Protein AF-0000000068577351 (afdb_homodimer)

Organism: Arachis hypogaea (NCBI:txid3818)

InterPro domains:
  IPR002495 Glycosyl transferase, family 8 [PF01501] (113-368)
  IPR029044 Nucleotide-diphospho-sugar transferases [G3DSA:3.90.550.10] (113-378)
  IPR029044 Nucleotide-diphospho-sugar transferases [SSF53448] (112-387)
  IPR050748 Glycosyltransferase 8 domain-containing [PTHR13778] (58-389)

Solvent-accessible surface area (backbone atoms only — not comparable to full-atom values): 47765 Å² total; per-residue (Å²): 135,85,80,80,82,81,83,81,82,81,82,82,82,83,81,78,81,82,84,78,83,76,80,79,77,79,80,79,74,90,78,75,87,73,88,74,88,69,86,81,79,88,93,77,91,82,89,81,89,78,84,84,77,84,80,85,79,80,72,86,78,85,76,88,85,81,78,75,68,81,68,78,73,73,77,73,81,70,72,77,69,76,66,71,70,65,74,74,62,79,82,71,77,50,56,52,68,54,60,44,52,39,40,72,93,79,58,70,89,65,71,45,42,36,33,34,68,54,44,84,92,42,42,68,36,36,51,17,23,52,49,25,37,39,66,35,24,70,47,31,80,29,44,34,40,41,32,37,23,70,64,93,47,69,66,60,54,51,46,49,42,61,20,37,73,82,62,47,67,50,80,41,82,40,67,54,71,78,47,58,90,44,70,57,85,32,84,43,71,78,45,55,39,56,70,63,48,47,76,62,43,44,61,78,68,51,59,87,88,55,48,50,36,36,40,39,56,36,54,35,40,31,51,26,42,56,62,63,68,69,64,58,77,38,84,88,35,46,33,27,25,35,57,40,71,83,54,71,59,69,74,60,40,31,66,66,29,62,71,30,83,68,60,50,49,67,56,67,94,43,71,64,33,46,59,49,84,49,37,32,40,34,34,29,55,52,35,52,76,64,40,44,50,57,56,34,49,52,45,32,48,47,40,68,76,43,70,30,49,50,61,45,60,58,50,37,51,44,72,73,34,35,50,60,51,27,73,37,67,58,25,63,49,43,60,45,51,13,14,54,89,48,85,90,44,68,44,76,87,66,78,56,64,52,31,19,45,24,33,44,60,71,37,45,53,73,58,27,52,72,69,72,61,58,44,52,63,34,28,75,52,51,56,39,56,43,73,46,79,82,67,73,76,72,82,120,135,86,78,80,82,80,86,82,84,82,81,83,82,85,80,79,80,82,82,79,82,76,79,78,78,78,74,80,79,78,79,71,87,76,90,78,87,71,90,76,83,88,82,87,83,86,89,79,90,78,86,73,88,78,88,82,91,77,88,79,88,84,86,87,85,89,78,86,71,88,69,83,76,73,81,70,82,70,72,77,69,76,67,73,70,69,73,75,63,77,80,71,79,50,53,52,67,54,61,44,52,38,41,72,95,79,58,69,90,66,70,44,42,36,33,34,70,54,43,84,93,42,42,68,36,35,53,18,25,52,48,25,37,38,64,34,24,70,47,30,78,29,43,33,40,42,31,35,24,71,64,94,48,69,65,60,54,49,45,50,42,62,20,37,74,82,63,46,68,49,78,41,82,41,66,54,69,80,48,57,91,44,69,55,86,33,86,43,71,78,44,54,39,57,69,64,48,48,76,60,44,44,58,78,68,50,59,88,85,57,48,52,37,34,39,40,54,36,54,35,40,32,52,27,43,56,62,64,66,67,64,58,77,40,83,90,33,45,34,28,25,35,59,40,72,85,55,73,59,68,74,59,40,32,66,65,28,63,71,28,85,69,61,50,49,68,55,66,96,44,70,62,32,47,59,49,85,48,38,32,41,35,34,28,54,52,35,53,76,64,41,45,49,57,55,35,49,52,45,31,49,47,38,68,76,43,70,30,50,50,62,44,60,58,52,37,51,43,70,74,35,35,49,60,51,25,73,38,67,59,26,63,48,44,60,46,51,12,12,55,86,50,89,86,47,67,44,77,84,65,80,55,64,51,30,18,44,25,33,44,60,71,36,43,52,72,58,28,52,72,67,72,61,57,46,51,65,33,28,74,50,51,56,40,56,44,71,46,78,82,69,74,74,72,81,120

Foldseek 3Di:
DDDPDPPPPPPPPDDDDDDDPPPPPDDDDDDDDDDDDDDDDDDDDDDDDDDDDDDDDPDDDPDDDDPPPPPPVPPPPPPPPPPPPPPPPPPQFAFAAADDQADPPPDDQAAAEEEEEDDSVLLLLQLLQLNLQLVAANHSLRYEYEYEYQDDDVVSVVRSCRNYVSHHYDYWYDDLVVCVVLWDAAPDPVLRRSSVQSLLCCLVTDDPVCQKYKAAYSQKGFNHHCVVVVPDDFVPFFKEFAWDLVDDPQQQWDPQQCVDPVNVCLQPPFSFTATDPRTMMGRSVCCVVVVSSVQLSVVSVVCSVPVTGRGHNRVSCRSRPGRNTHHDDCLQDQDQQLDELDPQDGDDTDDDHHRMYGNPHDHGLVVCVVVVRHHPCSVVSVVSRRGDPPPPPPPD/DDPPDDDPPPPPPDDDDDDDPPPPPDDPDPDPDDDDDDDDDDDDDDDDDDDDDDDDDDDDDDDYDDDDDDDPPPPPPPPPPPPPPPPPPPPQFAFAAADDQADPPPDDQAAAEEEEEDDSVLLLLQLLQLNLQLVAANHSLRYEYEYEYQDDDVVSVVRSCRNYVSHHYDYWYDHLVVCVVLWDAFPDPVLRRSSVQSLLCCLVTDDPVCQKYKAAYSQKGFNHHCVVVVPDDFVPFFKEFAWDLPDDPQQFWDPQQCVDPVNVCLQPPFSFTATDPRTMMGRSVCCVVVVSSVQLSVVSVVCSVPVTGRGHNRVSCRSRPGRNTHHDDCLQDQDQQLDELDPQDGDDTDDDHHRMYGNPYDHGLVVCVVVVRHHPVSVVSVVSRRGDPPPPPPPD

pLDDT: mean 74.97, std 31.44, range [14.06, 98.88]

Structure (mmCIF, N/CA/C/O backbone):
data_AF-0000000068577351-model_v1
#
loop_
_entity.id
_entity.type
_entity.pdbx_description
1 polymer Hexosyltransferase
#
loop_
_atom_site.group_PDB
_atom_site.id
_atom_site.type_symbol
_atom_site.label_atom_id
_atom_site.label_alt_id
_atom_site.label_comp_id
_atom_site.label_asym_id
_atom_site.label_entity_id
_atom_site.label_seq_id
_atom_site.pdbx_PDB_ins_code
_atom_site.Cartn_x
_atom_site.Cartn_y
_atom_site.Cartn_z
_atom_site.occupancy
_atom_site.B_iso_or_equiv
_atom_site.auth_seq_id
_atom_site.auth_comp_id
_atom_site.auth_asym_id
_atom_site.auth_atom_id
_atom_site.pdbx_PDB_model_num
ATOM 1 N N . MET A 1 1 ? 3.373 46.938 -46.312 1 23.11 1 MET A N 1
ATOM 2 C CA . MET A 1 1 ? 3.389 47.188 -44.844 1 23.11 1 MET A CA 1
ATOM 3 C C . MET A 1 1 ? 2.025 46.906 -44.25 1 23.11 1 MET A C 1
ATOM 5 O O . MET A 1 1 ? 1.623 47.531 -43.281 1 23.11 1 MET A O 1
ATOM 9 N N . THR A 1 2 ? 1.152 46.031 -44.781 1 24.95 2 THR A N 1
ATOM 10 C CA . THR A 1 2 ? -0.294 45.906 -44.656 1 24.95 2 THR A CA 1
ATOM 11 C C . THR A 1 2 ? -0.651 45.344 -43.281 1 24.95 2 THR A C 1
ATOM 13 O O . THR A 1 2 ? -0.135 44.312 -42.875 1 24.95 2 THR A O 1
ATOM 16 N N . THR A 1 3 ? -1.242 46.219 -42.344 1 23.98 3 THR A N 1
ATOM 17 C CA . THR A 1 3 ? -1.594 46.219 -40.938 1 23.98 3 THR A CA 1
ATOM 18 C C . THR A 1 3 ? -2.727 45.25 -40.625 1 23.98 3 THR A C 1
ATOM 20 O O . THR A 1 3 ? -3.854 45.438 -41.094 1 23.98 3 THR A O 1
ATOM 23 N N . LEU A 1 4 ? -2.541 43.938 -40.688 1 24.52 4 LEU A N 1
ATOM 24 C CA . LEU A 1 4 ? -3.564 42.906 -40.469 1 24.52 4 LEU A CA 1
ATOM 25 C C . LEU A 1 4 ? -4.18 43.062 -39.062 1 24.52 4 LEU A C 1
ATOM 27 O O . LEU A 1 4 ? -3.467 43.031 -38.062 1 24.52 4 LEU A O 1
A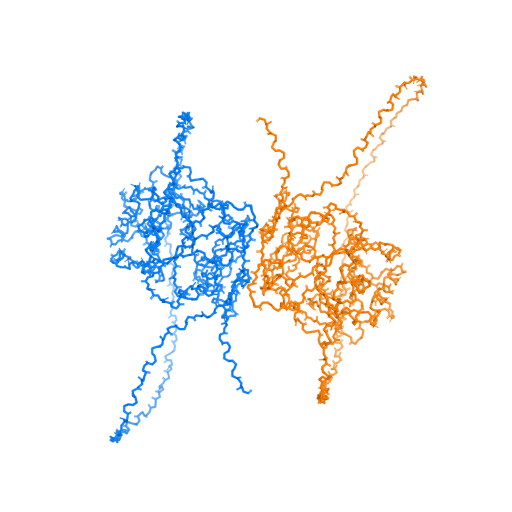TOM 31 N N . SER A 1 5 ? -5.395 43.719 -38.875 1 20.69 5 SER A N 1
ATOM 32 C CA . SER A 1 5 ? -6.211 44.156 -37.75 1 20.69 5 SER A CA 1
ATOM 33 C C . SER A 1 5 ? -6.703 42.938 -36.938 1 20.69 5 SER A C 1
ATOM 35 O O . SER A 1 5 ? -7.199 41.969 -37.531 1 20.69 5 SER A O 1
ATOM 37 N N . ALA A 1 6 ? -6.117 42.625 -35.719 1 23.81 6 ALA A N 1
ATOM 38 C CA . ALA A 1 6 ? -6.223 41.625 -34.625 1 23.81 6 ALA A CA 1
ATOM 39 C C . ALA A 1 6 ? -7.613 41.656 -34 1 23.81 6 ALA A C 1
ATOM 41 O O . ALA A 1 6 ? -8.031 42.656 -33.438 1 23.81 6 ALA A O 1
ATOM 42 N N . ILE A 1 7 ? -8.703 41.031 -34.594 1 20.5 7 ILE A N 1
ATOM 43 C CA . ILE A 1 7 ? -10.086 41.188 -34.156 1 20.5 7 ILE A CA 1
ATOM 44 C C . ILE A 1 7 ? -10.258 40.531 -32.781 1 20.5 7 ILE A C 1
ATOM 46 O O . ILE A 1 7 ? -9.961 39.344 -32.625 1 20.5 7 ILE A O 1
ATOM 50 N N . GLN A 1 8 ? -10.289 41.281 -31.562 1 20.86 8 GLN A N 1
ATOM 51 C CA . GLN A 1 8 ? -10.398 41.031 -30.125 1 20.86 8 GLN A CA 1
ATOM 52 C C . GLN A 1 8 ? -11.781 40.5 -29.766 1 20.86 8 GLN A C 1
ATOM 54 O O . GLN A 1 8 ? -12.789 41.188 -29.938 1 20.86 8 GLN A O 1
ATOM 59 N N . ILE A 1 9 ? -12.234 39.219 -30.031 1 19.89 9 ILE A N 1
ATOM 60 C CA . ILE A 1 9 ? -13.617 38.812 -29.812 1 19.89 9 ILE A CA 1
ATOM 61 C C . ILE A 1 9 ? -13.883 38.688 -28.312 1 19.89 9 ILE A C 1
ATOM 63 O O . ILE A 1 9 ? -13.203 37.938 -27.609 1 19.89 9 ILE A O 1
ATOM 67 N N . THR A 1 10 ? -14.5 39.719 -27.562 1 21.75 10 THR A N 1
ATOM 68 C CA . THR A 1 10 ? -14.875 39.938 -26.172 1 21.75 10 THR A CA 1
ATOM 69 C C . THR A 1 10 ? -16.047 39.031 -25.781 1 21.75 10 THR A C 1
ATOM 71 O O . THR A 1 10 ? -17.156 39.219 -26.297 1 21.75 10 THR A O 1
ATOM 74 N N . ILE A 1 11 ? -15.977 37.688 -25.656 1 20.8 11 ILE A N 1
ATOM 75 C CA . ILE A 1 11 ? -17.172 36.906 -25.406 1 20.8 11 ILE A CA 1
ATOM 76 C C . ILE A 1 11 ? -17.656 37.156 -23.969 1 20.8 11 ILE A C 1
ATOM 78 O O . ILE A 1 11 ? -16.906 36.969 -23.016 1 20.8 11 ILE A O 1
ATOM 82 N N . PHE A 1 12 ? -18.781 37.938 -23.641 1 21.67 12 PHE A N 1
ATOM 83 C CA . PHE A 1 12 ? -19.453 38.406 -22.438 1 21.67 12 PHE A CA 1
ATOM 84 C C . PHE A 1 12 ? -20.25 37.281 -21.797 1 21.67 12 PHE A C 1
ATOM 86 O O . PHE A 1 12 ? -21.266 36.844 -22.344 1 21.67 12 PHE A O 1
ATOM 93 N N . VAL A 1 13 ? -19.703 36.156 -21.281 1 21.66 13 VAL A N 1
ATOM 94 C CA . VAL A 1 13 ? -20.547 35.094 -20.734 1 21.66 13 VAL A CA 1
ATOM 95 C C . VAL A 1 13 ? -21.234 35.594 -19.469 1 21.66 13 VAL A C 1
ATOM 97 O O . VAL A 1 13 ? -20.578 36.062 -18.547 1 21.66 13 VAL A O 1
ATOM 100 N N . SER A 1 14 ? -22.578 35.906 -19.453 1 20.06 14 SER A N 1
ATOM 101 C CA . SER A 1 14 ? -23.531 36.406 -18.484 1 20.06 14 SER A CA 1
ATOM 102 C C . SER A 1 14 ? -23.781 35.406 -17.359 1 20.06 14 SER A C 1
ATOM 104 O O . SER A 1 14 ? -24.078 34.25 -17.625 1 20.06 14 SER A O 1
ATOM 106 N N . PHE A 1 15 ? -23.219 35.562 -16.109 1 21.3 15 PHE A N 1
ATOM 107 C CA . PHE A 1 15 ? -23.188 34.875 -14.82 1 21.3 15 PHE A CA 1
ATOM 108 C C . PHE A 1 15 ? -24.547 34.969 -14.125 1 21.3 15 PHE A C 1
ATOM 110 O O . PHE A 1 15 ? -24.969 36.062 -13.727 1 21.3 15 PHE A O 1
ATOM 117 N N . SER A 1 16 ? -25.562 34.219 -14.562 1 19.92 16 SER A N 1
ATOM 118 C CA . SER A 1 16 ? -26.844 34.375 -13.906 1 19.92 16 SER A CA 1
ATOM 119 C C . SER A 1 16 ? -26.781 34 -12.438 1 19.92 16 SER A C 1
ATOM 121 O O . SER A 1 16 ? -26.078 33.062 -12.062 1 19.92 16 SER A O 1
ATOM 123 N N . PRO A 1 17 ? -27.391 34.812 -11.477 1 20.81 17 PRO A N 1
ATOM 124 C CA . PRO A 1 17 ? -27.438 35 -10.023 1 20.81 17 PRO A CA 1
ATOM 125 C C . PRO A 1 17 ? -28.281 33.938 -9.32 1 20.81 17 PRO A C 1
ATOM 127 O O . PRO A 1 17 ? -29.484 33.812 -9.586 1 20.81 17 PRO A O 1
ATOM 130 N N . LEU A 1 18 ? -27.844 32.656 -9.328 1 18.2 18 LEU A N 1
ATOM 131 C CA . LEU A 1 18 ? -28.734 31.688 -8.703 1 18.2 18 LEU A CA 1
ATOM 132 C C . LEU A 1 18 ? -29.141 32.125 -7.305 1 18.2 18 LEU A C 1
ATOM 134 O O . LEU A 1 18 ? -28.375 32.812 -6.617 1 18.2 18 LEU A O 1
ATOM 138 N N . LYS A 1 19 ? -30.516 31.812 -6.996 1 18.88 19 LYS A N 1
ATOM 139 C CA . LYS A 1 19 ? -31.547 32.062 -5.992 1 18.88 19 LYS A CA 1
ATOM 140 C C . LYS A 1 19 ? -31.141 31.453 -4.645 1 18.88 19 LYS A C 1
ATOM 142 O O . LYS A 1 19 ? -30.75 30.297 -4.566 1 18.88 19 LYS A O 1
ATOM 147 N N . ARG A 1 20 ? -31.031 32.219 -3.502 1 18.75 20 ARG A N 1
ATOM 148 C CA . ARG A 1 20 ? -30.672 32.281 -2.092 1 18.75 20 ARG A CA 1
ATOM 149 C C . ARG A 1 20 ? -31.625 31.469 -1.231 1 18.75 20 ARG A C 1
ATOM 151 O O . ARG A 1 20 ? -32.094 31.953 -0.203 1 18.75 20 ARG A O 1
ATOM 158 N N . SER A 1 21 ? -32.156 30.297 -1.656 1 17.89 21 SER A N 1
ATOM 159 C CA . SER A 1 21 ? -33.219 29.938 -0.737 1 17.89 21 SER A CA 1
ATOM 160 C C . SER A 1 21 ? -32.688 29.625 0.652 1 17.89 21 SER A C 1
ATOM 162 O O . SER A 1 21 ? -31.625 29.016 0.785 1 17.89 21 SER A O 1
ATOM 164 N N . PHE A 1 22 ? -33.219 30.297 1.724 1 17.92 22 PHE A N 1
ATOM 165 C CA . PHE A 1 22 ? -33.125 30.609 3.145 1 17.92 22 PHE A CA 1
ATOM 166 C C . PHE A 1 22 ? -33.469 29.391 3.994 1 17.92 22 PHE A C 1
ATOM 168 O O . PHE A 1 22 ? -34.625 29.234 4.395 1 17.92 22 PHE A O 1
ATOM 175 N N . TYR A 1 23 ? -33.094 28.125 3.59 1 17.42 23 TYR A N 1
ATOM 176 C CA . TYR A 1 23 ? -33.688 27.141 4.484 1 17.42 23 TYR A CA 1
ATOM 177 C C . TYR A 1 23 ? -33.219 27.328 5.918 1 17.42 23 TYR A C 1
ATOM 179 O O . TYR A 1 23 ? -32.031 27.531 6.152 1 17.42 23 TYR A O 1
ATOM 187 N N . GLN A 1 24 ? -34.125 27.703 6.852 1 16.5 24 GLN A N 1
ATOM 188 C CA . GLN A 1 24 ? -34.281 27.953 8.281 1 16.5 24 GLN A CA 1
ATOM 189 C C . GLN A 1 24 ? -33.969 26.719 9.102 1 16.5 24 GLN A C 1
ATOM 191 O O . GLN A 1 24 ? -34.656 25.719 9.047 1 16.5 24 GLN A O 1
ATOM 196 N N . LYS A 1 25 ? -32.75 26.281 9.102 1 18.17 25 LYS A N 1
ATOM 197 C CA . LYS A 1 25 ? -32.375 25.125 9.914 1 18.17 25 LYS A CA 1
ATOM 198 C C . LYS A 1 25 ? -32.719 25.359 11.383 1 18.17 25 LYS A C 1
ATOM 200 O O . LYS A 1 25 ? -32.281 26.328 11.992 1 18.17 25 LYS A O 1
ATOM 205 N N . GLU A 1 26 ? -33.812 24.812 11.852 1 16.84 26 GLU A N 1
ATOM 206 C CA . GLU A 1 26 ? -34.312 24.781 13.219 1 16.84 26 GLU A CA 1
ATOM 207 C C . GLU A 1 26 ? -33.312 24.172 14.172 1 16.84 26 GLU A C 1
ATOM 209 O O . GLU A 1 26 ? -32.562 23.266 13.797 1 16.84 26 GLU A O 1
ATOM 214 N N . LYS A 1 27 ? -33 24.797 15.312 1 18.16 27 LYS A N 1
ATOM 215 C CA . LYS A 1 27 ? -32.156 24.859 16.5 1 18.16 27 LYS A CA 1
ATOM 216 C C . LYS A 1 27 ? -32.438 23.672 17.422 1 18.16 27 LYS A C 1
ATOM 218 O O . LYS A 1 27 ? -33.406 23.656 18.172 1 18.16 27 LYS A O 1
ATOM 223 N N . MET A 1 28 ? -32.344 22.422 16.906 1 15.6 28 MET A N 1
ATOM 224 C CA . MET A 1 28 ? -32.844 21.531 17.969 1 15.6 28 MET A CA 1
ATOM 225 C C . MET A 1 28 ? -31.953 21.656 19.219 1 15.6 28 MET A C 1
ATOM 227 O O . MET A 1 28 ? -30.812 22.094 19.125 1 15.6 28 MET A O 1
ATOM 231 N N . ALA A 1 29 ? -32.438 20.922 20.359 1 16.2 29 ALA A N 1
ATOM 232 C CA . ALA A 1 29 ? -32.688 20.953 21.797 1 16.2 29 ALA A CA 1
ATOM 233 C C . ALA A 1 29 ? -31.531 20.328 22.562 1 16.2 29 ALA A C 1
ATOM 235 O O . ALA A 1 29 ? -31.406 20.531 23.781 1 16.2 29 ALA A O 1
ATOM 236 N N . PHE A 1 30 ? -30.531 19.578 21.906 1 17.45 30 PHE A N 1
ATOM 237 C CA . PHE A 1 30 ? -30.25 18.547 22.891 1 17.45 30 PHE A CA 1
ATOM 238 C C . PHE A 1 30 ? -29.547 19.125 24.109 1 17.45 30 PHE A C 1
ATOM 240 O O . PHE A 1 30 ? -28.75 20.062 23.984 1 17.45 30 PHE A O 1
ATOM 247 N N . ARG A 1 31 ? -30.031 18.719 25.359 1 15.95 31 ARG A N 1
ATOM 248 C CA . ARG A 1 31 ? -29.938 18.969 26.797 1 15.95 31 ARG A CA 1
ATOM 249 C C . ARG A 1 31 ? -28.578 18.547 27.328 1 15.95 31 ARG A C 1
ATOM 251 O O . ARG A 1 31 ? -28.016 17.531 26.922 1 15.95 31 ARG A O 1
ATOM 258 N N . ASN A 1 32 ? -27.984 19.422 28.156 1 16.12 32 ASN A N 1
ATOM 259 C CA . ASN A 1 32 ? -26.75 19.766 28.859 1 16.12 32 ASN A CA 1
ATOM 260 C C . ASN A 1 32 ? -26.469 18.797 30 1 16.12 32 ASN A C 1
ATOM 262 O O . ASN A 1 32 ? -25.594 19.047 30.828 1 16.12 32 ASN A O 1
ATOM 266 N N . ASN A 1 33 ? -26.938 17.469 29.984 1 16.27 33 ASN A N 1
ATOM 267 C CA . ASN A 1 33 ? -26.891 17.109 31.406 1 16.27 33 ASN A CA 1
ATOM 268 C C . ASN A 1 33 ? -25.469 17.125 31.953 1 16.27 33 ASN A C 1
ATOM 270 O O . ASN A 1 33 ? -24.516 16.812 31.234 1 16.27 33 ASN A O 1
ATOM 274 N N . THR A 1 34 ? -25.25 17.531 33.281 1 15.84 34 THR A N 1
ATOM 275 C CA . THR A 1 34 ? -24.344 18.156 34.25 1 15.84 34 THR A CA 1
ATOM 276 C C . THR A 1 34 ? -23.391 17.125 34.844 1 15.84 34 THR A C 1
ATOM 278 O O . THR A 1 34 ? -22.25 17.438 35.156 1 15.84 34 THR A O 1
ATOM 281 N N . PRO A 1 35 ? -23.469 15.703 34.875 1 16.98 35 PRO A N 1
ATOM 282 C CA . PRO A 1 35 ? -23.188 15.445 36.281 1 16.98 35 PRO A CA 1
ATOM 283 C C . PRO A 1 35 ? -21.703 15.57 36.625 1 16.98 35 PRO A C 1
ATOM 285 O O . PRO A 1 35 ? -20.844 15.422 35.719 1 16.98 35 PRO A O 1
ATOM 288 N N . ILE A 1 36 ? -21.344 15.867 37.938 1 16.03 36 ILE A N 1
ATOM 289 C CA . ILE A 1 36 ? -20.391 16.484 38.844 1 16.03 36 ILE A CA 1
ATOM 290 C C . ILE A 1 36 ? -19.312 15.477 39.25 1 16.03 36 ILE A C 1
ATOM 292 O O . ILE A 1 36 ? -18.156 15.844 39.5 1 16.03 36 ILE A O 1
ATOM 296 N N . LEU A 1 37 ? -19.422 14.07 39.156 1 16.83 37 LEU A N 1
ATOM 297 C CA . LEU A 1 37 ? -18.953 13.562 40.438 1 16.83 37 LEU A CA 1
ATOM 298 C C . LEU A 1 37 ? -17.422 13.617 40.5 1 16.83 37 LEU A C 1
ATOM 300 O O . LEU A 1 37 ? -16.734 13.234 39.562 1 16.83 37 LEU A O 1
ATOM 304 N N . GLY A 1 38 ? -16.859 14.266 41.562 1 15.98 38 GLY A N 1
ATOM 305 C CA . GLY A 1 38 ? -15.641 14.766 42.188 1 15.98 38 GLY A CA 1
ATOM 306 C C . GLY A 1 38 ? -14.695 13.672 42.625 1 15.98 38 GLY A C 1
ATOM 307 O O . GLY A 1 38 ? -13.711 13.93 43.312 1 15.98 38 GLY A O 1
ATOM 308 N N . LEU A 1 39 ? -14.484 12.594 41.938 1 16.56 39 LEU A N 1
ATOM 309 C CA . LEU A 1 39 ? -13.797 11.625 42.781 1 16.56 39 LEU A CA 1
ATOM 310 C C . LEU A 1 39 ? -12.414 12.141 43.188 1 16.56 39 LEU A C 1
ATOM 312 O O . LEU A 1 39 ? -11.617 12.523 42.312 1 16.56 39 LEU A O 1
ATOM 316 N N . LEU A 1 40 ? -12.219 12.219 44.531 1 14.76 40 LEU A N 1
ATOM 317 C CA . LEU A 1 40 ? -11.297 12.766 45.531 1 14.76 40 LEU A CA 1
ATOM 318 C C . LEU A 1 40 ? -9.898 12.18 45.344 1 14.76 40 LEU A C 1
ATOM 320 O O . LEU A 1 40 ? -9.727 11.188 44.625 1 14.76 40 LEU A O 1
ATOM 324 N N . SER A 1 41 ? -9.289 11.75 46.531 1 14.29 41 SER A N 1
ATOM 325 C CA . SER A 1 41 ? -8.219 12.312 47.344 1 14.29 41 SER A CA 1
ATOM 326 C C . SER A 1 41 ? -6.914 11.539 47.156 1 14.29 41 SER A C 1
ATOM 328 O O . SER A 1 41 ? -5.863 12.133 46.906 1 14.29 41 SER A O 1
ATOM 330 N N . LEU A 1 42 ? -6.684 10.203 47.625 1 15.3 42 LEU A N 1
ATOM 331 C CA . LEU A 1 42 ? -5.816 10.156 48.781 1 15.3 42 LEU A CA 1
ATOM 332 C C . LEU A 1 42 ? -4.348 10.172 48.375 1 15.3 42 LEU A C 1
ATOM 334 O O . LEU A 1 42 ? -4.016 9.836 47.25 1 15.3 42 LEU A O 1
ATOM 338 N N . PRO A 1 43 ? -3.369 9.812 49.469 1 15.87 43 PRO A N 1
ATOM 339 C CA . PRO A 1 43 ? -2.195 10.383 50.125 1 15.87 43 PRO A CA 1
ATOM 340 C C . PRO A 1 43 ? -0.88 9.922 49.5 1 15.87 43 PRO A C 1
ATOM 342 O O . PRO A 1 43 ? -0.869 8.977 48.688 1 15.87 43 PRO A O 1
ATOM 345 N N . PHE A 1 44 ? 0.259 10.195 50.281 1 15.3 44 PHE A N 1
ATOM 346 C CA . PHE A 1 44 ? 1.603 10.758 50.312 1 15.3 44 PHE A CA 1
ATOM 347 C C . PHE A 1 44 ? 2.654 9.656 50.25 1 15.3 44 PHE A C 1
ATOM 349 O O . PHE A 1 44 ? 3.725 9.844 49.688 1 15.3 44 PHE A O 1
ATOM 356 N N . PRO A 1 45 ? 2.574 8.391 50.875 1 15.95 45 PRO A N 1
ATOM 357 C CA . PRO A 1 45 ? 3.684 8.375 51.812 1 15.95 45 PRO A CA 1
ATOM 358 C C . PRO A 1 45 ? 5.047 8.328 51.156 1 15.95 45 PRO A C 1
ATOM 360 O O . PRO A 1 45 ? 5.137 8.016 49.969 1 15.95 45 PRO A O 1
ATOM 363 N N . LEU A 1 46 ? 6.164 8.008 52.125 1 14.85 46 LEU A N 1
ATOM 364 C CA . LEU A 1 46 ? 7.426 8.398 52.719 1 14.85 46 LEU A CA 1
ATOM 365 C C . LEU A 1 46 ? 8.594 7.652 52.094 1 14.85 46 LEU A C 1
ATOM 367 O O . LEU A 1 46 ? 9.633 8.25 51.781 1 14.85 46 LEU A O 1
ATOM 371 N N . LEU A 1 47 ? 8.695 6.203 52.188 1 14.91 47 LEU A N 1
ATOM 372 C CA . LEU A 1 47 ? 9.812 5.781 53 1 14.91 47 LEU A CA 1
ATOM 373 C C . LEU A 1 47 ? 11.133 5.93 52.25 1 14.91 47 LEU A C 1
ATOM 375 O O . LEU A 1 47 ? 11.156 5.98 51.031 1 14.91 47 LEU A O 1
ATOM 379 N N . LEU A 1 48 ? 12.086 4.918 52.594 1 14.91 48 LEU A N 1
ATOM 380 C CA . LEU A 1 48 ? 13.312 4.816 53.375 1 14.91 48 LEU A CA 1
ATOM 381 C C . LEU A 1 48 ? 14.531 4.809 52.469 1 14.91 48 LEU A C 1
ATOM 383 O O . LEU A 1 48 ? 15.469 5.594 52.656 1 14.91 48 LEU A O 1
ATOM 387 N N . PHE A 1 49 ? 15.148 3.584 52.219 1 15.8 49 PHE A N 1
ATOM 388 C CA . PHE A 1 49 ? 16.391 3.205 52.844 1 15.8 49 PHE A CA 1
ATOM 389 C C . PHE A 1 49 ? 17.594 3.627 52 1 15.8 49 PHE A C 1
ATOM 391 O O . PHE A 1 49 ? 17.469 3.84 50.812 1 15.8 49 PHE A O 1
ATOM 398 N N . LEU A 1 50 ? 18.734 3.225 52.5 1 15.45 50 LEU A N 1
ATOM 399 C CA . LEU A 1 50 ? 20.062 3.541 53 1 15.45 50 LEU A CA 1
ATOM 400 C C . LEU A 1 50 ? 21.094 3.393 51.906 1 15.45 50 LEU A C 1
ATOM 402 O O . LEU A 1 50 ? 21.891 4.301 51.656 1 15.45 50 LEU A O 1
ATOM 406 N N . VAL A 1 51 ? 21.5 2.135 51.656 1 15.64 51 VAL A N 1
ATOM 407 C CA . VAL A 1 51 ? 22.844 1.857 52.156 1 15.64 51 VAL A CA 1
ATOM 408 C C . VAL A 1 51 ? 23.875 2.307 51.125 1 15.64 51 VAL A C 1
ATOM 410 O O . VAL A 1 51 ? 23.531 2.549 49.969 1 15.64 51 VAL A O 1
ATOM 413 N N . THR A 1 52 ? 24.891 1.521 51.031 1 15.66 52 THR A N 1
ATOM 414 C CA . THR A 1 52 ? 26.297 1.548 51.438 1 15.66 52 THR A CA 1
ATOM 415 C C . THR A 1 52 ? 27.188 1.872 50.25 1 15.66 52 THR A C 1
ATOM 417 O O . THR A 1 52 ? 26.734 1.841 49.094 1 15.66 52 THR A O 1
ATOM 420 N N . THR A 1 53 ? 28.328 1.295 50.281 1 16.14 53 THR A N 1
ATOM 421 C CA . THR A 1 53 ? 29.734 1.655 50.5 1 16.14 53 THR A CA 1
ATOM 422 C C . THR A 1 53 ? 30.516 1.585 49.188 1 16.14 53 THR A C 1
ATOM 424 O O . THR A 1 53 ? 31.391 2.408 48.938 1 16.14 53 THR A O 1
ATOM 427 N N . THR A 1 54 ? 30.125 0.645 48.188 1 15.66 54 THR A N 1
ATOM 428 C CA . THR A 1 54 ? 31.391 -0.041 48 1 15.66 54 THR A CA 1
ATOM 429 C C . THR A 1 54 ? 32.375 0.861 47.25 1 15.66 54 THR A C 1
ATOM 431 O O . THR A 1 54 ? 31.984 1.858 46.656 1 15.66 54 THR A O 1
ATOM 434 N N . PRO A 1 55 ? 33.188 0.075 46.469 1 16.75 55 PRO A N 1
ATOM 435 C CA . PRO A 1 55 ? 34.625 -0.158 46.469 1 16.75 55 PRO A CA 1
ATOM 436 C C . PRO A 1 55 ? 35.406 0.812 45.594 1 16.75 55 PRO A C 1
ATOM 438 O O . PRO A 1 55 ? 36.312 1.477 46.062 1 16.75 55 PRO A O 1
ATOM 441 N N . GLN A 1 56 ? 35.594 0.344 44.406 1 16.23 56 GLN A N 1
ATOM 442 C CA . GLN A 1 56 ? 36.906 -0.143 43.969 1 16.23 56 GLN A CA 1
ATOM 443 C C . GLN A 1 56 ? 37.719 0.964 43.281 1 16.23 56 GLN A C 1
ATOM 445 O O . GLN A 1 56 ? 37.156 1.989 42.906 1 16.23 56 GLN A O 1
ATOM 450 N N . HIS A 1 57 ? 38.656 0.488 42.469 1 18.03 57 HIS A N 1
ATOM 451 C CA . HIS A 1 57 ? 40.094 0.484 42.188 1 18.03 57 HIS A CA 1
ATOM 452 C C . HIS A 1 57 ? 40.438 1.499 41.125 1 18.03 57 HIS A C 1
ATOM 454 O O . HIS A 1 57 ? 39.656 1.723 40.188 1 18.03 57 HIS A O 1
ATOM 460 N N . ALA A 1 58 ? 41.312 2.307 41.438 1 18.03 58 ALA A N 1
ATOM 461 C CA . ALA A 1 58 ? 42 3.484 40.906 1 18.03 58 ALA A CA 1
ATOM 462 C C . ALA A 1 58 ? 42.875 3.127 39.688 1 18.03 58 ALA A C 1
ATOM 464 O O . ALA A 1 58 ? 43.656 3.943 39.219 1 18.03 58 ALA A O 1
ATOM 465 N N . ILE A 1 59 ? 42.438 2.076 38.844 1 15.62 59 ILE A N 1
ATOM 466 C CA . ILE A 1 59 ? 43.656 1.637 38.188 1 15.62 59 ILE A CA 1
ATOM 467 C C . ILE A 1 59 ? 44.219 2.771 37.312 1 15.62 59 ILE A C 1
ATOM 469 O O . ILE A 1 59 ? 45.406 3.113 37.406 1 15.62 59 ILE A O 1
ATOM 473 N N . ILE A 1 60 ? 43.562 3.09 36.156 1 15.21 60 ILE A N 1
ATOM 474 C CA . ILE A 1 60 ? 44.312 2.748 34.969 1 15.21 60 ILE A CA 1
ATOM 475 C C . ILE A 1 60 ? 45.375 3.826 34.688 1 15.21 60 ILE A C 1
ATOM 477 O O . ILE A 1 60 ? 45.25 4.945 35.188 1 15.21 60 ILE A O 1
ATOM 481 N N . SER A 1 61 ? 45.594 4.047 33.312 1 15.62 61 SER A N 1
ATOM 482 C CA . SER A 1 61 ? 46.625 3.828 32.281 1 15.62 61 SER A CA 1
ATOM 483 C C . SER A 1 61 ? 47.312 5.137 31.906 1 15.62 61 SER A C 1
ATOM 485 O O . SER A 1 61 ? 46.625 6.141 31.656 1 15.62 61 SER A O 1
ATOM 487 N N . ALA A 1 62 ? 48.562 5.309 32.344 1 18.75 62 ALA A N 1
ATOM 488 C CA . ALA A 1 62 ? 49.594 6.309 32.219 1 18.75 62 ALA A CA 1
ATOM 489 C C . ALA A 1 62 ? 49.938 6.551 30.75 1 18.75 62 ALA A C 1
ATOM 491 O O . ALA A 1 62 ? 50.969 7.152 30.422 1 18.75 62 ALA A O 1
ATOM 492 N N . VAL A 1 63 ? 48.875 6.48 29.781 1 15.55 63 VAL A N 1
ATOM 493 C CA . VAL A 1 63 ? 49.469 6.316 28.469 1 15.55 63 VAL A CA 1
ATOM 494 C C . VAL A 1 63 ? 50.469 7.434 28.203 1 15.55 63 VAL A C 1
ATOM 496 O O . VAL A 1 63 ? 50.469 8.445 28.906 1 15.55 63 VAL A O 1
ATOM 499 N N . ILE A 1 64 ? 50.406 7.988 26.859 1 16.11 64 ILE A N 1
ATOM 500 C CA . ILE A 1 64 ? 51.188 7.879 25.641 1 16.11 64 ILE A CA 1
ATOM 501 C C . ILE A 1 64 ? 52.094 9.109 25.484 1 16.11 64 ILE A C 1
ATOM 503 O O . ILE A 1 64 ? 51.812 10.156 26.078 1 16.11 64 ILE A O 1
ATOM 507 N N . ALA A 1 65 ? 52.656 9.344 24.219 1 17.88 65 ALA A N 1
ATOM 508 C CA . ALA A 1 65 ? 53.875 9.414 23.391 1 17.88 65 ALA A CA 1
ATOM 509 C C . ALA A 1 65 ? 54.281 10.867 23.156 1 17.88 65 ALA A C 1
ATOM 511 O O . ALA A 1 65 ? 53.438 11.781 23.25 1 17.88 65 ALA A O 1
ATOM 512 N N . ALA A 1 66 ? 55.5 10.984 22.859 1 20.42 66 ALA A N 1
ATOM 513 C CA . ALA A 1 66 ? 56.719 11.805 22.719 1 20.42 66 ALA A CA 1
ATOM 514 C C . ALA A 1 66 ? 56.594 12.773 21.547 1 20.42 66 ALA A C 1
ATOM 516 O O . ALA A 1 66 ? 56.594 12.359 20.391 1 20.42 66 ALA A O 1
ATOM 517 N N . THR A 1 67 ? 55.594 13.664 21.484 1 19.62 67 THR A N 1
ATOM 518 C CA . THR A 1 67 ? 55.438 14.453 20.281 1 19.62 67 THR A CA 1
ATOM 519 C C . THR A 1 67 ? 56.656 15.336 20.031 1 19.62 67 THR A C 1
ATOM 521 O O . THR A 1 67 ? 57 16.156 20.859 1 19.62 67 THR A O 1
ATOM 524 N N . THR A 1 68 ? 57.688 14.734 19.484 1 20.75 68 THR A N 1
ATOM 525 C CA . THR A 1 68 ? 58.906 15.445 19.062 1 20.75 68 THR A CA 1
ATOM 526 C C . THR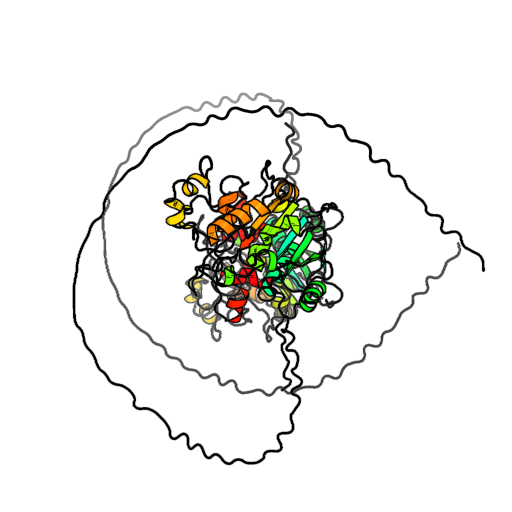 A 1 68 ? 58.562 16.562 18.094 1 20.75 68 THR A C 1
ATOM 528 O O . THR A 1 68 ? 57.906 16.344 17.078 1 20.75 68 THR A O 1
ATOM 531 N N . THR A 1 69 ? 58.469 17.797 18.469 1 21.72 69 THR A N 1
ATOM 532 C CA . THR A 1 69 ? 58.062 19.016 17.781 1 21.72 69 THR A CA 1
ATOM 533 C C . THR A 1 69 ? 59.156 19.453 16.781 1 21.72 69 THR A C 1
ATOM 535 O O . THR A 1 69 ? 59.031 20.531 16.188 1 21.72 69 THR A O 1
ATOM 538 N N . THR A 1 70 ? 59.844 18.516 16.078 1 21.8 70 THR A N 1
ATOM 539 C CA . THR A 1 70 ? 60.906 19.188 15.344 1 21.8 70 THR A CA 1
ATOM 540 C C . THR A 1 70 ? 60.312 20.266 14.43 1 21.8 70 THR A C 1
ATOM 542 O O . THR A 1 70 ? 59.344 20.016 13.703 1 21.8 70 THR A O 1
ATOM 545 N N . THR A 1 71 ? 60.594 21.516 14.68 1 22.36 71 THR A N 1
ATOM 546 C CA . THR A 1 71 ? 60.156 22.812 14.188 1 22.36 71 THR A CA 1
ATOM 547 C C . THR A 1 71 ? 60.719 23.078 12.781 1 22.36 71 THR A C 1
ATOM 549 O O . THR A 1 71 ? 60.375 24.078 12.156 1 22.36 71 THR A O 1
ATOM 552 N N . THR A 1 72 ? 61.156 22.031 12.016 1 23.73 72 THR A N 1
ATOM 553 C CA . THR A 1 72 ? 61.938 22.594 10.914 1 23.73 72 THR A CA 1
ATOM 554 C C . THR A 1 72 ? 61.062 23.531 10.078 1 23.73 72 THR A C 1
ATOM 556 O O . THR A 1 72 ? 59.938 23.219 9.734 1 23.73 72 THR A O 1
ATOM 559 N N . THR A 1 73 ? 61.438 24.766 10.055 1 24.08 73 THR A N 1
ATOM 560 C CA . THR A 1 73 ? 60.875 25.969 9.469 1 24.08 73 THR A CA 1
ATOM 561 C C . THR A 1 73 ? 60.875 25.891 7.949 1 24.08 73 THR A C 1
ATOM 563 O O . THR A 1 73 ? 60.406 26.812 7.273 1 24.08 73 THR A O 1
ATOM 566 N N . SER A 1 74 ? 60.875 24.625 7.32 1 24.84 74 SER A N 1
ATOM 567 C CA . SER A 1 74 ? 61.188 24.797 5.902 1 24.84 74 SER A CA 1
ATOM 568 C C . SER A 1 74 ? 60.188 25.703 5.223 1 24.84 74 SER A C 1
ATOM 570 O O . SER A 1 74 ? 59.031 25.797 5.648 1 24.84 74 SER A O 1
ATOM 572 N N . THR A 1 75 ? 60.688 26.641 4.496 1 27.77 75 THR A N 1
ATOM 573 C CA . THR A 1 75 ? 60.156 27.75 3.689 1 27.77 75 THR A CA 1
ATOM 574 C C . THR A 1 75 ? 59.219 27.234 2.598 1 27.77 75 THR A C 1
ATOM 576 O O . THR A 1 75 ? 58.781 28 1.742 1 27.77 75 THR A O 1
ATOM 579 N N . ASP A 1 76 ? 58.312 26.188 2.904 1 24.23 76 ASP A N 1
ATOM 580 C CA . ASP A 1 76 ? 57.688 25.594 1.729 1 24.23 76 ASP A CA 1
ATOM 581 C C . ASP A 1 76 ? 56.812 26.641 0.994 1 24.23 76 ASP A C 1
ATOM 583 O O . ASP A 1 76 ? 56.125 27.438 1.622 1 24.23 76 ASP A O 1
ATOM 587 N N . ASN A 1 77 ? 57.312 27.062 -0.177 1 29.23 77 ASN A N 1
ATOM 588 C CA . ASN A 1 77 ? 56.625 27.766 -1.257 1 29.23 77 ASN A CA 1
ATOM 589 C C . ASN A 1 77 ? 55.25 27.188 -1.532 1 29.23 77 ASN A C 1
ATOM 591 O O . ASN A 1 77 ? 55.125 26.188 -2.236 1 29.23 77 ASN A O 1
ATOM 595 N N . SER A 1 78 ? 54.375 27.109 -0.447 1 26.77 78 SER A N 1
ATOM 596 C CA . SER A 1 78 ? 53.062 26.469 -0.616 1 26.77 78 SER A CA 1
ATOM 597 C C . SER A 1 78 ? 52.219 27.203 -1.648 1 26.77 78 SER A C 1
ATOM 599 O O . SER A 1 78 ? 51.938 28.391 -1.503 1 26.77 78 SER A O 1
ATOM 601 N N . GLY A 1 79 ? 52.406 26.797 -2.949 1 30.09 79 GLY A N 1
ATOM 602 C CA . GLY A 1 79 ? 51.438 27.172 -3.973 1 30.09 79 GLY A CA 1
ATOM 603 C C . GLY A 1 79 ? 50 27.109 -3.49 1 30.09 79 GLY A C 1
ATOM 604 O O . GLY A 1 79 ? 49.594 26.141 -2.84 1 30.09 79 GLY A O 1
ATOM 605 N N . VAL A 1 80 ? 49.469 28.281 -3.107 1 29.78 80 VAL A N 1
ATOM 606 C CA . VAL A 1 80 ? 48.094 28.438 -2.734 1 29.78 80 VAL A CA 1
ATOM 607 C C . VAL A 1 80 ? 47.188 27.75 -3.762 1 29.78 80 VAL A C 1
ATOM 609 O O . VAL A 1 80 ? 47.156 28.141 -4.93 1 29.78 80 VAL A O 1
ATOM 612 N N . HIS A 1 81 ? 47.219 26.359 -3.658 1 28.98 81 HIS A N 1
ATOM 613 C CA . HIS A 1 81 ? 46.156 25.766 -4.453 1 28.98 81 HIS A CA 1
ATOM 614 C C . HIS A 1 81 ? 44.812 2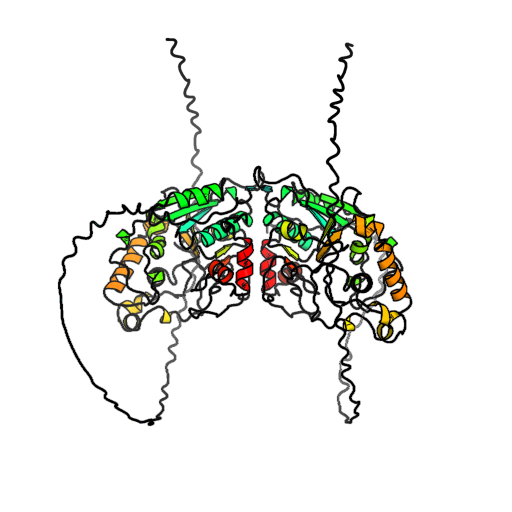6.391 -4.117 1 28.98 81 HIS A C 1
ATOM 616 O O . HIS A 1 81 ? 44.438 26.5 -2.947 1 28.98 81 HIS A O 1
ATOM 622 N N . PHE A 1 82 ? 44.375 27.422 -4.883 1 30.66 82 PHE A N 1
ATOM 623 C CA . PHE A 1 82 ? 42.969 27.828 -4.852 1 30.66 82 PHE A CA 1
ATOM 624 C C . PHE A 1 82 ? 42.062 26.609 -4.812 1 30.66 82 PHE A C 1
ATOM 626 O O . PHE A 1 82 ? 42.031 25.828 -5.758 1 30.66 82 PHE A O 1
ATOM 633 N N . ASP A 1 83 ? 42.062 26.094 -3.609 1 28.38 83 ASP A N 1
ATOM 634 C CA . ASP A 1 83 ? 41 25.109 -3.477 1 28.38 83 ASP A CA 1
ATOM 635 C C . ASP A 1 83 ? 39.688 25.688 -3.988 1 28.38 83 ASP A C 1
ATOM 637 O O . ASP A 1 83 ? 39.188 26.672 -3.461 1 28.38 83 ASP A O 1
ATOM 641 N N . VAL A 1 84 ? 39.531 25.656 -5.309 1 34.06 84 VAL A N 1
ATOM 642 C CA . VAL A 1 84 ? 38.156 25.859 -5.762 1 34.06 84 VAL A CA 1
ATOM 643 C C . VAL A 1 84 ? 37.188 25.25 -4.754 1 34.06 84 VAL A C 1
ATOM 645 O O . VAL A 1 84 ? 37.188 24.031 -4.539 1 34.06 84 VAL A O 1
ATOM 648 N N . ILE A 1 85 ? 37.062 25.953 -3.758 1 32.72 85 ILE A N 1
ATOM 649 C CA . ILE A 1 85 ? 35.938 25.562 -2.922 1 32.72 85 ILE A CA 1
ATOM 650 C C . ILE A 1 85 ? 34.75 25.109 -3.805 1 32.72 85 ILE A C 1
ATOM 652 O O . ILE A 1 85 ? 34.156 25.938 -4.512 1 32.72 85 ILE A O 1
ATOM 656 N N . LYS A 1 86 ? 34.844 23.906 -4.332 1 35.59 86 LYS A N 1
ATOM 657 C CA . LYS A 1 86 ? 33.625 23.359 -4.879 1 35.59 86 LYS A CA 1
ATOM 658 C C . LYS A 1 86 ? 32.438 23.688 -3.986 1 35.59 86 LYS A C 1
ATOM 660 O O . LYS A 1 86 ? 32.438 23.359 -2.801 1 35.59 86 LYS A O 1
ATOM 665 N N . LYS A 1 87 ? 31.828 24.656 -4.301 1 35.22 87 LYS A N 1
ATOM 666 C CA . LYS A 1 87 ? 30.5 24.781 -3.713 1 35.22 87 LYS A CA 1
ATOM 667 C C . LYS A 1 87 ? 29.828 23.406 -3.562 1 35.22 87 LYS A C 1
ATOM 669 O O . LYS A 1 87 ? 29.609 22.719 -4.551 1 35.22 87 LYS A O 1
ATOM 674 N N . ILE A 1 88 ? 30.109 22.766 -2.438 1 35.84 88 ILE A N 1
ATOM 675 C CA . ILE A 1 88 ? 29.328 21.562 -2.141 1 35.84 88 ILE A CA 1
ATOM 676 C C . ILE A 1 88 ? 27.844 21.828 -2.391 1 35.84 88 ILE A C 1
ATOM 678 O O . ILE A 1 88 ? 27.219 22.594 -1.65 1 35.84 88 ILE A O 1
ATOM 682 N N . VAL A 1 89 ? 27.469 22.031 -3.512 1 40.5 89 VAL A N 1
ATOM 683 C CA . VAL A 1 89 ? 26.031 21.984 -3.74 1 40.5 89 VAL A CA 1
ATOM 684 C C . VAL A 1 89 ? 25.422 20.812 -2.975 1 40.5 89 VAL A C 1
ATOM 686 O O . VAL A 1 89 ? 25.922 19.688 -3.047 1 40.5 89 VAL A O 1
ATOM 689 N N . PRO A 1 90 ? 24.734 21.094 -1.898 1 49.72 90 PRO A N 1
ATOM 690 C CA . PRO A 1 90 ? 24.141 19.938 -1.224 1 49.72 90 PRO A CA 1
ATOM 691 C C . PRO A 1 90 ? 23.562 18.922 -2.203 1 49.72 90 PRO A C 1
ATOM 693 O O . PRO A 1 90 ? 22.922 19.297 -3.184 1 49.72 90 PRO A O 1
ATOM 696 N N . ASP A 1 91 ? 24.141 17.781 -2.32 1 58.53 91 ASP A N 1
ATOM 697 C CA . ASP A 1 91 ? 23.766 16.703 -3.242 1 58.53 91 ASP A CA 1
ATOM 698 C C . ASP A 1 91 ? 22.312 16.281 -3.043 1 58.53 91 ASP A C 1
ATOM 700 O O . ASP A 1 91 ? 21.953 15.758 -1.992 1 58.53 91 ASP A O 1
ATOM 704 N N . ILE A 1 92 ? 21.469 17.016 -3.686 1 66 92 ILE A N 1
ATOM 705 C CA . ILE A 1 92 ? 20.062 16.609 -3.711 1 66 92 ILE A CA 1
ATOM 706 C C . ILE A 1 92 ? 19.938 15.234 -4.363 1 66 92 ILE A C 1
ATOM 708 O O . ILE A 1 92 ? 20.5 14.992 -5.43 1 66 92 ILE A O 1
ATOM 712 N N . PRO A 1 93 ? 19.297 14.391 -3.633 1 70.81 93 PRO A N 1
ATOM 713 C CA . PRO A 1 93 ? 19.141 13.039 -4.172 1 70.81 93 PRO A CA 1
ATOM 714 C C . PRO A 1 93 ? 18.406 13.016 -5.512 1 70.81 93 PRO A C 1
ATOM 716 O O . PRO A 1 93 ? 17.562 13.875 -5.773 1 70.81 93 PRO A O 1
ATOM 719 N N . SER A 1 94 ? 18.812 12.109 -6.367 1 74.12 94 SER A N 1
ATOM 720 C CA . SER A 1 94 ? 18.125 11.859 -7.629 1 74.12 94 SER A CA 1
ATOM 721 C C . SER A 1 94 ? 16.984 10.859 -7.445 1 74.12 94 SER A C 1
ATOM 723 O O . SER A 1 94 ? 17.094 9.922 -6.648 1 74.12 94 SER A O 1
ATOM 725 N N . PHE A 1 95 ? 15.812 11.172 -8.133 1 80.88 95 PHE A N 1
ATOM 726 C CA . PHE A 1 95 ? 14.641 10.312 -8.047 1 80.88 95 PHE A CA 1
ATOM 727 C C . PHE A 1 95 ? 14.227 9.828 -9.43 1 80.88 95 PHE A C 1
ATOM 729 O O . PHE A 1 95 ? 14.406 10.531 -10.422 1 80.88 95 PHE A O 1
ATOM 736 N N . ARG A 1 96 ? 13.719 8.609 -9.578 1 77.25 96 ARG A N 1
ATOM 737 C CA . ARG A 1 96 ? 13.109 8.102 -10.805 1 77.25 96 ARG A CA 1
ATOM 738 C C . ARG A 1 96 ? 11.836 8.859 -11.148 1 77.25 96 ARG A C 1
ATOM 740 O O . ARG A 1 96 ? 11.109 9.297 -10.25 1 77.25 96 ARG A O 1
ATOM 747 N N . GLU A 1 97 ? 11.602 8.891 -12.445 1 77.31 97 GLU A N 1
ATOM 748 C CA . GLU A 1 97 ? 10.367 9.516 -12.906 1 77.31 97 GLU A CA 1
ATOM 749 C C . GLU A 1 97 ? 9.141 8.727 -12.453 1 77.31 97 GLU A C 1
ATOM 751 O O . GLU A 1 97 ? 9.109 7.496 -12.57 1 77.31 97 GLU A O 1
ATOM 756 N N . ALA A 1 98 ? 8.211 9.469 -11.93 1 77.5 98 ALA A N 1
ATOM 757 C CA . ALA A 1 98 ? 6.965 8.836 -11.5 1 77.5 98 ALA A CA 1
ATOM 758 C C . ALA A 1 98 ? 6.043 8.57 -12.688 1 77.5 98 ALA A C 1
ATOM 760 O O . ALA A 1 98 ? 6.094 9.289 -13.688 1 77.5 98 ALA A O 1
ATOM 761 N N . PRO A 1 99 ? 5.098 7.504 -12.633 1 76.5 99 PRO A N 1
ATOM 762 C CA . PRO A 1 99 ? 4.102 7.262 -13.68 1 76.5 99 PRO A CA 1
ATOM 763 C C . PRO A 1 99 ? 3.092 8.398 -13.805 1 76.5 99 PRO A C 1
ATOM 765 O O . PRO A 1 99 ? 2.83 9.109 -12.836 1 76.5 99 PRO A O 1
ATOM 768 N N . GLU A 1 100 ? 2.574 8.477 -15.031 1 80.56 100 GLU A N 1
ATOM 769 C CA . GLU A 1 100 ? 1.436 9.359 -15.242 1 80.56 100 GLU A CA 1
ATOM 770 C C . GLU A 1 100 ? 0.133 8.711 -14.789 1 80.56 100 GLU A C 1
ATOM 772 O O . GLU A 1 100 ? -0.188 7.598 -15.211 1 80.56 100 GLU A O 1
ATOM 777 N N . PHE A 1 101 ? -0.514 9.195 -13.805 1 80.31 101 PHE A N 1
ATOM 778 C CA . PHE A 1 101 ? -1.78 8.688 -13.289 1 80.31 101 PHE A CA 1
ATOM 779 C C . PHE A 1 101 ? -2.951 9.492 -13.836 1 80.31 101 PHE A C 1
ATOM 781 O O . PHE A 1 101 ? -3.145 10.656 -13.453 1 80.31 101 PHE A O 1
ATOM 788 N N . ARG A 1 102 ? -3.744 8.977 -14.836 1 79.12 102 ARG A N 1
ATOM 789 C CA . ARG A 1 102 ? -4.887 9.688 -15.406 1 79.12 102 ARG A CA 1
ATOM 790 C C . ARG A 1 102 ? -6.145 8.828 -15.367 1 79.12 102 ARG A C 1
ATOM 792 O O . ARG A 1 102 ? -6.07 7.605 -15.539 1 79.12 102 ARG A O 1
ATOM 799 N N . ASN A 1 103 ? -7.094 9.453 -14.852 1 71.62 103 ASN A N 1
ATOM 800 C CA . ASN A 1 103 ? -8.391 8.805 -15.016 1 71.62 103 ASN A CA 1
ATOM 801 C C . ASN A 1 103 ? -9.188 9.43 -16.156 1 71.62 103 ASN A C 1
ATOM 803 O O . ASN A 1 103 ? -8.961 10.586 -16.516 1 71.62 103 ASN A O 1
ATOM 807 N N . GLY A 1 104 ? -9.867 8.742 -16.953 1 58.75 104 GLY A N 1
ATOM 808 C CA . GLY A 1 104 ? -10.641 9.172 -18.109 1 58.75 104 GLY A CA 1
ATOM 809 C C . GLY A 1 104 ? -11.547 10.352 -17.812 1 58.75 104 GLY A C 1
ATOM 810 O O . GLY A 1 104 ? -11.266 11.148 -16.906 1 58.75 104 GLY A O 1
ATOM 811 N N . ASP A 1 105 ? -12.609 10.641 -18.469 1 62.91 105 ASP A N 1
ATOM 812 C CA . ASP A 1 105 ? -13.578 11.719 -18.656 1 62.91 105 ASP A CA 1
ATOM 813 C C . ASP A 1 105 ? -14.477 11.852 -17.422 1 62.91 105 ASP A C 1
ATOM 815 O O . ASP A 1 105 ? -15.312 12.758 -17.359 1 62.91 105 ASP A O 1
ATOM 819 N N . THR A 1 106 ? -14.07 11.125 -16.297 1 72 106 THR A N 1
ATOM 820 C CA . THR A 1 106 ? -15.039 11.109 -15.203 1 72 106 THR A CA 1
ATOM 821 C C . THR A 1 106 ? -14.656 12.117 -14.125 1 72 106 THR A C 1
ATOM 823 O O . THR A 1 106 ? -15.469 12.453 -13.266 1 72 106 THR A O 1
ATOM 826 N N . CYS A 1 107 ? -13.484 12.695 -14.195 1 83.38 107 CYS A N 1
ATOM 827 C CA . CYS A 1 107 ? -13.047 13.602 -13.133 1 83.38 107 CYS A CA 1
ATOM 828 C C . CYS A 1 107 ? -13.5 15.031 -13.414 1 83.38 107 CYS A C 1
ATOM 830 O O . CYS A 1 107 ? -13.414 15.5 -14.555 1 83.38 107 CYS A O 1
ATOM 832 N N . ASN A 1 108 ? -14.133 15.625 -12.406 1 81.06 108 ASN A N 1
ATOM 833 C CA . ASN A 1 108 ? -14.5 17.031 -12.531 1 81.06 108 ASN A CA 1
ATOM 834 C C . ASN A 1 108 ? -13.273 17.938 -12.43 1 81.06 108 ASN A C 1
ATOM 836 O O . ASN A 1 108 ? -12.148 17.453 -12.312 1 81.06 108 ASN A O 1
ATOM 840 N N . GLN A 1 109 ? -13.523 19.25 -12.523 1 77.88 109 GLN A N 1
ATOM 841 C CA . GLN A 1 109 ? -12.406 20.172 -12.562 1 77.88 109 GLN A CA 1
ATOM 842 C C . GLN A 1 109 ? -12.141 20.766 -11.18 1 77.88 109 GLN A C 1
ATOM 844 O O . GLN A 1 109 ? -11.281 21.641 -11.023 1 77.88 109 GLN A O 1
ATOM 849 N N . ASP A 1 110 ? -12.758 20.203 -10.188 1 89.5 110 ASP A N 1
ATOM 850 C CA . ASP A 1 110 ? -12.523 20.75 -8.844 1 89.5 110 ASP A CA 1
ATOM 851 C C . ASP A 1 110 ? -11.164 20.312 -8.312 1 89.5 110 ASP A C 1
ATOM 853 O O . ASP A 1 110 ? -10.789 19.141 -8.414 1 89.5 110 ASP A O 1
ATOM 857 N N . ARG A 1 111 ? -10.461 21.281 -7.734 1 95.19 111 ARG A N 1
ATOM 858 C CA . ARG A 1 111 ? -9.102 21.031 -7.285 1 95.19 111 ARG A CA 1
ATOM 859 C C . ARG A 1 111 ? -9.07 20.609 -5.82 1 95.19 111 ARG A C 1
ATOM 861 O O . ARG A 1 111 ? -9.836 21.125 -5.008 1 95.19 111 ARG A O 1
ATOM 868 N N . ILE A 1 112 ? -8.25 19.656 -5.586 1 97.94 112 ILE A N 1
ATOM 869 C CA . ILE A 1 112 ? -7.879 19.297 -4.223 1 97.94 112 ILE A CA 1
ATOM 870 C C . ILE A 1 112 ? -6.523 19.906 -3.877 1 97.94 112 ILE A C 1
ATOM 872 O O . ILE A 1 112 ? -5.508 19.578 -4.492 1 97.94 112 ILE A O 1
ATOM 876 N N . HIS A 1 113 ? -6.543 20.875 -2.918 1 98.81 113 HIS A N 1
ATOM 877 C CA . HIS A 1 113 ? -5.316 21.562 -2.535 1 98.81 113 HIS A CA 1
ATOM 878 C C . HIS A 1 113 ? -4.645 20.875 -1.349 1 98.81 113 HIS A C 1
ATOM 880 O O . HIS A 1 113 ? -5.281 20.656 -0.319 1 98.81 113 HIS A O 1
ATOM 886 N N . ILE A 1 114 ? -3.361 20.516 -1.518 1 98.88 114 ILE A N 1
ATOM 887 C CA . ILE A 1 114 ? -2.574 19.891 -0.465 1 98.88 114 ILE A CA 1
ATOM 888 C C . ILE A 1 114 ? -1.329 20.719 -0.178 1 98.88 114 ILE A C 1
ATOM 890 O O . ILE A 1 114 ? -0.625 21.125 -1.103 1 98.88 114 ILE A O 1
ATOM 894 N N . SER A 1 115 ? -1.08 21.047 1.08 1 98.81 115 SER A N 1
ATOM 895 C CA . SER A 1 115 ? 0.123 21.766 1.465 1 98.81 115 SER A CA 1
ATOM 896 C C . SER A 1 115 ? 1.061 20.891 2.291 1 98.81 115 SER A C 1
ATOM 898 O O . SER A 1 115 ? 0.612 20.141 3.15 1 98.81 115 SER A O 1
ATOM 900 N N . MET A 1 116 ? 2.326 20.984 2.016 1 98.19 116 MET A N 1
ATOM 901 C CA . MET A 1 116 ? 3.395 20.312 2.748 1 98.19 116 MET A CA 1
ATOM 902 C C . MET A 1 116 ? 4.605 21.234 2.906 1 98.19 116 MET A C 1
ATOM 904 O O . MET A 1 116 ? 4.828 22.125 2.082 1 98.19 116 MET A O 1
ATOM 908 N N . THR A 1 117 ? 5.312 21 3.988 1 95.94 117 THR A N 1
ATOM 909 C CA . THR A 1 117 ? 6.602 21.672 4.105 1 95.94 117 THR A CA 1
ATOM 910 C C . THR A 1 117 ? 7.676 20.922 3.326 1 95.94 117 THR A C 1
ATOM 912 O O . THR A 1 117 ? 7.645 19.688 3.25 1 95.94 117 THR A O 1
ATOM 915 N N . LEU A 1 118 ? 8.523 21.703 2.754 1 92.75 118 LEU A N 1
ATOM 916 C CA . LEU A 1 118 ? 9.617 21.141 1.974 1 92.75 118 LEU A CA 1
ATOM 917 C C . LEU A 1 118 ? 10.953 21.344 2.684 1 92.75 118 LEU A C 1
ATOM 919 O O . LEU A 1 118 ? 11.508 22.453 2.668 1 92.75 118 LEU A O 1
ATOM 923 N N . ASP A 1 119 ? 11.367 20.297 3.316 1 86.44 119 ASP A 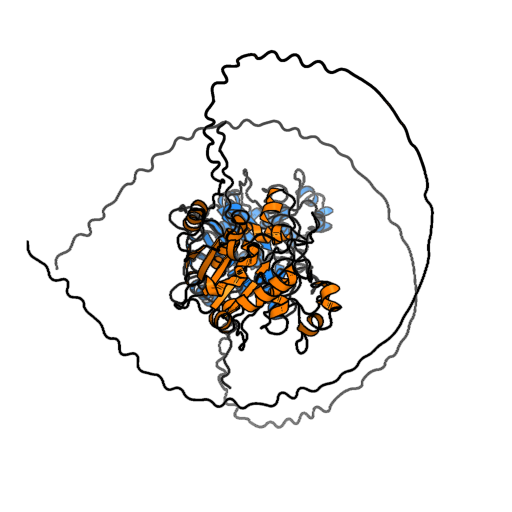N 1
ATOM 924 C CA . ASP A 1 119 ? 12.68 20.219 3.943 1 86.44 119 ASP A CA 1
ATOM 925 C C . ASP A 1 119 ? 13.602 19.281 3.172 1 86.44 119 ASP A C 1
ATOM 927 O O . ASP A 1 119 ? 13.227 18.156 2.861 1 86.44 119 ASP A O 1
ATOM 931 N N . SER A 1 120 ? 14.844 19.75 2.893 1 83.25 120 SER A N 1
ATOM 932 C CA . SER A 1 120 ? 15.766 18.938 2.092 1 83.25 120 SER A CA 1
ATOM 933 C C . SER A 1 120 ? 16.062 17.609 2.773 1 83.25 120 SER A C 1
ATOM 935 O O . SER A 1 120 ? 16.266 16.594 2.104 1 83.25 120 SER A O 1
ATOM 937 N N . ASN A 1 121 ? 16.031 17.625 4.059 1 84.06 121 ASN A N 1
ATOM 938 C CA . ASN A 1 121 ? 16.328 16.406 4.805 1 84.06 121 ASN A CA 1
ATOM 93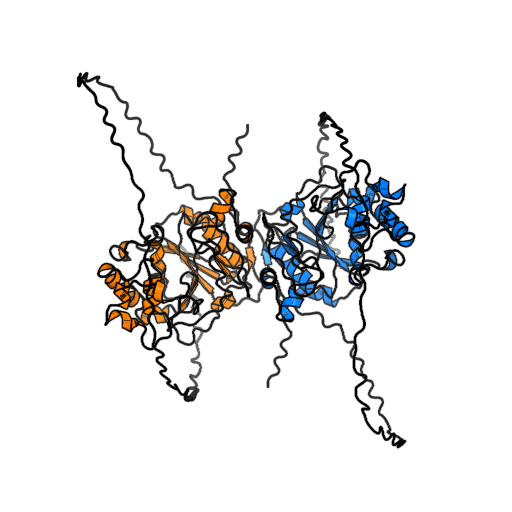9 C C . ASN A 1 121 ? 15.18 15.406 4.73 1 84.06 121 ASN A C 1
ATOM 941 O O . ASN A 1 121 ? 15.359 14.227 5.023 1 84.06 121 ASN A O 1
ATOM 945 N N . TYR A 1 122 ? 14.062 15.938 4.332 1 90.88 122 TYR A N 1
ATOM 946 C CA . TYR A 1 122 ? 12.875 15.078 4.293 1 90.88 122 TYR A CA 1
ATOM 947 C C . TYR A 1 122 ? 12.352 14.953 2.869 1 90.88 122 TYR A C 1
ATOM 949 O O . TYR A 1 122 ? 11.227 14.477 2.658 1 90.88 122 TYR A O 1
ATOM 957 N N . LEU A 1 123 ? 13.156 15.391 1.904 1 93.94 123 LEU A N 1
ATOM 958 C CA . LEU A 1 123 ? 12.688 15.422 0.523 1 93.94 123 LEU A CA 1
ATOM 959 C C . LEU A 1 123 ? 12.281 14.031 0.051 1 93.94 123 LEU A C 1
ATOM 961 O O . LEU A 1 123 ? 11.273 13.875 -0.639 1 93.94 123 LEU A O 1
ATOM 965 N N . ARG A 1 124 ? 13.078 13.047 0.448 1 95.12 124 ARG A N 1
ATOM 966 C CA . ARG A 1 124 ? 12.789 11.672 0.06 1 95.12 124 ARG A CA 1
ATOM 967 C C . ARG A 1 124 ? 11.422 11.234 0.572 1 95.12 124 ARG A C 1
ATOM 969 O O . ARG A 1 124 ? 10.656 10.594 -0.153 1 95.12 124 ARG A O 1
ATOM 976 N N . GLY A 1 125 ? 11.086 11.562 1.807 1 97.31 125 GLY A N 1
ATOM 977 C CA . GLY A 1 125 ? 9.758 11.312 2.35 1 97.31 125 GLY A CA 1
ATOM 978 C C . GLY A 1 125 ? 8.664 12.062 1.618 1 97.31 125 GLY A C 1
ATOM 979 O O . GLY A 1 125 ? 7.598 11.508 1.344 1 97.31 125 GLY A O 1
ATOM 980 N N . THR A 1 126 ? 8.945 13.297 1.273 1 97.44 126 THR A N 1
ATOM 981 C CA . THR A 1 126 ? 7.984 14.109 0.541 1 97.44 126 THR A CA 1
ATOM 982 C C . THR A 1 126 ? 7.66 13.484 -0.81 1 97.44 126 THR A C 1
ATOM 984 O O . THR A 1 126 ? 6.488 13.383 -1.187 1 97.44 126 THR A O 1
ATOM 987 N N . MET A 1 127 ? 8.734 13.023 -1.523 1 96.75 127 MET A N 1
ATOM 988 C CA . MET A 1 127 ? 8.539 12.406 -2.83 1 96.75 127 MET A CA 1
ATOM 989 C C . MET A 1 127 ? 7.672 11.164 -2.717 1 96.75 127 MET A C 1
ATOM 991 O O . MET A 1 127 ? 6.766 10.953 -3.527 1 96.75 127 MET A O 1
ATOM 995 N N . ALA A 1 128 ? 7.934 10.398 -1.699 1 97.62 128 ALA A N 1
ATOM 996 C CA . ALA A 1 128 ? 7.152 9.188 -1.479 1 97.62 128 ALA A CA 1
ATOM 997 C C . ALA A 1 128 ? 5.699 9.523 -1.157 1 97.62 128 ALA A C 1
ATOM 999 O O . ALA A 1 128 ? 4.781 8.852 -1.637 1 97.62 128 ALA A O 1
ATOM 1000 N N . ALA A 1 129 ? 5.477 10.531 -0.33 1 98.5 129 ALA A N 1
ATOM 1001 C CA . ALA A 1 129 ? 4.129 10.969 0.019 1 98.5 129 ALA A CA 1
ATOM 1002 C C . ALA A 1 129 ? 3.361 11.422 -1.22 1 98.5 129 ALA A C 1
ATOM 1004 O O . ALA A 1 129 ? 2.221 11.008 -1.436 1 98.5 129 ALA A O 1
ATOM 1005 N N . VAL A 1 130 ? 4 12.211 -2.027 1 98.06 130 VAL A N 1
ATOM 1006 C CA . VAL A 1 130 ? 3.379 12.703 -3.25 1 98.06 130 VAL A CA 1
ATOM 1007 C C . VAL A 1 130 ? 2.996 11.531 -4.148 1 98.06 130 VAL A C 1
ATOM 1009 O O . VAL A 1 130 ? 1.862 11.453 -4.629 1 98.06 130 VAL A O 1
ATOM 1012 N N . LEU A 1 131 ? 3.941 10.641 -4.348 1 96.38 131 LEU A N 1
ATOM 1013 C CA . LEU A 1 131 ? 3.676 9.484 -5.195 1 96.38 131 LEU A CA 1
ATOM 1014 C C . LEU A 1 131 ? 2.482 8.688 -4.676 1 96.38 131 LEU A C 1
ATOM 1016 O O . LEU A 1 131 ? 1.592 8.32 -5.445 1 96.38 131 LEU A O 1
ATOM 1020 N N . SER A 1 132 ? 2.449 8.414 -3.383 1 97.44 132 SER A N 1
ATOM 1021 C CA . SER A 1 132 ? 1.375 7.617 -2.797 1 97.44 132 SER A CA 1
ATOM 1022 C C . SER A 1 132 ? 0.021 8.289 -2.988 1 97.44 132 SER A C 1
ATOM 1024 O O . SER A 1 132 ? -0.974 7.629 -3.287 1 97.44 132 SER A O 1
ATOM 1026 N N . ILE A 1 133 ? -0.048 9.594 -2.832 1 97.88 133 ILE A N 1
ATOM 1027 C CA . ILE A 1 133 ? -1.287 10.344 -2.99 1 97.88 133 ILE A CA 1
ATOM 1028 C C . ILE A 1 133 ? -1.774 10.234 -4.434 1 97.88 133 ILE A C 1
ATOM 1030 O O . ILE A 1 133 ? -2.943 9.93 -4.68 1 97.88 133 ILE A O 1
ATOM 1034 N N . LEU A 1 134 ? -0.91 10.469 -5.332 1 94.94 134 LEU A N 1
ATOM 1035 C CA . LEU A 1 134 ? -1.287 10.422 -6.738 1 94.94 134 LEU A CA 1
ATOM 1036 C C . LEU A 1 134 ? -1.732 9.016 -7.133 1 94.94 134 LEU A C 1
ATOM 1038 O O . LEU A 1 134 ? -2.76 8.852 -7.793 1 94.94 134 LEU A O 1
ATOM 1042 N N . GLN A 1 135 ? -1.019 8.047 -6.711 1 92.75 135 GLN A N 1
ATOM 1043 C CA . GLN A 1 135 ? -1.261 6.656 -7.078 1 92.75 135 GLN A CA 1
ATOM 1044 C C . GLN A 1 135 ? -2.625 6.184 -6.578 1 92.75 135 GLN A C 1
ATOM 1046 O O . GLN A 1 135 ? -3.289 5.383 -7.238 1 92.75 135 GLN A O 1
ATOM 1051 N N . HIS A 1 136 ? -3.08 6.668 -5.473 1 94 136 HIS A N 1
ATOM 1052 C CA . HIS A 1 136 ? -4.289 6.137 -4.852 1 94 136 HIS A CA 1
ATOM 1053 C C . HIS A 1 136 ? -5.473 7.078 -5.059 1 94 136 HIS A C 1
ATOM 1055 O O . HIS A 1 136 ? -6.574 6.809 -4.574 1 94 136 HIS A O 1
ATOM 1061 N N . SER A 1 137 ? -5.254 8.141 -5.754 1 93.31 137 SER A N 1
ATOM 1062 C CA . SER A 1 137 ? -6.344 9.055 -6.07 1 93.31 137 SER A CA 1
ATOM 1063 C C . SER A 1 137 ? -7.125 8.586 -7.293 1 93.31 137 SER A C 1
ATOM 1065 O O . SER A 1 137 ? -6.535 8.172 -8.289 1 93.31 137 SER A O 1
ATOM 1067 N N . ALA A 1 138 ? -8.469 8.672 -7.184 1 87.25 138 ALA A N 1
ATOM 1068 C CA . ALA A 1 138 ? -9.297 8.375 -8.344 1 87.25 138 ALA A CA 1
ATOM 1069 C C . ALA A 1 138 ? -9.086 9.406 -9.453 1 87.25 138 ALA A C 1
ATOM 1071 O O . ALA A 1 138 ? -9.086 9.062 -10.641 1 87.25 138 ALA A O 1
ATOM 1072 N N . CYS A 1 139 ? -8.891 10.664 -9.055 1 91.19 139 CYS A N 1
ATOM 1073 C CA . CYS A 1 139 ? -8.648 11.758 -9.984 1 91.19 139 CYS A CA 1
ATOM 1074 C C . CYS A 1 139 ? -7.355 12.492 -9.641 1 91.19 139 CYS A C 1
ATOM 1076 O O . CYS A 1 139 ? -7.391 13.641 -9.188 1 91.19 139 CYS A O 1
ATOM 1078 N N . PRO A 1 140 ? -6.188 11.852 -9.953 1 92.38 140 PRO A N 1
ATOM 1079 C CA . PRO A 1 140 ? -4.902 12.438 -9.562 1 92.38 140 PRO A CA 1
ATOM 1080 C C . PRO A 1 140 ? -4.641 13.789 -10.227 1 92.38 140 PRO A C 1
ATOM 1082 O O . PRO A 1 140 ? -3.922 14.625 -9.68 1 92.38 140 PRO A O 1
ATOM 1085 N N . GLU A 1 141 ? -5.262 14.07 -11.352 1 91.12 141 GLU A N 1
ATOM 1086 C CA . GLU A 1 141 ? -5.055 15.32 -12.07 1 91.12 141 GLU A CA 1
ATOM 1087 C C . GLU A 1 141 ? -5.688 16.5 -11.336 1 91.12 141 GLU A C 1
ATOM 1089 O O . GLU A 1 141 ? -5.395 17.656 -11.641 1 91.12 141 GLU A O 1
ATOM 1094 N N . ASN A 1 142 ? -6.551 16.172 -10.383 1 93.75 142 ASN A N 1
ATOM 1095 C CA . ASN A 1 142 ? -7.234 17.219 -9.625 1 93.75 142 ASN A CA 1
ATOM 1096 C C . ASN A 1 142 ? -6.402 17.688 -8.438 1 93.75 142 ASN A C 1
ATOM 1098 O O . ASN A 1 142 ? -6.727 18.688 -7.797 1 93.75 142 ASN A O 1
ATOM 1102 N N . VAL A 1 143 ? -5.332 17.062 -8.172 1 96.81 143 VAL A N 1
ATOM 1103 C CA . VAL A 1 143 ? -4.551 17.359 -6.98 1 96.81 143 VAL A CA 1
ATOM 1104 C C . VAL A 1 143 ? -3.539 18.453 -7.289 1 96.81 143 VAL A C 1
ATOM 1106 O O . VAL A 1 143 ? -2.814 18.391 -8.281 1 96.81 143 VAL A O 1
ATOM 1109 N N . GLU A 1 144 ? -3.539 19.516 -6.508 1 98.06 144 GLU A N 1
ATOM 1110 C CA . GLU A 1 144 ? -2.564 20.594 -6.602 1 98.06 144 GLU A CA 1
ATOM 1111 C C . GLU A 1 144 ? -1.8 20.766 -5.293 1 98.06 144 GLU A C 1
ATOM 1113 O O . GLU A 1 144 ? -2.4 21.016 -4.246 1 98.06 144 GLU A O 1
ATOM 1118 N N . PHE A 1 145 ? -0.482 20.672 -5.402 1 98.62 145 PHE A N 1
ATOM 1119 C CA . PHE A 1 145 ? 0.347 20.766 -4.207 1 98.62 145 PHE A CA 1
ATOM 1120 C C . PHE A 1 145 ? 0.848 22.188 -4.004 1 98.62 145 PHE A C 1
ATOM 1122 O O . PHE A 1 145 ? 1.201 22.875 -4.969 1 98.62 145 PHE A O 1
ATOM 1129 N N . HIS A 1 146 ? 0.819 22.656 -2.762 1 98.56 146 HIS A N 1
ATOM 1130 C CA . HIS A 1 146 ? 1.411 23.906 -2.283 1 98.56 146 HIS A CA 1
ATOM 1131 C C . HIS A 1 146 ? 2.52 23.625 -1.271 1 98.56 146 HIS A C 1
ATOM 1133 O O . HIS A 1 146 ? 2.244 23.344 -0.105 1 98.56 146 HIS A O 1
ATOM 1139 N N . PHE A 1 147 ? 3.773 23.781 -1.722 1 97.81 147 PHE A N 1
ATOM 1140 C CA . PHE A 1 147 ? 4.91 23.469 -0.862 1 97.81 147 PHE A CA 1
ATOM 1141 C C . PHE A 1 147 ? 5.441 24.734 -0.195 1 97.81 147 PHE A C 1
ATOM 1143 O O . PHE A 1 147 ? 5.508 25.797 -0.824 1 97.81 147 PHE A O 1
ATOM 1150 N N . LEU A 1 148 ? 5.762 24.578 1.112 1 96.75 148 LEU A N 1
ATOM 1151 C CA . LEU A 1 148 ? 6.387 25.656 1.862 1 96.75 148 LEU A CA 1
ATOM 1152 C C . LEU A 1 148 ? 7.863 25.375 2.107 1 96.75 148 LEU A C 1
ATOM 1154 O O . LEU A 1 148 ? 8.211 24.312 2.637 1 96.75 148 LEU A O 1
ATOM 1158 N N . TRP A 1 149 ? 8.695 26.266 1.73 1 92.94 149 TRP A N 1
ATOM 1159 C CA . TRP A 1 149 ? 10.125 26.062 1.95 1 92.94 149 TRP A CA 1
ATOM 1160 C C . TRP A 1 149 ? 10.734 27.266 2.678 1 92.94 149 TRP A C 1
ATOM 1162 O O . TRP A 1 149 ? 10.242 28.391 2.564 1 92.94 149 TRP A O 1
ATOM 1172 N N . SER A 1 150 ? 11.766 27.016 3.484 1 86.94 150 SER A N 1
ATOM 1173 C CA . SER A 1 150 ? 12.453 28.094 4.199 1 86.94 150 SER A CA 1
ATOM 1174 C C . SER A 1 150 ? 13.5 28.766 3.322 1 86.94 150 SER A C 1
ATOM 1176 O O . SER A 1 150 ? 13.75 29.969 3.455 1 86.94 150 SER A O 1
ATOM 1178 N N . ARG A 1 151 ? 14.156 27.953 2.51 1 82.38 151 ARG A N 1
ATOM 1179 C CA . ARG A 1 151 ? 15.164 28.453 1.583 1 82.38 151 ARG A CA 1
ATOM 1180 C C . ARG A 1 151 ? 14.977 27.859 0.193 1 82.38 151 ARG A C 1
ATOM 1182 O O . ARG A 1 151 ? 14.789 26.641 0.053 1 82.38 151 ARG A O 1
ATOM 1189 N N . PHE A 1 152 ? 14.93 28.844 -0.663 1 77.81 152 PHE A N 1
ATOM 1190 C CA . PHE A 1 152 ? 14.75 28.359 -2.025 1 77.81 152 PHE A CA 1
ATOM 1191 C C . PHE A 1 152 ? 15.992 27.625 -2.512 1 77.81 152 PHE A C 1
ATOM 1193 O O . PHE A 1 152 ? 17.094 28.188 -2.52 1 77.81 152 PHE A O 1
ATOM 1200 N N . GLU A 1 153 ? 15.75 26.453 -2.781 1 82.25 153 GLU A N 1
ATOM 1201 C CA . GLU A 1 153 ? 16.766 25.625 -3.418 1 82.25 153 GLU A CA 1
ATOM 1202 C C . GLU A 1 153 ? 16.297 25.141 -4.789 1 82.25 153 GLU A C 1
ATOM 1204 O O . GLU A 1 153 ? 15.539 24.172 -4.891 1 82.25 153 GLU A O 1
ATOM 1209 N N . PRO A 1 154 ? 16.781 25.766 -5.82 1 86.31 154 PRO A N 1
ATOM 1210 C CA . PRO A 1 154 ? 16.344 25.422 -7.172 1 86.31 154 PRO A CA 1
ATOM 1211 C C . PRO A 1 154 ? 16.453 23.938 -7.473 1 86.31 154 PRO A C 1
ATOM 1213 O O . PRO A 1 154 ? 15.625 23.391 -8.219 1 86.31 154 PRO A O 1
ATOM 1216 N N . GLN A 1 155 ? 17.438 23.359 -6.91 1 86.69 155 GLN A N 1
ATOM 1217 C CA . GLN A 1 155 ? 17.656 21.953 -7.184 1 86.69 155 GLN A CA 1
ATOM 1218 C C . GLN A 1 155 ? 16.484 21.109 -6.691 1 86.69 155 GLN A C 1
ATOM 1220 O O . GLN A 1 155 ? 16.141 20.109 -7.316 1 86.69 155 GLN A O 1
ATOM 1225 N N . VAL A 1 156 ? 15.961 21.547 -5.586 1 88.69 156 VAL A N 1
ATOM 1226 C CA . VAL A 1 156 ? 14.812 20.812 -5.055 1 88.69 156 VAL A CA 1
ATOM 1227 C C . VAL A 1 156 ? 13.617 20.984 -5.992 1 88.69 156 VAL A C 1
ATOM 1229 O O . VAL A 1 156 ? 12.906 20.016 -6.273 1 88.69 156 VAL A O 1
ATOM 1232 N N . PHE A 1 157 ? 13.438 22.125 -6.523 1 90.62 157 PHE A N 1
ATOM 1233 C CA . PHE A 1 157 ? 12.359 22.391 -7.477 1 90.62 157 PHE A CA 1
ATOM 1234 C C . PHE A 1 157 ? 12.5 21.5 -8.703 1 90.62 157 PHE A C 1
ATOM 1236 O O . PHE A 1 157 ? 11.531 20.859 -9.125 1 90.62 157 PHE A O 1
ATOM 1243 N N . PHE A 1 158 ? 13.641 21.453 -9.203 1 90.25 158 PHE A N 1
ATOM 1244 C CA . PHE A 1 158 ? 13.891 20.672 -10.414 1 90.25 158 PHE A CA 1
ATOM 1245 C C . PHE A 1 158 ? 13.719 19.188 -10.141 1 90.25 158 PHE A C 1
ATOM 1247 O O . PHE A 1 158 ? 13.25 18.438 -11.008 1 90.25 158 PHE A O 1
ATOM 1254 N N . SER A 1 159 ? 14.133 18.828 -8.953 1 90.81 159 SER A N 1
ATOM 1255 C CA . SER A 1 159 ? 13.977 17.422 -8.578 1 90.81 159 SER A CA 1
ATOM 1256 C C . SER A 1 159 ? 12.5 17.016 -8.578 1 90.81 159 SER A C 1
ATOM 1258 O O . SER A 1 159 ? 12.141 15.961 -9.109 1 90.81 159 SER A O 1
ATOM 1260 N N . ILE A 1 160 ? 11.656 17.859 -8.031 1 93.75 160 ILE A N 1
ATOM 1261 C CA . ILE A 1 160 ? 10.227 17.562 -7.984 1 93.75 160 ILE A CA 1
ATOM 1262 C C . ILE A 1 160 ? 9.656 17.547 -9.398 1 93.75 160 ILE A C 1
ATOM 1264 O O . ILE A 1 160 ? 8.938 16.625 -9.781 1 93.75 160 ILE A O 1
ATOM 1268 N N . LYS A 1 161 ? 10.023 18.484 -10.188 1 93.19 161 LYS A N 1
ATOM 1269 C CA . LYS A 1 161 ? 9.5 18.625 -11.547 1 93.19 161 LYS A CA 1
ATOM 1270 C C . LYS A 1 161 ? 9.922 17.438 -12.414 1 93.19 161 LYS A C 1
ATOM 1272 O O . LYS A 1 161 ? 9.133 16.953 -13.227 1 93.19 161 LYS A O 1
ATOM 1277 N N . SER A 1 162 ? 11.141 17.062 -12.234 1 91.12 162 SER A N 1
ATOM 1278 C CA . SER A 1 162 ? 11.641 15.961 -13.047 1 91.12 162 SER A CA 1
ATOM 1279 C C . SER A 1 162 ? 11.023 14.633 -12.609 1 91.12 162 SER A C 1
ATOM 1281 O O . SER A 1 162 ? 10.758 13.766 -13.445 1 91.12 162 SER A O 1
ATOM 1283 N N . THR A 1 163 ? 10.805 14.508 -11.312 1 92.31 163 THR A N 1
ATOM 1284 C CA . THR A 1 163 ? 10.25 13.273 -10.766 1 92.31 163 THR A CA 1
ATOM 1285 C C . THR A 1 163 ? 8.758 13.172 -11.086 1 92.31 163 THR A C 1
ATOM 1287 O O . THR A 1 163 ? 8.258 12.086 -11.383 1 92.31 163 THR A O 1
ATOM 1290 N N . PHE A 1 164 ? 8.109 14.289 -11.023 1 94.25 164 PHE A N 1
ATOM 1291 C CA . PHE A 1 164 ? 6.676 14.375 -11.305 1 94.25 164 PHE A CA 1
ATOM 1292 C C . PHE A 1 164 ? 6.395 15.406 -12.391 1 94.25 164 PHE A C 1
ATOM 1294 O O . PHE A 1 164 ? 5.832 16.469 -12.117 1 94.25 164 PHE A O 1
ATOM 1301 N N . PRO A 1 165 ? 6.57 15.055 -13.602 1 90.44 165 PRO A N 1
ATOM 1302 C CA . PRO A 1 165 ? 6.488 16.031 -14.688 1 90.44 165 PRO A CA 1
ATOM 1303 C C . PRO A 1 165 ? 5.074 16.562 -14.898 1 90.44 165 PRO A C 1
ATOM 1305 O O . PRO A 1 165 ? 4.895 17.656 -15.445 1 90.44 165 PRO A O 1
ATOM 1308 N N . TYR A 1 166 ? 4.004 15.898 -14.414 1 90.31 166 TYR A N 1
ATOM 1309 C CA . TYR A 1 166 ? 2.629 16.312 -14.672 1 90.31 166 TYR A CA 1
ATOM 1310 C C . TYR A 1 166 ? 1.966 16.828 -13.406 1 90.31 166 TYR A C 1
ATOM 1312 O O . TYR A 1 166 ? 0.764 17.109 -13.391 1 90.31 166 TYR A O 1
ATOM 1320 N N . LEU A 1 167 ? 2.713 16.859 -12.391 1 94.31 167 LEU A N 1
ATOM 1321 C CA . LEU A 1 167 ? 2.188 17.328 -11.109 1 94.31 167 LEU A CA 1
ATOM 1322 C C . LEU A 1 167 ? 1.88 18.812 -11.156 1 94.31 167 LEU A C 1
ATOM 1324 O O . LEU A 1 167 ? 2.701 19.609 -11.625 1 94.31 167 LEU A O 1
ATOM 1328 N N . LYS A 1 168 ? 0.686 19.234 -10.758 1 95.44 168 LYS A N 1
ATOM 1329 C CA . LYS A 1 168 ? 0.387 20.625 -10.477 1 95.44 168 LYS A CA 1
ATOM 1330 C C . LYS A 1 168 ? 0.894 21.047 -9.102 1 95.44 168 LYS A C 1
ATOM 1332 O O . LYS A 1 168 ? 0.413 20.531 -8.086 1 95.44 168 LYS A O 1
ATOM 1337 N N . PHE A 1 169 ? 1.903 21.922 -9.086 1 97.06 169 PHE A N 1
ATOM 1338 C CA . PHE A 1 169 ? 2.4 22.328 -7.781 1 97.06 169 PHE A CA 1
ATOM 1339 C C . PHE A 1 169 ? 3 23.734 -7.844 1 97.06 169 PHE A C 1
ATOM 1341 O O . PHE A 1 169 ? 3.344 24.219 -8.922 1 97.06 169 PHE A O 1
ATOM 1348 N N . LYS A 1 170 ? 2.971 24.406 -6.719 1 96.69 170 LYS A N 1
ATOM 1349 C CA . LYS A 1 170 ? 3.646 25.688 -6.469 1 96.69 170 LYS A CA 1
ATOM 1350 C C . LYS A 1 170 ? 4.488 25.609 -5.199 1 96.69 170 LYS A C 1
ATOM 1352 O O . LYS A 1 170 ? 4.219 24.797 -4.309 1 96.69 170 LYS A O 1
ATOM 1357 N N . ILE A 1 171 ? 5.539 26.438 -5.152 1 96.06 171 ILE A N 1
ATOM 1358 C CA . ILE A 1 171 ? 6.395 26.531 -3.977 1 96.06 171 ILE A CA 1
ATOM 1359 C C . ILE A 1 171 ? 6.375 27.953 -3.43 1 96.06 171 ILE A C 1
ATOM 1361 O O . ILE A 1 171 ? 6.504 28.922 -4.188 1 96.06 171 ILE A O 1
ATOM 1365 N N . TYR A 1 172 ? 6.176 28.062 -2.135 1 96.31 172 TYR A N 1
ATOM 1366 C CA . TYR A 1 172 ? 6.109 29.344 -1.448 1 96.31 172 TYR A CA 1
ATOM 1367 C C . TYR A 1 172 ? 7.227 29.469 -0.418 1 96.31 172 TYR A C 1
ATOM 1369 O O . TYR A 1 172 ? 7.562 28.5 0.262 1 96.31 172 TYR A O 1
ATOM 1377 N N . ARG A 1 173 ? 7.684 30.656 -0.343 1 93.5 173 ARG A N 1
ATOM 1378 C CA . ARG A 1 173 ? 8.695 30.922 0.675 1 93.5 173 ARG A CA 1
ATOM 1379 C C . ARG A 1 173 ? 8.055 31.172 2.035 1 93.5 173 ARG A C 1
ATOM 1381 O O . ARG A 1 173 ? 7.117 31.969 2.146 1 93.5 173 ARG A O 1
ATOM 1388 N N . PHE A 1 174 ? 8.555 30.438 3.027 1 95.31 174 PHE A N 1
ATOM 1389 C CA . PHE A 1 174 ? 8.25 30.734 4.418 1 95.31 174 PHE A CA 1
ATOM 1390 C C . PHE A 1 174 ? 9.375 31.562 5.051 1 95.31 174 PHE A C 1
ATOM 1392 O O . PHE A 1 174 ? 10.516 31.094 5.145 1 95.31 174 PHE A O 1
ATOM 1399 N N . GLU A 1 175 ? 9 32.75 5.488 1 92.88 175 GLU A N 1
ATOM 1400 C CA . GLU A 1 175 ? 9.992 33.625 6.133 1 92.88 175 GLU A CA 1
ATOM 1401 C C . GLU A 1 175 ? 10.242 33.188 7.574 1 92.88 175 GLU A C 1
ATOM 1403 O O . GLU A 1 175 ? 9.422 33.438 8.453 1 92.88 175 GLU A O 1
ATOM 1408 N N . ALA A 1 176 ? 11.414 32.688 7.785 1 90.38 176 ALA A N 1
ATOM 1409 C CA . ALA A 1 176 ? 11.766 32.156 9.109 1 90.38 176 ALA A CA 1
ATOM 1410 C C . ALA A 1 176 ? 11.711 33.281 10.156 1 90.38 176 ALA A C 1
ATOM 1412 O O . ALA A 1 176 ? 11.477 33.031 11.336 1 90.38 176 ALA A O 1
ATOM 1413 N N . ASN A 1 177 ? 11.875 34.469 9.711 1 91.12 177 ASN A N 1
ATOM 1414 C CA . ASN A 1 177 ? 11.867 35.625 10.625 1 91.12 177 ASN A CA 1
ATOM 1415 C C . ASN A 1 177 ? 10.508 35.781 11.297 1 91.12 177 ASN A C 1
ATOM 1417 O O . ASN A 1 177 ? 10.414 36.375 12.367 1 91.12 177 ASN A O 1
ATOM 1421 N N . ARG A 1 178 ? 9.5 35.25 10.734 1 90.94 178 ARG A N 1
ATOM 1422 C CA . ARG A 1 178 ? 8.156 35.344 11.289 1 90.94 178 ARG A CA 1
ATOM 1423 C C . ARG A 1 178 ? 8.086 34.688 12.664 1 90.94 178 ARG A C 1
ATOM 1425 O O . ARG A 1 178 ? 7.266 35.094 13.5 1 90.94 178 ARG A O 1
ATOM 1432 N N . VAL A 1 179 ? 8.961 33.719 12.828 1 92.88 179 VAL A N 1
ATOM 1433 C CA . VAL A 1 179 ? 8.875 32.969 14.078 1 92.88 179 VAL A CA 1
ATOM 1434 C C . VAL A 1 179 ? 10.156 33.188 14.891 1 92.88 179 VAL A C 1
ATOM 1436 O O . VAL A 1 179 ? 10.344 32.531 15.93 1 92.88 179 VAL A O 1
ATOM 1439 N N . ARG A 1 180 ? 10.938 34.094 14.359 1 89.31 180 ARG A N 1
ATOM 1440 C CA . ARG A 1 180 ? 12.133 34.406 15.125 1 89.31 180 ARG A CA 1
ATOM 1441 C C . ARG A 1 180 ? 11.773 35.031 16.484 1 89.31 180 ARG A C 1
ATOM 1443 O O . ARG A 1 180 ? 10.953 35.938 16.562 1 89.31 180 ARG A O 1
ATOM 1450 N N . GLY A 1 181 ? 12.312 34.531 17.516 1 90.69 181 GLY A N 1
ATOM 1451 C CA . GLY A 1 181 ? 12.039 35.031 18.844 1 90.69 181 GLY A CA 1
ATOM 1452 C C . GLY A 1 181 ? 10.758 34.469 19.453 1 90.69 181 GLY A C 1
ATOM 1453 O O . GLY A 1 181 ? 10.43 34.75 20.594 1 90.69 181 GLY A O 1
ATOM 1454 N N . LYS A 1 182 ? 10.031 33.781 18.688 1 93.12 182 LYS A N 1
ATOM 1455 C CA . LYS A 1 182 ? 8.766 33.219 19.172 1 93.12 182 LYS A CA 1
ATOM 1456 C C . LYS A 1 182 ? 8.906 31.75 19.531 1 93.12 182 LYS A C 1
ATOM 1458 O O . LYS A 1 182 ? 8.062 31.203 20.25 1 93.12 182 LYS A O 1
ATOM 1463 N N . ILE A 1 183 ? 9.883 31.094 19.031 1 92.44 183 ILE A N 1
ATOM 1464 C CA . ILE A 1 183 ? 10.117 29.672 19.281 1 92.44 183 ILE A CA 1
ATOM 1465 C C . ILE A 1 183 ? 10.875 29.484 20.578 1 92.44 183 ILE A C 1
ATOM 1467 O O . ILE A 1 183 ? 11.875 30.172 20.828 1 92.44 183 ILE A O 1
ATOM 1471 N N . SER A 1 184 ? 10.367 28.656 21.453 1 88.25 184 SER A N 1
ATOM 1472 C CA . SER A 1 184 ? 11.07 28.25 22.656 1 88.25 184 SER A CA 1
ATOM 1473 C C . SER A 1 184 ? 11.695 26.875 22.5 1 88.25 184 SER A C 1
ATOM 1475 O O . SER A 1 184 ? 11.211 26.062 21.719 1 88.25 184 SER A O 1
ATOM 1477 N N . LYS A 1 185 ? 12.719 26.641 23.25 1 84 185 LYS A N 1
ATOM 1478 C CA . LYS A 1 185 ? 13.398 25.359 23.188 1 84 185 LYS A CA 1
ATOM 1479 C C . LYS A 1 185 ? 12.469 24.219 23.594 1 84 185 LYS A C 1
ATOM 1481 O O . LYS A 1 185 ? 11.719 24.344 24.562 1 84 185 LYS A O 1
ATOM 1486 N N . SER A 1 186 ? 12.438 23.188 22.75 1 82.31 186 SER A N 1
ATOM 1487 C CA . SER A 1 186 ? 11.617 22.016 23.031 1 82.31 186 SER A CA 1
ATOM 1488 C C . SER A 1 186 ? 12.477 20.828 23.469 1 82.31 186 SER A C 1
ATOM 1490 O O . SER A 1 186 ? 13.695 20.953 23.578 1 82.31 186 SER A O 1
ATOM 1492 N N . ILE A 1 187 ? 11.773 19.734 23.781 1 77.88 187 ILE A N 1
ATOM 1493 C CA . ILE A 1 187 ? 12.445 18.531 24.25 1 77.88 187 ILE A CA 1
ATOM 1494 C C . ILE A 1 187 ? 13.242 17.906 23.109 1 77.88 187 ILE A C 1
ATOM 1496 O O . ILE A 1 187 ? 14.125 17.078 23.328 1 77.88 187 ILE A O 1
ATOM 1500 N N . ARG A 1 188 ? 12.883 18.328 21.891 1 74.75 188 ARG A N 1
ATOM 1501 C CA . ARG A 1 188 ? 13.602 17.875 20.703 1 74.75 188 ARG A CA 1
ATOM 1502 C C . ARG A 1 188 ? 13.992 19.047 19.812 1 74.75 188 ARG A C 1
ATOM 1504 O O . ARG A 1 188 ? 13.125 19.828 19.375 1 74.75 188 ARG A O 1
ATOM 1511 N N . GLN A 1 189 ? 15.273 19.078 19.469 1 76.06 189 GLN A N 1
ATOM 1512 C CA . GLN A 1 189 ? 15.797 20.172 18.672 1 76.06 189 GLN A CA 1
ATOM 1513 C C . GLN A 1 189 ? 15.086 20.266 17.328 1 76.06 189 GLN A C 1
ATOM 1515 O O . GLN A 1 189 ? 14.852 21.359 16.812 1 76.06 189 GLN A O 1
ATOM 1520 N N . ALA A 1 190 ? 14.766 19.109 16.766 1 76.62 190 ALA A N 1
ATOM 1521 C CA . ALA A 1 190 ? 14.109 19.078 15.469 1 76.62 190 ALA A CA 1
ATOM 1522 C C . ALA A 1 190 ? 12.789 19.844 15.492 1 76.62 190 ALA A C 1
ATOM 1524 O O . ALA A 1 190 ? 12.391 20.438 14.492 1 76.62 190 ALA A O 1
ATOM 1525 N N . LEU A 1 191 ? 12.195 19.969 16.562 1 79.06 191 LEU A N 1
ATOM 1526 C CA . LEU A 1 191 ? 10.891 20.609 16.703 1 79.06 191 LEU A CA 1
ATOM 1527 C C . LEU A 1 191 ? 11.039 22.125 16.734 1 79.06 191 LEU A C 1
ATOM 1529 O O . LEU A 1 191 ? 10.062 22.859 16.547 1 79.06 191 LEU A O 1
ATOM 1533 N N . ASP A 1 192 ? 12.312 22.594 16.922 1 85.5 192 ASP A N 1
ATOM 1534 C CA . ASP A 1 192 ? 12.539 24.031 17.094 1 85.5 192 ASP A CA 1
ATOM 1535 C C . ASP A 1 192 ? 12.891 24.688 15.758 1 85.5 192 ASP A C 1
ATOM 1537 O O . ASP A 1 192 ? 13.078 25.906 15.695 1 85.5 192 ASP A O 1
ATOM 1541 N N . GLN A 1 193 ? 12.883 23.812 14.758 1 87.88 193 GLN A N 1
ATOM 1542 C CA . GLN A 1 193 ? 13.164 24.375 13.438 1 87.88 193 GLN A CA 1
ATOM 1543 C C . GLN A 1 193 ? 12.008 25.234 12.953 1 87.88 193 GLN A C 1
ATOM 1545 O O . GLN A 1 193 ? 10.844 24.875 13.102 1 87.88 193 GLN A O 1
ATOM 1550 N N . PRO A 1 194 ? 12.312 26.438 12.383 1 91.81 194 PRO A N 1
ATOM 1551 C CA . PRO A 1 194 ? 11.273 27.375 11.969 1 91.81 194 PRO A CA 1
ATOM 1552 C C . PRO A 1 194 ? 10.234 26.734 11.055 1 91.81 194 PRO A C 1
ATOM 1554 O O . PRO A 1 194 ? 9.039 27.016 11.18 1 91.81 194 PRO A O 1
ATOM 1557 N N . LEU A 1 195 ? 10.688 25.859 10.203 1 92.44 195 LEU A N 1
ATOM 1558 C CA . LEU A 1 195 ? 9.789 25.266 9.219 1 92.44 195 LEU A CA 1
ATOM 1559 C C . LEU A 1 195 ? 8.703 24.438 9.906 1 92.44 195 LEU A C 1
ATOM 1561 O O . LEU A 1 195 ? 7.617 24.25 9.352 1 92.44 195 LEU A O 1
ATOM 1565 N N . ASN A 1 196 ? 8.961 23.906 11.07 1 92.56 196 ASN A N 1
ATOM 1566 C CA . ASN A 1 196 ? 7.977 23.172 11.852 1 92.56 196 ASN A CA 1
ATOM 1567 C C . ASN A 1 196 ? 6.797 24.062 12.25 1 92.56 196 ASN A C 1
ATOM 1569 O O . ASN A 1 196 ? 5.738 23.547 12.625 1 92.56 196 ASN A O 1
ATOM 1573 N N . TYR A 1 197 ? 6.922 25.375 12.164 1 96 197 TYR A N 1
ATOM 1574 C CA . TYR A 1 197 ? 5.895 26.328 12.562 1 96 197 TYR A CA 1
ATOM 1575 C C . TYR A 1 197 ? 5.207 26.922 11.336 1 96 197 TYR A C 1
ATOM 1577 O O . TYR A 1 197 ? 4.262 27.703 11.469 1 96 197 TYR A O 1
ATOM 1585 N N . ALA A 1 198 ? 5.617 26.516 10.18 1 96.62 198 ALA A N 1
ATOM 1586 C CA . ALA A 1 198 ? 5.125 27.125 8.945 1 96.62 198 ALA A CA 1
ATOM 1587 C C . ALA A 1 198 ? 3.627 26.891 8.773 1 96.62 198 ALA A C 1
ATOM 1589 O O . ALA A 1 198 ? 2.92 27.734 8.219 1 96.62 198 ALA A O 1
ATOM 1590 N N . ARG A 1 199 ? 3.1 25.797 9.289 1 96.69 199 ARG A N 1
ATOM 1591 C CA . ARG A 1 199 ? 1.697 25.438 9.117 1 96.69 199 ARG A CA 1
ATOM 1592 C C . ARG A 1 199 ? 0.78 26.438 9.812 1 96.69 199 ARG A C 1
ATOM 1594 O O . ARG A 1 199 ? -0.404 26.531 9.484 1 96.69 199 ARG A O 1
ATOM 1601 N N . ILE A 1 200 ? 1.289 27.234 10.742 1 97.69 200 ILE A N 1
ATOM 1602 C CA . ILE A 1 200 ? 0.54 28.297 11.414 1 97.69 200 ILE A CA 1
ATOM 1603 C C . ILE A 1 200 ? 0.163 29.375 10.406 1 97.69 200 ILE A C 1
ATOM 1605 O O . ILE A 1 200 ? -0.875 30.031 10.555 1 97.69 200 ILE A O 1
ATOM 1609 N N . TYR A 1 201 ? 0.919 29.5 9.367 1 97.88 201 TYR A N 1
ATOM 1610 C CA . TYR A 1 201 ? 0.846 30.672 8.508 1 97.88 201 TYR A CA 1
ATOM 1611 C C . TYR A 1 201 ? 0.304 30.312 7.129 1 97.88 201 TYR A C 1
ATOM 1613 O O . TYR A 1 201 ? 0.512 31.047 6.16 1 97.88 201 TYR A O 1
ATOM 1621 N N . LEU A 1 202 ? -0.344 29.188 7.02 1 97.94 202 LEU A N 1
ATOM 1622 C CA . LEU A 1 202 ? -0.86 28.75 5.73 1 97.94 202 LEU A CA 1
ATOM 1623 C C . LEU A 1 202 ? -1.761 29.812 5.109 1 97.94 202 LEU A C 1
ATOM 1625 O O . LEU A 1 202 ? -1.614 30.141 3.93 1 97.94 202 LEU A O 1
ATOM 1629 N N . SER A 1 203 ? -2.645 30.375 5.898 1 97.25 203 SER A N 1
ATOM 1630 C CA . SER A 1 203 ? -3.611 31.344 5.383 1 97.25 203 SER A CA 1
ATOM 1631 C C . SER A 1 203 ? -2.918 32.594 4.863 1 97.25 203 SER A C 1
ATOM 1633 O O . SER A 1 203 ? -3.418 33.25 3.945 1 97.25 203 SER A O 1
ATOM 1635 N N . ASP A 1 204 ? -1.789 32.906 5.367 1 96.81 204 ASP A N 1
ATOM 1636 C CA . ASP A 1 204 ? -1.026 34.094 4.953 1 96.81 204 ASP A CA 1
ATOM 1637 C C . ASP A 1 204 ? -0.236 33.812 3.676 1 96.81 204 ASP A C 1
ATOM 1639 O O . ASP A 1 204 ? 0.012 34.719 2.881 1 96.81 204 ASP A O 1
ATOM 1643 N N . ILE A 1 205 ? 0.153 32.594 3.518 1 97.19 205 ILE A N 1
ATOM 1644 C CA . ILE A 1 205 ? 1.104 32.219 2.473 1 97.19 205 ILE A CA 1
ATOM 1645 C C . ILE A 1 205 ? 0.35 31.812 1.211 1 97.19 205 ILE A C 1
ATOM 1647 O O . ILE A 1 205 ? 0.751 32.156 0.098 1 97.19 205 ILE A O 1
ATOM 1651 N N . LEU A 1 206 ? -0.71 31.109 1.343 1 97.81 206 LEU A N 1
ATOM 1652 C CA . LEU A 1 206 ? -1.434 30.547 0.21 1 97.81 206 LEU A CA 1
ATOM 1653 C C . LEU A 1 206 ? -2.174 31.625 -0.562 1 97.81 206 LEU A C 1
ATOM 1655 O O . LEU A 1 206 ? -2.637 32.594 0.027 1 97.81 206 LEU A O 1
ATOM 1659 N N . PRO A 1 207 ? -2.262 31.469 -1.843 1 96.81 207 PRO A N 1
ATOM 1660 C CA . PRO A 1 207 ? -2.996 32.469 -2.629 1 96.81 207 PRO A CA 1
ATOM 1661 C C . PRO A 1 207 ? -4.48 32.531 -2.271 1 96.81 207 PRO A C 1
ATOM 1663 O O . PRO A 1 207 ? -5.027 31.547 -1.735 1 96.81 207 PRO A O 1
ATOM 1666 N N . GLY A 1 208 ? -5.109 33.594 -2.648 1 95.62 208 GLY A N 1
ATOM 1667 C CA . GLY A 1 208 ? -6.477 33.875 -2.258 1 95.62 208 GLY A CA 1
ATOM 1668 C C . GLY A 1 208 ? -7.48 32.906 -2.805 1 95.62 208 GLY A C 1
ATOM 1669 O O . GLY A 1 208 ? -8.555 32.719 -2.23 1 95.62 208 GLY A O 1
ATOM 1670 N N . TYR A 1 209 ? -7.129 32.219 -3.879 1 96.19 209 TYR A N 1
ATOM 1671 C CA . TYR A 1 209 ? -8.086 31.297 -4.496 1 96.19 209 TYR A CA 1
ATOM 1672 C C . TYR A 1 209 ? -8.141 29.984 -3.746 1 96.19 209 TYR A C 1
ATOM 1674 O O . TYR A 1 209 ? -9.055 29.172 -3.959 1 96.19 209 TYR A O 1
ATOM 1682 N N . VAL A 1 210 ? -7.176 29.75 -2.873 1 97.94 210 VAL A N 1
ATOM 1683 C CA . VAL A 1 210 ? -7.203 28.547 -2.053 1 97.94 210 VAL A CA 1
ATOM 1684 C C . VAL A 1 210 ? -8.062 28.781 -0.811 1 97.94 210 VAL A C 1
ATOM 1686 O O . VAL A 1 210 ? -7.613 29.438 0.142 1 97.94 210 VAL A O 1
ATOM 1689 N N . LYS A 1 211 ? -9.211 28.281 -0.786 1 97.88 211 LYS A N 1
ATOM 1690 C CA . LYS A 1 211 ? -10.164 28.516 0.294 1 97.88 211 LYS A CA 1
ATOM 1691 C C . LYS A 1 211 ? -10.156 27.375 1.3 1 97.88 211 LYS A C 1
ATOM 1693 O O . LYS A 1 211 ? -10.648 27.516 2.422 1 97.88 211 LYS A O 1
ATOM 1698 N N . ARG A 1 212 ? -9.719 26.25 0.881 1 98.25 212 ARG A N 1
ATOM 1699 C CA . ARG A 1 212 ? -9.609 25.016 1.664 1 98.25 212 ARG A CA 1
ATOM 1700 C C . ARG A 1 212 ? -8.312 24.281 1.341 1 98.25 212 ARG A C 1
ATOM 1702 O O . ARG A 1 212 ? -7.844 24.312 0.202 1 98.25 212 ARG A O 1
ATOM 1709 N N . VAL A 1 213 ? -7.734 23.672 2.361 1 98.81 213 VAL A N 1
ATOM 1710 C CA . VAL A 1 213 ? -6.473 22.984 2.104 1 98.81 213 VAL A CA 1
ATOM 1711 C C . VAL A 1 213 ? -6.309 21.812 3.07 1 98.81 213 VAL A C 1
ATOM 1713 O O . VAL A 1 213 ? -6.781 21.875 4.211 1 98.81 213 VAL A O 1
ATOM 1716 N N . ILE A 1 214 ? -5.754 20.719 2.553 1 98.88 214 ILE A N 1
ATOM 1717 C CA . ILE A 1 214 ? -5.266 19.641 3.41 1 98.88 214 ILE A CA 1
ATOM 1718 C C . ILE A 1 214 ? -3.783 19.859 3.711 1 98.88 214 ILE A C 1
ATOM 1720 O O . ILE A 1 214 ? -2.979 20.062 2.797 1 98.88 214 ILE A O 1
ATOM 1724 N N . TYR A 1 215 ? -3.438 19.953 4.98 1 98.81 215 TYR A N 1
ATOM 1725 C CA . TYR A 1 215 ? -2.033 19.969 5.371 1 98.81 215 TYR A CA 1
ATOM 1726 C C . TYR A 1 215 ? -1.553 18.578 5.754 1 98.81 215 TYR A C 1
ATOM 1728 O O . TYR A 1 215 ? -2.209 17.875 6.527 1 98.81 215 TYR A O 1
ATOM 1736 N N . LEU A 1 216 ? -0.394 18.141 5.215 1 98.69 216 LEU A N 1
ATOM 1737 C CA . LEU A 1 216 ? 0.179 16.828 5.504 1 98.69 216 LEU A CA 1
ATOM 1738 C C . LEU A 1 216 ? 1.664 16.938 5.828 1 98.69 216 LEU A C 1
ATOM 1740 O O . LEU A 1 216 ? 2.389 17.703 5.18 1 98.69 216 LEU A O 1
ATOM 1744 N N . ASP A 1 217 ? 2.139 16.172 6.863 1 97.06 217 ASP A N 1
ATOM 1745 C CA . ASP A 1 217 ? 3.57 15.969 7.066 1 97.06 217 ASP A CA 1
ATOM 1746 C C . ASP A 1 217 ? 4.176 15.148 5.926 1 97.06 217 ASP A C 1
ATOM 1748 O O . ASP A 1 217 ? 3.451 14.609 5.09 1 97.06 217 ASP A O 1
ATOM 1752 N N . SER A 1 218 ? 5.52 15.094 5.957 1 96.25 218 SER A N 1
ATOM 1753 C CA . SER A 1 218 ? 6.211 14.445 4.852 1 96.25 218 SER A CA 1
ATOM 1754 C C . SER A 1 218 ? 6.434 12.961 5.137 1 96.25 218 SER A C 1
ATOM 1756 O O . SER A 1 218 ? 6.746 12.188 4.23 1 96.25 218 SER A O 1
ATOM 1758 N N . ASP A 1 219 ? 6.355 12.578 6.391 1 96.25 219 ASP A N 1
ATOM 1759 C CA . ASP A 1 219 ? 6.672 11.195 6.766 1 96.25 219 ASP A CA 1
ATOM 1760 C C . ASP A 1 219 ? 5.41 10.344 6.805 1 96.25 219 ASP A C 1
ATOM 1762 O O . ASP A 1 219 ? 5.145 9.664 7.801 1 96.25 219 ASP A O 1
ATOM 1766 N N . ILE A 1 220 ? 4.719 10.359 5.652 1 98.44 220 ILE A N 1
ATOM 1767 C CA . ILE A 1 220 ? 3.457 9.633 5.547 1 98.44 220 ILE A CA 1
ATOM 1768 C C . ILE A 1 220 ? 3.389 8.906 4.203 1 98.44 220 ILE A C 1
ATOM 1770 O O . ILE A 1 220 ? 4.156 9.211 3.289 1 98.44 220 ILE A O 1
ATOM 1774 N N . VAL A 1 221 ? 2.506 7.949 4.121 1 98 221 VAL A N 1
ATOM 1775 C CA . VAL A 1 221 ? 2.006 7.375 2.877 1 98 221 VAL A CA 1
ATOM 1776 C C . VAL A 1 221 ? 0.48 7.332 2.904 1 98 221 VAL A C 1
ATOM 1778 O O . VAL A 1 221 ? -0.117 6.914 3.9 1 98 221 VAL A O 1
ATOM 1781 N N . VAL A 1 222 ? -0.11 7.824 1.842 1 98.31 222 VAL A N 1
ATOM 1782 C CA . VAL A 1 222 ? -1.561 7.77 1.699 1 98.31 222 VAL A CA 1
ATOM 1783 C C . VAL A 1 222 ? -1.952 6.574 0.836 1 98.31 222 VAL A C 1
ATOM 1785 O O . VAL A 1 222 ? -1.523 6.465 -0.315 1 98.31 222 VAL A O 1
ATOM 1788 N N . VAL A 1 223 ? -2.777 5.66 1.395 1 96.44 223 VAL A N 1
ATOM 1789 C CA . VAL A 1 223 ? -3.078 4.422 0.688 1 96.44 223 VAL A CA 1
ATOM 1790 C C . VAL A 1 223 ? -4.559 4.379 0.324 1 96.44 223 VAL A C 1
ATOM 1792 O O . VAL A 1 223 ? -5.141 3.299 0.184 1 96.44 223 VAL A O 1
ATOM 1795 N N . ASP A 1 224 ? -5.23 5.492 0.339 1 95.44 224 ASP A N 1
ATOM 1796 C CA . ASP A 1 224 ? -6.637 5.684 -0.009 1 95.44 224 ASP A CA 1
ATOM 1797 C C . ASP A 1 224 ? -6.832 6.957 -0.829 1 95.44 224 ASP A C 1
ATOM 1799 O O . ASP A 1 224 ? -5.895 7.738 -1.004 1 95.44 224 ASP A O 1
ATOM 1803 N N . ASP A 1 225 ? -8.039 7.113 -1.404 1 93.94 225 ASP A N 1
ATOM 1804 C CA . ASP A 1 225 ? -8.32 8.312 -2.191 1 93.94 225 ASP A CA 1
ATOM 1805 C C . ASP A 1 225 ? -8.359 9.555 -1.307 1 93.94 225 ASP A C 1
ATOM 1807 O O . ASP A 1 225 ? -9.219 9.672 -0.434 1 93.94 225 ASP A O 1
ATOM 1811 N N . ILE A 1 226 ? -7.449 10.492 -1.542 1 97.88 226 ILE A N 1
ATOM 1812 C CA . ILE A 1 226 ? -7.297 11.703 -0.737 1 97.88 226 ILE A CA 1
ATOM 1813 C C . ILE A 1 226 ? -8.562 12.547 -0.833 1 97.88 226 ILE A C 1
ATOM 1815 O O . ILE A 1 226 ? -8.828 13.383 0.039 1 97.88 226 ILE A O 1
ATOM 1819 N N . ALA A 1 227 ? -9.383 12.336 -1.852 1 96.25 227 ALA A N 1
ATOM 1820 C CA . ALA A 1 227 ? -10.641 13.062 -2.012 1 96.25 227 ALA A CA 1
ATOM 1821 C C . ALA A 1 227 ? -11.578 12.797 -0.843 1 96.25 227 ALA A C 1
ATOM 1823 O O . ALA A 1 227 ? -12.359 13.664 -0.455 1 96.25 227 ALA A O 1
ATOM 1824 N N . LYS A 1 228 ? -11.453 11.586 -0.294 1 96.56 228 LYS A N 1
ATOM 1825 C CA . LYS A 1 228 ? -12.305 11.25 0.845 1 96.56 228 LYS A CA 1
ATOM 1826 C C . LYS A 1 228 ? -11.992 12.133 2.047 1 96.56 228 LYS A C 1
ATOM 1828 O O . LYS A 1 228 ? -12.898 12.555 2.768 1 96.56 228 LYS A O 1
ATOM 1833 N N . LEU A 1 229 ? -10.719 12.414 2.291 1 98.38 229 LEU A N 1
ATOM 1834 C CA . LEU A 1 229 ? -10.328 13.344 3.348 1 98.38 229 LEU A CA 1
ATOM 1835 C C . LEU A 1 229 ? -10.734 14.766 2.998 1 98.38 229 LEU A C 1
ATOM 1837 O O . LEU A 1 229 ? -11.219 15.508 3.855 1 98.38 229 LEU A O 1
ATOM 1841 N N . TRP A 1 230 ? -10.617 15.133 1.771 1 98 230 TRP A N 1
ATOM 1842 C CA . TRP A 1 230 ? -10.969 16.453 1.261 1 98 230 TRP A CA 1
ATOM 1843 C C . TRP A 1 230 ? -12.445 16.75 1.488 1 98 230 TRP A C 1
ATOM 1845 O O . TRP A 1 230 ? -12.812 17.891 1.807 1 98 230 TRP A O 1
ATOM 1855 N N . GLU A 1 231 ? -13.258 15.773 1.425 1 96.81 231 GLU A N 1
ATOM 1856 C CA . GLU A 1 231 ? -14.711 15.953 1.407 1 96.81 231 GLU A CA 1
ATOM 1857 C C . GLU A 1 231 ? -15.281 15.953 2.822 1 96.81 231 GLU A C 1
ATOM 1859 O O . GLU A 1 231 ? -16.484 16.125 3.008 1 96.81 231 GLU A O 1
ATOM 1864 N N . VAL A 1 232 ? -14.414 15.828 3.754 1 97.5 232 VAL A N 1
ATOM 1865 C CA . VAL A 1 232 ? -14.898 15.875 5.129 1 97.5 232 VAL A CA 1
ATOM 1866 C C . VAL A 1 232 ? -15.633 17.188 5.379 1 97.5 232 VAL A C 1
ATOM 1868 O O . VAL A 1 232 ? -15.133 18.266 5.039 1 97.5 232 VAL A O 1
ATOM 1871 N N . ASP A 1 233 ? -16.844 17.109 5.918 1 97.75 233 ASP A N 1
ATOM 1872 C CA . ASP A 1 233 ? -17.609 18.297 6.293 1 97.75 233 ASP A CA 1
ATOM 1873 C C . ASP A 1 233 ? -17.094 18.891 7.602 1 97.75 233 ASP A C 1
ATOM 1875 O O . ASP A 1 233 ? -17.172 18.25 8.648 1 97.75 233 ASP A O 1
ATOM 1879 N N . LEU A 1 234 ? -16.688 20.094 7.574 1 98.31 234 LEU A N 1
ATOM 1880 C CA . LEU A 1 234 ? -16.109 20.734 8.75 1 98.31 234 LEU A CA 1
ATOM 1881 C C . LEU A 1 234 ? -17.203 21.141 9.734 1 98.31 234 LEU A C 1
ATOM 1883 O O . LEU A 1 234 ? -16.906 21.438 10.898 1 98.31 234 LEU A O 1
ATOM 1887 N N . GLU A 1 235 ? -18.438 21.156 9.258 1 97.62 235 GLU A N 1
ATOM 1888 C CA . GLU A 1 235 ? -19.594 21.469 10.102 1 97.62 235 GLU A CA 1
ATOM 1889 C C . GLU A 1 235 ? -19.406 22.812 10.812 1 97.62 235 GLU A C 1
ATOM 1891 O O . GLU A 1 235 ? -19.641 22.906 12.023 1 97.62 235 GLU A O 1
ATOM 1896 N N . GLY A 1 236 ? -18.906 23.75 10.094 1 97.12 236 GLY A N 1
ATOM 1897 C CA . GLY A 1 236 ? -18.781 25.109 10.594 1 97.12 236 GLY A CA 1
ATOM 1898 C C . GLY A 1 236 ? -17.484 25.344 11.359 1 97.12 236 GLY A C 1
ATOM 1899 O O . GLY A 1 236 ? -17.172 26.469 11.734 1 97.12 236 GLY A O 1
ATOM 1900 N N . LYS A 1 237 ? -16.703 24.297 11.594 1 98.31 237 LYS A N 1
ATOM 1901 C CA . LYS A 1 237 ? -15.43 24.438 12.281 1 98.31 237 LYS A CA 1
ATOM 1902 C C . LYS A 1 237 ? -14.32 24.875 11.32 1 98.31 237 LYS A C 1
ATOM 1904 O O . LYS A 1 237 ? -14.438 24.688 10.109 1 98.31 237 LYS A O 1
ATOM 1909 N N . VAL A 1 238 ? -13.273 25.453 11.852 1 98.56 238 VAL A N 1
ATOM 1910 C CA . VAL A 1 238 ? -12.195 26 11.039 1 98.56 238 VAL A CA 1
ATOM 1911 C C . VAL A 1 238 ? -11.242 24.891 10.617 1 98.56 238 VAL A C 1
ATOM 1913 O O . VAL A 1 238 ? -10.547 25.016 9.602 1 98.56 238 VAL A O 1
ATOM 1916 N N . LEU A 1 239 ? -11.219 23.844 11.453 1 98.44 239 LEU A N 1
ATOM 1917 C CA . LEU A 1 239 ? -10.219 22.797 11.266 1 98.44 239 LEU A CA 1
ATOM 1918 C C . LEU A 1 239 ? -10.812 21.422 11.547 1 98.44 239 LEU A C 1
ATOM 1920 O O . LEU A 1 239 ? -11.711 21.281 12.383 1 98.44 239 LEU A O 1
ATOM 1924 N N . ALA A 1 240 ? -10.391 20.406 10.758 1 98.75 240 ALA A N 1
ATOM 1925 C CA . ALA A 1 240 ? -10.625 19 11.062 1 98.75 240 ALA A CA 1
ATOM 1926 C C . ALA A 1 2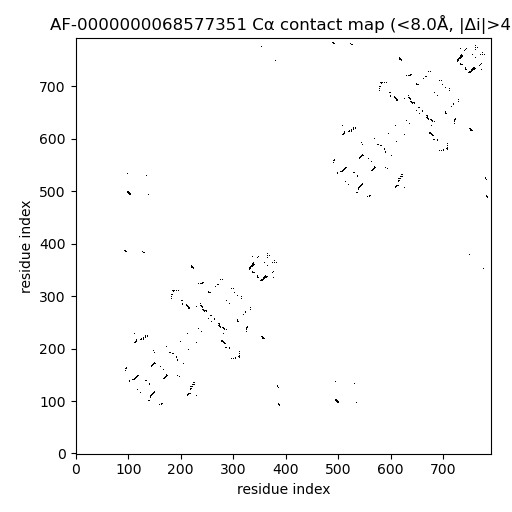40 ? -9.305 18.234 11.172 1 98.75 240 ALA A C 1
ATOM 1928 O O . ALA A 1 240 ? -8.359 18.516 10.43 1 98.75 240 ALA A O 1
ATOM 1929 N N . ALA A 1 241 ? -9.219 17.375 12.102 1 98.69 241 ALA A N 1
ATOM 1930 C CA . ALA A 1 241 ? -8.031 16.547 12.312 1 98.69 241 ALA A CA 1
ATOM 1931 C C . ALA A 1 241 ? -8.367 15.289 13.102 1 98.69 241 ALA A C 1
ATOM 1933 O O . ALA A 1 241 ? -9.398 15.227 13.773 1 98.69 241 ALA A O 1
ATOM 1934 N N . PRO A 1 242 ? -7.504 14.219 12.953 1 97.5 242 PRO A N 1
ATOM 1935 C CA . PRO A 1 242 ? -7.707 13.062 13.828 1 97.5 242 PRO A CA 1
ATOM 1936 C C . PRO A 1 242 ? -7.531 13.398 15.312 1 97.5 242 PRO A C 1
ATOM 1938 O O . PRO A 1 242 ? -6.484 13.922 15.711 1 97.5 242 PRO A O 1
ATOM 1941 N N . GLU A 1 243 ? -8.57 13.078 16.109 1 96.19 243 GLU A N 1
ATOM 1942 C CA . GLU A 1 243 ? -8.547 13.344 17.547 1 96.19 243 GLU A CA 1
ATOM 1943 C C . GLU A 1 243 ? -8.367 12.055 18.344 1 96.19 243 GLU A C 1
ATOM 1945 O O . GLU A 1 243 ? -8.844 11 17.938 1 96.19 243 GLU A O 1
ATOM 1950 N N . TYR A 1 244 ? -7.668 12.172 19.438 1 94 244 TYR A N 1
ATOM 1951 C CA . TYR A 1 244 ? -7.465 11.062 20.359 1 94 244 TYR A CA 1
ATOM 1952 C C . TYR A 1 244 ? -7.844 11.453 21.781 1 94 244 TYR A C 1
ATOM 1954 O O . TYR A 1 244 ? -7.031 12.031 22.516 1 94 244 TYR A O 1
ATOM 1962 N N . CYS A 1 245 ? -8.945 11.016 22.172 1 93.5 245 CYS A N 1
ATOM 1963 C CA . CYS A 1 245 ? -9.516 11.508 23.422 1 93.5 245 CYS A CA 1
ATOM 1964 C C . CYS A 1 245 ? -9.18 10.578 24.578 1 93.5 245 CYS A C 1
ATOM 1966 O O . CYS A 1 245 ? -9.414 10.914 25.75 1 93.5 245 CYS A O 1
ATOM 1968 N N . HIS A 1 246 ? -8.555 9.508 24.297 1 88.94 246 HIS A N 1
ATOM 1969 C CA . HIS A 1 246 ? -8.156 8.594 25.375 1 88.94 246 HIS A CA 1
ATOM 1970 C C . HIS A 1 246 ? -6.746 8.914 25.859 1 88.94 246 HIS A C 1
ATOM 1972 O O . HIS A 1 246 ? -6.309 8.383 26.891 1 88.94 246 HIS A O 1
ATOM 1978 N N . ALA A 1 247 ? -6.102 9.742 25.109 1 83.88 247 ALA A N 1
ATOM 1979 C CA . ALA A 1 247 ? -4.785 10.195 25.547 1 83.88 247 ALA A CA 1
ATOM 1980 C C . ALA A 1 247 ? -4.895 11.102 26.781 1 83.88 247 ALA A C 1
ATOM 1982 O O . ALA A 1 247 ? -5.895 11.805 26.938 1 83.88 247 ALA A O 1
ATOM 1983 N N . ASN A 1 248 ? -3.859 11.016 27.625 1 89.38 248 ASN A N 1
ATOM 1984 C CA . ASN A 1 248 ? -3.803 11.93 28.766 1 89.38 248 ASN A CA 1
ATOM 1985 C C . ASN A 1 248 ? -3.477 13.359 28.312 1 89.38 248 ASN A C 1
ATOM 1987 O O . ASN A 1 248 ? -2.307 13.719 28.203 1 89.38 248 ASN A O 1
ATOM 1991 N N . PHE A 1 249 ? -4.434 14.148 28.234 1 93.62 249 PHE A N 1
ATOM 1992 C CA . PHE A 1 249 ? -4.336 15.5 27.688 1 93.62 249 PHE A CA 1
ATOM 1993 C C . PHE A 1 249 ? -3.484 16.375 28.594 1 93.62 249 PHE A C 1
ATOM 1995 O O . PHE A 1 249 ? -2.814 17.297 28.125 1 93.62 249 PHE A O 1
ATOM 2002 N N . THR A 1 250 ? -3.422 16.062 29.859 1 92.31 250 THR A N 1
ATOM 2003 C CA . THR A 1 250 ? -2.742 16.922 30.828 1 92.31 250 THR A CA 1
ATOM 2004 C C . THR A 1 250 ? -1.234 16.922 30.578 1 92.31 250 THR A C 1
ATOM 2006 O O . THR A 1 250 ? -0.542 17.875 30.938 1 92.31 250 THR A O 1
ATOM 2009 N N . GLU A 1 251 ? -0.758 15.898 29.906 1 93.62 251 GLU A N 1
ATOM 2010 C CA . GLU A 1 251 ? 0.679 15.703 29.734 1 93.62 251 GLU A CA 1
ATOM 2011 C C . GLU A 1 251 ? 1.244 16.656 28.688 1 93.62 251 GLU A C 1
ATOM 2013 O O . GLU A 1 251 ? 2.461 16.828 28.578 1 93.62 251 GLU A O 1
ATOM 2018 N N . TYR A 1 252 ? 0.366 17.312 28.016 1 95 252 TYR A N 1
ATOM 2019 C CA . TYR A 1 252 ? 0.844 18.172 26.938 1 95 252 TYR A CA 1
ATOM 2020 C C . TYR A 1 252 ? 1.209 19.547 27.469 1 95 252 TYR A C 1
ATOM 2022 O O . TYR A 1 252 ? 1.799 20.359 26.75 1 95 252 TYR A O 1
ATOM 2030 N N . PHE A 1 253 ? 0.915 19.797 28.719 1 97.44 253 PHE A N 1
ATOM 2031 C CA . PHE A 1 253 ? 1.212 21.078 29.344 1 97.44 253 PHE A CA 1
ATOM 2032 C C . PHE A 1 253 ? 1.895 20.875 30.688 1 97.44 253 PHE A C 1
ATOM 2034 O O . PHE A 1 253 ? 1.803 19.797 31.281 1 97.44 253 PHE A O 1
ATOM 2041 N N . THR A 1 254 ? 2.582 21.938 31.172 1 97.44 254 THR A N 1
ATOM 2042 C CA . THR A 1 254 ? 3.371 21.859 32.375 1 97.44 254 THR A CA 1
ATOM 2043 C C . THR A 1 254 ? 2.504 22.125 33.625 1 97.44 254 THR A C 1
ATOM 2045 O O . THR A 1 254 ? 1.359 22.578 33.469 1 97.44 254 THR A O 1
ATOM 2048 N N . ASP A 1 255 ? 3.162 21.891 34.75 1 96.94 255 ASP A N 1
ATOM 2049 C CA . ASP A 1 255 ? 2.512 22.25 36 1 96.94 255 ASP A CA 1
ATOM 2050 C C . ASP A 1 255 ? 2.27 23.75 36.094 1 96.94 255 ASP A C 1
ATOM 2052 O O . ASP A 1 255 ? 1.281 24.188 36.688 1 96.94 255 ASP A O 1
ATOM 2056 N N . LEU A 1 256 ? 3.156 24.531 35.531 1 97.25 256 LEU A N 1
ATOM 2057 C CA . LEU A 1 256 ? 3.002 25.984 35.531 1 97.25 256 LEU A CA 1
ATOM 2058 C C . LEU A 1 256 ? 1.701 26.391 34.844 1 97.25 256 LEU A C 1
ATOM 2060 O O . LEU A 1 256 ? 1.043 27.344 35.281 1 97.25 256 LEU A O 1
ATOM 2064 N N . PHE A 1 257 ? 1.415 25.656 33.812 1 97.88 257 PHE A N 1
ATOM 2065 C CA . PHE A 1 257 ? 0.157 25.906 33.125 1 97.88 257 PHE A CA 1
ATOM 2066 C C . PHE A 1 257 ? -1.029 25.531 34 1 97.88 257 PHE A C 1
ATOM 2068 O O . PHE A 1 257 ? -1.928 26.344 34.219 1 97.88 257 PHE A O 1
ATOM 2075 N N . TRP A 1 258 ? -1.028 24.359 34.594 1 97.19 258 TRP A N 1
ATOM 2076 C CA . TRP A 1 258 ? -2.193 23.797 35.281 1 97.19 258 TRP A CA 1
ATOM 2077 C C . TRP A 1 258 ? -2.379 24.453 36.625 1 97.19 258 TRP A C 1
ATOM 2079 O O . TRP A 1 258 ? -3.502 24.547 37.125 1 97.19 258 TRP A O 1
ATOM 2089 N N . ASN A 1 259 ? -1.34 24.953 37.188 1 97.25 259 ASN A N 1
ATOM 2090 C CA . ASN A 1 259 ? -1.425 25.562 38.5 1 97.25 259 ASN A CA 1
ATOM 2091 C C . ASN A 1 259 ? -1.741 27.047 38.406 1 97.25 259 ASN A C 1
ATOM 2093 O O . ASN A 1 259 ? -2.025 27.703 39.438 1 97.25 259 ASN A O 1
ATOM 2097 N N . ASP A 1 260 ? -1.663 27.594 37.219 1 97.06 260 ASP A N 1
ATOM 2098 C CA . ASP A 1 260 ? -2.021 29 37.031 1 97.06 260 ASP A CA 1
ATOM 2099 C C . ASP A 1 260 ? -3.537 29.172 37 1 97.06 260 ASP A C 1
ATOM 2101 O O . ASP A 1 260 ? -4.227 28.578 36.188 1 97.06 260 ASP A O 1
ATOM 2105 N N . PRO A 1 261 ? -4.105 30 37.812 1 96.25 261 PRO A N 1
ATOM 2106 C CA . PRO A 1 261 ? -5.562 30.125 37.938 1 96.25 261 PRO A CA 1
ATOM 2107 C C . PRO A 1 261 ? -6.219 30.656 36.688 1 96.25 261 PRO A C 1
ATOM 2109 O O . PRO A 1 261 ? -7.398 30.391 36.438 1 96.25 261 PRO A O 1
ATOM 2112 N N . VAL A 1 262 ? -5.5 31.375 35.875 1 96.88 262 VAL A N 1
ATOM 2113 C CA . VAL A 1 262 ? -6.043 31.953 34.625 1 96.88 262 VAL A CA 1
ATOM 2114 C C . VAL A 1 262 ? -5.824 30.984 33.469 1 96.88 262 VAL A C 1
ATOM 2116 O O . VAL A 1 262 ? -6.766 30.625 32.75 1 96.88 262 VAL A O 1
ATOM 2119 N N . LEU A 1 263 ? -4.578 30.453 33.344 1 97.44 263 LEU A N 1
ATOM 2120 C CA . LEU A 1 263 ? -4.227 29.594 32.219 1 97.44 263 LEU A CA 1
ATOM 2121 C C . LEU A 1 263 ? -4.969 28.266 32.281 1 97.44 263 LEU A C 1
ATOM 2123 O O . LEU A 1 263 ? -5.367 27.734 31.234 1 97.44 263 LEU A O 1
ATOM 2127 N N . SER A 1 264 ? -5.172 27.781 33.438 1 95.31 264 SER A N 1
ATOM 2128 C CA . SER A 1 264 ? -5.801 26.469 33.594 1 95.31 264 SER A CA 1
ATOM 2129 C C . SER A 1 264 ? -7.254 26.484 33.156 1 95.31 264 SER A C 1
ATOM 2131 O O . SER A 1 264 ? -7.855 25.438 32.938 1 95.31 264 SER A O 1
ATOM 2133 N N . LYS A 1 265 ? -7.836 27.656 32.969 1 97 265 LYS A N 1
ATOM 2134 C CA . LYS A 1 265 ? -9.234 27.781 32.594 1 97 265 LYS A CA 1
ATOM 2135 C C . LYS A 1 265 ? -9.383 27.859 31.062 1 97 265 LYS A C 1
ATOM 2137 O O . LYS A 1 265 ? -10.484 28.016 30.547 1 97 265 LYS A O 1
ATOM 2142 N N . THR A 1 266 ? -8.266 27.719 30.359 1 97.12 266 THR A N 1
ATOM 2143 C CA . THR A 1 266 ? -8.219 27.875 28.906 1 97.12 266 THR A CA 1
ATOM 2144 C C . THR A 1 266 ? -9.203 26.938 28.219 1 97.12 266 THR A C 1
ATOM 2146 O O . THR A 1 266 ? -9.828 27.297 27.234 1 97.12 266 THR A O 1
ATOM 2149 N N . PHE A 1 267 ? -9.391 25.766 28.781 1 97.06 267 PHE A N 1
ATOM 2150 C CA . PHE A 1 267 ? -10.18 24.75 28.094 1 97.06 267 PHE A CA 1
ATOM 2151 C C . PHE A 1 267 ? -11.57 24.625 28.719 1 97.06 267 PHE A C 1
ATOM 2153 O O . PHE A 1 267 ? -12.305 23.688 28.422 1 97.06 267 PHE A O 1
ATOM 2160 N N . GLU A 1 268 ? -11.945 25.578 29.594 1 95.75 268 GLU A N 1
ATOM 2161 C CA . GLU A 1 268 ? -13.266 25.547 30.219 1 95.75 268 GLU A CA 1
ATOM 2162 C C . GLU A 1 268 ? -14.375 25.594 29.172 1 95.75 268 GLU A C 1
ATOM 2164 O O . GLU A 1 268 ? -14.328 26.406 28.25 1 95.75 268 GLU A O 1
ATOM 2169 N N . GLY A 1 269 ? -15.32 24.734 29.328 1 94.69 269 GLY A N 1
ATOM 2170 C CA . GLY A 1 269 ? -16.453 24.688 28.422 1 94.69 269 GLY A CA 1
ATOM 2171 C C . GLY A 1 269 ? -16.203 23.891 27.156 1 94.69 269 GLY A C 1
ATOM 2172 O O . GLY A 1 269 ? -17.078 23.766 26.297 1 94.69 269 GLY A O 1
ATOM 2173 N N . ARG A 1 270 ? -14.969 23.438 27.094 1 94 270 ARG A N 1
ATOM 2174 C CA . ARG A 1 270 ? -14.594 22.609 25.953 1 94 270 ARG A CA 1
ATOM 2175 C C . ARG A 1 270 ? -14.32 21.172 26.391 1 94 270 ARG A C 1
ATOM 2177 O O . ARG A 1 270 ? -14.266 20.875 27.594 1 94 270 ARG A O 1
ATOM 2184 N N . LYS A 1 271 ? -14.344 20.188 25.656 1 94.06 271 LYS A N 1
ATOM 2185 C CA . LYS A 1 271 ? -13.891 18.812 25.844 1 94.06 271 LYS A CA 1
ATOM 2186 C C . LYS A 1 271 ? -12.633 18.531 25.031 1 94.06 271 LYS A C 1
ATOM 2188 O O . LYS A 1 271 ? -12.688 17.844 24 1 94.06 271 LYS A O 1
ATOM 2193 N N . PRO A 1 272 ? -11.5 19.062 25.578 1 96.44 272 PRO A N 1
ATOM 2194 C CA . PRO A 1 272 ? -10.289 19.031 24.766 1 96.44 272 PRO A CA 1
ATOM 2195 C C . PRO A 1 272 ? -9.719 17.625 24.625 1 96.44 272 PRO A C 1
ATOM 2197 O O . PRO A 1 272 ? -9.711 16.859 25.578 1 96.44 272 PRO A O 1
ATOM 2200 N N . CYS A 1 273 ? -9.312 17.25 23.422 1 96.44 273 CYS A N 1
ATOM 2201 C CA . CYS A 1 273 ? -8.555 16.047 23.094 1 96.44 273 CYS A CA 1
ATOM 2202 C C . CYS A 1 273 ? -7.32 16.391 22.266 1 96.44 273 CYS A C 1
ATOM 2204 O O . CYS A 1 273 ? -7.301 17.406 21.562 1 96.44 273 CYS A O 1
ATOM 2206 N N . TYR A 1 274 ? -6.348 15.539 22.469 1 96.31 274 TYR A N 1
ATOM 2207 C CA . TYR A 1 274 ? -5.219 15.641 21.562 1 96.31 274 TYR A CA 1
ATOM 2208 C C . TYR A 1 274 ? -5.676 15.469 20.109 1 96.31 274 TYR A C 1
ATOM 2210 O O . TYR A 1 274 ? -6.543 14.641 19.828 1 96.31 274 TYR A O 1
ATOM 2218 N N . PHE A 1 275 ? -5.125 16.219 19.172 1 97.19 275 PHE A N 1
ATOM 2219 C CA . PHE A 1 275 ? -5.309 15.977 17.75 1 97.19 275 PHE A CA 1
ATOM 2220 C C . PHE A 1 275 ? -3.99 16.141 17 1 97.19 275 PHE A C 1
ATOM 2222 O O . PHE A 1 275 ? -3.117 16.906 17.422 1 97.19 275 PHE A O 1
ATOM 2229 N N . ASN A 1 276 ? -3.832 15.375 15.969 1 95.81 276 ASN A N 1
ATOM 2230 C CA . ASN A 1 276 ? -2.596 15.383 15.188 1 95.81 276 ASN A CA 1
ATOM 2231 C C . ASN A 1 276 ? -2.529 16.594 14.258 1 95.81 276 ASN A C 1
ATOM 2233 O O . ASN A 1 276 ? -3.453 16.828 13.477 1 95.81 276 ASN A O 1
ATOM 2237 N N . THR A 1 277 ? -1.441 17.328 14.312 1 97.31 277 THR A N 1
ATOM 2238 C CA . THR A 1 277 ? -1.303 18.531 13.508 1 97.31 277 THR A CA 1
ATOM 2239 C C . THR A 1 277 ? -0.518 18.25 12.227 1 97.31 277 THR A C 1
ATOM 2241 O O . THR A 1 277 ? -0.157 19.156 11.492 1 97.31 277 THR A O 1
ATOM 2244 N N . GLY A 1 278 ? -0.197 16.984 11.984 1 97.38 278 GLY A N 1
ATOM 2245 C CA . GLY A 1 278 ? 0.469 16.594 10.758 1 97.38 278 GLY A CA 1
ATOM 2246 C C . GLY A 1 278 ? -0.494 16.141 9.68 1 97.38 278 GLY A C 1
ATOM 2247 O O . GLY A 1 278 ? -0.081 15.836 8.555 1 97.38 278 GLY A O 1
ATOM 2248 N N . VAL A 1 279 ? -1.708 16.031 10.062 1 98.5 279 VAL A N 1
ATOM 2249 C CA . VAL A 1 279 ? -2.82 15.766 9.156 1 98.5 279 VAL A CA 1
ATOM 2250 C C . VAL A 1 279 ? -4.008 16.656 9.516 1 98.5 279 VAL A C 1
ATOM 2252 O O . VAL A 1 279 ? -4.707 16.406 10.492 1 98.5 279 VAL A O 1
ATOM 2255 N N . MET A 1 280 ? -4.285 17.688 8.633 1 98.75 280 MET A N 1
ATOM 2256 C CA . MET A 1 280 ? -5.352 18.641 8.93 1 98.75 280 MET A CA 1
ATOM 2257 C C . MET A 1 280 ? -6.098 19.031 7.66 1 98.75 280 MET A C 1
ATOM 2259 O O . MET A 1 280 ? -5.496 19.156 6.594 1 98.75 280 MET A O 1
ATOM 2263 N N . VAL A 1 281 ? -7.375 19.203 7.801 1 98.81 281 VAL A N 1
ATOM 2264 C CA . VAL A 1 281 ? -8.18 19.906 6.801 1 98.81 281 VAL A CA 1
ATOM 2265 C C . VAL A 1 281 ? -8.555 21.297 7.32 1 98.81 281 VAL A C 1
ATOM 2267 O O . VAL A 1 281 ? -9.172 21.422 8.375 1 98.81 281 VAL A O 1
ATOM 2270 N N . MET A 1 282 ? -8.227 22.328 6.574 1 98.69 282 MET A N 1
ATOM 2271 C CA . MET A 1 282 ? -8.367 23.703 7.078 1 98.69 282 MET A CA 1
ATOM 2272 C C . MET A 1 282 ? -9.258 24.531 6.156 1 98.69 282 MET A C 1
ATOM 2274 O O . MET A 1 282 ? -9.078 24.516 4.938 1 98.69 282 MET A O 1
ATOM 2278 N N . ASP A 1 283 ? -10.211 25.156 6.715 1 98.75 283 ASP A N 1
ATOM 2279 C CA . ASP A 1 283 ? -10.875 26.266 6.031 1 98.75 283 ASP A CA 1
ATOM 2280 C C . ASP A 1 283 ? -10.016 27.531 6.07 1 98.75 283 ASP A C 1
ATOM 2282 O O . ASP A 1 283 ? -9.953 28.219 7.09 1 98.75 283 ASP A O 1
ATOM 2286 N N . VAL A 1 284 ? -9.438 27.812 4.949 1 98.62 284 VAL A N 1
ATOM 2287 C CA . VAL A 1 284 ? -8.43 28.859 4.902 1 98.62 284 VAL A CA 1
ATOM 2288 C C . VAL A 1 284 ? -9.094 30.219 5.117 1 98.62 284 VAL A C 1
ATOM 2290 O O . VAL A 1 284 ? -8.555 31.078 5.824 1 98.62 284 VAL A O 1
ATOM 2293 N N . ASP A 1 285 ? -10.234 30.406 4.602 1 97.44 285 ASP A N 1
ATOM 2294 C CA . ASP A 1 285 ? -10.961 31.672 4.758 1 97.44 285 ASP A CA 1
ATOM 2295 C C . ASP A 1 285 ? -11.367 31.891 6.215 1 97.44 285 ASP A C 1
ATOM 2297 O O . ASP A 1 285 ? -11.164 32.969 6.758 1 97.44 285 ASP A O 1
ATOM 2301 N N . GLN A 1 286 ? -11.875 30.906 6.82 1 98 286 GLN A N 1
ATOM 2302 C CA . GLN A 1 286 ? -12.266 31.031 8.219 1 98 286 GLN A CA 1
ATOM 2303 C C . GLN A 1 286 ? -11.055 31.266 9.109 1 98 286 GLN A C 1
ATOM 2305 O O . GLN A 1 286 ? -11.133 32 10.094 1 98 286 GLN A O 1
ATOM 2310 N N . TRP A 1 287 ? -9.969 30.594 8.805 1 98.56 287 TRP A N 1
ATOM 2311 C CA . TRP A 1 287 ? -8.734 30.797 9.555 1 98.56 287 TRP A CA 1
ATOM 2312 C C . TRP A 1 287 ? -8.297 32.25 9.5 1 98.56 287 TRP A C 1
ATOM 2314 O O . TRP A 1 287 ? -7.922 32.844 10.516 1 98.56 287 TRP A O 1
ATOM 2324 N N . ARG A 1 288 ? -8.406 32.812 8.359 1 96.38 288 ARG A N 1
ATOM 2325 C CA . ARG A 1 288 ? -8.031 34.188 8.133 1 96.38 288 ARG A CA 1
ATOM 2326 C C . ARG A 1 288 ? -8.984 35.125 8.852 1 96.38 288 ARG A C 1
ATOM 2328 O O . ARG A 1 288 ? -8.539 36.031 9.594 1 96.38 288 ARG A O 1
ATOM 2335 N N . GLU A 1 289 ? -10.219 34.969 8.664 1 96.75 289 GLU A N 1
ATOM 2336 C CA . GLU A 1 289 ? -11.234 35.844 9.234 1 96.75 289 GLU A CA 1
ATOM 2337 C C . GLU A 1 289 ? -11.227 35.75 10.766 1 96.75 289 GLU A C 1
ATOM 2339 O O . GLU A 1 289 ? -11.414 36.781 11.438 1 96.75 289 GLU A O 1
ATOM 2344 N N . GLY A 1 290 ? -10.969 34.562 11.195 1 97.75 290 GLY A N 1
ATOM 2345 C CA . GLY A 1 290 ? -10.961 34.375 12.633 1 97.75 290 GLY A CA 1
ATOM 2346 C C . GLY A 1 290 ? -9.641 34.75 13.281 1 97.75 290 GLY A C 1
ATOM 2347 O O . GLY A 1 290 ? -9.5 34.625 14.508 1 97.75 290 GLY A O 1
ATOM 2348 N N . LYS A 1 291 ? -8.656 35.156 12.531 1 98.19 291 LYS A N 1
ATOM 2349 C CA . LYS A 1 291 ? -7.34 35.562 12.992 1 98.19 291 LYS A CA 1
ATOM 2350 C C . LYS A 1 291 ? -6.676 34.469 13.828 1 98.19 291 LYS A C 1
ATOM 2352 O O . LYS A 1 291 ? -6.168 34.75 14.914 1 98.19 291 LYS A O 1
ATOM 2357 N N . TYR A 1 292 ? -6.777 33.281 13.344 1 98.62 292 TYR A N 1
ATOM 2358 C CA . TYR A 1 292 ? -6.254 32.156 14.086 1 98.62 292 TYR A CA 1
ATOM 2359 C C . TYR A 1 292 ? -4.73 32.188 14.141 1 98.62 292 TYR A C 1
ATOM 2361 O O . TYR A 1 292 ? -4.125 31.719 15.117 1 98.62 292 TYR A O 1
ATOM 2369 N N . THR A 1 293 ? -4.074 32.75 13.102 1 98.38 293 THR A N 1
ATOM 2370 C CA . THR A 1 293 ? -2.629 32.938 13.156 1 98.38 293 THR A CA 1
ATOM 2371 C C . THR A 1 293 ? -2.23 33.719 14.391 1 98.38 293 THR A C 1
ATOM 2373 O O . THR A 1 293 ? -1.352 33.312 15.148 1 98.38 293 THR A O 1
ATOM 2376 N N . GLN A 1 294 ? -2.928 34.781 14.57 1 98.12 294 GLN A N 1
ATOM 2377 C CA . GLN A 1 294 ? -2.641 35.656 15.703 1 98.12 294 GLN A CA 1
ATOM 2378 C C . GLN A 1 294 ? -2.91 34.938 17.031 1 98.12 294 GLN A C 1
ATOM 2380 O O . GLN A 1 294 ? -2.145 35.094 17.984 1 98.12 294 GLN A O 1
ATOM 2385 N N . LYS A 1 295 ? -3.982 34.219 17.062 1 98.44 295 LYS A N 1
ATOM 2386 C CA . LYS A 1 295 ? -4.328 33.469 18.281 1 98.44 295 LYS A CA 1
ATOM 2387 C C . LYS A 1 295 ? -3.232 32.469 18.641 1 98.44 295 LYS A C 1
ATOM 2389 O O . LYS A 1 295 ? -2.865 32.344 19.812 1 98.44 295 LYS A O 1
ATOM 2394 N N . VAL A 1 296 ? -2.691 31.781 17.688 1 98.38 296 VAL A N 1
ATOM 2395 C CA . VAL A 1 296 ? -1.62 30.812 17.922 1 98.38 296 VAL A CA 1
ATOM 2396 C C . VAL A 1 296 ? -0.357 31.547 18.375 1 98.38 296 VAL A C 1
ATOM 2398 O O . VAL A 1 296 ? 0.292 31.125 19.344 1 98.38 296 VAL A O 1
ATOM 2401 N N . GLU A 1 297 ? -0.069 32.688 17.766 1 97.44 297 GLU A N 1
ATOM 2402 C CA . GLU A 1 297 ? 1.115 33.469 18.109 1 97.44 297 GLU A CA 1
ATOM 2403 C C . GLU A 1 297 ? 1.034 34 19.547 1 97.44 297 GLU A C 1
ATOM 2405 O O . GLU A 1 297 ? 2.053 34.094 20.234 1 97.44 297 GLU A O 1
ATOM 2410 N N . GLU A 1 298 ? -0.122 34.344 19.922 1 97.69 298 GLU A N 1
ATOM 2411 C CA . GLU A 1 298 ? -0.305 34.844 21.297 1 97.69 298 GLU A CA 1
ATOM 2412 C C . GLU A 1 298 ? 0.093 33.781 22.312 1 97.69 298 GLU A C 1
ATOM 2414 O O . GLU A 1 298 ? 0.728 34.125 23.328 1 97.69 298 GLU A O 1
ATOM 2419 N N . TRP A 1 299 ? -0.283 32.562 22.016 1 97.75 299 TRP A N 1
ATOM 2420 C CA . TRP A 1 299 ? 0.085 31.5 22.938 1 97.75 299 TRP A CA 1
ATOM 2421 C C . TRP A 1 299 ? 1.582 31.203 22.875 1 97.75 299 TRP A C 1
ATOM 2423 O O . TRP A 1 299 ? 2.199 30.859 23.891 1 97.75 299 TRP A O 1
ATOM 2433 N N . MET A 1 300 ? 2.178 31.359 21.703 1 97.06 300 MET A N 1
ATOM 2434 C CA . MET A 1 300 ? 3.629 31.234 21.594 1 97.06 300 MET A CA 1
ATOM 2435 C C . MET A 1 300 ? 4.328 32.312 22.438 1 97.06 300 MET A C 1
ATOM 2437 O O . MET A 1 300 ? 5.359 32.031 23.047 1 97.06 300 MET A O 1
ATOM 2441 N N . ALA A 1 301 ? 3.736 33.469 22.484 1 96.38 301 ALA A N 1
ATOM 2442 C CA . ALA A 1 301 ? 4.289 34.531 23.312 1 96.38 301 ALA A CA 1
ATOM 2443 C C . ALA A 1 301 ? 4.184 34.219 24.797 1 96.38 301 ALA A C 1
ATOM 2445 O O . ALA A 1 301 ? 5.113 34.469 25.562 1 96.38 301 ALA A O 1
ATOM 2446 N N . VAL A 1 302 ? 3.066 33.656 25.219 1 97.12 302 VAL A N 1
ATOM 2447 C CA . VAL A 1 302 ? 2.898 33.219 26.609 1 97.12 302 VAL A CA 1
ATOM 2448 C C . VAL A 1 302 ? 3.963 32.188 26.953 1 97.12 302 VAL A C 1
ATOM 2450 O O . VAL A 1 302 ? 4.57 32.281 28.031 1 97.12 302 VAL A O 1
ATOM 2453 N N . GLN A 1 303 ? 4.176 31.234 26.016 1 96.38 303 GLN A N 1
ATOM 2454 C CA . GLN A 1 303 ? 5.188 30.188 26.203 1 96.38 303 GLN A CA 1
ATOM 2455 C C . GLN A 1 303 ? 6.57 30.797 26.406 1 96.38 303 GLN A C 1
ATOM 2457 O O . GLN A 1 303 ? 7.367 30.297 27.203 1 96.38 303 GLN A O 1
ATOM 2462 N N . LYS A 1 304 ? 6.898 31.891 25.734 1 93.94 304 LYS A N 1
ATOM 2463 C CA . LYS A 1 304 ? 8.188 32.562 25.859 1 93.94 304 LYS A CA 1
ATOM 2464 C C . LYS A 1 304 ? 8.359 33.188 27.234 1 93.94 304 LYS A C 1
ATOM 2466 O O . LYS A 1 304 ? 9.469 33.25 27.781 1 93.94 304 LYS A O 1
ATOM 2471 N N . GLN A 1 305 ? 7.289 33.562 27.812 1 93.62 305 GLN A N 1
ATOM 2472 C CA . GLN A 1 305 ? 7.312 34.219 29.109 1 93.62 305 GLN A CA 1
ATOM 2473 C C . GLN A 1 305 ? 7.238 33.219 30.234 1 93.62 305 GLN A C 1
ATOM 2475 O O . GLN A 1 305 ? 7.895 33.375 31.266 1 93.62 305 GLN A O 1
ATOM 2480 N N . LYS A 1 306 ? 6.355 32.25 30.047 1 94.12 306 LYS A N 1
ATOM 2481 C CA . LYS A 1 306 ? 6.094 31.188 31 1 94.12 306 LYS A CA 1
ATOM 2482 C C . LYS A 1 306 ? 6.113 29.828 30.297 1 94.12 306 LYS A C 1
ATOM 2484 O O . LYS A 1 306 ? 5.27 29.547 29.453 1 94.12 306 LYS A O 1
ATOM 2489 N N . ARG A 1 307 ? 7.035 28.984 30.641 1 95.19 307 ARG A N 1
ATOM 2490 C CA . ARG A 1 307 ? 7.191 27.703 29.984 1 95.19 307 ARG A CA 1
ATOM 2491 C C . ARG A 1 307 ? 6.012 26.781 30.297 1 95.19 307 ARG A C 1
ATOM 2493 O O . ARG A 1 307 ? 6.102 25.922 31.188 1 95.19 307 ARG A O 1
ATOM 2500 N N . ILE A 1 308 ? 5.051 26.844 29.453 1 97.25 308 ILE A N 1
ATOM 2501 C CA . ILE A 1 308 ? 3.795 26.172 29.781 1 97.25 308 ILE A CA 1
ATOM 2502 C C . ILE A 1 308 ? 3.695 24.859 29.016 1 97.25 308 ILE A C 1
ATOM 2504 O O . ILE A 1 308 ? 2.752 24.094 29.219 1 97.25 308 ILE A O 1
ATOM 2508 N N . TYR A 1 309 ? 4.57 24.5 28.109 1 96.5 309 TYR A N 1
ATOM 2509 C CA . TYR A 1 309 ? 4.652 23.203 27.469 1 96.5 309 TYR A CA 1
ATOM 2510 C C . TYR A 1 309 ? 6.09 22.875 27.078 1 96.5 309 TYR A C 1
ATOM 2512 O O . TYR A 1 309 ? 6.961 23.75 27.109 1 96.5 309 TYR A O 1
ATOM 2520 N N . HIS A 1 310 ? 6.363 21.625 26.719 1 93.25 310 HIS A N 1
ATOM 2521 C CA . HIS A 1 310 ? 7.723 21.172 26.422 1 93.25 310 HIS A CA 1
ATOM 2522 C C . HIS A 1 310 ? 7.879 20.797 24.953 1 93.25 310 HIS A C 1
ATOM 2524 O O . HIS A 1 310 ? 9 20.609 24.469 1 93.25 310 HIS A O 1
ATOM 2530 N N . LEU A 1 311 ? 6.805 20.703 24.219 1 91.88 311 LEU A N 1
ATOM 2531 C CA . LEU A 1 311 ? 6.859 20.328 22.812 1 91.88 311 LEU A CA 1
ATOM 2532 C C . LEU A 1 311 ? 6.984 21.562 21.938 1 91.88 311 LEU A C 1
ATOM 2534 O O . LEU A 1 311 ? 7.188 22.672 22.438 1 91.88 311 LEU A O 1
ATOM 2538 N N . GLY A 1 312 ? 6.949 21.344 20.609 1 91.38 312 GLY A N 1
ATOM 2539 C CA . GLY A 1 312 ? 7.188 22.406 19.656 1 91.38 312 GLY A CA 1
ATOM 2540 C C . GLY A 1 312 ? 5.914 23.094 19.203 1 91.38 312 GLY A C 1
ATOM 2541 O O . GLY A 1 312 ? 5.184 23.672 20.016 1 91.38 312 GLY A O 1
ATOM 2542 N N . SER A 1 313 ? 5.633 22.891 18.016 1 94.75 313 SER A N 1
ATOM 2543 C CA . SER A 1 313 ? 4.586 23.672 17.344 1 94.75 313 SER A CA 1
ATOM 2544 C C . SER A 1 313 ? 3.207 23.078 17.625 1 94.75 313 SER A C 1
ATOM 2546 O O . SER A 1 313 ? 2.188 23.734 17.375 1 94.75 313 SER A O 1
ATOM 2548 N N . LEU A 1 314 ? 3.066 21.938 18.281 1 95.69 314 LEU A N 1
ATOM 2549 C CA . LEU A 1 314 ? 1.801 21.25 18.484 1 95.69 314 LEU A CA 1
ATOM 2550 C C . LEU A 1 314 ? 0.983 21.922 19.578 1 95.69 314 LEU A C 1
ATOM 2552 O O . LEU A 1 314 ? -0.201 22.219 19.391 1 95.69 314 LEU A O 1
ATOM 2556 N N . PRO A 1 315 ? 1.525 22.297 20.766 1 97 315 PRO A N 1
ATOM 2557 C CA . PRO A 1 315 ? 0.727 22.734 21.906 1 97 315 PRO A CA 1
ATOM 2558 C C . PRO A 1 315 ? -0.042 24.031 21.625 1 97 315 PRO A C 1
ATOM 2560 O O . PRO A 1 315 ? -1.2 24.156 22.031 1 97 315 PRO A O 1
ATOM 2563 N N . PRO A 1 316 ? 0.537 25.016 20.906 1 97.81 316 PRO A N 1
ATOM 2564 C CA . PRO A 1 316 ? -0.266 26.203 20.641 1 97.81 316 PRO A CA 1
ATOM 2565 C C . PRO A 1 316 ? -1.527 25.906 19.828 1 97.81 316 PRO A C 1
ATOM 2567 O O . PRO A 1 316 ? -2.557 26.562 20.016 1 97.81 316 PRO A O 1
ATOM 2570 N N . PHE A 1 317 ? -1.468 24.922 18.938 1 98.31 317 PHE A N 1
ATOM 2571 C CA . PHE A 1 317 ? -2.664 24.5 18.219 1 98.31 317 PHE A CA 1
ATOM 2572 C C . PHE A 1 317 ? -3.695 23.922 19.188 1 98.31 317 PHE A C 1
ATOM 2574 O O . PHE A 1 317 ? -4.891 24.203 19.062 1 98.31 317 PHE A O 1
ATOM 2581 N N . LEU A 1 318 ? -3.236 23.094 20.125 1 98.31 318 LEU A N 1
ATOM 2582 C CA . LEU A 1 318 ? -4.137 22.5 21.109 1 98.31 318 LEU A CA 1
ATOM 2583 C C . LEU A 1 318 ? -4.816 23.594 21.938 1 98.31 318 LEU A C 1
ATOM 2585 O O . LEU A 1 318 ? -6.031 23.547 22.156 1 98.31 318 LEU A O 1
ATOM 2589 N N . LEU A 1 319 ? -4.047 24.547 22.344 1 98.38 319 LEU A N 1
ATOM 2590 C CA . LEU A 1 319 ? -4.566 25.609 23.203 1 98.38 319 LEU A CA 1
ATOM 2591 C C . LEU A 1 319 ? -5.668 26.391 22.484 1 98.38 319 LEU A C 1
ATOM 2593 O O . LEU A 1 319 ? -6.648 26.797 23.109 1 98.38 319 LEU A O 1
ATOM 2597 N N . VAL A 1 320 ? -5.551 26.516 21.219 1 98.44 320 VAL A N 1
ATOM 2598 C CA . VAL A 1 320 ? -6.492 27.328 20.453 1 98.44 320 VAL A CA 1
ATOM 2599 C C . VAL A 1 320 ? -7.691 26.484 20.031 1 98.44 320 VAL A C 1
ATOM 2601 O O . VAL A 1 320 ? -8.828 26.953 20.062 1 98.44 320 VAL A O 1
ATOM 2604 N N . LEU A 1 321 ? -7.449 25.156 19.719 1 98.38 321 LEU A N 1
ATOM 2605 C CA . LEU A 1 321 ? -8.492 24.5 18.938 1 98.38 321 LEU A CA 1
ATOM 2606 C C . LEU A 1 321 ? -8.953 23.219 19.594 1 98.38 321 LEU A C 1
ATOM 2608 O O . LEU A 1 321 ? -9.953 22.625 19.188 1 98.38 321 LEU A O 1
ATOM 2612 N N . ALA A 1 322 ? -8.234 22.719 20.609 1 98.19 322 ALA A N 1
ATOM 2613 C CA . ALA A 1 322 ? -8.664 21.453 21.234 1 98.19 322 ALA A CA 1
ATOM 2614 C C . ALA A 1 322 ? -10.086 21.562 21.766 1 98.19 322 ALA A C 1
ATOM 2616 O O . ALA A 1 322 ? -10.406 22.484 22.516 1 98.19 322 ALA A O 1
ATOM 2617 N N . GLY A 1 323 ? -10.898 20.641 21.297 1 97.25 323 GLY A N 1
ATOM 2618 C CA . GLY A 1 323 ? -12.297 20.641 21.688 1 97.25 323 GLY A CA 1
ATOM 2619 C C . GLY A 1 323 ? -13.172 21.484 20.781 1 97.25 323 GLY A C 1
ATOM 2620 O O . GLY A 1 323 ? -14.398 21.516 20.938 1 97.25 323 GLY A O 1
ATOM 2621 N N . GLU A 1 324 ? -12.625 22.188 19.828 1 97.25 324 GLU A N 1
ATOM 2622 C CA . GLU A 1 324 ? -13.359 23.109 18.969 1 97.25 324 GLU A CA 1
ATOM 2623 C C . GLU A 1 324 ? -13.078 22.844 17.484 1 97.25 324 GLU A C 1
ATOM 2625 O O . GLU A 1 324 ? -13.086 23.766 16.672 1 97.25 324 GLU A O 1
ATOM 2630 N N . LEU A 1 325 ? -12.742 21.641 17.141 1 97.88 325 LEU A N 1
ATOM 2631 C CA . LEU A 1 325 ? -12.508 21.266 15.758 1 97.88 325 LEU A CA 1
ATOM 2632 C C . LEU A 1 325 ? -13.336 20.031 15.391 1 97.88 325 LEU A C 1
ATOM 2634 O O . LEU A 1 325 ? -13.969 19.422 16.25 1 97.88 325 LEU A O 1
ATOM 2638 N N . LYS A 1 326 ? -13.375 19.75 14.078 1 98.19 326 LYS A N 1
ATOM 2639 C CA . LYS A 1 326 ? -14.055 18.547 13.602 1 98.19 326 LYS A CA 1
ATOM 2640 C C . LYS A 1 326 ? -13.125 17.344 13.656 1 98.19 326 LYS A C 1
ATOM 2642 O O . LYS A 1 326 ? -12.023 17.375 13.109 1 98.19 326 LYS A O 1
ATOM 2647 N N . SER A 1 327 ? -13.57 16.312 14.352 1 97.25 327 SER A N 1
ATOM 2648 C CA . SER A 1 327 ? -12.789 15.078 14.406 1 97.25 327 SER A CA 1
ATOM 2649 C C . SER A 1 327 ? -12.883 14.305 13.094 1 97.25 327 SER A C 1
ATOM 2651 O O . SER A 1 327 ? -13.977 14.156 12.539 1 97.25 327 SER A O 1
ATOM 2653 N N . VAL A 1 328 ? -11.742 13.906 12.633 1 97.31 328 VAL A N 1
ATOM 2654 C CA . VAL A 1 328 ? -11.672 13.055 11.445 1 97.31 328 VAL A CA 1
ATOM 2655 C C . VAL A 1 328 ? -11.422 11.602 11.859 1 97.31 328 VAL A C 1
ATOM 2657 O O . VAL A 1 328 ? -10.773 11.352 12.883 1 97.31 328 VAL A O 1
ATOM 2660 N N . ASP A 1 329 ? -11.938 10.672 11.047 1 94.94 329 ASP A N 1
ATOM 2661 C CA . ASP A 1 329 ? -11.734 9.25 11.305 1 94.94 329 ASP A CA 1
ATOM 2662 C C . ASP A 1 329 ? -10.25 8.938 11.508 1 94.94 329 ASP A C 1
ATOM 2664 O O . ASP A 1 329 ? -9.398 9.445 10.773 1 94.94 329 ASP A O 1
ATOM 2668 N N . HIS A 1 330 ? -9.906 8.023 12.398 1 95.38 330 HIS A N 1
ATOM 2669 C CA . HIS A 1 330 ? -8.539 7.656 12.742 1 95.38 330 HIS A CA 1
ATOM 2670 C C . HIS A 1 330 ? -7.852 6.941 11.586 1 95.38 330 HIS A C 1
ATOM 2672 O O . HIS A 1 330 ? -6.625 6.809 11.578 1 95.38 330 HIS A O 1
ATOM 2678 N N . ARG A 1 331 ? -8.609 6.52 10.594 1 96.12 331 ARG A N 1
ATOM 2679 C CA . ARG A 1 331 ? -8.023 5.875 9.422 1 96.12 331 ARG A CA 1
ATOM 2680 C C . ARG A 1 331 ? -7.012 6.789 8.742 1 96.12 331 ARG A C 1
ATOM 2682 O O . ARG A 1 331 ? -6.094 6.316 8.07 1 96.12 331 ARG A O 1
ATOM 2689 N N . TRP A 1 332 ? -7.176 8.07 8.953 1 97.81 332 TRP A N 1
ATOM 2690 C CA . TRP A 1 332 ? -6.355 9.062 8.266 1 97.81 332 TRP A CA 1
ATOM 2691 C C . TRP A 1 332 ? -5.105 9.398 9.07 1 97.81 332 TRP A C 1
ATOM 2693 O O . TRP A 1 332 ? -4.418 10.383 8.789 1 97.81 332 TRP A O 1
ATOM 2703 N N . ASN A 1 333 ? -4.836 8.555 10.07 1 96.31 333 ASN A N 1
ATOM 2704 C CA . ASN A 1 333 ? -3.643 8.789 10.883 1 96.31 333 ASN A CA 1
ATOM 2705 C C . ASN A 1 333 ? -3.232 7.531 11.641 1 96.31 333 ASN A C 1
ATOM 2707 O O . ASN A 1 333 ? -3.229 7.523 12.875 1 96.31 333 ASN A O 1
ATOM 2711 N N . GLN A 1 334 ? -2.877 6.449 10.906 1 93.5 334 GLN A N 1
ATOM 2712 C CA . GLN A 1 334 ? -2.174 5.336 11.531 1 93.5 334 GLN A CA 1
ATOM 2713 C C . GLN A 1 334 ? -0.811 5.77 12.062 1 93.5 334 GLN A C 1
ATOM 2715 O O . GLN A 1 334 ? 0.213 5.559 11.406 1 93.5 334 GLN A O 1
ATOM 2720 N N . HIS A 1 335 ? -0.798 6.262 13.289 1 92.06 335 HIS A N 1
ATOM 2721 C CA . HIS A 1 335 ? 0.312 7.082 13.766 1 92.06 335 HIS A CA 1
ATOM 2722 C C . HIS A 1 335 ? 1.285 6.258 14.602 1 92.06 335 HIS A C 1
ATOM 2724 O O . HIS A 1 335 ? 1.009 5.098 14.922 1 92.06 335 HIS A O 1
ATOM 2730 N N . GLY A 1 336 ? 2.424 6.91 14.906 1 91.5 336 GLY A N 1
ATOM 2731 C CA . GLY A 1 336 ? 3.402 6.348 15.82 1 91.5 336 GLY A CA 1
ATOM 2732 C C . GLY A 1 336 ? 4.301 5.312 15.172 1 91.5 336 GLY A C 1
ATOM 2733 O O . GLY A 1 336 ? 5.082 4.641 15.852 1 91.5 336 GLY A O 1
ATOM 2734 N N . LEU A 1 337 ? 4.285 5.184 13.875 1 93.69 337 LEU A N 1
ATOM 2735 C CA . LEU A 1 337 ? 5.039 4.137 13.195 1 93.69 337 LEU A CA 1
ATOM 2736 C C . LEU A 1 337 ? 6.535 4.418 13.258 1 93.69 337 LEU A C 1
ATOM 2738 O O . LEU A 1 337 ? 7.352 3.518 13.055 1 93.69 337 LEU A O 1
ATOM 2742 N N . GLY A 1 338 ? 6.887 5.641 13.484 1 90.19 338 GLY A N 1
ATOM 2743 C CA . GLY A 1 338 ? 8.281 6.008 13.68 1 90.19 338 GLY A CA 1
ATOM 2744 C C . GLY A 1 338 ? 8.812 5.629 15.055 1 90.19 338 GLY A C 1
ATOM 2745 O O . GLY A 1 338 ? 10.023 5.641 15.281 1 90.19 338 GLY A O 1
ATOM 2746 N N . GLY A 1 339 ? 7.883 5.031 15.805 1 76.88 339 GLY A N 1
ATOM 2747 C CA . GLY A 1 339 ? 8.266 4.508 17.109 1 76.88 339 GLY A CA 1
ATOM 2748 C C . GLY A 1 339 ? 8.445 5.594 18.156 1 76.88 339 GLY A C 1
ATOM 2749 O O . GLY A 1 339 ? 8.102 6.754 17.922 1 76.88 339 GLY A O 1
ATOM 2750 N N . ASP A 1 340 ? 8.68 4.887 19.375 1 64.44 340 ASP A N 1
ATOM 2751 C CA . ASP A 1 340 ? 8.938 5.738 20.531 1 64.44 340 ASP A CA 1
ATOM 2752 C C . ASP A 1 340 ? 10.297 6.43 20.422 1 64.44 340 ASP A C 1
ATOM 2754 O O . ASP A 1 340 ? 11.117 6.047 19.594 1 64.44 340 ASP A O 1
ATOM 2758 N N . ASN A 1 341 ? 10.305 7.664 21 1 51.03 341 ASN A N 1
ATOM 2759 C CA . ASN A 1 341 ? 11.547 8.43 21.094 1 51.03 341 ASN A CA 1
ATOM 2760 C C . ASN A 1 341 ? 12.734 7.531 21.406 1 51.03 341 ASN A C 1
ATOM 2762 O O . ASN A 1 341 ? 13.883 7.988 21.422 1 51.03 341 ASN A O 1
ATOM 2766 N N . LEU A 1 342 ? 12.336 6.258 21.688 1 48.59 342 LEU A N 1
ATOM 2767 C CA . LEU A 1 342 ? 13.516 5.449 21.969 1 48.59 342 LEU A CA 1
ATOM 2768 C C . LEU A 1 342 ? 13.961 4.688 20.719 1 48.59 342 LEU A C 1
ATOM 2770 O O . LEU A 1 342 ? 13.156 4.02 20.078 1 48.59 342 LEU A O 1
ATOM 2774 N N . GLU A 1 343 ? 15.102 4.902 20.297 1 54.84 343 GLU A N 1
ATOM 2775 C CA . GLU A 1 343 ? 15.758 4.266 19.172 1 54.84 343 GLU A CA 1
ATOM 2776 C C . GLU A 1 343 ? 15.539 2.754 19.188 1 54.84 343 GLU A C 1
ATOM 2778 O O . GLU A 1 343 ? 15.68 2.111 20.219 1 54.84 343 GLU A O 1
ATOM 2783 N N . GLY A 1 344 ? 15.062 2.133 18.156 1 58.81 344 GLY A N 1
ATOM 2784 C CA . GLY A 1 344 ? 15.023 0.692 17.953 1 58.81 344 GLY A CA 1
ATOM 2785 C C . GLY A 1 344 ? 13.664 0.089 18.25 1 58.81 344 GLY A C 1
ATOM 2786 O O . GLY A 1 344 ? 13.445 -1.104 18.016 1 58.81 344 GLY A O 1
ATOM 2787 N N . LYS A 1 345 ? 12.742 0.926 18.766 1 76.06 345 LYS A N 1
ATOM 2788 C CA . LYS A 1 345 ? 11.477 0.268 19.078 1 76.06 345 LYS A CA 1
ATOM 2789 C C . LYS A 1 345 ? 10.508 0.372 17.906 1 76.06 345 LYS A C 1
ATOM 2791 O O . LYS A 1 345 ? 10.211 1.472 17.422 1 76.06 345 LYS A O 1
ATOM 2796 N N . CYS A 1 346 ? 10.102 -0.71 17.391 1 85.06 346 CYS A N 1
ATOM 2797 C CA . CYS A 1 346 ? 9.18 -0.818 16.281 1 85.06 346 CYS A CA 1
ATOM 2798 C C . CYS A 1 346 ? 7.738 -0.948 16.766 1 85.06 346 CYS A C 1
ATOM 2800 O O . CYS A 1 346 ? 7.48 -1.587 17.781 1 85.06 346 CYS A O 1
ATOM 2802 N N . ARG A 1 347 ? 6.902 -0.181 16.109 1 87.56 347 ARG A N 1
ATOM 2803 C CA . ARG A 1 347 ? 5.477 -0.311 16.391 1 87.56 347 ARG A CA 1
ATOM 2804 C C . ARG A 1 347 ? 4.766 -1.071 15.281 1 87.56 347 ARG A C 1
ATOM 2806 O O . ARG A 1 347 ? 5.18 -1.015 14.117 1 87.56 347 ARG A O 1
ATOM 2813 N N . SER A 1 348 ? 3.682 -1.744 15.688 1 88.44 348 SER A N 1
ATOM 2814 C CA . SER A 1 348 ? 2.836 -2.449 14.734 1 88.44 348 SER A CA 1
ATOM 2815 C C . SER A 1 348 ? 1.643 -1.596 14.312 1 88.44 348 SER A C 1
ATOM 2817 O O . SER A 1 348 ? 1.382 -0.549 14.914 1 88.44 348 SER A O 1
ATOM 2819 N N . LEU A 1 349 ? 0.951 -2.064 13.352 1 92.19 349 LEU A N 1
ATOM 2820 C CA . LEU A 1 349 ? -0.273 -1.391 12.93 1 92.19 349 LEU A CA 1
ATOM 2821 C C . LEU A 1 349 ? -1.336 -1.46 14.023 1 92.19 349 LEU A C 1
ATOM 2823 O O . LEU A 1 349 ? -1.492 -2.494 14.68 1 92.19 349 LEU A O 1
ATOM 2827 N N . HIS A 1 350 ? -2.014 -0.274 14.172 1 90.19 350 HIS A N 1
ATOM 2828 C CA . HIS A 1 350 ? -3.172 -0.26 15.055 1 90.19 350 HIS A CA 1
ATOM 2829 C C . HIS A 1 350 ? -4.395 -0.86 14.375 1 90.19 350 HIS A C 1
ATOM 2831 O O . HIS A 1 350 ? -4.523 -0.792 13.148 1 90.19 350 HIS A O 1
ATOM 2837 N N . PRO A 1 351 ? -5.215 -1.417 15.219 1 90.56 351 PRO A N 1
ATOM 2838 C CA . PRO A 1 351 ? -6.449 -1.932 14.625 1 90.56 351 PRO A CA 1
ATOM 2839 C C . PRO A 1 351 ? -7.297 -0.836 13.977 1 90.56 351 PRO A C 1
ATOM 2841 O O . PRO A 1 351 ? -7.234 0.323 14.398 1 90.56 351 PRO A O 1
ATOM 2844 N N . GLY A 1 352 ? -8.094 -1.298 13.008 1 92.31 352 GLY A N 1
ATOM 2845 C CA . GLY A 1 352 ? -9.023 -0.384 12.359 1 92.31 352 GLY A CA 1
ATOM 2846 C C . GLY A 1 352 ? -8.648 -0.066 10.922 1 92.31 352 GLY A C 1
ATOM 2847 O O . GLY A 1 352 ? -7.613 -0.514 10.438 1 92.31 352 GLY A O 1
ATOM 2848 N N . PRO A 1 353 ? -9.5 0.687 10.297 1 95.31 353 PRO A N 1
ATOM 2849 C CA . PRO A 1 353 ? -9.258 1.043 8.898 1 95.31 353 PRO A CA 1
ATOM 2850 C C . PRO A 1 353 ? -8.008 1.895 8.711 1 95.31 353 PRO A C 1
ATOM 2852 O O . PRO A 1 353 ? -7.629 2.645 9.617 1 95.31 353 PRO A O 1
ATOM 2855 N N . ILE A 1 354 ? -7.363 1.773 7.551 1 96.56 354 ILE A N 1
ATOM 2856 C CA . ILE A 1 354 ? -6.117 2.479 7.27 1 96.56 354 ILE A CA 1
ATOM 2857 C C . ILE A 1 354 ? -6.238 3.234 5.949 1 96.56 354 ILE A C 1
ATOM 2859 O O . ILE A 1 354 ? -6.473 2.631 4.898 1 96.56 354 ILE A O 1
ATOM 2863 N N . SER A 1 355 ? -6.121 4.531 5.988 1 97.81 355 SER A N 1
ATOM 2864 C CA . SER A 1 355 ? -6.086 5.363 4.789 1 97.81 355 SER A CA 1
ATOM 2865 C C . SER A 1 355 ? -4.77 6.125 4.684 1 97.81 355 SER A C 1
ATOM 2867 O O . SER A 1 355 ? -4.387 6.562 3.596 1 97.81 355 SER A O 1
ATOM 2869 N N . LEU A 1 356 ? -4.129 6.293 5.793 1 98.5 356 LEU A N 1
ATOM 2870 C CA . LEU A 1 356 ? -2.873 7.031 5.859 1 98.5 356 LEU A CA 1
ATOM 2871 C C . LEU A 1 356 ? -1.956 6.449 6.93 1 98.5 356 LEU A C 1
ATOM 2873 O O . LEU A 1 356 ? -2.365 6.289 8.086 1 98.5 356 LEU A O 1
ATOM 2877 N N . LEU A 1 357 ? -0.749 6.008 6.488 1 98.06 357 LEU A N 1
ATOM 2878 C CA . LEU A 1 357 ? 0.299 5.57 7.402 1 98.06 357 LEU A CA 1
ATOM 2879 C C . LEU A 1 357 ? 1.219 6.73 7.77 1 98.06 357 LEU A C 1
ATOM 2881 O O . LEU A 1 357 ? 1.688 7.457 6.891 1 98.06 357 LEU A O 1
ATOM 2885 N N . HIS A 1 358 ? 1.458 6.926 9.094 1 97.5 358 HIS A N 1
ATOM 2886 C CA . HIS A 1 358 ? 2.188 8.102 9.555 1 97.5 358 HIS A CA 1
ATOM 2887 C C . HIS A 1 358 ? 3.357 7.699 10.453 1 97.5 358 HIS A C 1
ATOM 2889 O O . HIS A 1 358 ? 3.154 7.203 11.562 1 97.5 358 HIS A O 1
ATOM 2895 N N . TRP A 1 359 ? 4.551 7.906 9.977 1 96 359 TRP A N 1
ATOM 2896 C CA . TRP A 1 359 ? 5.762 7.602 10.734 1 96 359 TRP A CA 1
ATOM 2897 C C . TRP A 1 359 ? 6.133 8.758 11.656 1 96 359 TRP A C 1
ATOM 2899 O O . TRP A 1 359 ? 7.277 9.219 11.656 1 96 359 TRP A O 1
ATOM 2909 N N . SER A 1 360 ? 5.109 9.211 12.438 1 92.19 360 SER A N 1
ATOM 2910 C CA . SER A 1 360 ? 5.363 10.195 13.484 1 92.19 360 SER A CA 1
ATOM 2911 C C . SER A 1 360 ? 6.301 9.633 14.555 1 92.19 360 SER A C 1
ATOM 2913 O O . SER A 1 360 ? 6.227 8.453 14.898 1 92.19 360 SER A O 1
ATOM 2915 N N . GLY A 1 361 ? 7.145 10.43 15.062 1 87.31 361 GLY A N 1
ATOM 2916 C CA . GLY A 1 361 ? 8.211 10.016 15.961 1 87.31 361 GLY A CA 1
ATOM 2917 C C . GLY A 1 361 ? 9.594 10.203 15.375 1 87.31 361 GLY A C 1
ATOM 2918 O O . GLY A 1 361 ? 9.75 10.844 14.328 1 87.31 361 GLY A O 1
ATOM 2919 N N . LYS A 1 362 ? 10.586 9.656 15.984 1 85.75 362 LYS A N 1
ATOM 2920 C CA . LYS A 1 362 ? 11.969 9.914 15.594 1 85.75 362 LYS A CA 1
ATOM 2921 C C . LYS A 1 362 ? 12.375 9.039 14.406 1 85.75 362 LYS A C 1
ATOM 2923 O O . LYS A 1 362 ? 13.18 9.461 13.57 1 85.75 362 LYS A O 1
ATOM 2928 N N . GLY A 1 363 ? 11.852 7.875 14.375 1 90.5 363 GLY A N 1
ATOM 2929 C CA . GLY A 1 363 ? 12.234 6.957 13.312 1 90.5 363 GLY A CA 1
ATOM 2930 C C . GLY A 1 363 ? 11.602 7.297 11.977 1 90.5 363 GLY A C 1
ATOM 2931 O O . GLY A 1 363 ? 10.398 7.562 11.906 1 90.5 363 GLY A O 1
ATOM 2932 N N . LYS A 1 364 ? 12.438 7.344 10.977 1 93.75 364 LYS A N 1
ATOM 2933 C CA . LYS A 1 364 ? 11.977 7.555 9.609 1 93.75 364 LYS A CA 1
ATOM 2934 C C . LYS A 1 364 ? 12.258 6.328 8.742 1 93.75 364 LYS A C 1
ATOM 2936 O O . LYS A 1 364 ? 13.344 5.75 8.797 1 93.75 364 LYS A O 1
ATOM 2941 N N . PRO A 1 365 ? 11.297 5.941 7.984 1 95.31 365 PRO A N 1
ATOM 2942 C CA . PRO A 1 365 ? 11.453 4.676 7.266 1 95.31 365 PRO A CA 1
ATOM 2943 C C . PRO A 1 365 ? 12.625 4.699 6.285 1 95.31 365 PRO A C 1
ATOM 2945 O O . PRO A 1 365 ? 13.336 3.701 6.145 1 95.31 365 PRO A O 1
ATOM 2948 N N . TRP A 1 366 ? 12.945 5.82 5.598 1 95.06 366 TRP A N 1
ATOM 2949 C CA . TRP A 1 366 ? 14.039 5.863 4.637 1 95.06 366 TRP A CA 1
ATOM 2950 C C . TRP A 1 366 ? 15.391 5.785 5.344 1 95.06 366 TRP A C 1
ATOM 2952 O O . TRP A 1 366 ? 16.344 5.203 4.82 1 95.06 366 TRP A O 1
ATOM 2962 N N . LEU A 1 367 ? 15.438 6.309 6.539 1 92.88 367 LEU A N 1
ATOM 2963 C CA . LEU A 1 367 ? 16.672 6.227 7.297 1 92.88 367 LEU A CA 1
ATOM 2964 C C . LEU A 1 367 ? 16.891 4.82 7.844 1 92.88 367 LEU A C 1
ATOM 2966 O O . LEU A 1 367 ? 18 4.285 7.789 1 92.88 367 LEU A O 1
ATOM 2970 N N . ARG A 1 368 ? 15.82 4.262 8.344 1 93.38 368 ARG A N 1
ATOM 2971 C CA . ARG A 1 368 ? 15.922 2.92 8.906 1 93.38 368 ARG A CA 1
ATOM 2972 C C . ARG A 1 368 ? 16.234 1.89 7.828 1 93.38 368 ARG A C 1
ATOM 2974 O O . ARG A 1 368 ? 17.016 0.969 8.055 1 93.38 368 ARG A O 1
ATOM 2981 N N . LEU A 1 369 ? 15.664 2.02 6.719 1 93.19 369 LEU A N 1
ATOM 2982 C CA . LEU A 1 369 ? 15.938 1.139 5.59 1 93.19 369 LEU A CA 1
ATOM 2983 C C . LEU A 1 369 ? 17.391 1.28 5.137 1 93.19 369 LEU A C 1
ATOM 2985 O O . LEU A 1 369 ? 18.062 0.281 4.887 1 93.19 369 LEU A O 1
ATOM 2989 N N . ASP A 1 370 ? 17.906 2.486 5.105 1 92.06 370 ASP A N 1
ATOM 2990 C CA . ASP A 1 370 ? 19.281 2.736 4.703 1 92.06 370 ASP A CA 1
ATOM 2991 C C . ASP A 1 370 ? 20.266 2.133 5.703 1 92.06 370 ASP A C 1
ATOM 2993 O O . ASP A 1 370 ? 21.312 1.625 5.312 1 92.06 370 ASP A O 1
ATOM 2997 N N . SER A 1 371 ? 19.891 2.223 6.953 1 91.69 371 SER A N 1
ATOM 2998 C CA . SER A 1 371 ? 20.781 1.735 8 1 91.69 371 SER A CA 1
ATOM 2999 C C . SER A 1 371 ? 20.656 0.226 8.18 1 91.69 371 SER A C 1
ATOM 3001 O O . SER A 1 371 ? 21.281 -0.355 9.07 1 91.69 371 SER A O 1
ATOM 3003 N N . ARG A 1 372 ? 19.719 -0.48 7.43 1 91.06 372 ARG A N 1
ATOM 3004 C CA . ARG A 1 372 ? 19.484 -1.92 7.438 1 91.06 372 ARG A CA 1
ATOM 3005 C C . ARG A 1 372 ? 18.953 -2.381 8.797 1 91.06 372 ARG A C 1
ATOM 3007 O O . ARG A 1 372 ? 19.281 -3.48 9.25 1 91.06 372 ARG A O 1
ATOM 3014 N N . LYS A 1 373 ? 18.328 -1.514 9.484 1 90.88 373 LYS A N 1
ATOM 3015 C CA . LYS A 1 373 ? 17.625 -1.812 10.727 1 90.88 373 LYS A CA 1
ATOM 3016 C C . LYS A 1 373 ? 16.172 -1.39 10.648 1 90.88 373 LYS A C 1
ATOM 3018 O O . LYS A 1 373 ? 15.688 -0.638 11.5 1 90.88 373 LYS A O 1
ATOM 3023 N N . PRO A 1 374 ? 15.5 -1.915 9.688 1 92.81 374 PRO A N 1
ATOM 3024 C CA . PRO A 1 374 ? 14.117 -1.486 9.484 1 92.81 374 PRO A CA 1
ATOM 3025 C C . PRO A 1 374 ? 13.148 -2.123 10.477 1 92.81 374 PRO A C 1
ATOM 3027 O O . PRO A 1 374 ? 13.422 -3.205 11.008 1 92.81 374 PRO A O 1
ATOM 3030 N N . CYS A 1 375 ? 12.102 -1.42 10.773 1 92.94 375 CYS A N 1
ATOM 3031 C CA . CYS A 1 375 ? 10.898 -2.031 11.312 1 92.94 375 CYS A CA 1
ATOM 3032 C C . CYS A 1 375 ? 10.055 -2.646 10.195 1 92.94 375 CYS A C 1
ATOM 3034 O O . CYS A 1 375 ? 10.133 -2.221 9.047 1 92.94 375 CYS A O 1
ATOM 3036 N N . THR A 1 376 ? 9.188 -3.605 10.5 1 92.06 376 THR A N 1
ATOM 3037 C CA . THR A 1 376 ? 8.359 -4.293 9.516 1 92.06 376 THR A CA 1
ATOM 3038 C C . THR A 1 376 ? 7.496 -3.299 8.742 1 92.06 376 THR A C 1
ATOM 3040 O O . THR A 1 376 ? 7.383 -3.385 7.52 1 92.06 376 THR A O 1
ATOM 3043 N N . VAL A 1 377 ? 6.977 -2.318 9.383 1 95.06 377 VAL A N 1
ATOM 3044 C CA . VAL A 1 377 ? 6.043 -1.373 8.781 1 95.06 377 VAL A CA 1
ATOM 3045 C C . VAL A 1 377 ? 6.785 -0.458 7.812 1 95.06 377 VAL A C 1
ATOM 3047 O O . VAL A 1 377 ? 6.164 0.188 6.965 1 95.06 377 VAL A O 1
ATOM 3050 N N . ASP A 1 378 ? 8.156 -0.379 7.961 1 95.94 378 ASP A N 1
ATOM 3051 C CA . ASP A 1 378 ? 8.938 0.441 7.043 1 95.94 378 ASP A CA 1
ATOM 3052 C C . ASP A 1 378 ? 8.859 -0.104 5.617 1 95.94 378 ASP A C 1
ATOM 3054 O O . ASP A 1 378 ? 8.977 0.652 4.652 1 95.94 378 ASP A O 1
ATOM 3058 N N . HIS A 1 379 ? 8.594 -1.339 5.496 1 95.31 379 HIS A N 1
ATOM 3059 C CA . HIS A 1 379 ? 8.531 -1.981 4.188 1 95.31 379 HIS A CA 1
ATOM 3060 C C . HIS A 1 379 ? 7.227 -1.653 3.473 1 95.31 379 HIS A C 1
ATOM 3062 O O . HIS A 1 379 ? 7.102 -1.88 2.266 1 95.31 379 HIS A O 1
ATOM 3068 N N . LEU A 1 380 ? 6.234 -1.13 4.172 1 95.5 380 LEU A N 1
ATOM 3069 C CA . LEU A 1 380 ? 5.02 -0.622 3.545 1 95.5 380 LEU A CA 1
ATOM 3070 C C . LEU A 1 380 ? 5.27 0.736 2.898 1 95.5 380 LEU A C 1
ATOM 3072 O O . LEU A 1 380 ? 4.535 1.142 1.993 1 95.5 380 LEU A O 1
ATOM 3076 N N . TRP A 1 381 ? 6.332 1.414 3.34 1 97.12 381 TRP A N 1
ATOM 3077 C CA . TRP A 1 381 ? 6.75 2.691 2.77 1 97.12 381 TRP A CA 1
ATOM 3078 C C . TRP A 1 381 ? 7.645 2.477 1.555 1 97.12 381 TRP A C 1
ATOM 3080 O O . TRP A 1 381 ? 7.582 3.238 0.586 1 97.12 381 TRP A O 1
ATOM 3090 N N . ALA A 1 382 ? 8.391 1.456 1.49 1 95.56 382 ALA A N 1
ATOM 3091 C CA . ALA A 1 382 ? 9.508 1.212 0.585 1 95.56 382 ALA A CA 1
ATOM 3092 C C . ALA A 1 382 ? 9.055 1.237 -0.871 1 95.56 382 ALA A C 1
ATOM 3094 O O . ALA A 1 382 ? 9.758 1.758 -1.74 1 95.56 382 ALA A O 1
ATOM 3095 N N . PRO A 1 383 ? 7.84 0.759 -1.133 1 91.94 383 PRO A N 1
ATOM 3096 C CA . PRO A 1 383 ? 7.414 0.742 -2.535 1 91.94 383 PRO A CA 1
ATOM 3097 C C . PRO A 1 383 ? 7.238 2.143 -3.115 1 91.94 383 PRO A C 1
ATOM 3099 O O . PRO A 1 383 ? 7.223 2.312 -4.336 1 91.94 383 PRO A O 1
ATOM 3102 N N . TYR A 1 384 ? 7.121 3.115 -2.293 1 95.06 384 TYR A N 1
ATOM 3103 C CA . TYR A 1 384 ? 6.891 4.477 -2.758 1 95.06 384 TYR A CA 1
ATOM 3104 C C . TYR A 1 384 ? 8.195 5.254 -2.85 1 95.06 384 TYR A C 1
ATOM 3106 O O . TYR A 1 384 ? 8.211 6.41 -3.271 1 95.06 384 TYR A O 1
ATOM 3114 N N . ASP A 1 385 ? 9.328 4.598 -2.492 1 94.94 385 ASP A N 1
ATOM 3115 C CA . ASP A 1 385 ? 10.633 5.238 -2.525 1 94.94 385 ASP A CA 1
ATOM 3116 C C . ASP A 1 385 ? 11.133 5.41 -3.959 1 94.94 385 ASP A C 1
ATOM 3118 O O . ASP A 1 385 ? 11.375 4.422 -4.656 1 94.94 385 ASP A O 1
ATOM 3122 N N . LEU A 1 386 ? 11.305 6.629 -4.391 1 92 386 LEU A N 1
ATOM 3123 C CA . LEU A 1 386 ? 11.742 6.91 -5.758 1 92 386 LEU A CA 1
ATOM 3124 C C . LEU A 1 386 ? 13.227 7.266 -5.789 1 92 386 LEU A C 1
ATOM 3126 O O . LEU A 1 386 ? 13.773 7.566 -6.852 1 92 386 LEU A O 1
ATOM 3130 N N . TYR A 1 387 ? 13.875 7.176 -4.578 1 91.69 387 TYR A N 1
ATOM 3131 C CA . TYR A 1 387 ? 15.289 7.527 -4.473 1 91.69 387 TYR A CA 1
ATOM 3132 C C . TYR A 1 387 ? 16.156 6.531 -5.23 1 91.69 387 TYR A C 1
ATOM 3134 O O . TYR A 1 387 ? 15.984 5.316 -5.094 1 91.69 387 TYR A O 1
ATOM 3142 N N . ARG A 1 388 ? 17.062 6.926 -6.113 1 78.19 388 ARG A N 1
ATOM 3143 C CA . ARG A 1 388 ? 18.062 6.152 -6.836 1 78.19 388 ARG A CA 1
ATOM 3144 C C . ARG A 1 388 ? 19.469 6.488 -6.355 1 78.19 388 ARG A C 1
ATOM 3146 O O . ARG A 1 388 ? 19.953 7.605 -6.566 1 78.19 388 ARG A O 1
ATOM 3153 N N . PRO A 1 389 ? 20.016 5.516 -5.598 1 68 389 PRO A N 1
ATOM 3154 C CA . PRO A 1 389 ? 21.391 5.855 -5.18 1 68 389 PRO A CA 1
ATOM 3155 C C . PRO A 1 389 ? 22.328 6.066 -6.359 1 68 389 PRO A C 1
ATOM 3157 O O . PRO A 1 389 ? 22.141 5.453 -7.418 1 68 389 PRO A O 1
ATOM 3160 N N . ASN A 1 390 ? 23 7.199 -6.484 1 53.19 390 ASN A N 1
ATOM 3161 C CA . ASN A 1 390 ? 24.016 7.422 -7.504 1 53.19 390 ASN A CA 1
ATOM 3162 C C . ASN A 1 390 ? 24.984 6.254 -7.586 1 53.19 390 ASN A C 1
ATOM 3164 O O . ASN A 1 390 ? 25.688 5.945 -6.613 1 53.19 390 ASN A O 1
ATOM 3168 N N . ILE A 1 391 ? 24.562 5.105 -8 1 45.47 391 ILE A N 1
ATOM 3169 C CA . ILE A 1 391 ? 25.578 4.082 -8.203 1 45.47 391 ILE A CA 1
ATOM 3170 C C . ILE A 1 391 ? 26.688 4.633 -9.102 1 45.47 391 ILE A C 1
ATOM 3172 O O . ILE A 1 391 ? 26.453 4.957 -10.266 1 45.47 391 ILE A O 1
ATOM 3176 N N . HIS A 1 392 ? 27.578 5.441 -8.68 1 39.38 392 HIS A N 1
ATOM 3177 C CA . HIS A 1 392 ? 28.828 5.484 -9.43 1 39.38 392 HIS A CA 1
ATOM 3178 C C . HIS A 1 392 ? 29.281 4.082 -9.828 1 39.38 392 HIS A C 1
ATOM 3180 O O . HIS A 1 392 ? 29.453 3.213 -8.969 1 39.38 392 HIS A O 1
ATOM 3186 N N . HIS A 1 393 ? 28.75 3.562 -10.906 1 37.06 393 HIS A N 1
ATOM 3187 C CA . HIS A 1 393 ? 29.469 2.471 -11.555 1 37.06 393 HIS A CA 1
ATOM 3188 C C . HIS A 1 393 ? 30.969 2.684 -11.477 1 37.06 393 HIS A C 1
ATOM 3190 O O . HIS A 1 393 ? 31.516 3.578 -12.125 1 37.06 393 HIS A O 1
ATOM 3196 N N . PHE A 1 394 ? 31.703 2.58 -10.438 1 32.44 394 PHE A N 1
ATOM 3197 C CA . PHE A 1 394 ? 33.125 2.332 -10.633 1 32.44 394 PHE A CA 1
ATOM 3198 C C . PHE A 1 394 ? 33.344 1.129 -11.539 1 32.44 394 PHE A C 1
ATOM 3200 O O . PHE A 1 394 ? 33 -0 -11.18 1 32.44 394 PHE A O 1
ATOM 3207 N N . GLU A 1 395 ? 33.281 1.298 -12.82 1 31.22 395 GLU A N 1
ATOM 3208 C CA . GLU A 1 395 ? 34.094 0.489 -13.742 1 31.22 395 GLU A CA 1
ATOM 3209 C C . GLU A 1 395 ? 35.438 0.14 -13.156 1 31.22 395 GLU A C 1
ATOM 3211 O O . GLU A 1 395 ? 36.25 1.025 -12.914 1 31.22 395 GLU A O 1
ATOM 3216 N N . GLU A 1 396 ? 35.469 -0.672 -12.109 1 26.12 396 GLU A N 1
ATOM 3217 C CA . GLU A 1 396 ? 36.688 -1.444 -12.203 1 26.12 396 GLU A CA 1
ATOM 3218 C C . GLU A 1 396 ? 36.656 -2.428 -13.367 1 26.12 396 GLU A C 1
ATOM 3220 O O . GLU A 1 396 ? 35.594 -3.008 -13.648 1 26.12 396 GLU A O 1
ATOM 3225 N N . MET B 1 1 ? -17.266 2.469 -63.469 1 22.64 1 MET B N 1
ATOM 3226 C CA . MET B 1 1 ? -16.828 1.285 -62.75 1 22.64 1 MET B CA 1
ATOM 3227 C C . MET B 1 1 ? -15.328 1.339 -62.469 1 22.64 1 MET B C 1
ATOM 3229 O O . MET B 1 1 ? -14.609 0.369 -62.719 1 22.64 1 MET B O 1
ATOM 3233 N N . THR B 1 2 ? -14.672 2.498 -62.25 1 25.2 2 THR B N 1
ATOM 3234 C CA . THR B 1 2 ? -13.25 2.814 -62.375 1 25.2 2 THR B CA 1
ATOM 3235 C C . THR B 1 2 ? -12.477 2.23 -61.188 1 25.2 2 THR B C 1
ATOM 3237 O O . THR B 1 2 ? -12.812 2.498 -60.031 1 25.2 2 THR B O 1
ATOM 3240 N N . THR B 1 3 ? -11.695 1.062 -61.375 1 23.83 3 THR B N 1
ATOM 3241 C CA . THR B 1 3 ? -10.969 0.08 -60.562 1 23.83 3 THR B CA 1
ATOM 3242 C C . THR B 1 3 ? -9.727 0.705 -59.938 1 23.83 3 THR B C 1
ATOM 3244 O O . THR B 1 3 ? -8.758 1.021 -60.625 1 23.83 3 THR B O 1
ATOM 3247 N N . LEU B 1 4 ? -9.789 1.663 -59.031 1 24.05 4 LEU B N 1
ATOM 3248 C CA . LEU B 1 4 ? -8.609 2.307 -58.469 1 24.05 4 LEU B CA 1
ATOM 3249 C C . LEU B 1 4 ? -7.723 1.285 -57.781 1 24.05 4 LEU B C 1
ATOM 3251 O O . LEU B 1 4 ? -8.172 0.575 -56.875 1 24.05 4 LEU B O 1
ATOM 3255 N N . SER B 1 5 ? -6.539 0.766 -58.344 1 21.08 5 SER B N 1
ATOM 3256 C CA . SER B 1 5 ? -5.516 -0.238 -58.062 1 21.08 5 SER B CA 1
ATOM 3257 C C . SER B 1 5 ? -4.688 0.143 -56.844 1 21.08 5 SER B C 1
ATOM 3259 O O . SER B 1 5 ? -4.152 1.251 -56.781 1 21.08 5 SER B O 1
ATOM 3261 N N . ALA B 1 6 ? -4.988 -0.395 -55.594 1 23.25 6 ALA B N 1
ATOM 3262 C CA . ALA B 1 6 ? -4.438 -0.241 -54.25 1 23.25 6 ALA B CA 1
ATOM 3263 C C . ALA B 1 6 ? -2.982 -0.699 -54.188 1 23.25 6 ALA B C 1
ATOM 3265 O O . ALA B 1 6 ? -2.668 -1.831 -54.562 1 23.25 6 ALA B O 1
ATOM 3266 N N . ILE B 1 7 ? -1.895 0.148 -54.312 1 20.22 7 ILE B N 1
ATOM 3267 C CA . ILE B 1 7 ? -0.471 -0.138 -54.469 1 20.22 7 ILE B CA 1
ATOM 3268 C C . ILE B 1 7 ? 0.076 -0.691 -53.156 1 20.22 7 ILE B C 1
ATOM 3270 O O . ILE B 1 7 ? -0.048 -0.053 -52.094 1 20.22 7 ILE B O 1
ATOM 3274 N N . GLN B 1 8 ? 0.355 -2.094 -52.875 1 20.84 8 GLN B N 1
ATOM 3275 C CA . GLN B 1 8 ? 0.823 -2.953 -51.812 1 20.84 8 GLN B CA 1
ATOM 3276 C C . GLN B 1 8 ? 2.305 -2.725 -51.531 1 20.84 8 GLN B C 1
ATOM 3278 O O . GLN B 1 8 ? 3.152 -2.982 -52.375 1 20.84 8 GLN B O 1
ATOM 3283 N N . ILE B 1 9 ? 2.848 -1.674 -50.812 1 19.58 9 ILE B N 1
ATOM 3284 C CA . ILE B 1 9 ? 4.277 -1.415 -50.688 1 19.58 9 ILE B CA 1
ATOM 3285 C C . ILE B 1 9 ? 4.91 -2.432 -49.719 1 19.58 9 ILE B C 1
ATOM 3287 O O . ILE B 1 9 ? 4.516 -2.533 -48.562 1 19.58 9 ILE B O 1
ATOM 3291 N N . THR B 1 10 ? 5.578 -3.615 -50.125 1 21.59 10 THR B N 1
ATOM 3292 C CA . THR B 1 10 ? 6.234 -4.75 -49.5 1 21.59 10 THR B CA 1
ATOM 3293 C C . THR B 1 10 ? 7.59 -4.34 -48.938 1 21.59 10 THR B C 1
ATOM 3295 O O . THR B 1 10 ? 8.508 -4.004 -49.688 1 21.59 10 THR B O 1
ATOM 3298 N N . ILE B 1 11 ? 7.777 -3.557 -47.812 1 20.94 11 ILE B N 1
ATOM 3299 C CA . ILE B 1 11 ? 9.117 -3.129 -47.438 1 20.94 11 ILE B CA 1
ATOM 3300 C C . ILE B 1 11 ? 9.891 -4.309 -46.844 1 20.94 11 ILE B C 1
ATOM 3302 O O . ILE B 1 11 ? 9.414 -4.973 -45.906 1 20.94 11 ILE B O 1
ATOM 3306 N N . PHE B 1 12 ? 10.984 -4.973 -47.438 1 21.53 12 PHE B N 1
ATOM 3307 C CA . PHE B 1 12 ? 11.867 -6.113 -47.219 1 21.53 12 PHE B CA 1
ATOM 3308 C C . PHE B 1 12 ? 12.945 -5.781 -46.219 1 21.53 12 PHE B C 1
ATOM 3310 O O . PHE B 1 12 ? 13.859 -5.004 -46.469 1 21.53 12 PHE B O 1
ATOM 3317 N N . VAL B 1 13 ? 12.734 -5.484 -44.906 1 21.92 13 VAL B N 1
ATOM 3318 C CA . VAL B 1 13 ? 13.859 -5.109 -44.031 1 21.92 13 VAL B CA 1
ATOM 3319 C C . VAL B 1 13 ? 14.734 -6.332 -43.75 1 21.92 13 VAL B C 1
ATOM 3321 O O . VAL B 1 13 ? 14.227 -7.379 -43.344 1 21.92 13 VAL B O 1
ATOM 3324 N N . SER B 1 14 ? 16.016 -6.477 -44.281 1 19.89 14 SER B N 1
ATOM 3325 C CA . SER B 1 14 ? 17.078 -7.473 -44.281 1 19.89 14 SER B CA 1
ATOM 3326 C C . SER B 1 14 ? 17.688 -7.629 -42.906 1 19.89 14 SER B C 1
ATOM 3328 O O . SER B 1 14 ? 18.109 -6.645 -42.281 1 19.89 14 SER B O 1
ATOM 3330 N N . PHE B 1 15 ? 17.375 -8.688 -42.062 1 21.33 15 PHE B N 1
ATOM 3331 C CA . PHE B 1 15 ? 17.719 -9.156 -40.719 1 21.33 15 PHE B CA 1
ATOM 3332 C C . PHE B 1 15 ? 19.141 -9.719 -40.688 1 21.33 15 PHE B C 1
ATOM 3334 O O . PHE B 1 15 ? 19.422 -10.758 -41.281 1 21.33 15 PHE B O 1
ATOM 3341 N N . SER B 1 16 ? 20.203 -8.859 -40.625 1 20.06 16 SER B N 1
ATOM 3342 C CA . SER B 1 16 ? 21.547 -9.414 -40.656 1 20.06 16 SER B CA 1
ATOM 3343 C C . SER B 1 16 ? 21.812 -10.281 -39.438 1 20.06 16 SER B C 1
ATOM 3345 O O . SER B 1 16 ? 21.344 -9.977 -38.344 1 20.06 16 SER B O 1
ATOM 3347 N N . PRO B 1 17 ? 22.5 -11.484 -39.5 1 20.78 17 PRO B N 1
ATOM 3348 C CA . PRO B 1 17 ? 22.766 -12.695 -38.719 1 20.78 17 PRO B CA 1
ATOM 3349 C C . PRO B 1 17 ? 23.875 -12.5 -37.688 1 20.78 17 PRO B C 1
ATOM 3351 O O . PRO B 1 17 ? 25 -12.172 -38.031 1 20.78 17 PRO B O 1
ATOM 3354 N N . LEU B 1 18 ? 23.625 -11.695 -36.625 1 18.66 18 LEU B N 1
ATOM 3355 C CA . LEU B 1 18 ? 24.719 -11.453 -35.688 1 18.66 18 LEU B CA 1
ATOM 3356 C C . LEU B 1 18 ? 25.328 -12.773 -35.219 1 18.66 18 LEU B C 1
ATOM 3358 O O . LEU B 1 18 ? 24.625 -13.773 -35.062 1 18.66 18 LEU B O 1
ATOM 3362 N N . LYS B 1 19 ? 26.75 -12.75 -35.125 1 18.53 19 LYS B N 1
ATOM 3363 C CA . LYS B 1 19 ? 27.875 -13.641 -34.875 1 18.53 19 LYS B CA 1
ATOM 3364 C C . LYS B 1 19 ? 27.828 -14.219 -33.469 1 18.53 19 LYS B C 1
ATOM 3366 O O . LYS B 1 19 ? 27.672 -13.477 -32.5 1 18.53 19 LYS B O 1
ATOM 3371 N N . ARG B 1 20 ? 27.781 -15.57 -33.188 1 18.8 20 ARG B N 1
ATOM 3372 C CA . ARG B 1 20 ? 27.609 -16.625 -32.188 1 18.8 20 ARG B CA 1
ATOM 3373 C C . ARG B 1 20 ? 28.828 -16.719 -31.266 1 18.8 20 ARG B C 1
ATOM 3375 O O . ARG B 1 20 ? 29.422 -17.781 -31.109 1 18.8 20 ARG B O 1
ATOM 3382 N N . SER B 1 21 ? 29.516 -15.602 -30.891 1 18.12 21 SER B N 1
ATOM 3383 C CA . SER B 1 21 ? 30.781 -16.031 -30.297 1 18.12 21 SER B CA 1
ATOM 3384 C C . SER B 1 21 ? 30.562 -16.828 -29.016 1 18.12 21 SER B C 1
ATOM 3386 O O . SER B 1 21 ? 29.672 -16.484 -28.219 1 18.12 21 SER B O 1
ATOM 3388 N N . PHE B 1 22 ? 31.109 -18.062 -28.922 1 18.11 22 PHE B N 1
ATOM 3389 C CA . PHE B 1 22 ? 31.188 -19.312 -28.188 1 18.11 22 PHE B CA 1
ATOM 3390 C C . PHE B 1 22 ? 31.891 -19.109 -26.859 1 18.11 22 PHE B C 1
ATOM 3392 O O . PHE B 1 22 ? 33.125 -19.125 -26.797 1 18.11 22 PHE B O 1
ATOM 3399 N N . TYR B 1 23 ? 31.547 -18.016 -26.062 1 17.75 23 TYR B N 1
ATOM 3400 C CA . TYR B 1 23 ? 32.406 -17.906 -24.875 1 17.75 23 TYR B CA 1
ATOM 3401 C C . TYR B 1 23 ? 32.281 -19.172 -24.016 1 17.75 23 TYR B C 1
ATOM 3403 O O . TYR B 1 23 ? 31.188 -19.656 -23.766 1 17.75 23 TYR B O 1
ATOM 3411 N N . GLN B 1 24 ? 33.375 -19.953 -23.906 1 16.66 24 GLN B N 1
ATOM 3412 C CA . GLN B 1 24 ? 33.812 -21.188 -23.25 1 16.66 24 GLN B CA 1
ATOM 3413 C C . GLN B 1 24 ? 33.781 -21.031 -21.719 1 16.66 24 GLN B C 1
ATOM 3415 O O . GLN B 1 24 ? 34.594 -20.328 -21.141 1 16.66 24 GLN B O 1
ATOM 3420 N N . LYS B 1 25 ? 32.656 -20.656 -21.141 1 17.8 25 LYS B N 1
ATOM 3421 C CA . LYS B 1 25 ? 32.656 -20.516 -19.688 1 17.8 25 LYS B CA 1
ATOM 3422 C C . LYS B 1 25 ? 33.156 -21.781 -19 1 17.8 25 LYS B C 1
ATOM 3424 O O . LYS B 1 25 ? 32.688 -22.875 -19.281 1 17.8 25 LYS B O 1
ATOM 3429 N N . GLU B 1 26 ? 34.406 -21.75 -18.531 1 16.8 26 GLU B N 1
ATOM 3430 C CA . GLU B 1 26 ? 35.156 -22.719 -17.766 1 16.8 26 GLU B CA 1
ATOM 3431 C C . GLU B 1 26 ? 34.375 -23.188 -16.531 1 16.8 26 GLU B C 1
ATOM 3433 O O . GLU B 1 26 ? 33.562 -22.438 -15.984 1 16.8 26 GLU B O 1
ATOM 3438 N N . LYS B 1 27 ? 34.375 -24.5 -16.234 1 17.64 27 LYS B N 1
ATOM 3439 C CA . LYS B 1 27 ? 33.781 -25.594 -15.484 1 17.64 27 LYS B CA 1
ATOM 3440 C C . LYS B 1 27 ? 34.094 -25.484 -13.992 1 17.64 27 LYS B C 1
ATOM 3442 O O . LYS B 1 27 ? 33.781 -26.391 -13.211 1 17.64 27 LYS B O 1
ATOM 3447 N N . MET B 1 28 ? 34.281 -24.25 -13.406 1 16.39 28 MET B N 1
ATOM 3448 C CA . MET B 1 28 ? 34.969 -24.562 -12.164 1 16.39 28 MET B CA 1
ATOM 3449 C C . MET B 1 28 ? 34.156 -25.5 -11.289 1 16.39 28 MET B C 1
ATOM 3451 O O . MET B 1 28 ? 32.938 -25.453 -11.305 1 16.39 28 MET B O 1
ATOM 3455 N N . ALA B 1 29 ? 34.938 -26.438 -10.594 1 16 29 ALA B N 1
ATOM 3456 C CA . ALA B 1 29 ? 34.938 -27.703 -9.867 1 16 29 ALA B CA 1
ATOM 3457 C C . ALA B 1 29 ? 34.281 -27.562 -8.508 1 16 29 ALA B C 1
ATOM 3459 O O . ALA B 1 29 ? 34.781 -26.906 -7.609 1 16 29 ALA B O 1
ATOM 3460 N N . PHE B 1 30 ? 32.969 -27.219 -8.477 1 17.31 30 PHE B N 1
ATOM 3461 C CA . PHE B 1 30 ? 32.281 -27.094 -7.195 1 17.31 30 PHE B CA 1
ATOM 3462 C C . PHE B 1 30 ? 32.344 -28.406 -6.422 1 17.31 30 PHE B C 1
ATOM 3464 O O . PHE B 1 30 ? 31.797 -29.422 -6.859 1 17.31 30 PHE B O 1
ATOM 3471 N N . ARG B 1 31 ? 33.5 -28.656 -5.688 1 15.88 31 ARG B N 1
ATOM 3472 C CA . ARG B 1 31 ? 33.656 -29.875 -4.918 1 15.88 31 ARG B CA 1
ATOM 3473 C C . ARG B 1 31 ? 32.531 -30.047 -3.904 1 15.88 31 ARG B C 1
ATOM 3475 O O . ARG B 1 31 ? 32.188 -29.094 -3.188 1 15.88 31 ARG B O 1
ATOM 3482 N N . ASN B 1 32 ? 31.797 -31.141 -3.953 1 16.61 32 ASN B N 1
ATOM 3483 C CA . ASN B 1 32 ? 30.609 -31.797 -3.436 1 16.61 32 ASN B CA 1
ATOM 3484 C C . ASN B 1 32 ? 30.797 -32.25 -1.986 1 16.61 32 ASN B C 1
ATOM 3486 O O . ASN B 1 32 ? 29.953 -32.969 -1.438 1 16.61 32 ASN B O 1
ATOM 3490 N N . ASN B 1 33 ? 31.828 -31.688 -1.193 1 15.64 33 ASN B N 1
ATOM 3491 C CA . ASN B 1 33 ? 32.062 -32.719 -0.205 1 15.64 33 ASN B CA 1
ATOM 3492 C C . ASN B 1 33 ? 30.781 -33.094 0.544 1 15.64 33 ASN B C 1
ATOM 3494 O O . ASN B 1 33 ? 29.859 -32.25 0.65 1 15.64 33 ASN B O 1
ATOM 3498 N N . THR B 1 34 ? 30.781 -34.375 1.227 1 15.74 34 THR B N 1
ATOM 3499 C CA . THR B 1 34 ? 30 -35.562 1.533 1 15.74 34 THR B CA 1
ATOM 3500 C C . THR B 1 34 ? 29.219 -35.375 2.838 1 15.74 34 THR B C 1
ATOM 3502 O O . THR B 1 34 ? 28.047 -35.688 2.92 1 15.74 34 THR B O 1
ATOM 3505 N N . PRO B 1 35 ? 29.766 -34.906 4.117 1 15.99 35 PRO B N 1
ATOM 3506 C CA . PRO B 1 35 ? 29.641 -36.031 5.023 1 15.99 35 PRO B CA 1
ATOM 3507 C C . PRO B 1 35 ? 28.234 -36.219 5.582 1 15.99 35 PRO B C 1
ATOM 3509 O O . PRO B 1 35 ? 27.438 -35.281 5.566 1 15.99 35 PRO B O 1
ATOM 3512 N N . ILE B 1 36 ? 27.969 -37.469 6.242 1 15.54 36 ILE B N 1
ATOM 3513 C CA . ILE B 1 36 ? 27.016 -38.531 6.539 1 15.54 36 ILE B CA 1
ATOM 3514 C C . ILE B 1 36 ? 26.281 -38.188 7.836 1 15.54 36 ILE B C 1
ATOM 3516 O O . ILE B 1 36 ? 25.078 -38.5 7.973 1 15.54 36 ILE B O 1
ATOM 3520 N N . LEU B 1 37 ? 26.812 -37.344 8.875 1 15.79 37 LEU B N 1
ATOM 3521 C CA . LEU B 1 37 ? 26.719 -38.094 10.117 1 15.79 37 LEU B CA 1
ATOM 3522 C C . LEU B 1 37 ? 25.266 -38.25 10.555 1 15.79 37 LEU B C 1
ATOM 3524 O O . LEU B 1 37 ? 24.469 -37.312 10.414 1 15.79 37 LEU B O 1
ATOM 3528 N N . GLY B 1 38 ? 24.891 -39.469 11.039 1 15.18 38 GLY B N 1
ATOM 3529 C CA . GLY B 1 38 ? 23.812 -40.406 11.375 1 15.18 38 GLY B CA 1
ATOM 3530 C C . GLY B 1 38 ? 23.062 -40.031 12.633 1 15.18 38 GLY B C 1
ATOM 3531 O O . GLY B 1 38 ? 22.062 -40.625 12.977 1 15.18 38 GLY B O 1
ATOM 3532 N N . LEU B 1 39 ? 23.438 -38.938 13.453 1 15.33 39 LEU B N 1
ATOM 3533 C CA . LEU B 1 39 ? 23.25 -39.406 14.828 1 15.33 39 LEU B CA 1
ATOM 3534 C C . LEU B 1 39 ? 21.781 -39.75 15.086 1 15.33 39 LEU B C 1
ATOM 3536 O O . LEU B 1 39 ? 20.875 -39.031 14.68 1 15.33 39 LEU B O 1
ATOM 3540 N N . LEU B 1 40 ? 21.688 -40.906 15.805 1 14.63 40 LEU B N 1
ATOM 3541 C CA . LEU B 1 40 ? 20.766 -42 16.141 1 14.63 40 LEU B CA 1
ATOM 3542 C C . LEU B 1 40 ? 19.625 -41.5 17.016 1 14.63 40 LEU B C 1
ATOM 3544 O O . LEU B 1 40 ? 18.453 -41.719 16.703 1 14.63 40 LEU B O 1
ATOM 3548 N N . SER B 1 41 ? 19.922 -41.406 18.406 1 14.06 41 SER B N 1
ATOM 3549 C CA . SER B 1 41 ? 19.312 -42.406 19.266 1 14.06 41 SER B CA 1
ATOM 3550 C C . SER B 1 41 ? 17.891 -42.031 19.641 1 14.06 41 SER B C 1
ATOM 3552 O O . SER B 1 41 ? 16.953 -42.812 19.391 1 14.06 41 SER B O 1
ATOM 3554 N N . LEU B 1 42 ? 17.641 -41.75 21.062 1 15.18 42 LEU B N 1
ATOM 3555 C CA . LEU B 1 42 ? 17.031 -42.719 22 1 15.18 42 LEU B CA 1
ATOM 3556 C C . LEU B 1 42 ? 15.539 -42.438 22.141 1 15.18 42 LEU B C 1
ATOM 3558 O O . LEU B 1 42 ? 15.062 -41.344 21.828 1 15.18 42 LEU B O 1
ATOM 3562 N N . PRO B 1 43 ? 14.969 -43.125 23.25 1 15.45 43 PRO B N 1
ATOM 3563 C CA . PRO B 1 43 ? 13.828 -44.031 23.453 1 15.45 43 PRO B CA 1
ATOM 3564 C C . PRO B 1 43 ? 12.578 -43.281 23.922 1 15.45 43 PRO B C 1
ATOM 3566 O O . PRO B 1 43 ? 11.469 -43.594 23.469 1 15.45 43 PRO B O 1
ATOM 3569 N N . PHE B 1 44 ? 12.617 -42.344 25 1 15.6 44 PHE B N 1
ATOM 3570 C CA . PHE B 1 44 ? 11.961 -42.844 26.203 1 15.6 44 PHE B CA 1
ATOM 3571 C C . PHE B 1 44 ? 10.445 -42.844 26.047 1 15.6 44 PHE B C 1
ATOM 3573 O O . PHE B 1 44 ? 9.914 -42.062 25.266 1 15.6 44 PHE B O 1
ATOM 3580 N N . PRO B 1 45 ? 9.789 -43.5 27.125 1 15.46 45 PRO B N 1
ATOM 3581 C CA . PRO B 1 45 ? 8.664 -44.406 27.328 1 15.46 45 PRO B CA 1
ATOM 3582 C C . PRO B 1 45 ? 7.324 -43.688 27.391 1 15.46 45 PRO B C 1
ATOM 3584 O O . PRO B 1 45 ? 6.367 -44.094 26.734 1 15.46 45 PRO B O 1
ATOM 3587 N N . LEU B 1 46 ? 7.062 -42.906 28.578 1 14.74 46 LEU B N 1
ATOM 3588 C CA . LEU B 1 46 ? 6.23 -43.5 29.625 1 14.74 46 LEU B CA 1
ATOM 3589 C C . LEU B 1 46 ? 4.75 -43.312 29.297 1 14.74 46 LEU B C 1
ATOM 3591 O O . LEU B 1 46 ? 4.383 -42.469 28.484 1 14.74 46 LEU B O 1
ATOM 3595 N N . LEU B 1 47 ? 3.922 -43.031 30.469 1 14.87 47 LEU B N 1
ATOM 3596 C CA . LEU B 1 47 ? 2.92 -43.781 31.25 1 14.87 47 LEU B CA 1
ATOM 3597 C C . LEU B 1 47 ? 1.512 -43.406 30.781 1 14.87 47 LEU B C 1
ATOM 3599 O O . LEU B 1 47 ? 1.309 -42.375 30.141 1 14.87 47 LEU B O 1
ATOM 3603 N N . LEU B 1 48 ? 0.578 -43.438 31.844 1 14.5 48 LEU B N 1
ATOM 3604 C CA . LEU B 1 48 ? -0.524 -44.281 32.281 1 14.5 48 LEU B CA 1
ATOM 3605 C C . LEU B 1 48 ? -1.868 -43.656 31.922 1 14.5 48 LEU B C 1
ATOM 3607 O O . LEU B 1 48 ? -2.758 -44.312 31.406 1 14.5 48 LEU B O 1
ATOM 3611 N N . PHE B 1 49 ? -2.285 -42.469 32.531 1 15.54 49 PHE B N 1
ATOM 3612 C CA . PHE B 1 49 ? -3.375 -42.688 33.469 1 15.54 49 PHE B CA 1
ATOM 3613 C C . PHE B 1 49 ? -4.711 -42.781 32.75 1 15.54 49 PHE B C 1
ATOM 3615 O O . PHE B 1 49 ? -4.875 -42.219 31.656 1 15.54 49 PHE B O 1
ATOM 3622 N N . LEU B 1 50 ? -5.664 -43.406 33.531 1 14.97 50 LEU B N 1
ATOM 3623 C CA . LEU B 1 50 ? -6.828 -44.281 33.594 1 14.97 50 LEU B CA 1
ATOM 3624 C C . LEU B 1 50 ? -8.094 -43.531 33.188 1 14.97 50 LEU B C 1
ATOM 3626 O O . LEU B 1 50 ? -8.859 -44.031 32.344 1 14.97 50 LEU B O 1
ATOM 3630 N N . VAL B 1 51 ? -8.656 -42.719 34.125 1 15.06 51 VAL B N 1
ATOM 3631 C CA . VAL B 1 51 ? -9.828 -43.281 34.812 1 15.06 51 VAL B CA 1
ATOM 3632 C C . VAL B 1 51 ? -11.062 -43.062 33.938 1 15.06 51 VAL B C 1
ATOM 3634 O O . VAL B 1 51 ? -11.047 -42.219 33 1 15.06 51 VAL B O 1
ATOM 3637 N N . THR B 1 52 ? -12.203 -42.75 34.688 1 14.84 52 THR B N 1
ATOM 3638 C CA . THR B 1 52 ? -13.414 -43.5 35.031 1 14.84 52 THR B CA 1
ATOM 3639 C C . THR B 1 52 ? -14.609 -42.938 34.25 1 14.84 52 THR B C 1
ATOM 3641 O O . THR B 1 52 ? -15.492 -43.688 33.844 1 14.84 52 THR B O 1
ATOM 3644 N N . THR B 1 53 ? -14.766 -41.719 34.062 1 15.2 53 THR B N 1
ATOM 3645 C CA . THR B 1 53 ? -16.078 -41.438 34.625 1 15.2 53 THR B CA 1
ATOM 3646 C C . THR B 1 53 ? -17.188 -42 33.75 1 15.2 53 THR B C 1
ATOM 3648 O O . THR B 1 53 ? -17.047 -42.094 32.531 1 15.2 53 THR B O 1
ATOM 3651 N N . THR B 1 54 ? -18.234 -42.312 34.531 1 14.85 54 THR B N 1
ATOM 3652 C CA . THR B 1 54 ? -19.359 -43.219 34.594 1 14.85 54 THR B CA 1
ATOM 3653 C C . THR B 1 54 ? -20.422 -42.844 33.562 1 14.85 54 THR B C 1
ATOM 3655 O O . THR B 1 54 ? -20.859 -43.688 32.781 1 14.85 54 THR B O 1
ATOM 3658 N N . PRO B 1 55 ? -21.641 -42.406 34.188 1 15.95 55 PRO B N 1
ATOM 3659 C CA . PRO B 1 55 ? -22.828 -43.25 34.219 1 15.95 55 PRO B CA 1
ATOM 3660 C C . PRO B 1 55 ? -23.703 -43.094 33 1 15.95 55 PRO B C 1
ATOM 3662 O O . PRO B 1 55 ? -23.5 -42.156 32.219 1 15.95 55 PRO B O 1
ATOM 3665 N N . GLN B 1 56 ? -25.062 -43.031 33.375 1 14.54 56 GLN B N 1
ATOM 3666 C CA . GLN B 1 56 ? -26.188 -43.938 33.156 1 14.54 56 GLN B CA 1
ATOM 3667 C C . GLN B 1 56 ? -27.078 -43.469 32.031 1 14.54 56 GLN B C 1
ATOM 3669 O O . GLN B 1 56 ? -27.391 -44.219 31.109 1 14.54 56 GLN B O 1
ATOM 3674 N N . HIS B 1 57 ? -28.234 -42.688 32.375 1 16.11 57 HIS B N 1
ATOM 3675 C CA . HIS B 1 57 ? -29.578 -43.25 32.344 1 16.11 57 HIS B CA 1
ATOM 3676 C C . HIS B 1 57 ? -30.219 -43.062 30.984 1 16.11 57 HIS B C 1
ATOM 3678 O O . HIS B 1 57 ? -29.844 -42.188 30.219 1 16.11 57 HIS B O 1
ATOM 3684 N N . ALA B 1 58 ? -31.438 -43.875 30.812 1 15.14 58 ALA B N 1
ATOM 3685 C CA . ALA B 1 58 ? -32.219 -44.688 29.891 1 15.14 58 ALA B CA 1
ATOM 3686 C C . ALA B 1 58 ? -33.312 -43.844 29.219 1 15.14 58 ALA B C 1
ATOM 3688 O O . ALA B 1 58 ? -33.656 -44.094 28.062 1 15.14 58 ALA B O 1
ATOM 3689 N N . ILE B 1 59 ? -33.938 -42.844 29.734 1 15.55 59 ILE B N 1
ATOM 3690 C CA . ILE B 1 59 ? -35.375 -43.156 29.766 1 15.55 59 ILE B CA 1
ATOM 3691 C C . ILE B 1 59 ? -35.938 -43.125 28.344 1 15.55 59 ILE B C 1
ATOM 3693 O O . ILE B 1 59 ? -35.5 -42.344 27.516 1 15.55 59 ILE B O 1
ATOM 3697 N N . ILE B 1 60 ? -37.281 -43.719 28.25 1 14.62 60 ILE B N 1
ATOM 3698 C CA . ILE B 1 60 ? -38.125 -44.625 27.484 1 14.62 60 ILE B CA 1
ATOM 3699 C C . ILE B 1 60 ? -38.969 -43.844 26.469 1 14.62 60 ILE B C 1
ATOM 3701 O O . ILE B 1 60 ? -39.031 -44.219 25.312 1 14.62 60 ILE B O 1
ATOM 3705 N N . SER B 1 61 ? -39.656 -42.781 26.719 1 14.98 61 SER B N 1
ATOM 3706 C CA . SER B 1 61 ? -41.062 -43.062 26.594 1 14.98 61 SER B CA 1
ATOM 3707 C C . SER B 1 61 ? -41.5 -43.094 25.125 1 14.98 61 SER B C 1
ATOM 3709 O O . SER B 1 61 ? -40.844 -42.5 24.266 1 14.98 61 SER B O 1
ATOM 3711 N N . ALA B 1 62 ? -42.938 -43.344 24.922 1 15.08 62 ALA B N 1
ATOM 3712 C CA . ALA B 1 62 ? -43.844 -44.25 24.219 1 15.08 62 ALA B CA 1
ATOM 3713 C C . ALA B 1 62 ? -44.281 -43.625 22.891 1 15.08 62 ALA B C 1
ATOM 3715 O O . ALA B 1 62 ? -44.188 -44.25 21.844 1 15.08 62 ALA B O 1
ATOM 3716 N N . VAL B 1 63 ? -45.531 -43 22.797 1 15.48 63 VAL B N 1
ATOM 3717 C CA . VAL B 1 63 ? -46.719 -43.688 22.25 1 15.48 63 VAL B CA 1
ATOM 3718 C C . VAL B 1 63 ? -46.875 -43.375 20.781 1 15.48 63 VAL B C 1
ATOM 3720 O O . VAL B 1 63 ? -46.281 -42.406 20.281 1 15.48 63 VAL B O 1
ATOM 3723 N N . ILE B 1 64 ? -48.25 -43.062 20.328 1 15.35 64 ILE B N 1
ATOM 3724 C CA . ILE B 1 64 ? -49.219 -43.844 19.531 1 15.35 64 ILE B CA 1
ATOM 3725 C C . ILE B 1 64 ? -49.281 -43.281 18.109 1 15.35 64 ILE B C 1
ATOM 3727 O O . ILE B 1 64 ? -48.844 -42.156 17.859 1 15.35 64 ILE B O 1
ATOM 3731 N N . ALA B 1 65 ? -50.594 -43 17.578 1 15.31 65 ALA B N 1
ATOM 3732 C CA . ALA B 1 65 ? -51.406 -43.719 16.625 1 15.31 65 ALA B CA 1
ATOM 3733 C C . ALA B 1 65 ? -51.344 -43.094 15.242 1 15.31 65 ALA B C 1
ATOM 3735 O O . ALA B 1 65 ? -50.812 -42 15.086 1 15.31 65 ALA B O 1
ATOM 3736 N N . ALA B 1 66 ? -52.719 -42.844 14.695 1 16.48 66 ALA B N 1
ATOM 3737 C CA . ALA B 1 66 ? -53.5 -43.375 13.594 1 16.48 66 ALA B CA 1
ATOM 3738 C C . ALA B 1 66 ? -53.312 -42.562 12.32 1 16.48 66 ALA B C 1
ATOM 3740 O O . ALA B 1 66 ? -53 -41.344 12.391 1 16.48 66 ALA B O 1
ATOM 3741 N N . THR B 1 67 ? -53.75 -43.188 11.156 1 16.86 67 THR B N 1
ATOM 3742 C CA . THR B 1 67 ? -53.438 -43.375 9.734 1 16.86 67 THR B CA 1
ATOM 3743 C C . THR B 1 67 ? -54.188 -42.375 8.891 1 16.86 67 THR B C 1
ATOM 3745 O O . THR B 1 67 ? -53.656 -41.875 7.891 1 16.86 67 THR B O 1
ATOM 3748 N N . THR B 1 68 ? -55.469 -42 9.148 1 19.56 68 THR B N 1
ATOM 3749 C CA . THR B 1 68 ? -56.281 -42.25 7.973 1 19.56 68 THR B CA 1
ATOM 3750 C C . THR B 1 68 ? -56 -41.25 6.875 1 19.56 68 THR B C 1
ATOM 3752 O O . THR B 1 68 ? -55.688 -40.094 7.16 1 19.56 68 THR B O 1
ATOM 3755 N N . THR B 1 69 ? -56.094 -41.719 5.547 1 19.33 69 THR B N 1
ATOM 3756 C CA . THR B 1 69 ? -55.594 -41.438 4.203 1 19.33 69 THR B CA 1
ATOM 3757 C C . THR B 1 69 ? -56.531 -40.5 3.463 1 19.33 69 THR B C 1
ATOM 3759 O O . THR B 1 69 ? -56.219 -40 2.381 1 19.33 69 THR B O 1
ATOM 3762 N N . THR B 1 70 ? -57.656 -39.969 3.977 1 22.09 70 THR B N 1
ATOM 3763 C CA . THR B 1 70 ? -58.625 -39.812 2.873 1 22.09 70 THR B CA 1
ATOM 3764 C C . THR B 1 70 ? -58.031 -38.875 1.803 1 22.09 70 THR B C 1
ATOM 3766 O O . THR B 1 70 ? -57.438 -37.875 2.119 1 22.09 70 THR B O 1
ATOM 3769 N N . THR B 1 71 ? -58.219 -39.344 0.5 1 20.84 71 THR B N 1
ATOM 3770 C CA . THR B 1 71 ? -57.719 -39.156 -0.855 1 20.84 71 THR B CA 1
ATOM 3771 C C . THR B 1 71 ? -58.375 -37.938 -1.509 1 20.84 71 THR B C 1
ATOM 3773 O O . THR B 1 71 ? -57.969 -37.5 -2.594 1 20.84 71 THR B O 1
ATOM 3776 N N . THR B 1 72 ? -59.125 -37.094 -0.867 1 23.86 72 THR B N 1
ATOM 3777 C CA . THR B 1 72 ? -60 -36.406 -1.825 1 23.86 72 THR B CA 1
ATOM 3778 C C . THR B 1 72 ? -59.156 -35.656 -2.861 1 23.86 72 THR B C 1
ATOM 3780 O O . THR B 1 72 ? -58.219 -34.938 -2.51 1 23.86 72 THR B O 1
ATOM 3783 N N . THR B 1 73 ? -59.375 -36.062 -4.117 1 22.58 73 THR B N 1
ATOM 3784 C CA . THR B 1 73 ? -58.781 -35.719 -5.406 1 22.58 73 THR B CA 1
ATOM 3785 C C . THR B 1 73 ? -59.094 -34.312 -5.824 1 22.58 73 THR B C 1
ATOM 3787 O O . THR B 1 73 ? -60.188 -34.062 -6.352 1 22.58 73 THR B O 1
ATOM 3790 N N . SER B 1 74 ? -59.094 -33.312 -4.953 1 22.88 74 SER B N 1
ATOM 3791 C CA . SER B 1 74 ? -59.594 -32.062 -5.527 1 22.88 74 SER B CA 1
ATOM 3792 C C . SER B 1 74 ? -58.75 -31.625 -6.727 1 22.88 74 SER B C 1
ATOM 3794 O O . SER B 1 74 ? -57.531 -31.812 -6.738 1 22.88 74 SER B O 1
ATOM 3796 N N . THR B 1 75 ? -59.406 -31.562 -7.871 1 26.2 75 THR B N 1
ATOM 3797 C CA . THR B 1 75 ? -59 -31.188 -9.227 1 26.2 75 THR B CA 1
ATOM 3798 C C . THR B 1 75 ? -58.375 -29.797 -9.258 1 26.2 75 THR B C 1
ATOM 3800 O O . THR B 1 75 ? -59.094 -28.797 -9.125 1 26.2 75 THR B O 1
ATOM 3803 N N . ASP B 1 76 ? -57.406 -29.469 -8.406 1 23.16 76 ASP B N 1
ATOM 3804 C CA . ASP B 1 76 ? -57 -28.062 -8.398 1 23.16 76 ASP B CA 1
ATOM 3805 C C . ASP B 1 76 ? -56.375 -27.656 -9.734 1 23.16 76 ASP B C 1
ATOM 3807 O O . ASP B 1 76 ? -55.531 -28.359 -10.266 1 23.16 76 ASP B O 1
ATOM 3811 N N . ASN B 1 77 ? -57.156 -26.969 -10.547 1 27.98 77 ASN B N 1
ATOM 3812 C CA . ASN B 1 77 ? -56.812 -26.234 -11.766 1 27.98 77 ASN B CA 1
ATOM 3813 C C . ASN B 1 77 ? -55.531 -25.422 -11.562 1 27.98 77 ASN B C 1
ATOM 3815 O O . ASN B 1 77 ? -55.594 -24.297 -11.047 1 27.98 77 ASN B O 1
ATOM 3819 N N . SER B 1 78 ? -54.438 -26.047 -11.125 1 26.69 78 SER B N 1
ATOM 3820 C CA . SER B 1 78 ? -53.219 -25.297 -10.836 1 26.69 78 SER B CA 1
ATOM 3821 C C . SER B 1 78 ? -52.625 -24.656 -12.102 1 26.69 78 SER B C 1
ATOM 3823 O O . SER B 1 78 ? -52.281 -25.359 -13.055 1 26.69 78 SER B O 1
ATOM 3825 N N . GLY B 1 79 ? -53.219 -23.469 -12.43 1 30.28 79 GLY B N 1
ATOM 3826 C CA . GLY B 1 79 ? -52.594 -22.609 -13.43 1 30.28 79 GLY B CA 1
ATOM 3827 C C . GLY B 1 79 ? -51.062 -22.594 -13.344 1 30.28 79 GLY B C 1
ATOM 3828 O O . GLY B 1 79 ? -50.531 -22.469 -12.25 1 30.28 79 GLY B O 1
ATOM 3829 N N . VAL B 1 80 ? -50.469 -23.328 -14.227 1 31.7 80 VAL B N 1
ATOM 3830 C CA . VAL B 1 80 ? -49 -23.375 -14.383 1 31.7 80 VAL B CA 1
ATOM 3831 C C . VAL B 1 80 ? -48.438 -21.953 -14.508 1 31.7 80 VAL B C 1
ATOM 3833 O O . VAL B 1 80 ? -48.781 -21.25 -15.469 1 31.7 80 VAL B O 1
ATOM 3836 N N . HIS B 1 81 ? -48.406 -21.266 -13.367 1 30.19 81 HIS B N 1
ATOM 3837 C CA . HIS B 1 81 ? -47.594 -20.047 -13.414 1 30.19 81 HIS B CA 1
ATOM 3838 C C . HIS B 1 81 ? -46.219 -20.328 -13.984 1 30.19 81 HIS B C 1
ATOM 3840 O O . HIS B 1 81 ? -45.5 -21.203 -13.477 1 30.19 81 HIS B O 1
ATOM 3846 N N . PHE B 1 82 ? -46.094 -20.281 -15.32 1 29 82 PHE B N 1
ATOM 3847 C CA . PHE B 1 82 ? -44.75 -20.234 -15.844 1 29 82 PHE B CA 1
ATOM 3848 C C . PHE B 1 82 ? -43.875 -19.25 -15.07 1 29 82 PHE B C 1
ATOM 3850 O O . PHE B 1 82 ? -44.156 -18.047 -15.07 1 29 82 PHE B O 1
ATOM 3857 N N . ASP B 1 83 ? -43.469 -19.75 -13.953 1 29.38 83 ASP B N 1
ATOM 3858 C CA . ASP B 1 83 ? -42.406 -18.984 -13.312 1 29.38 83 ASP B CA 1
ATOM 3859 C C . ASP B 1 83 ? -41.281 -18.672 -14.297 1 29.38 83 ASP B C 1
ATOM 3861 O O . ASP B 1 83 ? -40.656 -19.578 -14.82 1 29.38 83 ASP B O 1
ATOM 3865 N N . VAL B 1 84 ? -41.531 -17.641 -15.086 1 34.22 84 VAL B N 1
ATOM 3866 C CA . VAL B 1 84 ? -40.344 -17.109 -15.75 1 34.22 84 VAL B CA 1
ATOM 3867 C C . VAL B 1 84 ? -39.125 -17.219 -14.828 1 34.22 84 VAL B C 1
ATOM 3869 O O . VAL B 1 84 ? -39.094 -16.594 -13.766 1 34.22 84 VAL B O 1
ATOM 3872 N N . ILE B 1 85 ? -38.625 -18.359 -14.859 1 30.52 85 ILE B N 1
ATOM 3873 C CA . ILE B 1 85 ? -37.312 -18.438 -14.211 1 30.52 85 ILE B CA 1
ATOM 3874 C C . ILE B 1 85 ? -36.438 -17.266 -14.664 1 30.52 85 ILE B C 1
ATOM 3876 O O . ILE B 1 85 ? -36.031 -17.219 -15.828 1 30.52 85 ILE B O 1
ATOM 3880 N N . LYS B 1 86 ? -36.75 -16.062 -14.211 1 34.06 86 LYS B N 1
ATOM 3881 C CA . LYS B 1 86 ? -35.656 -15.086 -14.352 1 34.06 86 LYS B CA 1
ATOM 3882 C C . LYS B 1 86 ? -34.312 -15.742 -14.148 1 34.06 86 LYS B C 1
ATOM 3884 O O . LYS B 1 86 ? -34.031 -16.328 -13.094 1 34.06 86 LYS B O 1
ATOM 3889 N N . LYS B 1 87 ? -33.75 -16.219 -15.203 1 34.47 87 LYS B N 1
ATOM 3890 C CA . LYS B 1 87 ? -32.344 -16.609 -15.125 1 34.47 87 LYS B CA 1
ATOM 3891 C C . LYS B 1 87 ? -31.562 -15.695 -14.18 1 34.47 87 LYS B C 1
ATOM 3893 O O . LYS B 1 87 ? -31.469 -14.484 -14.422 1 34.47 87 LYS B O 1
ATOM 3898 N N . ILE B 1 88 ? -31.5 -16.047 -12.93 1 33.88 88 ILE B N 1
ATOM 3899 C CA . ILE B 1 88 ? -30.594 -15.359 -12 1 33.88 88 ILE B CA 1
ATOM 3900 C C . ILE B 1 88 ? -29.234 -15.18 -12.641 1 33.88 88 ILE B C 1
ATOM 3902 O O . ILE B 1 88 ? -28.484 -16.141 -12.836 1 33.88 88 ILE B O 1
ATOM 3906 N N . VAL B 1 89 ? -29.125 -14.414 -13.641 1 39.62 89 VAL B N 1
ATOM 3907 C CA . VAL B 1 89 ? -27.766 -14.031 -14.016 1 39.62 89 VAL B CA 1
ATOM 3908 C C . VAL B 1 89 ? -26.938 -13.766 -12.766 1 39.62 89 VAL B C 1
ATOM 3910 O O . VAL B 1 89 ? -27.359 -13.023 -11.875 1 39.62 89 VAL B O 1
ATOM 3913 N N . PRO B 1 90 ? -26.078 -14.68 -12.477 1 49.28 90 PRO B N 1
ATOM 3914 C CA . PRO B 1 90 ? -25.266 -14.375 -11.297 1 49.28 90 PRO B CA 1
ATOM 3915 C C . PRO B 1 90 ? -24.828 -12.914 -11.242 1 49.28 90 PRO B C 1
ATOM 3917 O O . PRO B 1 90 ? -24.422 -12.352 -12.258 1 49.28 90 PRO B O 1
ATOM 3920 N N . ASP B 1 91 ? -25.359 -12.102 -10.375 1 57.94 91 ASP B N 1
ATOM 3921 C CA . ASP B 1 91 ? -25.078 -10.672 -10.203 1 57.94 91 ASP B CA 1
ATOM 3922 C C . ASP B 1 91 ? -23.594 -10.422 -10.031 1 57.94 91 ASP B C 1
ATOM 3924 O O . ASP B 1 91 ? -23 -10.836 -9.039 1 57.94 91 ASP B O 1
ATOM 3928 N N . ILE B 1 92 ? -22.922 -10.367 -11.172 1 65.38 92 ILE B N 1
ATOM 3929 C CA . ILE B 1 92 ? -21.516 -9.953 -11.133 1 65.38 92 ILE B CA 1
ATOM 3930 C C . ILE B 1 92 ? -21.406 -8.555 -10.531 1 65.38 92 ILE B C 1
ATOM 3932 O O . ILE B 1 92 ? -22.156 -7.648 -10.922 1 65.38 92 ILE B O 1
ATOM 3936 N N . PRO B 1 93 ? -20.594 -8.484 -9.562 1 70.69 93 PRO B N 1
ATOM 3937 C CA . PRO B 1 93 ? -20.438 -7.184 -8.914 1 70.69 93 PRO B CA 1
ATOM 3938 C C . PRO B 1 93 ? -19.969 -6.094 -9.875 1 70.69 93 PRO B C 1
ATOM 3940 O O . PRO B 1 93 ? -19.25 -6.387 -10.844 1 70.69 93 PRO B O 1
ATOM 3943 N N . SER B 1 94 ? -20.453 -4.879 -9.664 1 73.06 94 SER B N 1
ATOM 3944 C CA . SER B 1 94 ? -19.984 -3.709 -10.398 1 73.06 94 SER B CA 1
ATOM 3945 C C . SER B 1 94 ? -18.75 -3.094 -9.742 1 73.06 94 SER B C 1
ATOM 3947 O O . SER B 1 94 ? -18.641 -3.096 -8.516 1 73.06 94 SER B O 1
ATOM 3949 N N . PHE B 1 95 ? -17.766 -2.686 -10.625 1 80.06 95 PHE B N 1
ATOM 3950 C CA . PHE B 1 95 ? -16.531 -2.082 -10.148 1 80.06 95 PHE B CA 1
ATOM 3951 C C . PHE B 1 95 ? -16.344 -0.688 -10.727 1 80.06 95 PHE B C 1
ATOM 3953 O O . PHE B 1 95 ? -16.766 -0.418 -11.852 1 80.06 95 PHE B O 1
ATOM 3960 N N . ARG B 1 96 ? -15.766 0.276 -10.016 1 76.12 96 ARG B N 1
ATOM 3961 C CA . ARG B 1 96 ? -15.367 1.586 -10.523 1 76.12 96 ARG B CA 1
ATOM 3962 C C . ARG B 1 96 ? -14.25 1.459 -11.547 1 76.12 96 ARG B C 1
ATOM 3964 O O . ARG B 1 96 ? -13.406 0.559 -11.445 1 76.12 96 ARG B O 1
ATOM 3971 N N . GLU B 1 97 ? -14.258 2.441 -12.43 1 76.38 97 GLU B N 1
ATOM 3972 C CA . GLU B 1 97 ? -13.188 2.494 -13.422 1 76.38 97 GLU B CA 1
ATOM 3973 C C . GLU B 1 97 ? -11.836 2.779 -12.766 1 76.38 97 GLU B C 1
ATOM 3975 O O . GLU B 1 97 ? -11.727 3.674 -11.922 1 76.38 97 GLU B O 1
ATOM 3980 N N . ALA B 1 98 ? -10.883 1.979 -13.18 1 77.12 98 ALA B N 1
ATOM 3981 C CA . ALA B 1 98 ? -9.531 2.18 -12.656 1 77.12 98 ALA B CA 1
ATOM 3982 C C . ALA B 1 98 ? -8.828 3.322 -13.375 1 77.12 98 ALA B C 1
ATOM 3984 O O . ALA B 1 98 ? -9.125 3.607 -14.539 1 77.12 98 ALA B O 1
ATOM 3985 N N . PRO B 1 99 ? -7.781 4.07 -12.727 1 76.06 99 PRO B N 1
ATOM 3986 C CA . PRO B 1 99 ? -6.973 5.098 -13.391 1 76.06 99 PRO B CA 1
ATOM 3987 C C . PRO B 1 99 ? -6.121 4.535 -14.523 1 76.06 99 PRO B C 1
ATOM 3989 O O . PRO B 1 99 ? -5.758 3.357 -14.5 1 76.06 99 PRO B O 1
ATOM 3992 N N . GLU B 1 100 ? -5.855 5.5 -15.445 1 80.44 100 GLU B N 1
ATOM 3993 C CA . GLU B 1 100 ? -4.875 5.16 -16.469 1 80.44 100 GLU B CA 1
ATOM 3994 C C . GLU B 1 100 ? -3.451 5.32 -15.945 1 80.44 100 GLU B C 1
ATOM 3996 O O . GLU B 1 100 ? -3.088 6.383 -15.438 1 80.44 100 GLU B O 1
ATOM 4001 N N . PHE B 1 101 ? -2.699 4.332 -15.734 1 80 101 PHE B N 1
ATOM 4002 C CA . PHE B 1 101 ? -1.321 4.34 -15.266 1 80 101 PHE B CA 1
ATOM 4003 C C . PHE B 1 101 ? -0.346 4.344 -16.438 1 80 101 PHE B C 1
ATOM 4005 O O . PHE B 1 101 ? -0.116 3.305 -17.062 1 80 101 PHE B O 1
ATOM 4012 N N . ARG B 1 102 ? 0.231 5.52 -16.875 1 79.06 102 ARG B N 1
ATOM 4013 C CA . ARG B 1 102 ? 1.167 5.598 -17.984 1 79.06 102 ARG B CA 1
ATOM 4014 C C . ARG B 1 102 ? 2.479 6.246 -17.562 1 79.06 102 ARG B C 1
ATOM 4016 O O . ARG B 1 102 ? 2.484 7.148 -16.719 1 79.06 102 ARG B O 1
ATOM 4023 N N . ASN B 1 103 ? 3.457 5.512 -17.922 1 71.88 103 ASN B N 1
ATOM 4024 C CA . ASN B 1 103 ? 4.746 6.184 -17.797 1 71.88 103 ASN B CA 1
ATOM 4025 C C . ASN B 1 103 ? 5.219 6.738 -19.125 1 71.88 103 ASN B C 1
ATOM 4027 O O . ASN B 1 103 ? 4.809 6.258 -20.188 1 71.88 103 ASN B O 1
ATOM 4031 N N . GLY B 1 104 ? 5.75 7.879 -19.203 1 59.03 104 GLY B N 1
ATOM 4032 C CA . GLY B 1 104 ? 6.223 8.531 -20.422 1 59.03 104 GLY B CA 1
ATOM 4033 C C . GLY B 1 104 ? 7.062 7.621 -21.297 1 59.03 104 GLY B C 1
ATOM 4034 O O . GLY B 1 104 ? 6.906 6.398 -21.266 1 59.03 104 GLY B O 1
ATOM 4035 N N . ASP B 1 105 ? 7.949 8.023 -22.125 1 63.16 105 ASP B N 1
ATOM 4036 C CA . ASP B 1 105 ? 8.75 7.535 -23.25 1 63.16 105 ASP B CA 1
ATOM 4037 C C . ASP B 1 105 ? 9.867 6.613 -22.75 1 63.16 105 ASP B C 1
ATOM 4039 O O . ASP B 1 105 ? 10.625 6.062 -23.562 1 63.16 105 ASP B O 1
ATOM 4043 N N . THR B 1 106 ? 9.766 6.195 -21.422 1 72.19 106 THR B N 1
ATOM 4044 C CA . THR B 1 106 ? 10.938 5.492 -20.922 1 72.19 106 THR B CA 1
ATOM 4045 C C . THR B 1 106 ? 10.711 3.984 -20.922 1 72.19 106 THR B C 1
ATOM 4047 O O . THR B 1 106 ? 11.656 3.207 -20.797 1 72.19 106 THR B O 1
ATOM 4050 N N . CYS B 1 107 ? 9.492 3.529 -21.172 1 83.25 107 CYS B N 1
ATOM 4051 C CA . CYS B 1 107 ? 9.219 2.098 -21.094 1 83.25 107 CYS B CA 1
ATOM 4052 C C . CYS B 1 107 ? 9.484 1.418 -22.422 1 83.25 107 CYS B C 1
ATOM 4054 O O . CYS B 1 107 ? 9.148 1.959 -23.484 1 83.25 107 CYS B O 1
ATOM 4056 N N . ASN B 1 108 ? 10.266 0.333 -22.359 1 81.12 108 ASN B N 1
ATOM 4057 C CA . ASN B 1 108 ? 10.477 -0.458 -23.562 1 81.12 108 ASN B CA 1
ATOM 4058 C C . ASN B 1 108 ? 9.219 -1.235 -23.953 1 81.12 108 ASN B C 1
ATOM 4060 O O . ASN B 1 108 ? 8.18 -1.12 -23.297 1 81.12 108 ASN B O 1
ATOM 4064 N N . GLN B 1 109 ? 9.328 -2.006 -25.047 1 77.94 109 GLN B N 1
ATOM 4065 C CA . GLN B 1 109 ? 8.148 -2.691 -25.562 1 77.94 109 GLN B CA 1
ATOM 4066 C C . GLN B 1 109 ? 8.102 -4.141 -25.078 1 77.94 109 GLN B C 1
ATOM 4068 O O . GLN B 1 109 ? 7.227 -4.906 -25.484 1 77.94 109 GLN B O 1
ATOM 4073 N N . ASP B 1 110 ? 8.945 -4.465 -24.141 1 89.5 110 ASP B N 1
ATOM 4074 C CA . ASP B 1 110 ? 8.938 -5.844 -23.656 1 89.5 110 ASP B CA 1
ATOM 4075 C C . ASP B 1 110 ? 7.742 -6.094 -22.734 1 89.5 110 ASP B C 1
ATOM 4077 O O . ASP B 1 110 ? 7.461 -5.293 -21.844 1 89.5 110 ASP B O 1
ATOM 4081 N N . ARG B 1 111 ? 7.078 -7.219 -22.984 1 95.25 111 ARG B N 1
ATOM 4082 C CA . ARG B 1 111 ? 5.852 -7.52 -22.266 1 95.25 111 ARG B CA 1
ATOM 4083 C C . ARG B 1 111 ? 6.141 -8.359 -21.016 1 95.25 111 ARG B C 1
ATOM 4085 O O . ARG B 1 111 ? 7.008 -9.234 -21.047 1 95.25 111 ARG B O 1
ATOM 4092 N N . ILE B 1 112 ? 5.477 -7.996 -20 1 97.94 112 ILE B N 1
ATOM 4093 C CA . ILE B 1 112 ? 5.406 -8.828 -18.797 1 97.94 112 ILE B CA 1
ATOM 4094 C C . ILE B 1 112 ? 4.098 -9.609 -18.781 1 97.94 112 ILE B C 1
ATOM 4096 O O . ILE B 1 112 ? 3.016 -9.023 -18.719 1 97.94 112 ILE B O 1
ATOM 4100 N N . HIS B 1 113 ? 4.211 -10.945 -18.906 1 98.75 113 HIS B N 1
ATOM 4101 C CA . HIS B 1 113 ? 3.023 -11.797 -18.969 1 98.75 113 HIS B CA 1
ATOM 4102 C C . HIS B 1 113 ? 2.654 -12.305 -17.578 1 98.75 113 HIS B C 1
ATOM 4104 O O . HIS B 1 113 ? 3.496 -12.875 -16.875 1 98.75 113 HIS B O 1
ATOM 4110 N N . ILE B 1 114 ? 1.405 -12.062 -17.172 1 98.88 114 ILE B N 1
ATOM 4111 C CA . ILE B 1 114 ? 0.893 -12.516 -15.875 1 98.88 114 ILE B CA 1
ATOM 4112 C C . ILE B 1 114 ? -0.344 -13.383 -16.094 1 98.88 114 ILE B C 1
ATOM 4114 O O . ILE B 1 114 ? -1.243 -13.016 -16.844 1 98.88 114 ILE B O 1
ATOM 4118 N N . SER B 1 115 ? -0.377 -14.555 -15.477 1 98.81 115 SER B N 1
ATOM 4119 C CA . SER B 1 115 ? -1.544 -15.422 -15.555 1 98.81 115 SER B CA 1
ATOM 4120 C C . SER B 1 115 ? -2.229 -15.562 -14.203 1 98.81 115 SER B C 1
ATOM 4122 O O . SER B 1 115 ? -1.559 -15.672 -13.172 1 98.81 115 SER B O 1
ATOM 4124 N N . MET B 1 116 ? -3.525 -15.547 -14.203 1 98.19 116 MET B N 1
ATOM 4125 C CA . MET B 1 116 ? -4.371 -15.75 -13.031 1 98.19 116 MET B CA 1
ATOM 4126 C C . MET B 1 116 ? -5.609 -16.562 -13.391 1 98.19 116 MET B C 1
ATOM 4128 O O . MET B 1 116 ? -6.059 -16.547 -14.539 1 98.19 116 MET B O 1
ATOM 4132 N N . THR B 1 117 ? -6.07 -17.281 -12.398 1 95.88 117 THR B N 1
ATOM 4133 C CA . THR B 1 117 ? -7.367 -17.922 -12.594 1 95.88 117 THR B CA 1
ATOM 4134 C C . THR B 1 117 ? -8.5 -16.953 -12.305 1 95.88 117 THR B C 1
ATOM 4136 O O . THR B 1 117 ? -8.383 -16.094 -11.43 1 95.88 117 THR B O 1
ATOM 4139 N N . LEU B 1 118 ? -9.508 -17.094 -13.102 1 92.69 118 LEU B N 1
ATOM 4140 C CA . LEU B 1 118 ? -10.68 -16.25 -12.961 1 92.69 118 LEU B CA 1
ATOM 4141 C C . LEU B 1 118 ? -11.859 -17.031 -12.406 1 92.69 118 LEU B C 1
ATOM 4143 O O . LEU B 1 118 ? -12.492 -17.797 -13.133 1 92.69 118 LEU B O 1
ATOM 4147 N N . ASP B 1 119 ? -12.055 -16.859 -11.148 1 86.38 119 ASP B N 1
ATOM 4148 C CA . ASP B 1 119 ? -13.211 -17.406 -10.438 1 86.38 119 ASP B CA 1
ATOM 4149 C C . ASP B 1 119 ? -14.18 -16.297 -10.039 1 86.38 119 ASP B C 1
ATOM 4151 O O . ASP B 1 119 ? -13.766 -15.289 -9.453 1 86.38 119 ASP B O 1
ATOM 4155 N N . SER B 1 120 ? -15.492 -16.484 -10.32 1 83.31 120 SER B N 1
ATOM 4156 C CA . SER B 1 120 ? -16.469 -15.438 -10.039 1 83.31 120 SER B CA 1
ATOM 4157 C C . SER B 1 120 ? -16.516 -15.117 -8.547 1 83.31 120 SER B C 1
ATOM 4159 O O . SER B 1 120 ? -16.75 -13.969 -8.164 1 83.31 120 SER B O 1
ATOM 4161 N N . ASN B 1 121 ? -16.234 -16.094 -7.762 1 84.12 121 ASN B N 1
ATOM 4162 C CA . ASN B 1 121 ? -16.281 -15.898 -6.316 1 84.12 121 ASN B CA 1
ATOM 4163 C C . ASN B 1 121 ? -15.086 -15.086 -5.824 1 84.12 121 ASN B C 1
ATOM 4165 O O . ASN B 1 121 ? -15.102 -14.562 -4.711 1 84.12 121 ASN B O 1
ATOM 4169 N N . TYR B 1 122 ? -14.109 -15.031 -6.691 1 90.94 122 TYR B N 1
ATOM 4170 C CA . TYR B 1 122 ? -12.891 -14.344 -6.301 1 90.94 122 TYR B CA 1
ATOM 4171 C C . TYR B 1 122 ? -12.625 -13.141 -7.199 1 90.94 122 TYR B C 1
ATOM 4173 O O . TYR B 1 122 ? -11.531 -12.578 -7.188 1 90.94 122 TYR B O 1
ATOM 4181 N N . LEU B 1 123 ? -13.641 -12.766 -7.988 1 94 123 LEU B N 1
ATOM 4182 C CA . LEU B 1 123 ? -13.453 -11.703 -8.969 1 94 123 LEU B CA 1
ATOM 4183 C C . LEU B 1 123 ? -13.023 -10.406 -8.297 1 94 123 LEU B C 1
ATOM 4185 O O . LEU B 1 123 ? -12.156 -9.695 -8.797 1 94 123 LEU B O 1
ATOM 4189 N N . ARG B 1 124 ? -13.641 -10.133 -7.152 1 95.19 124 ARG B N 1
ATOM 4190 C CA . ARG B 1 124 ? -13.312 -8.922 -6.414 1 95.19 124 ARG B CA 1
ATOM 4191 C C . ARG B 1 124 ? -11.836 -8.898 -6.023 1 95.19 124 ARG B C 1
ATOM 4193 O O . ARG B 1 124 ? -11.172 -7.867 -6.141 1 95.19 124 ARG B O 1
ATOM 4200 N N . GLY B 1 125 ? -11.305 -10.023 -5.551 1 97.31 125 GLY B N 1
ATOM 4201 C CA . GLY B 1 125 ? -9.883 -10.148 -5.273 1 97.31 125 GLY B CA 1
ATOM 4202 C C . GLY B 1 125 ? -9.016 -9.992 -6.512 1 97.31 125 GLY B C 1
ATOM 4203 O O . GLY B 1 125 ? -7.977 -9.336 -6.469 1 97.31 125 GLY B O 1
ATOM 4204 N N . THR B 1 126 ? -9.461 -10.555 -7.613 1 97.44 126 THR B N 1
ATOM 4205 C CA . THR B 1 126 ? -8.734 -10.445 -8.875 1 97.44 126 THR B CA 1
ATOM 4206 C C . THR B 1 126 ? -8.617 -8.984 -9.312 1 97.44 126 THR B C 1
ATOM 4208 O O . THR B 1 126 ? -7.539 -8.531 -9.695 1 97.44 126 THR B O 1
ATOM 4211 N N . MET B 1 127 ? -9.766 -8.25 -9.211 1 96.81 127 MET B N 1
ATOM 4212 C CA . MET B 1 127 ? -9.766 -6.84 -9.602 1 96.81 127 MET B CA 1
ATOM 4213 C C . MET B 1 127 ? -8.789 -6.035 -8.758 1 96.81 127 MET B C 1
ATOM 4215 O O . MET B 1 127 ? -8.039 -5.211 -9.281 1 96.81 127 MET B O 1
ATOM 4219 N N . ALA B 1 128 ? -8.781 -6.336 -7.492 1 97.62 128 ALA B N 1
ATOM 4220 C CA . ALA B 1 128 ? -7.867 -5.645 -6.586 1 97.62 128 ALA B CA 1
ATOM 4221 C C . ALA B 1 128 ? -6.418 -5.98 -6.918 1 97.62 128 ALA B C 1
ATOM 4223 O O . ALA B 1 128 ? -5.551 -5.102 -6.891 1 97.62 128 ALA B O 1
ATOM 4224 N N . ALA B 1 129 ? -6.129 -7.238 -7.199 1 98.5 129 ALA B N 1
ATOM 4225 C CA . ALA B 1 129 ? -4.785 -7.668 -7.57 1 98.5 129 ALA B CA 1
ATOM 4226 C C . ALA B 1 129 ? -4.312 -6.961 -8.836 1 98.5 129 ALA B C 1
ATOM 4228 O O . ALA B 1 129 ? -3.197 -6.434 -8.883 1 98.5 129 ALA B O 1
ATOM 4229 N N . VAL B 1 130 ? -5.16 -6.918 -9.812 1 98.12 130 VAL B N 1
ATOM 4230 C CA . VAL B 1 130 ? -4.828 -6.262 -11.078 1 98.12 130 VAL B CA 1
ATOM 4231 C C . VAL B 1 130 ? -4.52 -4.789 -10.828 1 98.12 130 VAL B C 1
ATOM 4233 O O . VAL B 1 130 ? -3.496 -4.273 -11.289 1 98.12 130 VAL B O 1
ATOM 4236 N N . LEU B 1 131 ? -5.398 -4.137 -10.109 1 96.38 131 LEU B N 1
ATOM 4237 C CA . LEU B 1 131 ? -5.199 -2.721 -9.812 1 96.38 131 LEU B CA 1
ATOM 4238 C C . LEU B 1 131 ? -3.863 -2.494 -9.117 1 96.38 131 LEU B C 1
ATOM 4240 O O . LEU B 1 131 ? -3.105 -1.596 -9.492 1 96.38 131 LEU B O 1
ATOM 4244 N N . SER B 1 132 ? -3.562 -3.287 -8.094 1 97.44 132 SER B N 1
ATOM 4245 C CA . SER B 1 132 ? -2.33 -3.119 -7.336 1 97.44 132 SER B CA 1
ATOM 4246 C C . SER B 1 132 ? -1.103 -3.297 -8.219 1 97.44 132 SER B C 1
ATOM 4248 O O . SER B 1 132 ? -0.127 -2.553 -8.102 1 97.44 132 SER B O 1
ATOM 4250 N N . ILE B 1 133 ? -1.123 -4.25 -9.117 1 97.88 133 ILE B N 1
ATOM 4251 C CA . ILE B 1 133 ? -0.009 -4.508 -10.016 1 97.88 133 ILE B CA 1
ATOM 4252 C C . ILE B 1 133 ? 0.202 -3.307 -10.938 1 97.88 133 ILE B C 1
ATOM 4254 O O . ILE B 1 133 ? 1.325 -2.818 -11.086 1 97.88 133 ILE B O 1
ATOM 4258 N N . LEU B 1 134 ? -0.835 -2.852 -11.523 1 95.06 134 LEU B N 1
ATOM 4259 C CA . LEU B 1 134 ? -0.73 -1.723 -12.438 1 95.06 134 LEU B CA 1
ATOM 4260 C C . LEU B 1 134 ? -0.249 -0.473 -11.711 1 95.06 134 LEU B C 1
ATOM 4262 O O . LEU B 1 134 ? 0.644 0.227 -12.188 1 95.06 134 LEU B O 1
ATOM 4266 N N . GLN B 1 135 ? -0.787 -0.232 -10.57 1 92.81 135 GLN B N 1
ATOM 4267 C CA . GLN B 1 135 ? -0.501 0.97 -9.797 1 92.81 135 GLN B CA 1
ATOM 4268 C C . GLN B 1 135 ? 0.968 1.023 -9.383 1 92.81 135 GLN B C 1
ATOM 4270 O O . GLN B 1 135 ? 1.562 2.102 -9.32 1 92.81 135 GLN B O 1
ATOM 4275 N N . HIS B 1 136 ? 1.59 -0.087 -9.141 1 93.94 136 HIS B N 1
ATOM 4276 C CA . HIS B 1 136 ? 2.936 -0.099 -8.578 1 93.94 136 HIS B CA 1
ATOM 4277 C C . HIS B 1 136 ? 3.973 -0.448 -9.641 1 93.94 136 HIS B C 1
ATOM 4279 O O . HIS B 1 136 ? 5.164 -0.543 -9.344 1 93.94 136 HIS B O 1
ATOM 4285 N N . SER B 1 137 ? 3.533 -0.625 -10.844 1 93.31 137 SER B N 1
ATOM 4286 C CA . SER B 1 137 ? 4.457 -0.886 -11.938 1 93.31 137 SER B CA 1
ATOM 4287 C C . SER B 1 137 ? 5.031 0.412 -12.5 1 93.31 137 SER B C 1
ATOM 4289 O O . SER B 1 137 ? 4.301 1.385 -12.695 1 93.31 137 SER B O 1
ATOM 4291 N N . ALA B 1 138 ? 6.359 0.391 -12.75 1 87.25 138 ALA B N 1
ATOM 4292 C CA . ALA B 1 138 ? 6.977 1.535 -13.414 1 87.25 138 ALA B CA 1
ATOM 4293 C C . ALA B 1 138 ? 6.465 1.684 -14.844 1 87.25 138 ALA B C 1
ATOM 4295 O O . ALA B 1 138 ? 6.277 2.801 -15.328 1 87.25 138 ALA B O 1
ATOM 4296 N N . CYS B 1 139 ? 6.23 0.542 -15.508 1 91.12 139 CYS B N 1
ATOM 4297 C CA . CYS B 1 139 ? 5.715 0.513 -16.875 1 91.12 139 CYS B CA 1
ATOM 4298 C C . CYS B 1 139 ? 4.457 -0.343 -16.969 1 91.12 139 CYS B C 1
ATOM 4300 O O . CYS B 1 139 ? 4.48 -1.427 -17.547 1 91.12 139 CYS B O 1
ATOM 4302 N N . PRO B 1 140 ? 3.311 0.194 -16.469 1 92.31 140 PRO B N 1
ATOM 4303 C CA . PRO B 1 140 ? 2.08 -0.598 -16.422 1 92.31 140 PRO B CA 1
ATOM 4304 C C . PRO B 1 140 ? 1.582 -0.996 -17.797 1 92.31 140 PRO B C 1
ATOM 4306 O O . PRO B 1 140 ? 0.907 -2.018 -17.953 1 92.31 140 PRO B O 1
ATOM 4309 N N . GLU B 1 141 ? 1.951 -0.283 -18.828 1 91.12 141 GLU B N 1
ATOM 4310 C CA . GLU B 1 141 ? 1.506 -0.571 -20.188 1 91.12 141 GLU B CA 1
ATOM 4311 C C . GLU B 1 141 ? 2.164 -1.838 -20.734 1 91.12 141 GLU B C 1
ATOM 4313 O O . GLU B 1 141 ? 1.72 -2.395 -21.734 1 91.12 141 GLU B O 1
ATOM 4318 N N . ASN B 1 142 ? 3.219 -2.264 -20.062 1 93.69 142 ASN B N 1
ATOM 4319 C CA . ASN B 1 142 ? 3.941 -3.455 -20.5 1 93.69 142 ASN B CA 1
ATOM 4320 C C . ASN B 1 142 ? 3.311 -4.727 -19.938 1 93.69 142 ASN B C 1
ATOM 4322 O O . ASN B 1 142 ? 3.658 -5.832 -20.359 1 93.69 142 ASN B O 1
ATOM 4326 N N . VAL B 1 143 ? 2.365 -4.613 -19.109 1 96.81 143 VAL B N 1
ATOM 4327 C CA . VAL B 1 143 ? 1.799 -5.781 -18.422 1 96.81 143 VAL B CA 1
ATOM 4328 C C . VAL B 1 143 ? 0.657 -6.355 -19.266 1 96.81 143 VAL B C 1
ATOM 4330 O O . VAL B 1 143 ? -0.232 -5.621 -19.703 1 96.81 143 VAL B O 1
ATOM 4333 N N . GLU B 1 144 ? 0.71 -7.625 -19.578 1 98.06 144 GLU B N 1
ATOM 4334 C CA . GLU B 1 144 ? -0.355 -8.344 -20.266 1 98.06 144 GLU B CA 1
ATOM 4335 C C . GLU B 1 144 ? -0.867 -9.516 -19.422 1 98.06 144 GLU B C 1
ATOM 4337 O O . GLU B 1 144 ? -0.099 -10.406 -19.062 1 98.06 144 GLU B O 1
ATOM 4342 N N . PHE B 1 145 ? -2.162 -9.492 -19.172 1 98.56 145 PHE B N 1
ATOM 4343 C CA . PHE B 1 145 ? -2.752 -10.523 -18.344 1 98.56 145 PHE B CA 1
ATOM 4344 C C . PHE B 1 145 ? -3.328 -11.648 -19.188 1 98.56 145 PHE B C 1
ATOM 4346 O O . PHE B 1 145 ? -3.92 -11.398 -20.25 1 98.56 145 PHE B O 1
ATOM 4353 N N . HIS B 1 146 ? -3.107 -12.891 -18.766 1 98.56 146 HIS B N 1
ATOM 4354 C CA . HIS B 1 146 ? -3.703 -14.109 -19.281 1 98.56 146 HIS B CA 1
ATOM 4355 C C . HIS B 1 146 ? -4.57 -14.797 -18.234 1 98.56 146 HIS B C 1
ATOM 4357 O O . HIS B 1 146 ? -4.051 -15.469 -17.344 1 98.56 146 HIS B O 1
ATOM 4363 N N . PHE B 1 147 ? -5.887 -14.672 -18.391 1 97.81 147 PHE B N 1
ATOM 4364 C CA . PHE B 1 147 ? -6.809 -15.219 -17.391 1 97.81 147 PHE B CA 1
ATOM 4365 C C . PHE B 1 147 ? -7.312 -16.594 -17.828 1 97.81 147 PHE B C 1
ATOM 4367 O O . PHE B 1 147 ? -7.59 -16.812 -19.016 1 97.81 147 PHE B O 1
ATOM 4374 N N . LEU B 1 148 ? -7.375 -17.5 -16.828 1 96.75 148 LEU B N 1
ATOM 4375 C CA . LEU B 1 148 ? -7.938 -18.828 -17.062 1 96.75 148 LEU B CA 1
ATOM 4376 C C . LEU B 1 148 ? -9.305 -18.953 -16.406 1 96.75 148 LEU B C 1
ATOM 4378 O O . LEU B 1 148 ? -9.461 -18.688 -15.211 1 96.75 148 LEU B O 1
ATOM 4382 N N . TRP B 1 149 ? -10.273 -19.344 -17.141 1 92.94 149 TRP B N 1
ATOM 4383 C CA . TRP B 1 149 ? -11.617 -19.5 -16.578 1 92.94 149 TRP B CA 1
ATOM 4384 C C . TRP B 1 149 ? -12.18 -20.875 -16.906 1 92.94 149 TRP B C 1
ATOM 4386 O O . TRP B 1 149 ? -11.828 -21.469 -17.922 1 92.94 149 TRP B O 1
ATOM 4396 N N . SER B 1 150 ? -13.008 -21.406 -16.016 1 87.06 150 SER B N 1
ATOM 4397 C CA . SER B 1 150 ? -13.633 -22.719 -16.25 1 87.06 150 SER B CA 1
ATOM 4398 C C . SER B 1 150 ? -14.898 -22.578 -17.078 1 87.06 150 SER B C 1
ATOM 4400 O O . SER B 1 150 ? -15.234 -23.484 -17.859 1 87.06 150 SER B O 1
ATOM 4402 N N . ARG B 1 151 ? -15.625 -21.5 -16.844 1 82.5 151 ARG B N 1
ATOM 4403 C CA . ARG B 1 151 ? -16.844 -21.219 -17.609 1 82.5 151 ARG B CA 1
ATOM 4404 C C . ARG B 1 151 ? -16.875 -19.766 -18.062 1 82.5 151 ARG B C 1
ATOM 4406 O O . ARG B 1 151 ? -16.625 -18.844 -17.266 1 82.5 151 ARG B O 1
ATOM 4413 N N . PHE B 1 152 ? -17.078 -19.75 -19.344 1 77.88 152 PHE B N 1
ATOM 4414 C CA . PHE B 1 152 ? -17.109 -18.391 -19.859 1 77.88 152 PHE B CA 1
ATOM 4415 C C . PHE B 1 152 ? -18.359 -17.656 -19.391 1 77.88 152 PHE B C 1
ATOM 4417 O O . PHE B 1 152 ? -19.484 -18.109 -19.609 1 77.88 152 PHE B O 1
ATOM 4424 N N . GLU B 1 153 ? -18.078 -16.688 -18.734 1 82.44 153 GLU B N 1
ATOM 4425 C CA . GLU B 1 153 ? -19.109 -15.75 -18.312 1 82.44 153 GLU B CA 1
ATOM 4426 C C . GLU B 1 153 ? -18.875 -14.367 -18.906 1 82.44 153 GLU B C 1
ATOM 4428 O O . GLU B 1 153 ? -18.062 -13.594 -18.375 1 82.44 153 GLU B O 1
ATOM 4433 N N . PRO B 1 154 ? -19.609 -14.039 -19.922 1 86.44 154 PRO B N 1
ATOM 4434 C CA . PRO B 1 154 ? -19.406 -12.758 -20.609 1 86.44 154 PRO B CA 1
ATOM 4435 C C . PRO B 1 154 ? -19.422 -11.57 -19.656 1 86.44 154 PRO B C 1
ATOM 4437 O O . PRO B 1 154 ? -18.719 -10.586 -19.859 1 86.44 154 PRO B O 1
ATOM 4440 N N . GLN B 1 155 ? -20.219 -11.711 -18.688 1 86.56 155 GLN B N 1
ATOM 4441 C CA . GLN B 1 155 ? -20.359 -10.602 -17.75 1 86.56 155 GLN B CA 1
ATOM 4442 C C . GLN B 1 155 ? -19.047 -10.32 -17.031 1 86.56 155 GLN B C 1
ATOM 4444 O O . GLN B 1 155 ? -18.719 -9.164 -16.734 1 86.56 155 GLN B O 1
ATOM 4449 N N . VAL B 1 156 ? -18.344 -11.391 -16.766 1 88.06 156 VAL B N 1
ATOM 4450 C CA . VAL B 1 156 ? -17.047 -11.227 -16.109 1 88.06 156 VAL B CA 1
ATOM 4451 C C . VAL B 1 156 ? -16.078 -10.523 -17.062 1 88.06 156 VAL B C 1
ATOM 4453 O O . VAL B 1 156 ? -15.352 -9.609 -16.641 1 88.06 156 VAL B O 1
ATOM 4456 N N . PHE B 1 157 ? -16.172 -10.859 -18.328 1 90.56 157 PHE B N 1
ATOM 4457 C CA . PHE B 1 157 ? -15.336 -10.219 -19.344 1 90.56 157 PHE B CA 1
ATOM 4458 C C . PHE B 1 157 ? -15.625 -8.727 -19.422 1 90.56 157 PHE B C 1
ATOM 4460 O O . PHE B 1 157 ? -14.703 -7.906 -19.391 1 90.56 157 PHE B O 1
ATOM 4467 N N . PHE B 1 158 ? -16.781 -8.398 -19.422 1 89.38 158 PHE B N 1
ATOM 4468 C CA . PHE B 1 158 ? -17.188 -7.004 -19.562 1 89.38 158 PHE B CA 1
ATOM 4469 C C . PHE B 1 158 ? -16.844 -6.219 -18.297 1 89.38 158 PHE B C 1
ATOM 4471 O O . PHE B 1 158 ? -16.469 -5.047 -18.375 1 89.38 158 PHE B O 1
ATOM 4478 N N . SER B 1 159 ? -16.969 -6.91 -17.203 1 90.75 159 SER B N 1
ATOM 4479 C CA . SER B 1 159 ? -16.609 -6.266 -15.945 1 90.75 159 SER B CA 1
ATOM 4480 C C . SER B 1 159 ? -15.141 -5.875 -15.922 1 90.75 159 SER B C 1
ATOM 4482 O O . SER B 1 159 ? -14.797 -4.754 -15.539 1 90.75 159 SER B O 1
ATOM 4484 N N . ILE B 1 160 ? -14.289 -6.746 -16.375 1 93.75 160 ILE B N 1
ATOM 4485 C CA . ILE B 1 160 ? -12.859 -6.465 -16.406 1 93.75 160 ILE B CA 1
ATOM 4486 C C . ILE B 1 160 ? -12.562 -5.344 -17.406 1 93.75 160 ILE B C 1
ATOM 4488 O O . ILE B 1 160 ? -11.852 -4.391 -17.078 1 93.75 160 ILE B O 1
ATOM 4492 N N . LYS B 1 161 ? -13.164 -5.391 -18.531 1 93.12 161 LYS B N 1
ATOM 4493 C CA . LYS B 1 161 ? -12.922 -4.414 -19.578 1 93.12 161 LYS B CA 1
ATOM 4494 C C . LYS B 1 161 ? -13.398 -3.025 -19.172 1 93.12 161 LYS B C 1
ATOM 4496 O O . LYS B 1 161 ? -12.742 -2.023 -19.453 1 93.12 161 LYS B O 1
ATOM 4501 N N . SER B 1 162 ? -14.523 -3.023 -18.531 1 91.19 162 SER B N 1
ATOM 4502 C CA . SER B 1 162 ? -15.07 -1.735 -18.109 1 91.19 162 SER B CA 1
ATOM 4503 C C . SER B 1 162 ? -14.266 -1.141 -16.969 1 91.19 162 SER B C 1
ATOM 4505 O O . SER B 1 162 ? -14.086 0.078 -16.891 1 91.19 162 SER B O 1
ATOM 4507 N N . THR B 1 163 ? -13.789 -2.027 -16.094 1 92.25 163 THR B N 1
ATOM 4508 C CA . THR B 1 163 ? -13.031 -1.58 -14.938 1 92.25 163 THR B CA 1
ATOM 4509 C C . THR B 1 163 ? -11.625 -1.143 -15.344 1 92.25 163 THR B C 1
ATOM 4511 O O . THR B 1 163 ? -11.094 -0.166 -14.812 1 92.25 163 THR B O 1
ATOM 4514 N N . PHE B 1 164 ? -11.078 -1.853 -16.266 1 94.31 164 PHE B N 1
ATOM 4515 C CA . PHE B 1 164 ? -9.734 -1.579 -16.781 1 94.31 164 PHE B CA 1
ATOM 4516 C C . PHE B 1 164 ? -9.766 -1.408 -18.297 1 94.31 164 PHE B C 1
ATOM 4518 O O . PHE B 1 164 ? -9.25 -2.256 -19.031 1 94.31 164 PHE B O 1
ATOM 4525 N N . PRO B 1 165 ? -10.133 -0.269 -18.75 1 9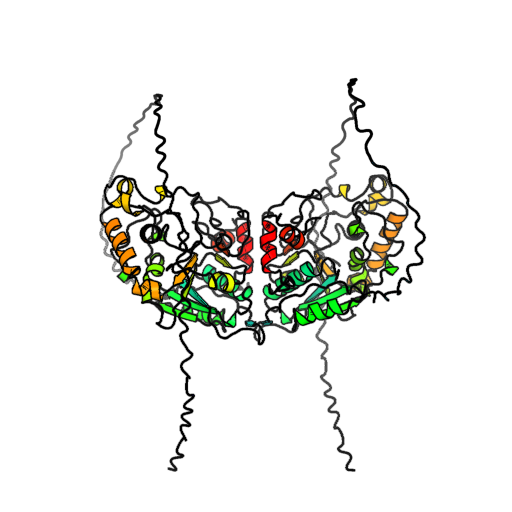0.5 165 PRO B N 1
ATOM 4526 C CA . PRO B 1 165 ? -10.352 -0.087 -20.188 1 90.5 165 PRO B CA 1
ATOM 4527 C C . PRO B 1 165 ? -9.055 -0.15 -20.984 1 90.5 165 PRO B C 1
ATOM 4529 O O . PRO B 1 165 ? -9.078 -0.428 -22.188 1 90.5 165 PRO B O 1
ATOM 4532 N N . TYR B 1 166 ? -7.863 0.01 -20.391 1 90.25 166 TYR B N 1
ATOM 4533 C CA . TYR B 1 166 ? -6.605 0.058 -21.125 1 90.25 166 TYR B CA 1
ATOM 4534 C C . TYR B 1 166 ? -5.758 -1.175 -20.828 1 90.25 166 TYR B C 1
ATOM 4536 O O . TYR B 1 166 ? -4.602 -1.254 -21.25 1 90.25 166 TYR B O 1
ATOM 4544 N N . LEU B 1 167 ? -6.297 -2.029 -20.094 1 94.31 167 LEU B N 1
ATOM 4545 C CA . LEU B 1 167 ? -5.578 -3.248 -19.734 1 94.31 167 LEU B CA 1
ATOM 4546 C C . LEU B 1 167 ? -5.418 -4.16 -20.953 1 94.31 167 LEU B C 1
ATOM 4548 O O . LEU B 1 167 ? -6.383 -4.398 -21.688 1 94.31 167 LEU B O 1
ATOM 4552 N N . LYS B 1 168 ? -4.207 -4.617 -21.219 1 95.44 168 LYS B N 1
ATOM 4553 C CA . LYS B 1 168 ? -3.984 -5.711 -22.172 1 95.44 168 LYS B CA 1
ATOM 4554 C C . LYS B 1 168 ? -4.25 -7.062 -21.516 1 95.44 168 LYS B C 1
ATOM 4556 O O . LYS B 1 168 ? -3.541 -7.461 -20.578 1 95.44 168 LYS B O 1
ATOM 4561 N N . PHE B 1 169 ? -5.32 -7.738 -21.984 1 97 169 PHE B N 1
ATOM 4562 C CA . PHE B 1 169 ? -5.59 -9.039 -21.375 1 97 169 PHE B CA 1
ATOM 4563 C C . PHE B 1 169 ? -6.316 -9.953 -22.359 1 97 169 PHE B C 1
ATOM 4565 O O . PHE B 1 169 ? -6.902 -9.484 -23.328 1 97 169 PHE B O 1
ATOM 4572 N N . LYS B 1 170 ? -6.113 -11.242 -22.156 1 96.69 170 LYS B N 1
ATOM 4573 C CA . LYS B 1 170 ? -6.84 -12.312 -22.828 1 96.69 170 LYS B CA 1
ATOM 4574 C C . LYS B 1 170 ? -7.41 -13.305 -21.828 1 96.69 170 LYS B C 1
ATOM 4576 O O . LYS B 1 170 ? -6.902 -13.422 -20.703 1 96.69 170 LYS B O 1
ATOM 4581 N N . ILE B 1 171 ? -8.5 -13.969 -22.234 1 95.94 171 ILE B N 1
ATOM 4582 C CA . ILE B 1 171 ? -9.125 -14.992 -21.391 1 95.94 171 ILE B CA 1
ATOM 4583 C C . ILE B 1 171 ? -9.133 -16.328 -22.125 1 95.94 171 ILE B C 1
ATOM 4585 O O . ILE B 1 171 ? -9.492 -16.391 -23.297 1 95.94 171 ILE B O 1
ATOM 4589 N N . TYR B 1 172 ? -8.695 -17.344 -21.422 1 96.31 172 TYR B N 1
ATOM 4590 C CA . TYR B 1 172 ? -8.609 -18.703 -21.969 1 96.31 172 TYR B CA 1
ATOM 4591 C C . TYR B 1 172 ? -9.516 -19.656 -21.203 1 96.31 172 TYR B C 1
ATOM 4593 O O . TYR B 1 172 ? -9.625 -19.562 -19.969 1 96.31 172 TYR B O 1
ATOM 4601 N N . ARG B 1 173 ? -10.047 -20.531 -21.953 1 93.62 173 ARG B N 1
ATOM 4602 C CA . ARG B 1 173 ? -10.867 -21.547 -21.312 1 93.62 173 ARG B CA 1
ATOM 4603 C C . ARG B 1 173 ? -10 -22.688 -20.766 1 93.62 173 ARG B C 1
ATOM 4605 O O . ARG B 1 173 ? -9.125 -23.203 -21.484 1 93.62 173 ARG B O 1
ATOM 4612 N N . PHE B 1 174 ? -10.242 -23 -19.5 1 95.38 174 PHE B N 1
ATOM 4613 C CA . PHE B 1 174 ? -9.711 -24.219 -18.922 1 95.38 174 PHE B CA 1
ATOM 4614 C C . PHE B 1 174 ? -10.758 -25.328 -18.922 1 95.38 174 PHE B C 1
ATOM 4616 O O . PHE B 1 174 ? -11.805 -25.203 -18.281 1 95.38 174 PHE B O 1
ATOM 4623 N N . GLU B 1 175 ? -10.422 -26.391 -19.625 1 93 175 GLU B N 1
ATOM 4624 C CA . GLU B 1 175 ? -11.344 -27.531 -19.688 1 93 175 GLU B CA 1
ATOM 4625 C C . GLU B 1 175 ? -11.281 -28.359 -18.406 1 93 175 GLU B C 1
ATOM 4627 O O . GLU B 1 175 ? -10.336 -29.125 -18.203 1 93 175 GLU B O 1
ATOM 4632 N N . ALA B 1 176 ? -12.344 -28.297 -17.656 1 90.44 176 ALA B N 1
ATOM 4633 C CA . ALA B 1 176 ? -12.391 -29 -16.375 1 90.44 176 ALA B CA 1
ATOM 4634 C C . ALA B 1 176 ? -12.242 -30.5 -16.562 1 90.44 176 ALA B C 1
ATOM 4636 O O . ALA B 1 176 ? -11.766 -31.203 -15.664 1 90.44 176 ALA B O 1
ATOM 4637 N N . ASN B 1 177 ? -12.586 -30.953 -17.719 1 91.06 177 ASN B N 1
ATOM 4638 C CA . ASN B 1 177 ? -12.508 -32.375 -18 1 91.06 177 ASN B CA 1
ATOM 4639 C C . ASN B 1 177 ? -11.07 -32.906 -17.953 1 91.06 177 ASN B C 1
ATOM 4641 O O . ASN B 1 177 ? -10.828 -34.094 -17.75 1 91.06 177 ASN B O 1
ATOM 4645 N N . ARG B 1 178 ? -10.148 -32.031 -18.109 1 90.94 178 ARG B N 1
ATOM 4646 C CA . ARG B 1 178 ? -8.734 -32.406 -18.078 1 90.94 178 ARG B CA 1
ATOM 4647 C C . ARG B 1 178 ? -8.336 -33 -16.734 1 90.94 178 ARG B C 1
ATOM 4649 O O . ARG B 1 178 ? -7.41 -33.812 -16.656 1 90.94 178 ARG B O 1
ATOM 4656 N N . VAL B 1 179 ? -9.078 -32.562 -15.742 1 92.75 179 VAL B N 1
ATOM 4657 C CA . VAL B 1 179 ? -8.68 -33.031 -14.414 1 92.75 179 VAL B CA 1
ATOM 4658 C C . VAL B 1 179 ? -9.797 -33.875 -13.805 1 92.75 179 VAL B C 1
ATOM 4660 O O . VAL B 1 179 ? -9.727 -34.25 -12.633 1 92.75 179 VAL B O 1
ATOM 4663 N N . ARG B 1 180 ? -10.742 -34.125 -14.68 1 89.19 180 ARG B N 1
ATOM 4664 C CA . ARG B 1 180 ? -11.805 -35.031 -14.219 1 89.19 180 ARG B CA 1
ATOM 4665 C C . ARG B 1 180 ? -11.25 -36.406 -13.883 1 89.19 180 ARG B C 1
ATOM 4667 O O . ARG B 1 180 ? -10.523 -37 -14.68 1 89.19 180 ARG B O 1
ATOM 4674 N N . GLY B 1 181 ? -11.523 -36.906 -12.766 1 90.56 181 GLY B N 1
ATOM 4675 C CA . GLY B 1 181 ? -11.047 -38.219 -12.352 1 90.56 181 GLY B CA 1
ATOM 4676 C C . GLY B 1 181 ? -9.633 -38.188 -11.789 1 90.56 181 GLY B C 1
ATOM 4677 O O . GLY B 1 181 ? -9.117 -39.219 -11.344 1 90.56 181 GLY B O 1
ATOM 4678 N N . LYS B 1 182 ? -9.008 -37.094 -11.891 1 93.06 182 LYS B N 1
ATOM 4679 C CA . LYS B 1 182 ? -7.629 -37 -11.414 1 93.06 182 LYS B CA 1
ATOM 4680 C C . LYS B 1 182 ? -7.566 -36.312 -10.047 1 93.06 182 LYS B C 1
ATOM 4682 O O . LYS B 1 182 ? -6.555 -36.406 -9.352 1 93.06 182 LYS B O 1
ATOM 4687 N N . ILE B 1 183 ? -8.57 -35.594 -9.688 1 92.38 183 ILE B N 1
ATOM 4688 C CA . ILE B 1 183 ? -8.617 -34.875 -8.422 1 92.38 183 ILE B CA 1
ATOM 4689 C C . ILE B 1 183 ? -9.102 -35.812 -7.316 1 92.38 183 ILE B C 1
ATOM 4691 O O . ILE B 1 183 ? -10.086 -36.531 -7.488 1 92.38 183 ILE B O 1
ATOM 4695 N N . SER B 1 184 ? -8.375 -35.875 -6.234 1 88.12 184 SER B N 1
ATOM 4696 C CA . SER B 1 184 ? -8.789 -36.594 -5.027 1 88.12 184 SER B CA 1
ATOM 4697 C C . SER B 1 184 ? -9.305 -35.625 -3.969 1 88.12 184 SER B C 1
ATOM 4699 O O . SER B 1 184 ? -8.914 -34.469 -3.943 1 88.12 184 SER B O 1
ATOM 4701 N N . LYS B 1 185 ? -10.156 -36.125 -3.129 1 84 185 LYS B N 1
ATOM 4702 C CA . LYS B 1 185 ? -10.719 -35.281 -2.076 1 84 185 LYS B CA 1
ATOM 4703 C C . LYS B 1 185 ? -9.633 -34.781 -1.138 1 84 185 LYS B C 1
ATOM 4705 O O . LYS B 1 185 ? -8.727 -35.531 -0.764 1 84 185 LYS B O 1
ATOM 4710 N N . SER B 1 186 ? -9.664 -33.469 -0.877 1 82.31 186 SER B N 1
ATOM 4711 C CA . SER B 1 186 ? -8.711 -32.844 0.028 1 82.31 186 SER B CA 1
ATOM 4712 C C . SER B 1 186 ? -9.367 -32.469 1.354 1 82.31 186 SER B C 1
ATOM 4714 O O . SER B 1 186 ? -10.555 -32.75 1.56 1 82.31 186 SER B O 1
ATOM 4716 N N . ILE B 1 187 ? -8.523 -31.953 2.24 1 77.94 187 ILE B N 1
ATOM 4717 C CA . ILE B 1 187 ? -8.984 -31.562 3.572 1 77.94 187 ILE B CA 1
ATOM 4718 C C . ILE B 1 187 ? -9.922 -30.359 3.469 1 77.94 187 ILE B C 1
ATOM 4720 O O . ILE B 1 187 ? -10.664 -30.062 4.406 1 77.94 187 ILE B O 1
ATOM 4724 N N . ARG B 1 188 ? -9.828 -29.688 2.32 1 74.94 188 ARG B N 1
ATOM 4725 C CA . ARG B 1 188 ? -10.703 -28.547 2.049 1 74.94 188 ARG B CA 1
ATOM 4726 C C . ARG B 1 188 ? -11.359 -28.688 0.677 1 74.94 188 ARG B C 1
ATOM 4728 O O . ARG B 1 188 ? -10.664 -28.781 -0.339 1 74.94 188 ARG B O 1
ATOM 4735 N N . GLN B 1 189 ? -12.68 -28.562 0.69 1 76.75 189 GLN B N 1
ATOM 4736 C CA . GLN B 1 189 ? -13.445 -28.734 -0.543 1 76.75 189 GLN B CA 1
ATOM 4737 C C . GLN B 1 189 ? -13.023 -27.719 -1.596 1 76.75 189 GLN B C 1
ATOM 4739 O O . GLN B 1 189 ? -12.984 -28.016 -2.789 1 76.75 189 GLN B O 1
ATOM 4744 N N . ALA B 1 190 ? -12.703 -26.531 -1.139 1 76.56 190 ALA B N 1
ATOM 4745 C CA . ALA B 1 190 ? -12.32 -25.469 -2.064 1 76.56 190 ALA B CA 1
ATOM 4746 C C . ALA B 1 190 ? -11.086 -25.859 -2.877 1 76.56 190 ALA B C 1
ATOM 4748 O O . ALA B 1 190 ? -10.945 -25.469 -4.031 1 76.56 190 ALA B O 1
ATOM 4749 N N . LEU B 1 191 ? -10.312 -26.703 -2.406 1 79 191 LEU B N 1
ATOM 4750 C CA . LEU B 1 191 ? -9.07 -27.125 -3.055 1 79 191 LEU B CA 1
ATOM 4751 C C . LEU B 1 191 ? -9.352 -28.141 -4.152 1 79 191 LEU B C 1
ATOM 4753 O O . LEU B 1 191 ? -8.5 -28.391 -5.008 1 79 191 LEU B O 1
ATOM 4757 N N . ASP B 1 192 ? -10.602 -28.688 -4.152 1 85.38 192 ASP B N 1
ATOM 4758 C CA . ASP B 1 192 ? -10.914 -29.766 -5.082 1 85.38 192 ASP B CA 1
ATOM 4759 C C . ASP B 1 192 ? -11.57 -29.234 -6.352 1 85.38 192 ASP B C 1
ATOM 4761 O O . ASP B 1 192 ? -11.883 -29.984 -7.27 1 85.38 192 ASP B O 1
ATOM 4765 N N . GLN B 1 193 ? -11.664 -27.906 -6.316 1 87.88 193 GLN B N 1
ATOM 4766 C CA . GLN B 1 193 ? -12.234 -27.297 -7.512 1 87.88 193 GLN B CA 1
ATOM 4767 C C . GLN B 1 193 ? -11.273 -27.406 -8.695 1 87.88 193 GLN B C 1
ATOM 4769 O O . GLN B 1 193 ? -10.078 -27.172 -8.547 1 87.88 193 GLN B O 1
ATOM 4774 N N . PRO B 1 194 ? -11.789 -27.781 -9.883 1 91.75 194 PRO B N 1
ATOM 4775 C CA . PRO B 1 194 ? -10.938 -27.984 -11.055 1 91.75 194 PRO B CA 1
ATOM 4776 C C . PRO B 1 194 ? -10.039 -26.781 -11.352 1 91.75 194 PRO B C 1
ATOM 4778 O O . PRO B 1 194 ? -8.875 -26.953 -11.711 1 91.75 194 PRO B O 1
ATOM 4781 N N . LEU B 1 195 ? -10.57 -25.625 -11.141 1 92.44 195 LEU B N 1
ATOM 4782 C CA . LEU B 1 195 ? -9.828 -24.406 -11.477 1 92.44 195 LEU B CA 1
ATOM 4783 C C . LEU B 1 195 ? -8.57 -24.297 -10.633 1 92.44 195 LEU B C 1
ATOM 4785 O O . LEU B 1 195 ? -7.59 -23.672 -11.047 1 92.44 195 LEU B O 1
ATOM 4789 N N . ASN B 1 196 ? -8.547 -24.859 -9.445 1 92.44 196 ASN B N 1
ATOM 4790 C CA . ASN B 1 196 ? -7.371 -24.875 -8.586 1 92.44 196 ASN B CA 1
ATOM 4791 C C . ASN B 1 196 ? -6.223 -25.656 -9.227 1 92.44 196 ASN B C 1
ATOM 4793 O O . ASN B 1 196 ? -5.07 -25.516 -8.812 1 92.44 196 ASN B O 1
ATOM 4797 N N . TYR B 1 197 ? -6.477 -26.453 -10.25 1 95.94 197 TYR B N 1
ATOM 4798 C CA . TYR B 1 197 ? -5.48 -27.281 -10.914 1 95.94 197 TYR B CA 1
ATOM 4799 C C . TYR B 1 197 ? -5.094 -26.688 -12.266 1 95.94 197 TYR B C 1
ATOM 4801 O O . TYR B 1 197 ? -4.215 -27.219 -12.953 1 95.94 197 TYR B O 1
ATOM 4809 N N . ALA B 1 198 ? -5.676 -25.578 -12.609 1 96.62 198 ALA B N 1
ATOM 4810 C CA . ALA B 1 198 ? -5.484 -25 -13.938 1 96.62 198 ALA B CA 1
ATOM 4811 C C . ALA B 1 198 ? -4.027 -24.594 -14.156 1 96.62 198 ALA B C 1
ATOM 4813 O O . ALA B 1 198 ? -3.518 -24.656 -15.273 1 96.62 198 ALA B O 1
ATOM 4814 N N . ARG B 1 199 ? -3.316 -24.234 -13.109 1 96.69 199 ARG B N 1
ATOM 4815 C CA . ARG B 1 199 ? -1.946 -23.734 -13.211 1 96.69 199 ARG B CA 1
ATOM 4816 C C . ARG B 1 199 ? -1.006 -24.828 -13.703 1 96.69 199 ARG B C 1
ATOM 4818 O O . ARG B 1 199 ? 0.083 -24.547 -14.203 1 96.69 199 ARG B O 1
ATOM 4825 N N . ILE B 1 200 ? -1.4 -26.094 -13.625 1 97.62 200 ILE B N 1
ATOM 4826 C CA . ILE B 1 200 ? -0.633 -27.219 -14.141 1 97.62 200 ILE B CA 1
ATOM 4827 C C . ILE B 1 200 ? -0.555 -27.141 -15.664 1 97.62 200 ILE B C 1
ATOM 4829 O O . ILE B 1 200 ? 0.43 -27.578 -16.266 1 97.62 200 ILE B O 1
ATOM 4833 N N . TYR B 1 201 ? -1.496 -26.5 -16.281 1 97.81 201 TYR B N 1
ATOM 4834 C CA . TYR B 1 201 ? -1.693 -26.609 -17.719 1 97.81 201 TYR B CA 1
ATOM 4835 C C . TYR B 1 201 ? -1.394 -25.281 -18.406 1 97.81 201 TYR B C 1
ATOM 4837 O O . TYR B 1 201 ? -1.843 -25.047 -19.531 1 97.81 201 TYR B O 1
ATOM 4845 N N . LEU B 1 202 ? -0.689 -24.422 -17.75 1 97.94 202 LEU B N 1
ATOM 4846 C CA . LEU B 1 202 ? -0.391 -23.109 -18.328 1 97.94 202 LEU B CA 1
ATOM 4847 C C . LEU B 1 202 ? 0.28 -23.25 -19.688 1 97.94 202 LEU B C 1
ATOM 4849 O O . LEU B 1 202 ? -0.117 -22.594 -20.656 1 97.94 202 LEU B O 1
ATOM 4853 N N . SER B 1 203 ? 1.243 -24.125 -19.781 1 97.19 203 SER B N 1
ATOM 4854 C CA . SER B 1 203 ? 2.008 -24.281 -21.016 1 97.19 203 SER B CA 1
ATOM 4855 C C . SER B 1 203 ? 1.122 -24.766 -22.156 1 97.19 203 SER B C 1
ATOM 4857 O O . SER B 1 203 ? 1.386 -24.469 -23.328 1 97.19 203 SER B O 1
ATOM 4859 N N . ASP B 1 204 ? 0.089 -25.469 -21.875 1 96.75 204 ASP B N 1
ATOM 4860 C CA . ASP B 1 204 ? -0.837 -25.984 -22.875 1 96.75 204 ASP B CA 1
ATOM 4861 C C . ASP B 1 204 ? -1.827 -24.906 -23.312 1 96.75 204 ASP B C 1
ATOM 4863 O O . ASP B 1 204 ? -2.299 -24.922 -24.453 1 96.75 204 ASP B O 1
ATOM 4867 N N . ILE B 1 205 ? -2.139 -24.031 -22.422 1 97.19 205 ILE B N 1
ATOM 4868 C CA . ILE B 1 205 ? -3.232 -23.094 -22.625 1 97.19 205 ILE B CA 1
ATOM 4869 C C . ILE B 1 205 ? -2.697 -21.812 -23.25 1 97.19 205 ILE B C 1
ATOM 4871 O O . ILE B 1 205 ? -3.334 -21.234 -24.141 1 97.19 205 ILE B O 1
ATOM 4875 N N . LEU B 1 206 ? -1.57 -21.359 -22.844 1 97.81 206 LEU B N 1
ATOM 4876 C CA . LEU B 1 206 ? -1.026 -20.078 -23.266 1 97.81 206 LEU B CA 1
ATOM 4877 C C . LEU B 1 206 ? -0.545 -20.141 -24.719 1 97.81 206 LEU B C 1
ATOM 4879 O O . LEU B 1 206 ? -0.067 -21.172 -25.172 1 97.81 206 LEU B O 1
ATOM 4883 N N . PRO B 1 207 ? -0.7 -19.047 -25.406 1 96.81 207 PRO B N 1
ATOM 4884 C CA . PRO B 1 207 ? -0.221 -19.031 -26.797 1 96.81 207 PRO B CA 1
ATOM 4885 C C . PRO B 1 207 ? 1.292 -19.203 -26.906 1 96.81 207 PRO B C 1
ATOM 4887 O O . PRO B 1 207 ? 2.016 -18.953 -25.938 1 96.81 207 PRO B O 1
ATOM 4890 N N . GLY B 1 208 ? 1.753 -19.578 -28.062 1 95.62 208 GLY B N 1
ATOM 4891 C CA . GLY B 1 208 ? 3.141 -19.938 -28.312 1 95.62 208 GLY B CA 1
ATOM 4892 C C . GLY B 1 208 ? 4.105 -18.781 -28.094 1 95.62 208 GLY B C 1
ATOM 4893 O O . GLY B 1 208 ? 5.281 -19 -27.797 1 95.62 208 GLY B O 1
ATOM 4894 N N . TYR B 1 209 ? 3.605 -17.562 -28.172 1 96.12 209 TYR B N 1
ATOM 4895 C CA . TYR B 1 209 ? 4.504 -16.422 -28.062 1 96.12 209 TYR B CA 1
ATOM 4896 C C . TYR B 1 209 ? 4.816 -16.125 -26.594 1 96.12 209 TYR B C 1
ATOM 4898 O O . TYR B 1 209 ? 5.738 -15.359 -26.297 1 96.12 209 TYR B O 1
ATOM 4906 N N . VAL B 1 210 ? 4.051 -16.719 -25.703 1 97.94 210 VAL B N 1
ATOM 4907 C CA . VAL B 1 210 ? 4.34 -16.547 -24.281 1 97.94 210 VAL B CA 1
ATOM 4908 C C . VAL B 1 210 ? 5.391 -17.562 -23.844 1 97.94 210 VAL B C 1
ATOM 4910 O O . VAL B 1 210 ? 5.074 -18.75 -23.625 1 97.94 210 VAL B O 1
ATOM 4913 N N . LYS B 1 211 ? 6.578 -17.156 -23.672 1 97.88 211 LYS B N 1
ATOM 4914 C CA . LYS B 1 211 ? 7.691 -18.047 -23.359 1 97.88 211 LYS B CA 1
ATOM 4915 C C . LYS B 1 211 ? 7.977 -18.047 -21.859 1 97.88 211 LYS B C 1
ATOM 4917 O O . LYS B 1 211 ? 8.656 -18.953 -21.359 1 97.88 211 LYS B O 1
ATOM 4922 N N . ARG B 1 212 ? 7.574 -17.031 -21.188 1 98.19 212 ARG B N 1
ATOM 4923 C CA . ARG B 1 212 ? 7.719 -16.844 -19.75 1 98.19 212 ARG B CA 1
ATOM 4924 C C . ARG B 1 212 ? 6.457 -16.234 -19.156 1 98.19 212 ARG B C 1
ATOM 4926 O O . ARG B 1 212 ? 5.781 -15.438 -19.797 1 98.19 212 ARG B O 1
ATOM 4933 N N . VAL B 1 213 ? 6.137 -16.656 -17.938 1 98.81 213 VAL B N 1
ATOM 4934 C CA . VAL B 1 213 ? 4.91 -16.125 -17.344 1 98.81 213 VAL B CA 1
ATOM 4935 C C . VAL B 1 213 ? 5.039 -16.109 -15.82 1 98.81 213 VAL B C 1
ATOM 4937 O O . VAL B 1 213 ? 5.707 -16.969 -15.234 1 98.81 213 VAL B O 1
ATOM 4940 N N . ILE B 1 214 ? 4.5 -15.055 -15.211 1 98.88 214 ILE B N 1
ATOM 4941 C CA . ILE B 1 214 ? 4.281 -15.047 -13.773 1 98.88 214 ILE B CA 1
ATOM 4942 C C . ILE B 1 214 ? 2.871 -15.547 -13.461 1 98.88 214 ILE B C 1
ATOM 4944 O O . ILE B 1 214 ? 1.894 -15.055 -14.031 1 98.88 214 ILE B O 1
ATOM 4948 N N . TYR B 1 215 ? 2.768 -16.594 -12.672 1 98.81 215 TYR B N 1
ATOM 4949 C CA . TYR B 1 215 ? 1.466 -17.016 -12.172 1 98.81 215 TYR B CA 1
ATOM 4950 C C . TYR B 1 215 ? 1.196 -16.438 -10.781 1 98.81 215 TYR B C 1
ATOM 4952 O O . TYR B 1 215 ? 2.049 -16.516 -9.898 1 98.81 215 TYR B O 1
ATOM 4960 N N . LEU B 1 216 ? 0.003 -15.852 -10.57 1 98.69 216 LEU B N 1
ATOM 4961 C CA . LEU B 1 216 ? -0.387 -15.273 -9.289 1 98.69 216 LEU B CA 1
ATOM 4962 C C . LEU B 1 216 ? -1.789 -15.727 -8.891 1 98.69 216 LEU B C 1
ATOM 4964 O O . LEU B 1 216 ? -2.688 -15.789 -9.734 1 98.69 216 LEU B O 1
ATOM 4968 N N . ASP B 1 217 ? -1.993 -16.047 -7.559 1 97.06 217 ASP B N 1
ATOM 4969 C CA . ASP B 1 217 ? -3.338 -16.188 -7.012 1 97.06 217 ASP B CA 1
ATOM 4970 C C . ASP B 1 217 ? -4.074 -14.852 -6.992 1 97.06 217 ASP B C 1
ATOM 4972 O O . ASP B 1 217 ? -3.477 -13.805 -7.25 1 97.06 217 ASP B O 1
ATOM 4976 N N . SER B 1 218 ? -5.379 -14.953 -6.676 1 96.25 218 SER B N 1
ATOM 4977 C CA . SER B 1 218 ? -6.207 -13.758 -6.746 1 96.25 218 SER B CA 1
ATOM 4978 C C . SER B 1 218 ? -6.242 -13.031 -5.41 1 96.25 218 SER B C 1
ATOM 4980 O O . SER B 1 218 ? -6.652 -11.867 -5.34 1 96.25 218 SER B O 1
ATOM 4982 N N . ASP B 1 219 ? -5.895 -13.719 -4.336 1 96.31 219 ASP B N 1
ATOM 4983 C CA . ASP B 1 219 ? -6.008 -13.125 -3.008 1 96.31 219 ASP B CA 1
ATOM 4984 C C . ASP B 1 219 ? -4.688 -12.492 -2.574 1 96.31 219 ASP B C 1
ATOM 4986 O O . ASP B 1 219 ? -4.18 -12.773 -1.488 1 96.31 219 ASP B O 1
ATOM 4990 N N . ILE B 1 220 ? -4.234 -11.57 -3.455 1 98.38 220 ILE B N 1
ATOM 4991 C CA . ILE B 1 220 ? -2.955 -10.914 -3.213 1 98.38 220 ILE B CA 1
ATOM 4992 C C . ILE B 1 220 ? -3.08 -9.422 -3.518 1 98.38 220 ILE B C 1
ATOM 4994 O O . ILE B 1 220 ? -4.031 -8.992 -4.172 1 98.38 220 ILE B O 1
ATOM 4998 N N . VAL B 1 221 ? -2.141 -8.648 -3.008 1 98 221 VAL B N 1
ATOM 4999 C CA . VAL B 1 221 ? -1.84 -7.293 -3.445 1 98 221 VAL B CA 1
ATOM 5000 C C . VAL B 1 221 ? -0.339 -7.148 -3.688 1 98 221 VAL B C 1
ATOM 5002 O O . VAL B 1 221 ? 0.473 -7.578 -2.863 1 98 221 VAL B O 1
ATOM 5005 N N . VAL B 1 222 ? -0.012 -6.621 -4.844 1 98.31 222 VAL B N 1
ATOM 5006 C CA . VAL B 1 222 ? 1.385 -6.352 -5.168 1 98.31 222 VAL B CA 1
ATOM 5007 C C . VAL B 1 222 ? 1.707 -4.887 -4.879 1 98.31 222 VAL B C 1
ATOM 5009 O O . VAL B 1 222 ? 1.077 -3.982 -5.438 1 98.31 222 VAL B O 1
ATOM 5012 N N . VAL B 1 223 ? 2.705 -4.633 -4.004 1 96.44 223 VAL B N 1
ATOM 5013 C CA . VAL B 1 223 ? 2.973 -3.264 -3.57 1 96.44 223 VAL B CA 1
ATOM 5014 C C . VAL B 1 223 ? 4.355 -2.83 -4.055 1 96.44 223 VAL B C 1
ATOM 5016 O O . VAL B 1 223 ? 4.988 -1.962 -3.447 1 96.44 223 VAL B O 1
ATOM 5019 N N . ASP B 1 224 ? 4.914 -3.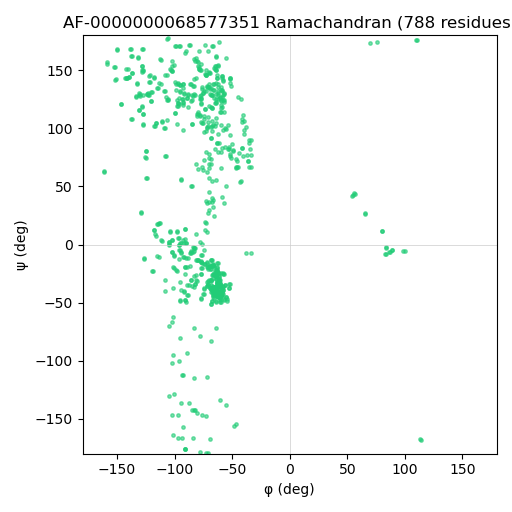512 -5.008 1 95.38 224 ASP B N 1
ATOM 5020 C CA . ASP B 1 224 ? 6.207 -3.25 -5.637 1 95.38 224 ASP B CA 1
ATOM 5021 C C . ASP B 1 224 ? 6.129 -3.445 -7.148 1 95.38 224 ASP B C 1
ATOM 5023 O O . ASP B 1 224 ? 5.113 -3.91 -7.668 1 95.38 224 ASP B O 1
ATOM 5027 N N . ASP B 1 225 ? 7.18 -3.004 -7.863 1 93.81 225 ASP B N 1
ATOM 5028 C CA . ASP B 1 225 ? 7.191 -3.162 -9.312 1 93.81 225 ASP B CA 1
ATOM 5029 C C . ASP B 1 225 ? 7.293 -4.637 -9.703 1 93.81 225 ASP B C 1
ATOM 5031 O O . ASP B 1 225 ? 8.289 -5.293 -9.406 1 93.81 225 ASP B O 1
ATOM 5035 N N . ILE B 1 226 ? 6.277 -5.145 -10.383 1 97.81 226 ILE B N 1
ATOM 5036 C CA . ILE B 1 226 ? 6.176 -6.551 -10.758 1 97.81 226 ILE B CA 1
ATOM 5037 C C . ILE B 1 226 ? 7.32 -6.918 -11.695 1 97.81 226 ILE B C 1
ATOM 5039 O O . ILE B 1 226 ? 7.672 -8.094 -11.828 1 97.81 226 ILE B O 1
ATOM 5043 N N . ALA B 1 227 ? 7.945 -5.938 -12.336 1 96.25 227 ALA B N 1
ATOM 5044 C CA . ALA B 1 227 ? 9.078 -6.18 -13.227 1 96.25 227 ALA B CA 1
ATOM 5045 C C . ALA B 1 227 ? 10.25 -6.805 -12.469 1 96.25 227 ALA B C 1
ATOM 5047 O O . ALA B 1 227 ? 11.008 -7.598 -13.031 1 96.25 227 ALA B O 1
ATOM 5048 N N . LYS B 1 228 ? 10.336 -6.449 -11.195 1 96.56 228 LYS B N 1
ATOM 5049 C CA . LYS B 1 228 ? 11.414 -7.012 -10.383 1 96.56 228 LYS B CA 1
ATOM 5050 C C . LYS B 1 228 ? 11.258 -8.523 -10.234 1 96.56 228 LYS B C 1
ATOM 5052 O O . LYS B 1 228 ? 12.242 -9.258 -10.266 1 96.56 228 LYS B O 1
ATOM 5057 N N . LEU B 1 229 ? 10.039 -9 -10.047 1 98.38 229 LEU B N 1
ATOM 5058 C CA . LEU B 1 229 ? 9.773 -10.438 -10.008 1 98.38 229 LEU B CA 1
ATOM 5059 C C . LEU B 1 229 ? 9.984 -11.062 -11.383 1 98.38 229 LEU B C 1
ATOM 5061 O O . LEU B 1 229 ? 10.555 -12.148 -11.5 1 98.38 229 LEU B O 1
ATOM 5065 N N . TRP B 1 230 ? 9.602 -10.383 -12.406 1 98.06 230 TRP B N 1
ATOM 5066 C CA . TRP B 1 230 ? 9.727 -10.828 -13.789 1 98.06 230 TRP B CA 1
ATOM 5067 C C . TRP B 1 230 ? 11.188 -11.062 -14.156 1 98.06 230 TRP B C 1
ATOM 5069 O O . TRP B 1 230 ? 11.508 -12.008 -14.883 1 98.06 230 TRP B O 1
ATOM 5079 N N . GLU B 1 231 ? 12.055 -10.312 -13.609 1 96.75 231 GLU B N 1
ATOM 5080 C CA . GLU B 1 231 ? 13.453 -10.289 -14.031 1 96.75 231 GLU B CA 1
ATOM 5081 C C . GLU B 1 231 ? 14.281 -11.305 -13.258 1 96.75 231 GLU B C 1
ATOM 5083 O O . GLU B 1 231 ? 15.477 -11.461 -13.508 1 96.75 231 GLU B O 1
ATOM 5088 N N . VAL B 1 232 ? 13.617 -12.008 -12.406 1 97.5 232 VAL B N 1
ATOM 5089 C CA . VAL B 1 232 ? 14.352 -13.031 -11.672 1 97.5 232 VAL B CA 1
ATOM 5090 C C . VAL B 1 232 ? 14.992 -14.016 -12.648 1 97.5 232 VAL B C 1
ATOM 5092 O O . VAL B 1 232 ? 14.336 -14.5 -13.57 1 97.5 232 VAL B O 1
ATOM 5095 N N . ASP B 1 233 ? 16.297 -14.258 -12.484 1 97.69 233 ASP B N 1
ATOM 5096 C CA . ASP B 1 233 ? 17 -15.25 -13.289 1 97.69 233 ASP B CA 1
ATOM 5097 C C . ASP B 1 233 ? 16.703 -16.672 -12.82 1 97.69 233 ASP B C 1
ATOM 5099 O O . ASP B 1 233 ? 17.016 -17.031 -11.688 1 97.69 233 ASP B O 1
ATOM 5103 N N . LEU B 1 234 ? 16.188 -17.469 -13.664 1 98.31 234 LEU B N 1
ATOM 5104 C CA . LEU B 1 234 ? 15.789 -18.828 -13.297 1 98.31 234 LEU B CA 1
ATOM 5105 C C . LEU B 1 234 ? 17 -19.734 -13.188 1 98.31 234 LEU B C 1
ATOM 5107 O O . LEU B 1 234 ? 16.922 -20.828 -12.625 1 98.31 234 LEU B O 1
ATOM 5111 N N . GLU B 1 235 ? 18.125 -19.281 -13.742 1 97.62 235 GLU B N 1
ATOM 5112 C CA . GLU B 1 235 ? 19.375 -20.016 -13.664 1 97.62 235 GLU B CA 1
ATOM 5113 C C . GLU B 1 235 ? 19.219 -21.453 -14.188 1 97.62 235 GLU B C 1
ATOM 5115 O O . GLU B 1 235 ? 19.672 -22.406 -13.547 1 97.62 235 GLU B O 1
ATOM 5120 N N . GLY B 1 236 ? 18.516 -21.562 -15.266 1 97.12 236 GLY B N 1
ATOM 5121 C CA . GLY B 1 236 ? 18.359 -22.844 -15.945 1 97.12 236 GLY B CA 1
ATOM 5122 C C . GLY B 1 236 ? 17.234 -23.672 -15.398 1 97.12 236 GLY B C 1
ATOM 5123 O O . GLY B 1 236 ? 16.906 -24.734 -15.945 1 97.12 236 GLY B O 1
ATOM 5124 N N . LYS B 1 237 ? 16.594 -23.25 -14.312 1 98.25 237 LYS B N 1
ATOM 5125 C CA . LYS B 1 237 ? 15.469 -23.984 -13.742 1 98.25 237 LYS B CA 1
ATOM 5126 C C . LYS B 1 237 ? 14.172 -23.641 -14.469 1 98.25 237 LYS B C 1
ATOM 5128 O O . LYS B 1 237 ? 14.078 -22.594 -15.109 1 98.25 237 LYS B O 1
ATOM 5133 N N . VAL B 1 238 ? 13.203 -24.484 -14.352 1 98.56 238 VAL B N 1
ATOM 5134 C CA . VAL B 1 238 ? 11.945 -24.344 -15.078 1 98.56 238 VAL B CA 1
ATOM 5135 C C . VAL B 1 238 ? 11.023 -23.375 -14.328 1 98.56 238 VAL B C 1
ATOM 5137 O O . VAL B 1 238 ? 10.148 -22.75 -14.922 1 98.56 238 VAL B O 1
ATOM 5140 N N . LEU B 1 239 ? 11.258 -23.328 -13 1 98.44 239 LEU B N 1
ATOM 5141 C CA . LEU B 1 239 ? 10.336 -22.594 -12.141 1 98.44 239 LEU B CA 1
ATOM 5142 C C . LEU B 1 239 ? 11.094 -21.859 -11.047 1 98.44 239 LEU B C 1
ATOM 5144 O O . LEU B 1 239 ? 12.141 -22.312 -10.586 1 98.44 239 LEU B O 1
ATOM 5148 N N . ALA B 1 240 ? 10.617 -20.641 -10.703 1 98.75 240 ALA B N 1
ATOM 5149 C CA . ALA B 1 240 ? 11.031 -19.938 -9.492 1 98.75 240 ALA B CA 1
ATOM 5150 C C . ALA B 1 240 ? 9.828 -19.625 -8.602 1 98.75 240 ALA B C 1
ATOM 5152 O O . ALA B 1 240 ? 8.742 -19.344 -9.094 1 98.75 240 ALA B O 1
ATOM 5153 N N . ALA B 1 241 ? 9.992 -19.766 -7.34 1 98.62 241 ALA B N 1
ATOM 5154 C CA . ALA B 1 241 ? 8.945 -19.5 -6.359 1 98.62 241 ALA B CA 1
ATOM 5155 C C . ALA B 1 241 ? 9.539 -19.25 -4.977 1 98.62 241 ALA B C 1
ATOM 5157 O O . ALA B 1 241 ? 10.68 -19.625 -4.707 1 98.62 241 ALA B O 1
ATOM 5158 N N . PRO B 1 242 ? 8.773 -18.5 -4.102 1 97.5 242 PRO B N 1
ATOM 5159 C CA . PRO B 1 242 ? 9.234 -18.391 -2.719 1 97.5 242 PRO B CA 1
ATOM 5160 C C . PRO B 1 242 ? 9.32 -19.75 -2.014 1 97.5 242 PRO B C 1
ATOM 5162 O O . PRO B 1 242 ? 8.328 -20.484 -1.955 1 97.5 242 PRO B O 1
ATOM 5165 N N . GLU B 1 243 ? 10.508 -20.047 -1.453 1 96.12 243 GLU B N 1
ATOM 5166 C CA . GLU B 1 243 ? 10.734 -21.312 -0.751 1 96.12 243 GLU B CA 1
ATOM 5167 C C . GLU B 1 243 ? 10.828 -21.094 0.756 1 96.12 243 GLU B C 1
ATOM 5169 O O . GLU B 1 243 ? 11.32 -20.062 1.211 1 96.12 243 GLU B O 1
ATOM 5174 N N . TYR B 1 244 ? 10.336 -22.062 1.485 1 94 244 TYR B N 1
ATOM 5175 C CA . TYR B 1 244 ? 10.414 -22.047 2.941 1 94 244 TYR B CA 1
ATOM 5176 C C . TYR B 1 244 ? 11.016 -23.344 3.465 1 94 244 TYR B C 1
ATOM 5178 O O . TYR B 1 244 ? 10.312 -24.344 3.641 1 94 244 TYR B O 1
ATOM 5186 N N . CYS B 1 245 ? 12.211 -23.25 3.838 1 93.44 245 CYS B N 1
ATOM 5187 C CA . CYS B 1 245 ? 12.961 -24.469 4.141 1 93.44 245 CYS B CA 1
ATOM 5188 C C . CYS B 1 245 ? 12.93 -24.766 5.633 1 93.44 245 CYS B C 1
ATOM 5190 O O . CYS B 1 245 ? 13.352 -25.844 6.062 1 93.44 245 CYS B O 1
ATOM 5192 N N . HIS B 1 246 ? 12.367 -23.922 6.391 1 88.81 246 HIS B N 1
ATOM 5193 C CA . HIS B 1 246 ? 12.258 -24.172 7.824 1 88.81 246 HIS B CA 1
ATOM 5194 C C . HIS B 1 246 ? 10.953 -24.859 8.164 1 88.81 246 HIS B C 1
ATOM 5196 O O . HIS B 1 246 ? 10.773 -25.344 9.289 1 88.81 246 HIS B O 1
ATOM 5202 N N . ALA B 1 247 ? 10.117 -24.891 7.195 1 83.94 247 ALA B N 1
ATOM 5203 C CA . ALA B 1 247 ? 8.867 -25.641 7.387 1 83.94 247 ALA B CA 1
ATOM 5204 C C . ALA B 1 247 ? 9.125 -27.141 7.441 1 83.94 247 ALA B C 1
ATOM 5206 O O . ALA B 1 247 ? 10.062 -27.641 6.82 1 83.94 247 ALA B O 1
ATOM 5207 N N . ASN B 1 248 ? 8.273 -27.812 8.234 1 89.44 248 ASN B N 1
ATOM 5208 C CA . ASN B 1 248 ? 8.352 -29.281 8.273 1 89.44 248 ASN B CA 1
ATOM 5209 C C . ASN B 1 248 ? 7.824 -29.891 6.98 1 89.44 248 ASN B C 1
ATOM 5211 O O . ASN B 1 248 ? 6.625 -30.125 6.844 1 89.44 248 ASN B O 1
ATOM 5215 N N . PHE B 1 249 ? 8.68 -30.25 6.148 1 93.56 249 PHE B N 1
ATOM 5216 C CA . PHE B 1 249 ? 8.359 -30.734 4.809 1 93.56 249 PHE B CA 1
ATOM 5217 C C . PHE B 1 249 ? 7.621 -32.062 4.875 1 93.56 249 PHE B C 1
ATOM 5219 O O . PHE B 1 249 ? 6.793 -32.375 4.016 1 93.56 249 PHE B O 1
ATOM 5226 N N . THR B 1 250 ? 7.82 -32.812 5.914 1 92.44 250 THR B N 1
ATOM 5227 C CA . THR B 1 250 ? 7.262 -34.156 6.008 1 92.44 250 THR B CA 1
ATOM 5228 C C . THR B 1 250 ? 5.742 -34.094 6.148 1 92.44 250 THR B C 1
ATOM 5230 O O . THR B 1 250 ? 5.047 -35.062 5.785 1 92.44 250 THR B O 1
ATOM 5233 N N . GLU B 1 251 ? 5.246 -32.969 6.574 1 93.69 251 GLU B N 1
ATOM 5234 C CA . GLU B 1 251 ? 3.828 -32.844 6.891 1 93.69 251 GLU B CA 1
ATOM 5235 C C . GLU B 1 251 ? 2.99 -32.719 5.621 1 93.69 251 GLU B C 1
ATOM 5237 O O . GLU B 1 251 ? 1.765 -32.875 5.664 1 93.69 251 GLU B O 1
ATOM 5242 N N . TYR B 1 252 ? 3.662 -32.562 4.539 1 95 252 TYR B N 1
ATOM 5243 C CA . TYR B 1 252 ? 2.912 -32.375 3.307 1 95 252 TYR B CA 1
ATOM 5244 C C . TYR B 1 252 ? 2.533 -33.688 2.67 1 95 252 TYR B C 1
ATOM 5246 O O . TYR B 1 252 ? 1.743 -33.75 1.724 1 95 252 TYR B O 1
ATOM 5254 N N . PHE B 1 253 ? 3.039 -34.781 3.215 1 97.44 253 PHE B N 1
ATOM 5255 C CA . PHE B 1 253 ? 2.754 -36.094 2.699 1 97.44 253 PHE B CA 1
ATOM 5256 C C . PHE B 1 253 ? 2.361 -37.031 3.828 1 97.44 253 PHE B C 1
ATOM 5258 O O . PHE B 1 253 ? 2.652 -36.781 4.996 1 97.44 253 PHE B O 1
ATOM 5265 N N . THR B 1 254 ? 1.695 -38.156 3.457 1 97.44 254 THR B N 1
ATOM 5266 C CA . THR B 1 254 ? 1.163 -39.094 4.441 1 97.44 254 THR B CA 1
ATOM 5267 C C . THR B 1 254 ? 2.217 -40.125 4.832 1 97.44 254 THR B C 1
ATOM 5269 O O . THR B 1 254 ? 3.271 -40.219 4.199 1 97.44 254 THR B O 1
ATOM 5272 N N . ASP B 1 255 ? 1.807 -40.875 5.844 1 96.94 255 ASP B N 1
ATOM 5273 C CA . ASP B 1 255 ? 2.65 -42 6.246 1 96.94 255 ASP B CA 1
ATOM 5274 C C . ASP B 1 255 ? 2.768 -43.031 5.125 1 96.94 255 ASP B C 1
ATOM 5276 O O . ASP B 1 255 ? 3.807 -43.688 4.977 1 96.94 255 ASP B O 1
ATOM 5280 N N . LEU B 1 256 ? 1.728 -43.188 4.359 1 97.19 256 LEU B N 1
ATOM 5281 C CA . LEU B 1 256 ? 1.747 -44.125 3.234 1 97.19 256 LEU B CA 1
ATOM 5282 C C . LEU B 1 256 ? 2.852 -43.75 2.248 1 97.19 256 LEU B C 1
ATOM 5284 O O . LEU B 1 256 ? 3.486 -44.656 1.667 1 97.19 256 LEU B O 1
ATOM 5288 N N . PHE B 1 257 ? 2.998 -42.469 2.105 1 97.81 257 PHE B N 1
ATOM 5289 C CA . PHE B 1 257 ? 4.074 -42 1.239 1 97.81 257 PHE B CA 1
ATOM 5290 C C . PHE B 1 257 ? 5.438 -42.312 1.844 1 97.81 257 PHE B C 1
ATOM 5292 O O . PHE B 1 257 ? 6.277 -42.938 1.193 1 97.81 257 PHE B O 1
ATOM 5299 N N . TRP B 1 258 ? 5.656 -42 3.092 1 97.19 258 TRP B N 1
ATOM 5300 C CA . TRP B 1 258 ? 6.977 -42.062 3.715 1 97.19 258 TRP B CA 1
ATOM 5301 C C . TRP B 1 258 ? 7.359 -43.5 4.047 1 97.19 258 TRP B C 1
ATOM 5303 O O . TRP B 1 258 ? 8.547 -43.844 4.078 1 97.19 258 TRP B O 1
ATOM 5313 N N . ASN B 1 259 ? 6.402 -44.312 4.23 1 97.19 259 ASN B N 1
ATOM 5314 C CA . ASN B 1 259 ? 6.68 -45.719 4.582 1 97.19 259 ASN B CA 1
ATOM 5315 C C . ASN B 1 259 ? 6.836 -46.562 3.338 1 97.19 259 ASN B C 1
ATOM 5317 O O . ASN B 1 259 ? 7.25 -47.719 3.434 1 97.19 259 ASN B O 1
ATOM 5321 N N . ASP B 1 260 ? 6.484 -46.031 2.199 1 97.06 260 ASP B N 1
ATOM 5322 C CA . ASP B 1 260 ? 6.668 -46.781 0.953 1 97.06 260 ASP B CA 1
ATOM 5323 C C . ASP B 1 260 ? 8.133 -46.75 0.51 1 97.06 260 ASP B C 1
ATOM 5325 O O . ASP B 1 260 ? 8.703 -45.656 0.319 1 97.06 260 ASP B O 1
ATOM 5329 N N . PRO B 1 261 ? 8.773 -47.844 0.282 1 96.25 261 PRO B N 1
ATOM 5330 C CA . PRO B 1 261 ? 10.203 -47.906 -0.008 1 96.25 261 PRO B CA 1
ATOM 5331 C C . PRO B 1 261 ? 10.555 -47.219 -1.339 1 96.25 261 PRO B C 1
ATOM 5333 O O . PRO B 1 261 ? 11.688 -46.781 -1.524 1 96.25 261 PRO B O 1
ATOM 5336 N N . VAL B 1 262 ? 9.633 -47.156 -2.256 1 96.88 262 VAL B N 1
ATOM 5337 C CA . VAL B 1 262 ? 9.883 -46.562 -3.561 1 96.88 262 VAL B CA 1
ATOM 5338 C C . VAL B 1 262 ? 9.531 -45.062 -3.516 1 96.88 262 VAL B C 1
ATOM 5340 O O . VAL B 1 262 ? 10.344 -44.219 -3.887 1 96.88 262 VAL B O 1
ATOM 5343 N N . LEU B 1 263 ? 8.336 -44.719 -2.953 1 97.44 263 LEU B N 1
ATOM 5344 C CA . LEU B 1 263 ? 7.848 -43.344 -2.957 1 97.44 263 LEU B CA 1
ATOM 5345 C C . LEU B 1 263 ? 8.703 -42.469 -2.061 1 97.44 263 LEU B C 1
ATOM 5347 O O . LEU B 1 263 ? 8.953 -41.281 -2.379 1 97.44 263 LEU B O 1
ATOM 5351 N N . SER B 1 264 ? 9.172 -43 -1.006 1 95.25 264 SER B N 1
ATOM 5352 C CA . SER B 1 264 ? 9.938 -42.219 -0.028 1 95.25 264 SER B CA 1
ATOM 5353 C C . SER B 1 264 ? 11.266 -41.75 -0.608 1 95.25 264 SER B C 1
ATOM 5355 O O . SER B 1 264 ? 11.914 -40.844 -0.057 1 95.25 264 SER B O 1
ATOM 5357 N N . LYS B 1 265 ? 11.703 -42.344 -1.705 1 97.06 265 LYS B N 1
ATOM 5358 C CA . LYS B 1 265 ? 12.984 -42 -2.32 1 97.06 265 LYS B CA 1
ATOM 5359 C C . LYS B 1 265 ? 12.828 -40.906 -3.359 1 97.06 265 LYS B C 1
ATOM 5361 O O . LYS B 1 265 ? 13.797 -40.5 -4.016 1 97.06 265 LYS B O 1
ATOM 5366 N N . THR B 1 266 ? 11.617 -40.375 -3.479 1 97.12 266 THR B N 1
ATOM 5367 C CA . THR B 1 266 ? 11.281 -39.375 -4.5 1 97.12 266 THR B CA 1
ATOM 5368 C C . THR B 1 266 ? 12.203 -38.156 -4.402 1 97.12 266 THR B C 1
ATOM 5370 O O . THR B 1 266 ? 12.586 -37.594 -5.422 1 97.12 266 THR B O 1
ATOM 5373 N N . PHE B 1 267 ? 12.586 -37.812 -3.207 1 97 267 PHE B N 1
ATOM 5374 C CA . PHE B 1 267 ? 13.32 -36.562 -3.016 1 97 267 PHE B CA 1
ATOM 5375 C C . PHE B 1 267 ? 14.805 -36.844 -2.803 1 97 267 PHE B C 1
ATOM 5377 O O . PHE B 1 267 ? 15.562 -35.938 -2.412 1 97 267 PHE B O 1
ATOM 5384 N N . GLU B 1 268 ? 15.25 -38.094 -3.037 1 95.69 268 GLU B N 1
ATOM 5385 C CA . GLU B 1 268 ? 16.672 -38.406 -2.875 1 95.69 268 GLU B CA 1
ATOM 5386 C C . GLU B 1 268 ? 17.547 -37.562 -3.781 1 95.69 268 GLU B C 1
ATOM 5388 O O . GLU B 1 268 ? 17.25 -37.406 -4.969 1 95.69 268 GLU B O 1
ATOM 5393 N N . GLY B 1 269 ? 18.578 -37.031 -3.211 1 94.69 269 GLY B N 1
ATOM 5394 C CA . GLY B 1 269 ? 19.531 -36.219 -3.961 1 94.69 269 GLY B CA 1
ATOM 5395 C C . GLY B 1 269 ? 19.094 -34.781 -4.102 1 94.69 269 GLY B C 1
ATOM 5396 O O . GLY B 1 269 ? 19.812 -33.969 -4.711 1 94.69 269 GLY B O 1
ATOM 5397 N N . ARG B 1 270 ? 17.922 -34.531 -3.57 1 94.12 270 ARG B N 1
ATOM 5398 C CA . ARG B 1 270 ? 17.422 -33.156 -3.588 1 94.12 270 ARG B CA 1
ATOM 5399 C C . ARG B 1 270 ? 17.359 -32.594 -2.178 1 94.12 270 ARG B C 1
ATOM 5401 O O . ARG B 1 270 ? 17.562 -33.312 -1.196 1 94.12 270 ARG B O 1
ATOM 5408 N N . LYS B 1 271 ? 17.328 -31.391 -1.928 1 94.12 271 LYS B N 1
ATOM 5409 C CA . LYS B 1 271 ? 17.047 -30.672 -0.687 1 94.12 271 LYS B CA 1
ATOM 5410 C C . LYS B 1 271 ? 15.68 -29.984 -0.751 1 94.12 271 LYS B C 1
ATOM 5412 O O . LYS B 1 271 ? 15.602 -28.766 -0.882 1 94.12 271 LYS B O 1
ATOM 5417 N N . PRO B 1 272 ? 14.633 -30.844 -0.59 1 96.38 272 PRO B N 1
ATOM 5418 C CA . PRO B 1 272 ? 13.289 -30.312 -0.845 1 96.38 272 PRO B CA 1
ATOM 5419 C C . PRO B 1 272 ? 12.828 -29.344 0.236 1 96.38 272 PRO B C 1
ATOM 5421 O O . PRO B 1 272 ? 13.07 -29.578 1.424 1 96.38 272 PRO B O 1
ATOM 5424 N N . CYS B 1 273 ? 12.25 -28.234 -0.152 1 96.44 273 CYS B N 1
ATOM 5425 C CA . CYS B 1 273 ? 11.555 -27.266 0.685 1 96.44 273 CYS B CA 1
ATOM 5426 C C . CYS B 1 273 ? 10.156 -26.969 0.143 1 96.44 273 CYS B C 1
ATOM 5428 O O . CYS B 1 273 ? 9.914 -27.094 -1.059 1 96.44 273 CYS B O 1
ATOM 5430 N N . TYR B 1 274 ? 9.328 -26.656 1.093 1 96.19 274 TYR B N 1
ATOM 5431 C CA . TYR B 1 274 ? 8.039 -26.125 0.653 1 96.19 274 TYR B CA 1
ATOM 5432 C C . TYR B 1 274 ? 8.227 -24.891 -0.208 1 96.19 274 TYR B C 1
ATOM 5434 O O . TYR B 1 274 ? 9.102 -24.062 0.066 1 96.19 274 TYR B O 1
ATOM 5442 N N . PHE B 1 275 ? 7.445 -24.719 -1.255 1 97.12 275 PHE B N 1
ATOM 5443 C CA . PHE B 1 275 ? 7.375 -23.469 -2.002 1 97.12 275 PHE B CA 1
ATOM 5444 C C . PHE B 1 275 ? 5.934 -23.125 -2.344 1 97.12 275 PHE B C 1
ATOM 5446 O O . PHE B 1 275 ? 5.094 -24.016 -2.488 1 97.12 275 PHE B O 1
ATOM 5453 N N . ASN B 1 276 ? 5.641 -21.859 -2.385 1 95.81 276 ASN B N 1
ATOM 5454 C CA . ASN B 1 276 ? 4.285 -21.391 -2.643 1 95.81 276 ASN B CA 1
ATOM 5455 C C . ASN B 1 276 ? 3.932 -21.469 -4.125 1 95.81 276 ASN B C 1
ATOM 5457 O O . ASN B 1 276 ? 4.66 -20.953 -4.973 1 95.81 276 ASN B O 1
ATOM 5461 N N . THR B 1 277 ? 2.826 -22.094 -4.434 1 97.31 277 THR B N 1
ATOM 5462 C CA . THR B 1 277 ? 2.428 -22.281 -5.824 1 97.31 277 THR B CA 1
ATOM 5463 C C . THR B 1 277 ? 1.444 -21.203 -6.258 1 97.31 277 THR B C 1
ATOM 5465 O O . THR B 1 277 ? 0.868 -21.281 -7.344 1 97.31 277 THR B O 1
ATOM 5468 N N . GLY B 1 278 ? 1.194 -20.234 -5.406 1 97.38 278 GLY B N 1
ATOM 5469 C CA . GLY B 1 278 ? 0.346 -19.109 -5.75 1 97.38 278 GLY B CA 1
ATOM 5470 C C . GLY B 1 278 ? 1.125 -17.906 -6.262 1 97.38 278 GLY B C 1
ATOM 5471 O O . GLY B 1 278 ? 0.536 -16.906 -6.66 1 97.38 278 GLY B O 1
ATOM 5472 N N . VAL B 1 279 ? 2.391 -18.031 -6.188 1 98.56 279 VAL B N 1
ATOM 5473 C CA . VAL B 1 279 ? 3.332 -17.078 -6.762 1 98.56 279 VAL B CA 1
ATOM 5474 C C . VAL B 1 279 ? 4.48 -17.812 -7.438 1 98.56 279 VAL B C 1
ATOM 5476 O O . VAL B 1 279 ? 5.371 -18.344 -6.766 1 98.56 279 VAL B O 1
ATOM 5479 N N . MET B 1 280 ? 4.488 -17.781 -8.812 1 98.75 280 MET B N 1
ATOM 5480 C CA . MET B 1 280 ? 5.504 -18.547 -9.547 1 98.75 280 MET B CA 1
ATOM 5481 C C . MET B 1 280 ? 5.953 -17.781 -10.789 1 98.75 280 MET B C 1
ATOM 5483 O O . MET B 1 280 ? 5.148 -17.109 -11.438 1 98.75 280 MET B O 1
ATOM 5487 N N . VAL B 1 281 ? 7.207 -17.891 -11.078 1 98.81 281 VAL B N 1
ATOM 5488 C CA . VAL B 1 281 ? 7.742 -17.516 -12.383 1 98.81 281 VAL B CA 1
ATOM 5489 C C . VAL B 1 281 ? 8.086 -18.781 -13.18 1 98.81 281 VAL B C 1
ATOM 5491 O O . VAL B 1 281 ? 8.883 -19.609 -12.727 1 98.81 281 VAL B O 1
ATOM 5494 N N . MET B 1 282 ? 7.547 -18.922 -14.367 1 98.69 282 MET B N 1
ATOM 5495 C CA . MET B 1 282 ? 7.66 -20.172 -15.109 1 98.69 282 MET B CA 1
ATOM 5496 C C . MET B 1 282 ? 8.281 -19.938 -16.484 1 98.69 282 MET B C 1
ATOM 5498 O O . MET B 1 282 ? 7.875 -19.016 -17.203 1 98.69 282 MET B O 1
ATOM 5502 N N . ASP B 1 283 ? 9.25 -20.688 -16.797 1 98.75 283 ASP B N 1
ATOM 5503 C CA . ASP B 1 283 ? 9.672 -20.844 -18.188 1 98.75 283 ASP B CA 1
ATOM 5504 C C . ASP B 1 283 ? 8.727 -21.766 -18.953 1 98.75 283 ASP B C 1
ATOM 5506 O O . ASP B 1 283 ? 8.812 -22.984 -18.828 1 98.75 283 ASP B O 1
ATOM 5510 N N . VAL B 1 284 ? 7.93 -21.156 -19.766 1 98.62 284 VAL B N 1
ATOM 5511 C CA . VAL B 1 284 ? 6.84 -21.891 -20.391 1 98.62 284 VAL B CA 1
ATOM 5512 C C . VAL B 1 284 ? 7.406 -22.891 -21.406 1 98.62 284 VAL B C 1
ATOM 5514 O O . VAL B 1 284 ? 6.938 -24.031 -21.5 1 98.62 284 VAL B O 1
ATOM 5517 N N . ASP B 1 285 ? 8.398 -22.516 -22.078 1 97.44 285 ASP B N 1
ATOM 5518 C CA . ASP B 1 285 ? 9.031 -23.391 -23.062 1 97.44 285 ASP B CA 1
ATOM 5519 C C . ASP B 1 285 ? 9.68 -24.609 -22.406 1 97.44 285 ASP B C 1
ATOM 5521 O O . ASP B 1 285 ? 9.484 -25.734 -22.844 1 97.44 285 ASP B O 1
ATOM 5525 N N . GLN B 1 286 ? 10.383 -24.375 -21.375 1 98 286 GLN B N 1
ATOM 5526 C CA . GLN B 1 286 ? 11.023 -25.469 -20.672 1 98 286 GLN B CA 1
ATOM 5527 C C . GLN B 1 286 ? 9.984 -26.406 -20.047 1 98 286 GLN B C 1
ATOM 5529 O O . GLN B 1 286 ? 10.18 -27.625 -20 1 98 286 GLN B O 1
ATOM 5534 N N . TRP B 1 287 ? 8.938 -25.828 -19.531 1 98.5 287 TRP B N 1
ATOM 5535 C CA . TRP B 1 287 ? 7.859 -26.641 -18.969 1 98.5 287 TRP B CA 1
ATOM 5536 C C . TRP B 1 287 ? 7.285 -27.578 -20.031 1 98.5 287 TRP B C 1
ATOM 5538 O O . TRP B 1 287 ? 7.062 -28.766 -19.75 1 98.5 287 TRP B O 1
ATOM 5548 N N . ARG B 1 288 ? 7.129 -27.062 -21.172 1 96.38 288 ARG B N 1
ATOM 5549 C CA . ARG B 1 288 ? 6.594 -27.844 -22.297 1 96.38 288 ARG B CA 1
ATOM 5550 C C . ARG B 1 288 ? 7.578 -28.922 -22.734 1 96.38 288 ARG B C 1
ATOM 5552 O O . ARG B 1 288 ? 7.211 -30.094 -22.844 1 96.38 288 ARG B O 1
ATOM 5559 N N . GLU B 1 289 ? 8.766 -28.547 -22.953 1 96.75 289 GLU B N 1
ATOM 5560 C CA . GLU B 1 289 ? 9.789 -29.469 -23.438 1 96.75 289 GLU B CA 1
ATOM 5561 C C . GLU B 1 289 ? 10.07 -30.578 -22.422 1 96.75 289 GLU B C 1
ATOM 5563 O O . GLU B 1 289 ? 10.297 -31.719 -22.812 1 96.75 289 GLU B O 1
ATOM 5568 N N . GLY B 1 290 ? 10 -30.125 -21.203 1 97.69 290 GLY B N 1
ATOM 5569 C CA . GLY B 1 290 ? 10.289 -31.078 -20.141 1 97.69 290 GLY B CA 1
ATOM 5570 C C . GLY B 1 290 ? 9.094 -31.938 -19.766 1 97.69 290 GLY B C 1
ATOM 5571 O O . GLY B 1 290 ? 9.195 -32.781 -18.891 1 97.69 290 GLY B O 1
ATOM 5572 N N . LYS B 1 291 ? 7.965 -31.719 -20.359 1 98.19 291 LYS B N 1
ATOM 5573 C CA . LYS B 1 291 ? 6.727 -32.469 -20.125 1 98.19 291 LYS B CA 1
ATOM 5574 C C . LYS B 1 291 ? 6.336 -32.438 -18.656 1 98.19 291 LYS B C 1
ATOM 5576 O O . LYS B 1 291 ? 6.016 -33.469 -18.078 1 98.19 291 LYS B O 1
ATOM 5581 N N . TYR B 1 292 ? 6.445 -31.297 -18.078 1 98.62 292 TYR B N 1
ATOM 5582 C CA . TYR B 1 292 ? 6.176 -31.156 -16.656 1 98.62 292 TYR B CA 1
ATOM 5583 C C . TYR B 1 292 ? 4.695 -31.359 -16.359 1 98.62 292 TYR B C 1
ATOM 5585 O O . TYR B 1 292 ? 4.328 -31.844 -15.289 1 98.62 292 TYR B O 1
ATOM 5593 N N . THR B 1 293 ? 3.807 -30.984 -17.312 1 98.31 293 THR B N 1
ATOM 5594 C CA . THR B 1 293 ? 2.387 -31.266 -17.141 1 98.31 293 THR B CA 1
ATOM 5595 C C . THR B 1 293 ? 2.162 -32.75 -16.891 1 98.31 293 THR B C 1
ATOM 5597 O O . THR B 1 293 ? 1.486 -33.156 -15.938 1 98.31 293 THR B O 1
ATOM 5600 N N . GLN B 1 294 ? 2.791 -33.531 -17.703 1 98.06 294 GLN B N 1
ATOM 5601 C CA . GLN B 1 294 ? 2.648 -34.969 -17.594 1 98.06 294 GLN B CA 1
ATOM 5602 C C . GLN B 1 294 ? 3.227 -35.469 -16.281 1 98.06 294 GLN B C 1
ATOM 5604 O O . GLN B 1 294 ? 2.646 -36.375 -15.641 1 98.06 294 GLN B O 1
ATOM 5609 N N . LYS B 1 295 ? 4.344 -34.938 -15.906 1 98.44 295 LYS B N 1
ATOM 5610 C CA . LYS B 1 295 ? 4.977 -35.344 -14.656 1 98.44 295 LYS B CA 1
ATOM 5611 C C . LYS B 1 295 ? 4.062 -35.094 -13.469 1 98.44 295 LYS B C 1
ATOM 5613 O O . LYS B 1 295 ? 3.934 -35.906 -12.57 1 98.44 295 LYS B O 1
ATOM 5618 N N . VAL B 1 296 ? 3.414 -33.938 -13.43 1 98.31 296 VAL B N 1
ATOM 5619 C CA . VAL B 1 296 ? 2.498 -33.594 -12.352 1 98.31 296 VAL B CA 1
ATOM 5620 C C . VAL B 1 296 ? 1.284 -34.531 -12.383 1 98.31 296 VAL B C 1
ATOM 5622 O O . VAL B 1 296 ? 0.868 -35.031 -11.336 1 98.31 296 VAL B O 1
ATOM 5625 N N . GLU B 1 297 ? 0.788 -34.812 -13.578 1 97.44 297 GLU B N 1
ATOM 5626 C CA . GLU B 1 297 ? -0.372 -35.688 -13.727 1 97.44 297 GLU B CA 1
ATOM 5627 C C . GLU B 1 297 ? -0.066 -37.125 -13.234 1 97.44 297 GLU B C 1
ATOM 5629 O O . GLU B 1 297 ? -0.94 -37.781 -12.688 1 97.44 297 GLU B O 1
ATOM 5634 N N . GLU B 1 298 ? 1.104 -37.531 -13.492 1 97.69 298 GLU B N 1
ATOM 5635 C CA . GLU B 1 298 ? 1.499 -38.875 -13.039 1 97.69 298 GLU B CA 1
ATOM 5636 C C . GLU B 1 298 ? 1.397 -39 -11.523 1 97.69 298 GLU B C 1
ATOM 5638 O O . GLU B 1 298 ? 0.941 -40.031 -11.008 1 97.69 298 GLU B O 1
ATOM 5643 N N . TRP B 1 299 ? 1.823 -37.938 -10.844 1 97.75 299 TRP B N 1
ATOM 5644 C CA . TRP B 1 299 ? 1.732 -37.969 -9.391 1 97.75 299 TRP B CA 1
ATOM 5645 C C . TRP B 1 299 ? 0.282 -37.875 -8.93 1 97.75 299 TRP B C 1
ATOM 5647 O O . TRP B 1 299 ? -0.099 -38.438 -7.918 1 97.75 299 TRP B O 1
ATOM 5657 N N . MET B 1 300 ? -0.541 -37.125 -9.68 1 97.06 300 MET B N 1
ATOM 5658 C CA . MET B 1 300 ? -1.969 -37.094 -9.375 1 97.06 300 MET B CA 1
ATOM 5659 C C . MET B 1 300 ? -2.582 -38.469 -9.508 1 97.06 300 MET B C 1
ATOM 5661 O O . MET B 1 300 ? -3.455 -38.875 -8.719 1 97.06 300 MET B O 1
ATOM 5665 N N . ALA B 1 301 ? -2.098 -39.25 -10.477 1 96.44 301 ALA B N 1
ATOM 5666 C CA . ALA B 1 301 ? -2.576 -40.594 -10.656 1 96.44 301 ALA B CA 1
ATOM 5667 C C . ALA B 1 301 ? -2.162 -41.5 -9.492 1 96.44 301 ALA B C 1
ATOM 5669 O O . ALA B 1 301 ? -2.949 -42.312 -9.023 1 96.44 301 ALA B O 1
ATOM 5670 N N . VAL B 1 302 ? -0.941 -41.344 -9.023 1 97.12 302 VAL B N 1
ATOM 5671 C CA . VAL B 1 302 ? -0.477 -42.094 -7.863 1 97.12 302 VAL B CA 1
ATOM 5672 C C . VAL B 1 302 ? -1.36 -41.781 -6.656 1 97.12 302 VAL B C 1
ATOM 5674 O O . VAL B 1 302 ? -1.764 -42.688 -5.922 1 97.12 302 VAL B O 1
ATOM 5677 N N . GLN B 1 303 ? -1.663 -40.469 -6.473 1 96.38 303 GLN B N 1
ATOM 5678 C CA . GLN B 1 303 ? -2.529 -40.031 -5.391 1 96.38 303 GLN B CA 1
ATOM 5679 C C . GLN B 1 303 ? -3.895 -40.688 -5.457 1 96.38 303 GLN B C 1
ATOM 5681 O O . GLN B 1 303 ? -4.48 -41.031 -4.426 1 96.38 303 GLN B O 1
ATOM 5686 N N . LYS B 1 304 ? -4.445 -40.938 -6.637 1 94 304 LYS B N 1
ATOM 5687 C CA . LYS B 1 304 ? -5.742 -41.562 -6.828 1 94 304 LYS B CA 1
ATOM 5688 C C . LYS B 1 304 ? -5.695 -43.031 -6.398 1 94 304 LYS B C 1
ATOM 5690 O O . LYS B 1 304 ? -6.684 -43.562 -5.887 1 94 304 LYS B O 1
ATOM 5695 N N . GLN B 1 305 ? -4.566 -43.625 -6.531 1 93.75 305 GLN B N 1
ATOM 5696 C CA . GLN B 1 305 ? -4.398 -45.031 -6.203 1 93.75 305 GLN B CA 1
ATOM 5697 C C . GLN B 1 305 ? -4.02 -45.219 -4.738 1 93.75 305 GLN B C 1
ATOM 5699 O O . GLN B 1 305 ? -4.477 -46.156 -4.086 1 93.75 305 GLN B O 1
ATOM 5704 N N . LYS B 1 306 ? -3.119 -44.375 -4.309 1 94.19 306 LYS B N 1
ATOM 5705 C CA . LYS B 1 306 ? -2.592 -44.375 -2.949 1 94.19 306 LYS B CA 1
ATOM 5706 C C . LYS B 1 306 ? -2.627 -42.969 -2.359 1 94.19 306 LYS B C 1
ATOM 5708 O O . LYS B 1 306 ? -1.944 -42.062 -2.85 1 94.19 306 LYS B O 1
ATOM 5713 N N . ARG B 1 307 ? -3.385 -42.75 -1.328 1 95.31 307 ARG B N 1
ATOM 5714 C CA . ARG B 1 307 ? -3.545 -41.438 -0.738 1 95.31 307 ARG B CA 1
ATOM 5715 C C . ARG B 1 307 ? -2.254 -40.969 -0.076 1 95.31 307 ARG B C 1
ATOM 5717 O O . ARG B 1 307 ? -2.086 -41.094 1.138 1 95.31 307 ARG B O 1
ATOM 5724 N N . ILE B 1 308 ? -1.484 -40.281 -0.835 1 97.25 308 ILE B N 1
ATOM 5725 C CA . ILE B 1 308 ? -0.135 -39.969 -0.365 1 97.25 308 ILE B CA 1
ATOM 5726 C C . ILE B 1 308 ? -0.066 -38.531 0.126 1 97.25 308 ILE B C 1
ATOM 5728 O O . ILE B 1 308 ? 0.959 -38.094 0.656 1 97.25 308 ILE B O 1
ATOM 5732 N N . TYR B 1 309 ? -1.056 -37.688 -0.002 1 96.5 309 TYR B N 1
ATOM 5733 C CA . TYR B 1 309 ? -1.147 -36.375 0.582 1 96.5 309 TYR B CA 1
ATOM 5734 C C . TYR B 1 309 ? -2.6 -36 0.855 1 96.5 309 TYR B C 1
ATOM 5736 O O . TYR B 1 309 ? -3.521 -36.656 0.383 1 96.5 309 TYR B O 1
ATOM 5744 N N . HIS B 1 310 ? -2.836 -34.906 1.619 1 93.31 310 HIS B N 1
ATOM 5745 C CA . HIS B 1 310 ? -4.18 -34.531 2.031 1 93.31 310 HIS B CA 1
ATOM 5746 C C . HIS B 1 310 ? -4.578 -33.188 1.415 1 93.31 310 HIS B C 1
ATOM 5748 O O . HIS B 1 310 ? -5.742 -32.781 1.487 1 93.31 310 HIS B O 1
ATOM 5754 N N . LEU B 1 311 ? -3.662 -32.5 0.821 1 91.81 311 LEU B N 1
ATOM 5755 C CA . LEU B 1 311 ? -3.945 -31.188 0.225 1 91.81 311 LEU B CA 1
ATOM 5756 C C . LEU B 1 311 ? -4.344 -31.344 -1.239 1 91.81 311 LEU B C 1
ATOM 5758 O O . LEU B 1 311 ? -4.547 -32.469 -1.722 1 91.81 311 LEU B O 1
ATOM 5762 N N . GLY B 1 312 ? -4.535 -30.188 -1.899 1 91.25 312 GLY B N 1
ATOM 5763 C CA . GLY B 1 312 ? -5.043 -30.188 -3.262 1 91.25 312 GLY B CA 1
ATOM 5764 C C . GLY B 1 312 ? -3.947 -30.172 -4.309 1 91.25 312 GLY B C 1
ATOM 5765 O O . GLY B 1 312 ? -3.133 -31.094 -4.371 1 91.25 312 GLY B O 1
ATOM 5766 N N . SER B 1 313 ? -3.881 -29.125 -4.957 1 94.75 313 SER B N 1
ATOM 5767 C CA . SER B 1 313 ? -3.051 -29.031 -6.156 1 94.75 313 SER B CA 1
ATOM 5768 C C . SER B 1 313 ? -1.598 -28.734 -5.801 1 94.75 313 SER B C 1
ATOM 5770 O O . SER B 1 313 ? -0.708 -28.875 -6.645 1 94.75 313 SER B O 1
ATOM 5772 N N . LEU B 1 314 ? -1.244 -28.484 -4.562 1 95.62 314 LEU B N 1
ATOM 5773 C CA . LEU B 1 314 ? 0.096 -28.078 -4.152 1 95.62 314 LEU B CA 1
ATOM 5774 C C . LEU B 1 314 ? 1.043 -29.266 -4.129 1 95.62 314 LEU B C 1
ATOM 5776 O O . LEU B 1 314 ? 2.139 -29.203 -4.691 1 95.62 314 LEU B O 1
ATOM 5780 N N . PRO B 1 315 ? 0.711 -30.453 -3.551 1 97 315 PRO B N 1
ATOM 5781 C CA . PRO B 1 315 ? 1.669 -31.531 -3.318 1 97 315 PRO B CA 1
ATOM 5782 C C . PRO B 1 315 ? 2.252 -32.094 -4.613 1 97 315 PRO B C 1
ATOM 5784 O O . PRO B 1 315 ? 3.449 -32.375 -4.68 1 97 315 PRO B O 1
ATOM 5787 N N . PRO B 1 316 ? 1.462 -32.25 -5.691 1 97.75 316 PRO B N 1
ATOM 5788 C CA . PRO B 1 316 ? 2.088 -32.75 -6.914 1 97.75 316 PRO B CA 1
ATOM 5789 C C . PRO B 1 316 ? 3.197 -31.828 -7.43 1 97.75 316 PRO B C 1
ATOM 5791 O O . PRO B 1 316 ? 4.18 -32.312 -8 1 97.75 316 PRO B O 1
ATOM 5794 N N . PHE B 1 317 ? 3.059 -30.531 -7.25 1 98.31 317 PHE B N 1
ATOM 5795 C CA . PHE B 1 317 ? 4.133 -29.609 -7.605 1 98.31 317 PHE B CA 1
ATOM 5796 C C . PHE B 1 317 ? 5.375 -29.875 -6.762 1 98.31 317 PHE B C 1
ATOM 5798 O O . PHE B 1 317 ? 6.492 -29.875 -7.281 1 98.31 317 PHE B O 1
ATOM 5805 N N . LEU B 1 318 ? 5.176 -30.078 -5.465 1 98.31 318 LEU B N 1
ATOM 5806 C CA . LEU B 1 318 ? 6.297 -30.359 -4.574 1 98.31 318 LEU B CA 1
ATOM 5807 C C . LEU B 1 318 ? 7.02 -31.641 -5.004 1 98.31 318 LEU B C 1
ATOM 5809 O O . LEU B 1 318 ? 8.25 -31.672 -5.059 1 98.31 318 LEU B O 1
ATOM 5813 N N . LEU B 1 319 ? 6.258 -32.625 -5.32 1 98.38 319 LEU B N 1
ATOM 5814 C CA . LEU B 1 319 ? 6.828 -33.938 -5.695 1 98.38 319 LEU B CA 1
ATOM 5815 C C . LEU B 1 319 ? 7.703 -33.812 -6.938 1 98.38 319 LEU B C 1
ATOM 5817 O O . LEU B 1 319 ? 8.734 -34.469 -7.047 1 98.38 319 LEU B O 1
ATOM 5821 N N . VAL B 1 320 ? 7.34 -32.938 -7.805 1 98.44 320 VAL B N 1
ATOM 5822 C CA . VAL B 1 320 ? 8.047 -32.812 -9.078 1 98.44 320 VAL B CA 1
ATOM 5823 C C . VAL B 1 320 ? 9.211 -31.828 -8.93 1 98.44 320 VAL B C 1
ATOM 5825 O O . VAL B 1 320 ? 10.289 -32.062 -9.484 1 98.44 320 VAL B O 1
ATOM 5828 N N . LEU B 1 321 ? 9.031 -30.75 -8.078 1 98.38 321 LEU B N 1
ATOM 5829 C CA . LEU B 1 321 ? 9.953 -29.641 -8.289 1 98.38 321 LEU B CA 1
ATOM 5830 C C . LEU B 1 321 ? 10.648 -29.266 -6.98 1 98.38 321 LEU B C 1
ATOM 5832 O O . LEU B 1 321 ? 11.594 -28.469 -6.984 1 98.38 321 LEU B O 1
ATOM 5836 N N . ALA B 1 322 ? 10.18 -29.766 -5.828 1 98.19 322 ALA B N 1
ATOM 5837 C CA . ALA B 1 322 ? 10.82 -29.375 -4.574 1 98.19 322 ALA B CA 1
ATOM 5838 C C . ALA B 1 322 ? 12.312 -29.719 -4.59 1 98.19 322 ALA B C 1
ATOM 5840 O O . ALA B 1 322 ? 12.688 -30.859 -4.867 1 98.19 322 ALA B O 1
ATOM 5841 N N . GLY B 1 323 ? 13.102 -28.703 -4.348 1 97.19 323 GLY B N 1
ATOM 5842 C CA . GLY B 1 323 ? 14.547 -28.875 -4.371 1 97.19 323 GLY B CA 1
ATOM 5843 C C . GLY B 1 323 ? 15.148 -28.656 -5.746 1 97.19 323 GLY B C 1
ATOM 5844 O O . GLY B 1 323 ? 16.375 -28.688 -5.898 1 97.19 323 GLY B O 1
ATOM 5845 N N . GLU B 1 324 ? 14.359 -28.438 -6.77 1 97.12 324 GLU B N 1
ATOM 5846 C CA . GLU B 1 324 ? 14.836 -28.328 -8.141 1 97.12 324 GLU B CA 1
ATOM 5847 C C . GLU B 1 324 ? 14.297 -27.062 -8.812 1 97.12 324 GLU B C 1
ATOM 5849 O O . GLU B 1 324 ? 14.062 -27.047 -10.023 1 97.12 324 GLU B O 1
ATOM 5854 N N . LEU B 1 325 ? 14.023 -26.047 -8.062 1 97.88 325 LEU B N 1
ATOM 5855 C CA . LEU B 1 325 ? 13.57 -24.766 -8.594 1 97.88 325 LEU B CA 1
ATOM 5856 C C . LEU B 1 325 ? 14.414 -23.625 -8.062 1 97.88 325 LEU B C 1
ATOM 5858 O O . LEU B 1 325 ? 15.258 -23.828 -7.176 1 97.88 325 LEU B O 1
ATOM 5862 N N . LYS B 1 326 ? 14.219 -22.453 -8.688 1 98.19 326 LYS B N 1
ATOM 5863 C CA . LYS B 1 326 ? 14.906 -21.25 -8.211 1 98.19 326 LYS B CA 1
ATOM 5864 C C . LYS B 1 326 ? 14.117 -20.578 -7.086 1 98.19 326 LYS B C 1
ATOM 5866 O O . LYS B 1 326 ? 12.93 -20.297 -7.242 1 98.19 326 LYS B O 1
ATOM 5871 N N . SER B 1 327 ? 14.773 -20.406 -5.953 1 97.25 327 SER B N 1
ATOM 5872 C CA . SER B 1 327 ? 14.133 -19.703 -4.84 1 97.25 327 SER B CA 1
ATOM 5873 C C . SER B 1 327 ? 14.039 -18.203 -5.102 1 97.25 327 SER B C 1
ATOM 5875 O O . SER B 1 327 ? 15.008 -17.594 -5.555 1 97.25 327 SER B O 1
ATOM 5877 N N . VAL B 1 328 ? 12.875 -17.688 -4.863 1 97.31 328 VAL B N 1
ATOM 5878 C CA . VAL B 1 328 ? 12.656 -16.25 -4.953 1 97.31 328 VAL B CA 1
ATOM 5879 C C . VAL B 1 328 ? 12.617 -15.641 -3.553 1 97.31 328 VAL B C 1
ATOM 5881 O O . VAL B 1 328 ? 12.203 -16.297 -2.596 1 97.31 328 VAL B O 1
ATOM 5884 N N . ASP B 1 329 ? 13.055 -14.375 -3.463 1 94.94 329 ASP B N 1
ATOM 5885 C CA . ASP B 1 329 ? 13.031 -13.664 -2.188 1 94.94 329 ASP B CA 1
ATOM 5886 C C . ASP B 1 329 ? 11.648 -13.742 -1.544 1 94.94 329 ASP B C 1
ATOM 5888 O O . ASP B 1 329 ? 10.633 -13.586 -2.225 1 94.94 329 ASP B O 1
ATOM 5892 N N . HIS B 1 330 ? 11.562 -13.859 -0.227 1 95.38 330 HIS B N 1
ATOM 5893 C CA . HIS B 1 330 ? 10.32 -14 0.528 1 95.38 330 HIS B CA 1
ATOM 5894 C C . HIS B 1 330 ? 9.492 -12.719 0.471 1 95.38 330 HIS B C 1
ATOM 5896 O O . HIS B 1 330 ? 8.305 -12.734 0.799 1 95.38 330 HIS B O 1
ATOM 5902 N N . ARG B 1 331 ? 10.078 -11.625 0.026 1 96.19 331 ARG B N 1
ATOM 5903 C CA . ARG B 1 331 ? 9.344 -10.367 -0.116 1 96.19 331 ARG B CA 1
ATOM 5904 C C . ARG B 1 331 ? 8.141 -10.547 -1.038 1 96.19 331 ARG B C 1
ATOM 5906 O O . ARG B 1 331 ? 7.156 -9.805 -0.934 1 96.19 331 ARG B O 1
ATOM 5913 N N . TRP B 1 332 ? 8.227 -11.523 -1.909 1 97.81 332 TRP B N 1
ATOM 5914 C CA . TRP B 1 332 ? 7.207 -11.719 -2.936 1 97.81 332 TRP B CA 1
ATOM 5915 C C . TRP B 1 332 ? 6.113 -12.656 -2.441 1 97.81 332 TRP B C 1
ATOM 5917 O O . TRP B 1 332 ? 5.301 -13.148 -3.232 1 97.81 332 TRP B O 1
ATOM 5927 N N . ASN B 1 333 ? 6.113 -12.891 -1.125 1 96.38 333 ASN B N 1
ATOM 5928 C CA . ASN B 1 333 ? 5.078 -13.75 -0.567 1 96.38 333 ASN B CA 1
ATOM 5929 C C . ASN B 1 333 ? 4.934 -13.555 0.938 1 96.38 333 ASN B C 1
ATOM 5931 O O . ASN B 1 333 ? 5.168 -14.477 1.718 1 96.38 333 ASN B O 1
ATOM 5935 N N . GLN B 1 334 ? 4.535 -12.328 1.358 1 93.56 334 GLN B N 1
ATOM 5936 C CA . GLN B 1 334 ? 4.066 -12.133 2.727 1 93.56 334 GLN B CA 1
ATOM 5937 C C . GLN B 1 334 ? 2.795 -12.938 2.988 1 93.56 334 GLN B C 1
ATOM 5939 O O . GLN B 1 334 ? 1.688 -12.406 2.924 1 93.56 334 GLN B O 1
ATOM 5944 N N . HIS B 1 335 ? 2.969 -14.188 3.398 1 92.38 335 HIS B N 1
ATOM 5945 C CA . HIS B 1 335 ? 1.904 -15.18 3.289 1 92.38 335 HIS B CA 1
ATOM 5946 C C . HIS B 1 335 ? 1.183 -15.359 4.621 1 92.38 335 HIS B C 1
ATOM 5948 O O . HIS B 1 335 ? 1.614 -14.828 5.645 1 92.38 335 HIS B O 1
ATOM 5954 N N . GLY B 1 336 ? 0.069 -16.109 4.535 1 91.75 336 GLY B N 1
ATOM 5955 C CA . GLY B 1 336 ? -0.667 -16.531 5.719 1 91.75 336 GLY B CA 1
ATOM 5956 C C . GLY B 1 336 ? -1.577 -15.445 6.266 1 91.75 336 GLY B C 1
ATOM 5957 O O . GLY B 1 336 ? -2.143 -15.586 7.352 1 91.75 336 GLY B O 1
ATOM 5958 N N . LEU B 1 337 ? -1.802 -14.383 5.547 1 93.81 337 LEU B N 1
ATOM 5959 C CA . LEU B 1 337 ? -2.578 -13.258 6.055 1 93.81 337 LEU B CA 1
ATOM 5960 C C . LEU B 1 337 ? -4.055 -13.617 6.16 1 93.81 337 LEU B C 1
ATOM 5962 O O . LEU B 1 337 ? -4.816 -12.953 6.863 1 93.81 337 LEU B O 1
ATOM 5966 N N . GLY B 1 338 ? -4.465 -14.633 5.465 1 90.31 338 GLY B N 1
ATOM 5967 C CA . GLY B 1 338 ? -5.82 -15.141 5.57 1 90.31 338 GLY B CA 1
ATOM 5968 C C . GLY B 1 338 ? -6.047 -15.984 6.809 1 90.31 338 GLY B C 1
ATOM 5969 O O . GLY B 1 338 ? -7.188 -16.297 7.148 1 90.31 338 GLY B O 1
ATOM 5970 N N . GLY B 1 339 ? -4.961 -16.047 7.574 1 77.62 339 GLY B N 1
ATOM 5971 C CA . GLY B 1 339 ? -5.035 -16.75 8.852 1 77.62 339 GLY B CA 1
ATOM 5972 C C . GLY B 1 339 ? -5.184 -18.25 8.703 1 77.62 339 GLY B C 1
ATOM 5973 O O . GLY B 1 339 ? -5.082 -18.781 7.594 1 77.62 339 GLY B O 1
ATOM 5974 N N . ASP B 1 340 ? -5.07 -18.719 10.016 1 63.62 340 ASP B N 1
ATOM 5975 C CA . ASP B 1 340 ? -5.242 -20.172 10.125 1 63.62 340 ASP B CA 1
ATOM 5976 C C . ASP B 1 340 ? -6.703 -20.562 9.922 1 63.62 340 ASP B C 1
ATOM 5978 O O . ASP B 1 340 ? -7.594 -19.719 9.977 1 63.62 340 ASP B O 1
ATOM 5982 N N . ASN B 1 341 ? -6.953 -21.719 9.312 1 51.5 341 ASN B N 1
ATOM 5983 C CA . ASN B 1 341 ? -8.234 -22.359 9.047 1 51.5 341 ASN B CA 1
ATOM 5984 C C . ASN B 1 341 ? -9.25 -22.078 10.148 1 51.5 341 ASN B C 1
ATOM 5986 O O . ASN B 1 341 ? -10.414 -22.469 10.047 1 51.5 341 ASN B O 1
ATOM 5990 N N . LEU B 1 342 ? -8.695 -21.406 11.258 1 47.88 342 LEU B N 1
ATOM 5991 C CA . LEU B 1 342 ? -9.703 -21.172 12.281 1 47.88 342 LEU B CA 1
ATOM 5992 C C . LEU B 1 342 ? -10.258 -19.766 12.188 1 47.88 342 LEU B C 1
ATOM 5994 O O . LEU B 1 342 ? -9.492 -18.797 12.055 1 47.88 342 LEU B O 1
ATOM 5998 N N . GLU B 1 343 ? -11.523 -19.625 12.07 1 54.22 343 GLU B N 1
ATOM 5999 C CA . GLU B 1 343 ? -12.289 -18.375 12.062 1 54.22 343 GLU B CA 1
ATOM 6000 C C . GLU B 1 343 ? -11.781 -17.422 13.133 1 54.22 343 GLU B C 1
ATOM 6002 O O . GLU B 1 343 ? -11.586 -17.812 14.289 1 54.22 343 GLU B O 1
ATOM 6007 N N . GLY B 1 344 ? -11.398 -16.219 12.875 1 58.31 344 GLY B N 1
ATOM 6008 C CA . GLY B 1 344 ? -11.086 -15.148 13.805 1 58.31 344 GLY B CA 1
ATOM 6009 C C . GLY B 1 344 ? -9.602 -14.992 14.07 1 58.31 344 GLY B C 1
ATOM 6010 O O . GLY B 1 344 ? -9.188 -14.086 14.789 1 58.31 344 GLY B O 1
ATOM 6011 N N . LYS B 1 345 ? -8.812 -15.906 13.531 1 76 345 LYS B N 1
ATOM 6012 C CA . LYS B 1 345 ? -7.402 -15.711 13.867 1 76 345 LYS B CA 1
ATOM 6013 C C . LYS B 1 345 ? -6.723 -14.789 12.867 1 76 345 LYS B C 1
ATOM 6015 O O . LYS B 1 345 ? -6.77 -15.031 11.656 1 76 345 LYS B O 1
ATOM 6020 N N . CYS B 1 346 ? -6.238 -13.703 13.312 1 84.81 346 CYS B N 1
ATOM 6021 C CA . CYS B 1 346 ? -5.547 -12.688 12.523 1 84.81 346 CYS B CA 1
ATOM 6022 C C . CYS B 1 346 ? -4.035 -12.836 12.656 1 84.81 346 CYS B C 1
ATOM 6024 O O . CYS B 1 346 ? -3.529 -13.164 13.727 1 84.81 346 CYS B O 1
ATOM 6026 N N . ARG B 1 347 ? -3.418 -12.789 11.5 1 87.62 347 ARG B N 1
ATOM 6027 C CA . ARG B 1 347 ? -1.959 -12.781 11.492 1 87.62 347 ARG B CA 1
ATOM 6028 C C . ARG B 1 347 ? -1.418 -11.383 11.227 1 87.62 347 ARG B C 1
ATOM 6030 O O . ARG B 1 347 ? -2.051 -10.594 10.523 1 87.62 347 ARG B O 1
ATOM 6037 N N . SER B 1 348 ? -0.228 -11.148 11.797 1 88.44 348 SER B N 1
ATOM 6038 C CA . SER B 1 348 ? 0.475 -9.891 11.555 1 88.44 348 SER B CA 1
ATOM 6039 C C . SER B 1 348 ? 1.49 -10.039 10.43 1 88.44 348 SER B C 1
ATOM 6041 O O . SER B 1 348 ? 1.766 -11.148 9.969 1 88.44 348 SER B O 1
ATOM 6043 N N . LEU B 1 349 ? 2.018 -8.945 10.039 1 92.19 349 LEU B N 1
ATOM 6044 C CA . LEU B 1 349 ? 3.072 -8.961 9.031 1 92.19 349 LEU B CA 1
ATOM 6045 C C . LEU B 1 349 ? 4.324 -9.648 9.57 1 92.19 349 LEU B C 1
ATOM 6047 O O . LEU B 1 349 ? 4.695 -9.453 10.727 1 92.19 349 LEU B O 1
ATOM 6051 N N . HIS B 1 350 ? 4.918 -10.477 8.641 1 90.19 350 HIS B N 1
ATOM 6052 C CA . HIS B 1 350 ? 6.219 -11.047 8.969 1 90.19 350 HIS B CA 1
ATOM 6053 C C . HIS B 1 350 ? 7.34 -10.039 8.758 1 90.19 350 HIS B C 1
ATOM 6055 O O . HIS B 1 350 ? 7.227 -9.148 7.914 1 90.19 350 HIS B O 1
ATOM 6061 N N . PRO B 1 351 ? 8.344 -10.25 9.555 1 90.56 351 PRO B N 1
ATOM 6062 C CA . PRO B 1 351 ? 9.484 -9.359 9.336 1 90.56 351 PRO B CA 1
ATOM 6063 C C . PRO B 1 351 ? 10.094 -9.508 7.945 1 90.56 351 PRO B C 1
ATOM 6065 O O . PRO B 1 351 ? 10.016 -10.586 7.344 1 90.56 351 PRO B O 1
ATOM 6068 N N . GLY B 1 352 ? 10.719 -8.398 7.516 1 92.31 352 GLY B N 1
ATOM 6069 C CA . GLY B 1 352 ? 11.43 -8.422 6.242 1 92.31 352 GLY B CA 1
ATOM 6070 C C . GLY B 1 352 ? 10.758 -7.582 5.172 1 92.31 352 GLY B C 1
ATOM 6071 O O . GLY B 1 352 ? 9.688 -7.012 5.398 1 92.31 352 GLY B O 1
ATOM 6072 N N . PRO B 1 353 ? 11.406 -7.52 4.051 1 95.19 353 PRO B N 1
ATOM 6073 C CA . PRO B 1 353 ? 10.875 -6.715 2.947 1 95.19 353 PRO B CA 1
ATOM 6074 C C . PRO B 1 353 ? 9.539 -7.242 2.43 1 95.19 353 PRO B C 1
ATOM 6076 O O . PRO B 1 353 ? 9.273 -8.445 2.506 1 95.19 353 PRO B O 1
ATOM 6079 N N . ILE B 1 354 ? 8.711 -6.344 1.919 1 96.5 354 ILE B N 1
ATOM 6080 C CA . ILE B 1 354 ? 7.375 -6.699 1.447 1 96.5 354 ILE B CA 1
ATOM 6081 C C . ILE B 1 354 ? 7.176 -6.184 0.023 1 96.5 354 ILE B C 1
ATOM 6083 O O . ILE B 1 354 ? 7.262 -4.98 -0.225 1 96.5 354 ILE B O 1
ATOM 6087 N N . SER B 1 355 ? 6.941 -7.078 -0.901 1 97.81 355 SER B N 1
ATOM 6088 C CA . SER B 1 355 ? 6.605 -6.719 -2.273 1 97.81 355 SER B CA 1
ATOM 6089 C C . SER B 1 355 ? 5.227 -7.25 -2.664 1 97.81 355 SER B C 1
ATOM 6091 O O . SER B 1 355 ? 4.605 -6.746 -3.6 1 97.81 355 SER B O 1
ATOM 6093 N N . LEU B 1 356 ? 4.805 -8.25 -1.975 1 98.5 356 LEU B N 1
ATOM 6094 C CA . LEU B 1 356 ? 3.523 -8.891 -2.248 1 98.5 356 LEU B CA 1
ATOM 6095 C C . LEU B 1 356 ? 2.885 -9.406 -0.962 1 98.5 356 LEU B C 1
ATOM 6097 O O . LEU B 1 356 ? 3.523 -10.125 -0.192 1 98.5 356 LEU B O 1
ATOM 6101 N N . LEU B 1 357 ? 1.658 -8.891 -0.677 1 98.06 357 LEU B N 1
ATOM 6102 C CA . LEU B 1 357 ? 0.849 -9.398 0.427 1 98.06 357 LEU B CA 1
ATOM 6103 C C . LEU B 1 357 ? -0.082 -10.508 -0.043 1 98.06 357 LEU B C 1
ATOM 6105 O O . LEU B 1 357 ? -0.772 -10.359 -1.054 1 98.06 357 LEU B O 1
ATOM 6109 N N . HIS B 1 358 ? -0.09 -11.648 0.679 1 97.62 358 HIS B N 1
ATOM 6110 C CA . HIS B 1 358 ? -0.821 -12.828 0.228 1 97.62 358 HIS B CA 1
ATOM 6111 C C . HIS B 1 358 ? -1.757 -13.344 1.315 1 97.62 358 HIS B C 1
ATOM 6113 O O . HIS B 1 358 ? -1.301 -13.836 2.352 1 97.62 358 HIS B O 1
ATOM 6119 N N . TRP B 1 359 ? -3.039 -13.234 1.084 1 96.12 359 TRP B N 1
ATOM 6120 C CA . TRP B 1 359 ? -4.047 -13.711 2.023 1 96.12 359 TRP B CA 1
ATOM 6121 C C . TRP B 1 359 ? -4.336 -15.195 1.804 1 96.12 359 TRP B C 1
ATOM 6123 O O . TRP B 1 359 ? -5.496 -15.602 1.689 1 96.12 359 TRP B O 1
ATOM 6133 N N . SER B 1 360 ? -3.236 -15.992 1.765 1 92.44 360 SER B N 1
ATOM 6134 C CA . SER B 1 360 ? -3.373 -17.453 1.728 1 92.44 360 SER B CA 1
ATOM 6135 C C . SER B 1 360 ? -4.035 -17.969 2.996 1 92.44 360 SER B C 1
ATOM 6137 O O . SER B 1 360 ? -3.795 -17.453 4.09 1 92.44 360 SER B O 1
ATOM 6139 N N . GLY B 1 361 ? -4.824 -18.938 2.895 1 87.56 361 GLY B N 1
ATOM 6140 C CA . GLY B 1 361 ? -5.66 -19.453 3.973 1 87.56 361 GLY B CA 1
ATOM 6141 C C . GLY B 1 361 ? -7.141 -19.25 3.721 1 87.56 361 GLY B C 1
ATOM 6142 O O . GLY B 1 361 ? -7.543 -18.875 2.615 1 87.56 361 GLY B O 1
ATOM 6143 N N . LYS B 1 362 ? -7.945 -19.438 4.707 1 86 362 LYS B N 1
ATOM 6144 C CA . LYS B 1 362 ? -9.398 -19.438 4.531 1 86 362 LYS B CA 1
ATOM 6145 C C . LYS B 1 362 ? -9.938 -18 4.52 1 86 362 LYS B C 1
ATOM 6147 O O . LYS B 1 362 ? -10.914 -17.719 3.826 1 86 362 LYS B O 1
ATOM 6152 N N . GLY B 1 363 ? -9.328 -17.172 5.281 1 90.56 363 GLY B N 1
ATOM 6153 C CA . GLY B 1 363 ? -9.812 -15.812 5.379 1 90.56 363 GLY B CA 1
ATOM 6154 C C . GLY B 1 363 ? -9.477 -14.969 4.164 1 90.56 363 GLY B C 1
ATOM 6155 O O . GLY B 1 363 ? -8.344 -14.984 3.688 1 90.56 363 GLY B O 1
ATOM 6156 N N . LYS B 1 364 ? -10.492 -14.312 3.658 1 93.94 364 LYS B N 1
ATOM 6157 C CA . LYS B 1 364 ? -10.328 -13.367 2.553 1 93.94 364 LYS B CA 1
ATOM 6158 C C . LYS B 1 364 ? -10.656 -11.945 2.988 1 93.94 364 LYS B C 1
ATOM 6160 O O . LYS B 1 364 ? -11.656 -11.711 3.674 1 93.94 364 LYS B O 1
ATOM 6165 N N . PRO B 1 365 ? -9.828 -11.031 2.615 1 95.31 365 PRO B N 1
ATOM 6166 C CA . PRO B 1 365 ? -10.016 -9.68 3.146 1 95.31 365 PRO B CA 1
ATOM 6167 C C . PRO B 1 365 ? -11.352 -9.062 2.736 1 95.31 365 PRO B C 1
ATOM 6169 O O . PRO B 1 365 ? -11.984 -8.375 3.539 1 95.31 365 PRO B O 1
ATOM 6172 N N . TRP B 1 366 ? -11.891 -9.305 1.511 1 95.19 366 TRP B N 1
ATOM 6173 C CA . TRP B 1 366 ? -13.156 -8.711 1.086 1 95.19 366 TRP B CA 1
ATOM 6174 C C . TRP B 1 366 ? -14.328 -9.32 1.846 1 95.19 366 TRP B C 1
ATOM 6176 O O . TRP B 1 366 ? -15.305 -8.625 2.143 1 95.19 366 TRP B O 1
ATOM 6186 N N . LEU B 1 367 ? -14.188 -10.555 2.217 1 93.06 367 LEU B N 1
ATOM 6187 C CA . LEU B 1 367 ? -15.25 -11.188 2.99 1 93.06 367 LEU B CA 1
ATOM 6188 C C . LEU B 1 367 ? -15.234 -10.703 4.438 1 93.06 367 LEU B C 1
ATOM 6190 O O . LEU B 1 367 ? -16.281 -10.406 5.012 1 93.06 367 LEU B O 1
ATOM 6194 N N . ARG B 1 368 ? -14.039 -10.617 4.973 1 93.38 368 ARG B N 1
ATOM 6195 C CA . ARG B 1 368 ? -13.922 -10.18 6.359 1 93.38 368 ARG B CA 1
ATOM 6196 C C . ARG B 1 368 ? -14.336 -8.727 6.52 1 93.38 368 ARG B C 1
ATOM 6198 O O . ARG B 1 368 ? -14.984 -8.359 7.5 1 93.38 368 ARG B O 1
ATOM 6205 N N . LEU B 1 369 ? -14 -7.906 5.609 1 93.06 369 LEU B N 1
ATOM 6206 C CA . LEU B 1 369 ? -14.414 -6.508 5.617 1 93.06 369 LEU B CA 1
ATOM 6207 C C . LEU B 1 369 ? -15.93 -6.391 5.504 1 93.06 369 LEU B C 1
ATOM 6209 O O . LEU B 1 369 ? -16.562 -5.617 6.23 1 93.06 369 LEU B O 1
ATOM 6213 N N . ASP B 1 370 ? -16.547 -7.203 4.664 1 92.19 370 ASP B N 1
ATOM 6214 C CA . ASP B 1 370 ? -18 -7.188 4.488 1 92.19 370 ASP B CA 1
ATOM 6215 C C . ASP B 1 370 ? -18.719 -7.637 5.762 1 92.19 370 ASP B C 1
ATOM 6217 O O . ASP B 1 370 ? -19.781 -7.113 6.102 1 92.19 370 ASP B O 1
ATOM 6221 N N . SER B 1 371 ? -18.109 -8.594 6.406 1 91.75 371 SER B N 1
ATOM 6222 C CA . SER B 1 371 ? -18.734 -9.148 7.605 1 91.75 371 SER B CA 1
ATOM 6223 C C . SER B 1 371 ? -18.438 -8.289 8.828 1 91.75 371 SER B C 1
ATOM 6225 O O . SER B 1 371 ? -18.828 -8.641 9.945 1 91.75 371 SER B O 1
ATOM 6227 N N . ARG B 1 372 ? -17.609 -7.18 8.703 1 91.06 372 ARG B N 1
ATOM 6228 C CA . ARG B 1 372 ? -17.25 -6.223 9.75 1 91.06 372 ARG B CA 1
ATOM 6229 C C . ARG B 1 372 ? -16.438 -6.898 10.844 1 91.06 372 ARG B C 1
ATOM 6231 O O . ARG B 1 372 ? -16.562 -6.547 12.023 1 91.06 372 ARG B O 1
ATOM 6238 N N . LYS B 1 373 ? -15.758 -7.91 10.508 1 91.06 373 LYS B N 1
ATOM 6239 C CA . LYS B 1 373 ? -14.812 -8.594 11.383 1 91.06 373 LYS B CA 1
ATOM 6240 C C . LYS B 1 373 ? -13.43 -8.68 10.734 1 91.06 373 LYS B C 1
ATOM 6242 O O . LYS B 1 373 ? -12.867 -9.766 10.617 1 91.06 373 LYS B O 1
ATOM 6247 N N . PRO B 1 374 ? -12.922 -7.559 10.398 1 92.75 374 PRO B N 1
ATOM 6248 C CA . PRO B 1 374 ? -11.648 -7.562 9.68 1 92.75 374 PRO B CA 1
ATOM 6249 C C . PRO B 1 374 ? -10.453 -7.816 10.602 1 92.75 374 PRO B C 1
ATOM 6251 O O . PRO B 1 374 ? -10.523 -7.527 11.805 1 92.75 374 PRO B O 1
ATOM 6254 N N . CYS B 1 375 ? -9.43 -8.422 10.062 1 92.94 375 CYS B N 1
ATOM 6255 C CA . CYS B 1 375 ? -8.094 -8.328 10.625 1 92.94 375 CYS B CA 1
ATOM 6256 C C . CYS B 1 375 ? -7.43 -7.012 10.234 1 92.94 375 CYS B C 1
ATOM 6258 O O . CYS B 1 375 ? -7.766 -6.422 9.211 1 92.94 375 CYS B O 1
ATOM 6260 N N . THR B 1 376 ? -6.441 -6.539 10.984 1 92 376 THR B N 1
ATOM 6261 C CA . THR B 1 376 ? -5.758 -5.273 10.727 1 92 376 THR B CA 1
ATOM 6262 C C . THR B 1 376 ? -5.148 -5.266 9.328 1 92 376 THR B C 1
ATOM 6264 O O . THR B 1 376 ? -5.262 -4.277 8.602 1 92 376 THR B O 1
ATOM 6267 N N . VAL B 1 377 ? -4.598 -6.34 8.891 1 94.88 377 VAL B N 1
ATOM 6268 C CA . VAL B 1 377 ? -3.883 -6.422 7.617 1 94.88 377 VAL B CA 1
ATOM 6269 C C . VAL B 1 377 ? -4.875 -6.344 6.461 1 94.88 377 VAL B C 1
ATOM 6271 O O . VAL B 1 377 ? -4.492 -6.066 5.32 1 94.88 377 VAL B O 1
ATOM 6274 N N . ASP B 1 378 ? -6.199 -6.629 6.758 1 95.88 378 ASP B N 1
ATOM 6275 C CA . ASP B 1 378 ? -7.215 -6.535 5.715 1 95.88 378 ASP B CA 1
ATOM 6276 C C . ASP B 1 378 ? -7.359 -5.098 5.219 1 95.88 378 ASP B C 1
ATOM 6278 O O . ASP B 1 378 ? -7.723 -4.867 4.062 1 95.88 378 ASP B O 1
ATOM 6282 N N . HIS B 1 379 ? -7.008 -4.18 6.023 1 95.19 379 HIS B N 1
ATOM 6283 C CA . HIS B 1 379 ? -7.141 -2.768 5.676 1 95.19 379 HIS B CA 1
ATOM 6284 C C . HIS B 1 379 ? -6.031 -2.326 4.727 1 95.19 379 HIS B C 1
ATOM 6286 O O . HIS B 1 379 ? -6.121 -1.258 4.117 1 95.19 379 HIS B O 1
ATOM 6292 N N . LEU B 1 380 ? -4.977 -3.113 4.578 1 95.44 380 LEU B N 1
ATOM 6293 C CA . LEU B 1 380 ? -3.955 -2.863 3.568 1 95.44 380 LEU B CA 1
ATOM 6294 C C . LEU B 1 380 ? -4.445 -3.279 2.186 1 95.44 380 LEU B C 1
ATOM 6296 O O . LEU B 1 380 ? -3.936 -2.795 1.171 1 95.44 380 LEU B O 1
ATOM 6300 N N . TRP B 1 381 ? -5.465 -4.141 2.152 1 97.06 381 TRP B N 1
ATOM 6301 C CA . TRP B 1 381 ? -6.094 -4.578 0.91 1 97.06 381 TRP B CA 1
ATOM 6302 C C . TRP B 1 381 ? -7.18 -3.604 0.477 1 97.06 381 TRP B C 1
ATOM 6304 O O . TRP B 1 381 ? -7.371 -3.367 -0.718 1 97.06 381 TRP B O 1
ATOM 6314 N N . ALA B 1 382 ? -7.824 -2.959 1.35 1 95.56 382 ALA B N 1
ATOM 6315 C CA . ALA B 1 382 ? -9.07 -2.217 1.178 1 95.56 382 ALA B CA 1
ATOM 6316 C C . ALA B 1 382 ? -8.906 -1.095 0.156 1 95.56 382 ALA B C 1
ATOM 6318 O O . ALA B 1 382 ? -9.805 -0.842 -0.65 1 95.56 382 ALA B O 1
ATOM 6319 N N . PRO B 1 383 ? -7.727 -0.467 0.124 1 91.94 383 PRO B N 1
ATOM 6320 C CA . PRO B 1 383 ? -7.582 0.638 -0.826 1 91.94 383 PRO B CA 1
ATOM 6321 C C . PRO B 1 383 ? -7.641 0.178 -2.281 1 91.94 383 PRO B C 1
ATOM 6323 O O . PRO B 1 383 ? -7.867 0.991 -3.18 1 91.94 383 PRO B O 1
ATOM 6326 N N . TYR B 1 384 ? -7.453 -1.07 -2.523 1 95.12 384 TYR B N 1
ATOM 6327 C CA . TYR B 1 384 ? -7.438 -1.586 -3.889 1 95.12 384 TYR B CA 1
ATOM 6328 C C . TYR B 1 384 ? -8.805 -2.137 -4.281 1 95.12 384 TYR B C 1
ATOM 6330 O O . TYR B 1 384 ? -9 -2.572 -5.418 1 95.12 384 TYR B O 1
ATOM 6338 N N . ASP B 1 385 ? -9.781 -2.078 -3.352 1 94.94 385 ASP B N 1
ATOM 6339 C CA . ASP B 1 385 ? -11.125 -2.588 -3.605 1 94.94 385 ASP B CA 1
ATOM 6340 C C . ASP B 1 385 ? -11.898 -1.661 -4.543 1 94.94 385 ASP B C 1
ATOM 6342 O O . ASP B 1 385 ? -12.188 -0.514 -4.195 1 94.94 385 ASP B O 1
ATOM 6346 N N . LEU B 1 386 ? -12.258 -2.141 -5.688 1 92 386 LEU B N 1
ATOM 6347 C CA . LEU B 1 386 ? -12.969 -1.334 -6.676 1 92 386 LEU B CA 1
ATOM 6348 C C . LEU B 1 386 ? -14.453 -1.667 -6.684 1 92 386 LEU B C 1
ATOM 6350 O O . LEU B 1 386 ? -15.219 -1.104 -7.469 1 92 386 LEU B O 1
ATOM 6354 N N . TYR B 1 387 ? -14.859 -2.574 -5.73 1 91.62 387 TYR B N 1
ATOM 6355 C CA . TYR B 1 387 ? -16.25 -3.006 -5.66 1 91.62 387 TYR B CA 1
ATOM 6356 C C . TYR B 1 387 ? -17.156 -1.86 -5.223 1 91.62 387 TYR B C 1
ATOM 6358 O O . TYR B 1 387 ? -16.844 -1.156 -4.254 1 91.62 387 TYR B O 1
ATOM 6366 N N . ARG B 1 388 ? -18.25 -1.535 -5.914 1 78.06 388 ARG B N 1
ATOM 6367 C CA . ARG B 1 388 ? -19.297 -0.569 -5.598 1 78.06 388 ARG B CA 1
ATOM 6368 C C . ARG B 1 388 ? -20.609 -1.271 -5.289 1 78.06 388 ARG B C 1
ATOM 6370 O O . ARG B 1 388 ? -21.219 -1.873 -6.176 1 78.06 388 ARG B O 1
ATOM 6377 N N . PRO B 1 389 ? -20.922 -1.276 -3.973 1 67.38 389 PRO B N 1
ATOM 6378 C CA . PRO B 1 389 ? -22.219 -1.931 -3.719 1 67.38 389 PRO B CA 1
ATOM 6379 C C . PRO B 1 389 ? -23.375 -1.253 -4.445 1 67.38 389 PRO B C 1
ATOM 6381 O O . PRO B 1 389 ? -23.344 -0.042 -4.676 1 67.38 389 PRO B O 1
ATOM 6384 N N . ASN B 1 390 ? -24.141 -1.945 -5.266 1 53.5 390 ASN B N 1
ATOM 6385 C CA . ASN B 1 390 ? -25.344 -1.406 -5.891 1 53.5 390 ASN B CA 1
ATOM 6386 C C . ASN B 1 390 ? -26.219 -0.667 -4.883 1 53.5 390 ASN B C 1
ATOM 6388 O O . ASN B 1 390 ? -26.688 -1.261 -3.912 1 53.5 390 ASN B O 1
ATOM 6392 N N . ILE B 1 391 ? -25.781 0.416 -4.348 1 45.56 391 ILE B N 1
ATOM 6393 C CA . ILE B 1 391 ? -26.734 1.144 -3.518 1 45.56 391 ILE B CA 1
ATOM 6394 C C . ILE B 1 391 ? -28.016 1.377 -4.297 1 45.56 391 ILE B C 1
ATOM 6396 O O . ILE B 1 391 ? -28.016 2.074 -5.312 1 45.56 391 ILE B O 1
ATOM 6400 N N . HIS B 1 392 ? -28.891 0.462 -4.465 1 39.53 392 HIS B N 1
ATOM 6401 C CA . HIS B 1 392 ? -30.266 0.898 -4.742 1 39.53 392 HIS B CA 1
ATOM 6402 C C . HIS B 1 392 ? -30.641 2.082 -3.859 1 39.53 392 HIS B C 1
ATOM 6404 O O . HIS B 1 392 ? -30.578 1.997 -2.633 1 39.53 392 HIS B O 1
ATOM 6410 N N . HIS B 1 393 ? -30.266 3.279 -4.273 1 37.19 393 HIS B N 1
ATOM 6411 C CA . HIS B 1 393 ? -30.984 4.426 -3.73 1 37.19 393 HIS B CA 1
ATOM 6412 C C . HIS B 1 393 ? -32.469 4.105 -3.535 1 37.19 393 HIS B C 1
ATOM 6414 O O . HIS B 1 393 ? -33.188 3.936 -4.512 1 37.19 393 HIS B O 1
ATOM 6420 N N . PHE B 1 394 ? -32.938 3.34 -2.654 1 32.34 394 PHE B N 1
ATOM 6421 C CA . PHE B 1 394 ? -34.344 3.529 -2.322 1 32.34 394 PHE B CA 1
ATOM 6422 C C . PHE B 1 394 ? -34.625 4.988 -1.975 1 32.34 394 PHE B C 1
ATOM 6424 O O . PHE B 1 394 ? -34.094 5.512 -0.999 1 32.34 394 PHE B O 1
ATOM 6431 N N . GLU B 1 395 ? -34.844 5.816 -2.943 1 31.41 395 GLU B N 1
ATOM 6432 C CA . GLU B 1 395 ? -35.719 6.984 -2.799 1 31.41 395 GLU B CA 1
ATOM 6433 C C . GLU B 1 395 ? -36.906 6.68 -1.893 1 31.41 395 GLU B C 1
ATOM 6435 O O . GLU B 1 395 ? -37.75 5.848 -2.229 1 31.41 395 GLU B O 1
ATOM 6440 N N . GLU B 1 396 ? -36.656 6.441 -0.617 1 26.41 396 GLU B N 1
ATOM 6441 C CA . GLU B 1 396 ? -37.812 6.941 0.138 1 26.41 396 GLU B CA 1
ATOM 6442 C C . GLU B 1 396 ? -37.875 8.469 0.119 1 26.41 396 GLU B C 1
ATOM 6444 O O . GLU B 1 396 ? -36.844 9.133 0.166 1 26.41 396 GLU B O 1
#

Nearest PDB structures (foldseek):
  7zvj-assembly1_A  TM=7.250E-01  e=1.195E-13  Homo sapiens
  7zvj-assembly1_B  TM=7.066E-01  e=3.240E-13  Homo sapiens
  7ui7-assembly1_B  TM=7.080E-01  e=1.277E-12  Homo sapiens
  5h18-assembly1_A  TM=6.743E-01  e=7.314E-12  Thermomyces dupontii
  7bop-assembly6_F  TM=5.900E-01  e=4.528E-07  Aspergillus fumigatus A1163

Secondary structure (DSSP, 8-state):
-------------------------------------------------------------------------------------------PPEEPPPPEEE--TT--S--EEEEEEE-GGGHHHHHHHHHHHHHH-SSGGGEEEEEEESS--HHHHHHHHHH-TT-EEEEEE--GGGGTTTPPP-SSGGGGSGGGGGGGGHHHHS-TT--EEEEE-SSEEE-S-HHHHHT---TT-SEEEEEETTS-GGGGS-HHHHH-TTGGGTTTTS---EE-TTEEEEEHHHHHHTTHHHHHHHHHHHHHHS---SSSSHHHHHHHHTTSSEEEPGGGGB--TT--SSTT---PPPSS--SEEE--SS--HHHHHHTT---GGGGGTGGG--EE--------/-------------------------------------------------------------------------------------------PPPBPPPPEEE--TT--S--EEEEEEE-GGGHHHHHHHHHHHHHH-SSGGGEEEEEEESS--HHHHHHHHHH-TT-EEEEEE--GGGGTTTPPP-SSGGGGSGGGGGGGGHHHHS-TT--EEEEE-SSEEE-S-HHHHHT---TT-SEEEEEETTS-GGGGS-HHHHH-TTGGGTTTTS---EE-TTEEEEEHHHHHHTTHHHHHHHHHHHHHHS---SSSSHHHHHHHHTTSSEEEPGGGGB--TT--SSTTPPPPPPSS--SEEE--SS--HHHHHHTT---GGGGGTGGG--B---------

Sequence (792 aa):
MTTLSAIQITIFVSFSPLKRSFYQKEKMAFRNNTPILGLLSLPFPLLLFLVTTTPQHAIISAVIAATTTTTTTSTDNSGVHFDVIKKIVPDIPSFREAPEFRNGDTCNQDRIHISMTLDSNYLRGTMAAVLSILQHSACPENVEFHFLWSRFEPQVFFSIKSTFPYLKFKIYRFEANRVRGKISKSIRQALDQPLNYARIYLSDILPGYVKRVIYLDSDIVVVDDIAKLWEVDLEGKVLAAPEYCHANFTEYFTDLFWNDPVLSKTFEGRKPCYFNTGVMVMDVDQWREGKYTQKVEEWMAVQKQKRIYHLGSLPPFLLVLAGELKSVDHRWNQHGLGGDNLEGKCRSLHPGPISLLHWSGKGKPWLRLDSRKPCTVDHLWAPYDLYRPNIHHFEEMTTLSAIQITIFVSFSPLKRSFYQKEKMAFRNNTPILGLLSLPFPLLLFLVTTTPQHAIISAVIAATTTTTTTSTDNSGVHFDVIKKIVPDIPSFREAPEFRNGDTCNQDRIHISMTLDSNYLRGTMAAVLSILQHSACPENVEFHFLWSRFEPQVFFSIKSTFPYLKFKIYRFEANRVRGKISKSIRQALDQPLNYARIYLSDILPGYVKRVIYLDSDIVVVDDIAKLWEVDLEGKVLAAPEYCHANFTEYFTDLFWNDPVLSKTFEGRKPCYFNTGVMVMDVDQWREGKYTQKVEEWMAVQKQKRIYHLGSLPPFLLVLAGELKSVDHRWNQHGLGGDNLEGKCRSLHPGPISLLHWSGKGKPWLRLDSRKPCTVDHLWAPYDLYRPNIHHFEE

Radius of gyration: 35.16 Å; Cα contacts (8 Å, |Δi|>4): 1172; chains: 2; bounding box: 122×95×116 Å